Protein 4I9B (pdb70)

Nearest PDB structures (foldseek):
  4i9b-assembly1_B  TM=1.001E+00  e=0.000E+00  Solanum lycopersicum
  4i8q-assembly1_A-2  TM=9.989E-01  e=7.276E-103  Solanum lycopersicum
  4go2-assembly1_C  TM=9.684E-01  e=1.817E-60  Rattus norvegicus
  4gnz-assembly1_A  TM=9.672E-01  e=4.376E-60  Rattus norvegicus
  3rho-assembly1_D  TM=9.681E-01  e=9.374E-60  Rattus norvegicus

GO terms:
  GO:0031402 sodium ion binding (F, IDA)
  GO:0008802 betaine-aldehyde dehydrogenase (NAD+) activity (F, IDA)
  GO:0042803 protein homodimerization activity (F, IDA)
  GO:0110095 cellular detoxification of aldehyde (P, IDA)
  GO:0019145 aminobutyraldehyde dehydrogenase (NAD+) activity (F, IDA)
  GO:0047105 4-trimethylammoniobutyraldehyde dehydrogenase activity (F, IDA)
  GO:0047107 gamma-guanidinobutyraldehyde dehydrogenase (NAD+) activity (F, IDA)
  GO:0102244 3-aminopropanal dehydrogenase (NAD+) activity (F, EXP)

B-factor: mean 26.85, std 11.7, range [10.69, 97.46]

Secondary structure (DSSP, 8-state):
-PPP---EEETTEEE--TT--EEEEEETTTTEEEEEEE---HHHHHHHHHHHHHHHHSHHHHT--HHHHHHHHHHHHHHHHHTHHHHHHHHHHHH---HHHHHHHHHHHHHHHHHHHHHHHHHGGGSEEEE--S-SSEEEEEEEEE--EEEEE--TTSHHHHHHHHHHHHHHTT-EEEEE--TTS-HHHHHHHHHHHHHTPPTTSEEE--S-IIIIIHHHHT-TT--EEEEES-HHHHHHHHHHHHTTT--EEEE----EEEEE-TT-S-HHHHHHHHHHHHHGGGG--TT-EEEEEEETTTHHHHHHHHHHHHHT--BS-TTSTT--B---S-HHHHHHHHHHHHHHHHTT-EEEE--S--TT--SS-----EEEES--TTSHHHHS---SSEEEEEEESSHHHHHHHHT-SS--S--EEE-S-HHHHHHHHHHS-SSEEEESSSS---TTS-B---GGGEE--BSHHHHHHTTEEEEEEEEE--SS---SSPP-/-PPP---EEETTEEE--TT--EEEEE-TTT--EEEEEE---HHHHHHHHHHHHHHHHSTTTTT--HHHHHHHHHHHHHHHHHTHHHHHHHHHHHH---HHHHHHHHHHHHHHHHHHHHHHHHHGGGSEEEE--S-SSEEEEEEEEE--EEEEE--TTSHHHHHHHHHHHHHHTT-EEEEE--TTS-HHHHHHHHHHHHTTPPTTSEEE--S-IIIIIHHHHT-TT--EEEEES-HHHHHHHHHHHHTTT--EEEE----EEEEE-TT-S-HHHHHHHHHHHHHGGGG--TT-EEEEEEETTTHHHHHHHHHHHHHT--BS-TTSTT--B---S-HHHHHHHHHHHHHHHTTT-EEEE--S--TT--SS-----EEEES--TTSHHHHS---SSEEEEEEESSHHHHHHHHH-SS--S--EEE-S-HHHHHHHHHHS-SSEEEESSSS---TTS-B---GGGEE--BSHHHHHHTTEEEEEEEEE--SS----SPP-

Organism: Solanum lycopersicum (NCBI:txid4081)

Foldseek 3Di:
DDFDEFAWQAQLDGDQAPVNDWAFQAFQQFRDGRYIYGAHFLVVLVRLLVQQQVQCVDCQQVVDALLSLLVLLLLLLVVLVVCLQVQLVLLCRQFQAFSVVSSVLSNVLSVLSNVLSVVSVCCNVQQWAWDDDVDDFKTKIKGKAFLEEEEEEEESLSQSNRQSLQLSLNSSRRYQYEYETALRRCRSVSVSSVSCSVSVPGTRSYIYRYHHCCGNVVSQLQPLSHQEYEYEEALVSVVVSVVNNVVNPHYYFYQHAFQAAEEEEPQFPDLLLLLVLLLCLFCRSQNLDRQRNQEYAYAPVCVVVSVVSNVVVLVVAADHSSHDDSHRHTAGRDPVLLVLLLVLLVQLVVVVKDWPDWSDADPVRPGGSGGRQTEIEPDDLVGPSNADRSSGNHHYYDYDHDLVRSLCSRQSYQWAFEYEYRHPDPVSLVVCVVSRQWPYYYYNHHDDDDQQDWGHIDGSSTDFTTGRVSSNSVRIDMDMDMDGRDPDDPPPDDDD/DQFDEFAWQAQLDGDHAPVNDWDFQAQQQFRDGRGIYHAHFLVVLVRLLVFQQVQCVDCLFVVDALLRLLVLLQLLLVVLVVCLQVQLVLLCRQFQAFSQVSSVLSVLLSQLSNVLSVVSVVVRVQQWAWDDDPDDQKTKIKGKAFLEEEEEEEESLSQNNRQSLQLNLNSSRRYQYEYETALSRCRSVSVSSVSCSVSVRGTRSYIYHYHHCCGNVVSLLQPLSHQEYEYEEALVSVVSSVVNNVVNVHYYFYQHAFQAAEEEEPAFPDLLLLLVLLLCLFCRSQRLDRQRNQEYEYAPVCVVVSVVSNVVVQVVQAEHRSHPPRHRHTAGRDPVLLVLLLVLLVQCVVVPKDWPDWSDADPPRPGGSGGRQTEIEPDDLVRPSLADRSSGNHHYYDYDHDLVVSLVSSQSYQWAFEYEYRHPDPVSLVVCVVSRQWDYYHYNHHDDDDQQDWGHIDGSSTDFTTGRVRSNSVRIDMDMDMDRNDPDDPPPDDDD

Sequence (992 aa):
VPIPRRQLYIGGEWREPVKKNRIPIINPATEEIIGDIPAATAEDVDIAVEAARKAIARDDWGSTTGAQRAKYLRAIAAKVLEKKSVLATLESLDSGKTLYESAADMDDVAGCFEYYAGLAEALDSRRMTPVNLNSDSYKSYVLREPLGVVGLITPWNYPLLMAIWKVAPALAAGCAAILKPSELASITCLELGEICREIGLPSGALNILTGLGPEAGGPLASHPHVDKISFTGSGPTGSKIMTAAAQLVKPVSLELGGKSPIVVFDDIDNLDIAAEWTLFGIFANTGQVCCSATSRLIVQENIASAFMDRLLKWTKNIKISDPLEEDCKLGPVVSAGQYEKVLKFISNAKSEGATILCGGERPQHLKKGYYVQPTIITDVNTSMEIWKEEVFGPVLCVKTFKTEEQAIELANDTKYGLGAAVMSKDVKRCERFTKAFQTGIIWINCSQPTFNELPWGGKKRSGFGRDLGKWGLENFLNIKQVTEYTSAEPLAFYKSPVPIPRRQLYIGGEWREPVKKNRIPIINPATEEIIGDIPAATAEDVDIAVEAARKAIARDDWGSTTGAQRAKYLRAIAAKVLEKKSVLATLESLDSGKTLYESAADMDDVAGCFEYYAGLAEALDSRRMTPVNLNSDSYKSYVLREPLGVVGLITPWNYPLLMAIWKVAPALAAGCAAILKPSELASITCLELGEICREIGLPSGALNILTGLGPEAGGPLASHPHVDKISFTGSGPTGSKIMTAAAQLVKPVSLELGGKSPIVVFDDIDNLDIAAEWTLFGIFANTGQVCSATSRLIVQENIASAFMDRLLKWTKNIKISDPLEEDCKLGPVVSAGQYEKVLKFISNAKSEGATILCGGERPQHLKKGYYVQPTIITDVNTSMEIWKEEVFGPVLCVKTFKTEEQAIELANDTKYGLGAAVMSKDVKRCERFTKAFQTGIIWINCSQPTFNELPWGGKKRSGFGRDLGKWGLENFLNIKQVTEYTSAEPLAFYKSP

Radius of gyration: 29.79 Å; Cα contacts (8 Å, |Δi|>4): 2548; chains: 2; bounding box: 45×90×76 Å

Structure (mmCIF, N/CA/C/O backbone):
data_4I9B
#
_entry.id   4I9B
#
_cell.length_a   84.150
_cell.length_b   94.790
_cell.length_c   118.170
_cell.angle_alpha   90.00
_cell.angle_beta   90.00
_cell.angle_gamma   90.00
#
_symmetry.space_group_name_H-M   'P 21 21 21'
#
loop_
_entity.id
_entity.type
_entity.pdbx_description
1 polymer 'Putative betaine aldehyde dehyrogenase'
2 non-polymer NICOTINAMIDE-ADENINE-DINUCLEOTIDE
3 non-polymer 'SODIUM ION'
4 non-polymer DI(HYDROXYETHYL)ETHER
5 non-polymer 1,2-ETHANEDIOL
6 non-polymer (2-hydroxyethoxy)acetaldehyde
7 water water
#
loop_
_atom_site.group_PDB
_atom_site.id
_atom_site.type_symbol
_atom_site.label_atom_id
_atom_site.label_alt_id
_atom_site.label_comp_id
_atom_site.label_asym_id
_atom_site.label_entity_id
_atom_site.label_seq_id
_atom_site.pdbx_PDB_ins_code
_atom_site.Cartn_x
_atom_site.Cartn_y
_atom_site.Cartn_z
_atom_site.occupancy
_atom_site.B_iso_or_equiv
_atom_site.auth_seq_id
_atom_site.auth_comp_id
_atom_site.auth_asym_id
_atom_site.auth_atom_id
_atom_site.pdbx_PDB_model_num
ATOM 1 N N . VAL A 1 19 ? -15.307 43.638 24.269 1.00 35.45 6 VAL A N 1
ATOM 2 C CA . VAL A 1 19 ? -16.194 42.600 23.734 1.00 35.18 6 VAL A CA 1
ATOM 3 C C . VAL A 1 19 ? -15.513 41.229 23.917 1.00 38.00 6 VAL A C 1
ATOM 4 O O . VAL A 1 19 ? -14.330 41.105 23.575 1.00 39.47 6 VAL A O 1
ATOM 8 N N . PRO A 1 20 ? -16.197 40.182 24.424 1.00 32.76 7 PRO A N 1
ATOM 9 C CA . PRO A 1 20 ? -15.512 38.886 24.546 1.00 31.65 7 PRO A CA 1
ATOM 10 C C . PRO A 1 20 ? -15.341 38.190 23.184 1.00 32.14 7 PRO A C 1
ATOM 11 O O . PRO A 1 20 ? -16.298 38.074 22.415 1.00 29.92 7 PRO A O 1
ATOM 15 N N . ILE A 1 21 ? -14.117 37.726 22.891 1.00 26.94 8 ILE A N 1
ATOM 16 C CA . ILE A 1 21 ? -13.840 37.033 21.621 1.00 25.61 8 ILE A CA 1
ATOM 17 C C . ILE A 1 21 ? -13.752 35.537 21.891 1.00 27.52 8 ILE A C 1
ATOM 18 O O . ILE A 1 21 ? -12.890 35.118 22.671 1.00 26.81 8 ILE A O 1
ATOM 23 N N . PRO A 1 22 ? -14.617 34.717 21.260 1.00 21.74 9 PRO A N 1
ATOM 24 C CA . PRO A 1 22 ? -14.547 33.271 21.520 1.00 20.34 9 PRO A CA 1
ATOM 25 C C . PRO A 1 22 ? -13.234 32.646 21.053 1.00 24.80 9 PRO A C 1
ATOM 26 O O . PRO A 1 22 ? -12.571 33.176 20.169 1.00 25.36 9 PRO A O 1
ATOM 30 N N . ARG A 1 23 ? -12.838 31.564 21.706 1.00 21.49 10 ARG A N 1
ATOM 31 C CA . ARG A 1 23 ? -11.640 30.804 21.392 1.00 22.26 10 ARG A CA 1
ATOM 32 C C . ARG A 1 23 ? -12.145 29.395 21.165 1.00 26.20 10 ARG A C 1
ATOM 33 O O . ARG A 1 23 ? -12.672 28.745 22.083 1.00 25.72 10 ARG A O 1
ATOM 41 N N . ARG A 1 24 ? -12.069 28.963 19.912 1.00 20.75 11 ARG A N 1
ATOM 42 C CA . ARG A 1 24 ? -12.625 27.678 19.508 1.00 20.55 11 ARG A CA 1
ATOM 43 C C . ARG A 1 24 ? -11.564 26.761 18.941 1.00 24.89 11 ARG A C 1
ATOM 44 O O . ARG A 1 24 ? -10.449 27.213 18.650 1.00 26.17 11 ARG A O 1
ATOM 52 N N . GLN A 1 25 ? -11.905 25.459 18.797 1.00 20.25 12 GLN A N 1
ATOM 53 C CA . GLN A 1 25 ? -11.062 24.467 18.135 1.00 19.61 12 GLN A CA 1
ATOM 54 C C . GLN A 1 25 ? -11.729 24.211 16.768 1.00 22.08 12 GLN A C 1
ATOM 55 O O . GLN A 1 25 ? -12.632 24.954 16.392 1.00 20.25 12 GLN A O 1
ATOM 61 N N . LEU A 1 26 ? -11.281 23.198 16.021 1.00 19.91 13 LEU A N 1
ATOM 62 C CA . LEU A 1 26 ? -11.881 22.813 14.739 1.00 19.00 13 LEU A CA 1
ATOM 63 C C . LEU A 1 26 ? -13.192 22.069 15.031 1.00 23.34 13 LEU A C 1
ATOM 64 O O . LEU A 1 26 ? -13.310 21.426 16.073 1.00 21.94 13 LEU A O 1
ATOM 69 N N . TYR A 1 27 ? -14.164 22.148 14.121 1.00 19.11 14 TYR A N 1
ATOM 70 C CA . TYR A 1 27 ? -15.439 21.462 14.330 1.00 18.32 14 TYR A CA 1
ATOM 71 C C . TYR A 1 27 ? -15.480 20.288 13.380 1.00 21.12 14 TYR A C 1
ATOM 72 O O . TYR A 1 27 ? -15.621 20.487 12.180 1.00 18.06 14 TYR A O 1
ATOM 81 N N . ILE A 1 28 ? -15.247 19.064 13.913 1.00 18.31 15 ILE A N 1
ATOM 82 C CA . ILE A 1 28 ? -15.179 17.851 13.108 1.00 17.80 15 ILE A CA 1
ATOM 83 C C . ILE A 1 28 ? -15.955 16.712 13.781 1.00 22.42 15 ILE A C 1
ATOM 84 O O . ILE A 1 28 ? -15.725 16.421 14.960 1.00 21.14 15 ILE A O 1
ATOM 89 N N . GLY A 1 29 ? -16.790 16.030 13.000 1.00 19.85 16 GLY A N 1
ATOM 90 C CA . GLY A 1 29 ? -17.552 14.867 13.472 1.00 20.02 16 GLY A CA 1
ATOM 91 C C . GLY A 1 29 ? -18.290 15.111 14.778 1.00 23.50 16 GLY A C 1
ATOM 92 O O . GLY A 1 29 ? -18.255 14.272 15.692 1.00 22.81 16 GLY A O 1
ATOM 93 N N . GLY A 1 30 ? -18.940 16.273 14.859 1.00 19.21 17 GLY A N 1
ATOM 94 C CA . GLY A 1 30 ? -19.768 16.691 15.983 1.00 19.23 17 GLY A CA 1
ATOM 95 C C . GLY A 1 30 ? -19.016 17.172 17.217 1.00 24.53 17 GLY A C 1
ATOM 96 O O . GLY A 1 30 ? -19.640 17.593 18.186 1.00 24.12 17 GLY A O 1
ATOM 97 N N . GLU A 1 31 ? -17.680 17.153 17.173 1.00 21.24 18 GLU A N 1
ATOM 98 C CA . GLU A 1 31 ? -16.811 17.520 18.290 1.00 20.78 18 GLU A CA 1
ATOM 99 C C . GLU A 1 31 ? -15.953 18.718 18.010 1.00 24.54 18 GLU A C 1
ATOM 100 O O . GLU A 1 31 ? -15.605 18.995 16.856 1.00 22.79 18 GLU A O 1
ATOM 106 N N . TRP A 1 32 ? -15.495 19.347 19.101 1.00 21.60 19 TRP A N 1
ATOM 107 C CA . TRP A 1 32 ? -14.489 20.379 19.054 1.00 22.68 19 TRP A CA 1
ATOM 108 C C . TRP A 1 32 ? -13.192 19.596 19.042 1.00 26.67 19 TRP A C 1
ATOM 109 O O . TRP A 1 32 ? -13.007 18.725 19.884 1.00 28.13 19 TRP A O 1
ATOM 120 N N . ARG A 1 33 ? -12.357 19.795 18.036 1.00 23.39 20 ARG A N 1
ATOM 121 C CA . ARG A 1 33 ? -11.122 19.027 17.891 1.00 23.17 20 ARG A CA 1
ATOM 122 C C . ARG A 1 33 ? -9.931 19.932 17.706 1.00 27.01 20 ARG A C 1
ATOM 123 O O . ARG A 1 33 ? -9.925 20.771 16.808 1.00 26.65 20 ARG A O 1
ATOM 131 N N . GLU A 1 34 ? -8.887 19.732 18.510 1.00 23.08 21 GLU A N 1
ATOM 132 C CA . GLU A 1 34 ? -7.660 20.504 18.347 1.00 22.85 21 GLU A CA 1
ATOM 133 C C . GLU A 1 34 ? -6.980 20.115 17.015 1.00 25.16 21 GLU A C 1
ATOM 134 O O . GLU A 1 34 ? -7.013 18.928 16.678 1.00 25.15 21 GLU A O 1
ATOM 140 N N . PRO A 1 35 ? -6.342 21.040 16.241 1.00 21.38 22 PRO A N 1
ATOM 141 C CA . PRO A 1 35 ? -5.608 20.589 15.043 1.00 20.75 22 PRO A CA 1
ATOM 142 C C . PRO A 1 35 ? -4.494 19.633 15.466 1.00 24.10 22 PRO A C 1
ATOM 143 O O . PRO A 1 35 ? -3.967 19.756 16.572 1.00 22.96 22 PRO A O 1
ATOM 147 N N . VAL A 1 36 ? -4.183 18.657 14.622 1.00 21.68 23 VAL A N 1
ATOM 148 C CA . VAL A 1 36 ? -3.155 17.642 14.868 1.00 22.57 23 VAL A CA 1
ATOM 149 C C . VAL A 1 36 ? -1.813 18.278 15.268 1.00 28.58 23 VAL A C 1
ATOM 150 O O . VAL A 1 36 ? -1.198 17.840 16.251 1.00 29.60 23 VAL A O 1
ATOM 154 N N . LYS A 1 37 ? -1.397 19.328 14.541 1.00 23.93 24 LYS A N 1
ATOM 155 C CA . LYS A 1 37 ? -0.127 20.024 14.786 1.00 23.89 24 LYS A CA 1
ATOM 156 C C . LYS A 1 37 ? -0.265 21.141 15.811 1.00 26.86 24 LYS A C 1
ATOM 157 O O . LYS A 1 37 ? 0.719 21.804 16.130 1.00 27.46 24 LYS A O 1
ATOM 163 N N . LYS A 1 38 ? -1.491 21.351 16.328 1.00 23.34 25 LYS A N 1
ATOM 164 C CA . LYS A 1 38 ? -1.832 22.304 17.395 1.00 22.80 25 LYS A CA 1
ATOM 165 C C . LYS A 1 38 ? -1.484 23.772 17.123 1.00 29.80 25 LYS A C 1
ATOM 166 O O . LYS A 1 38 ? -1.341 24.553 18.060 1.00 33.19 25 LYS A O 1
ATOM 172 N N . ASN A 1 39 ? -1.388 24.160 15.844 1.00 24.19 26 ASN A N 1
ATOM 173 C CA . ASN A 1 39 ? -1.096 25.536 15.465 1.00 24.12 26 ASN A CA 1
ATOM 174 C C . ASN A 1 39 ? -2.358 26.401 15.518 1.00 26.78 26 ASN A C 1
ATOM 175 O O . ASN A 1 39 ? -3.470 25.917 15.282 1.00 24.35 26 ASN A O 1
ATOM 180 N N . ARG A 1 40 ? -2.173 27.674 15.870 1.00 22.96 27 ARG A N 1
ATOM 181 C CA . ARG A 1 40 ? -3.200 28.707 15.907 1.00 22.48 27 ARG A CA 1
ATOM 182 C C . ARG A 1 40 ? -2.662 29.949 15.210 1.00 27.23 27 ARG A C 1
ATOM 183 O O . ARG A 1 40 ? -1.445 30.093 15.074 1.00 28.20 27 ARG A O 1
ATOM 191 N N . ILE A 1 41 ? -3.549 30.778 14.659 1.00 22.61 28 ILE A N 1
ATOM 192 C CA . ILE A 1 41 ? -3.151 32.000 13.934 1.00 23.33 28 ILE A CA 1
ATOM 193 C C . ILE A 1 41 ? -3.966 33.181 14.495 1.00 24.83 28 ILE A C 1
ATOM 194 O O . ILE A 1 41 ? -5.081 32.948 14.956 1.00 23.50 28 ILE A O 1
ATOM 199 N N . PRO A 1 42 ? -3.456 34.43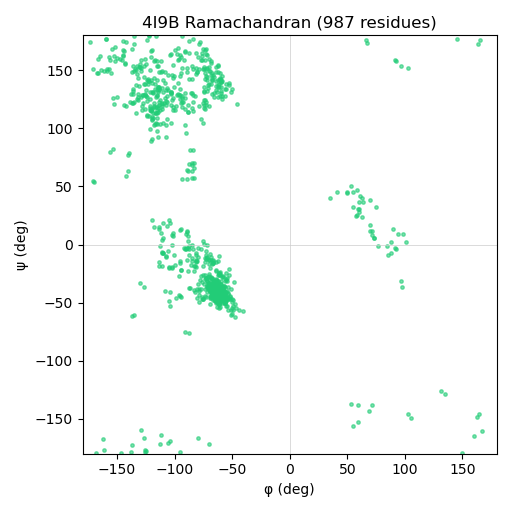7 14.453 1.00 22.97 29 PRO A N 1
ATOM 200 C CA . PRO A 1 42 ? -4.201 35.555 15.064 1.00 22.29 29 PRO A CA 1
ATOM 201 C C . PRO A 1 42 ? -5.491 36.002 14.384 1.00 25.27 29 PRO A C 1
ATOM 202 O O . PRO A 1 42 ? -5.733 35.769 13.195 1.00 23.61 29 PRO A O 1
ATOM 206 N N . ILE A 1 43 ? -6.317 36.679 15.170 1.00 21.56 30 ILE A N 1
ATOM 207 C CA . ILE A 1 43 ? -7.507 37.384 14.702 1.00 20.56 30 ILE A CA 1
ATOM 208 C C . ILE A 1 43 ? -7.110 38.834 14.838 1.00 22.22 30 ILE A C 1
ATOM 209 O O . ILE A 1 43 ? -6.696 39.247 15.918 1.00 20.01 30 ILE A O 1
ATOM 214 N N . ILE A 1 44 ? -7.229 39.601 13.765 1.00 20.57 31 ILE A N 1
ATOM 215 C CA . ILE A 1 44 ? -6.886 41.013 13.789 1.00 21.04 31 ILE A CA 1
ATOM 216 C C . ILE A 1 44 ? -8.148 41.816 13.561 1.00 24.44 31 ILE A C 1
ATOM 217 O O . ILE A 1 44 ? -8.975 41.452 12.723 1.00 24.50 31 ILE A O 1
ATOM 222 N N . ASN A 1 45 ? -8.321 42.870 14.357 1.00 19.57 32 ASN A N 1
ATOM 223 C CA . ASN A 1 45 ? -9.441 43.777 14.206 1.00 19.92 32 ASN A CA 1
ATOM 224 C C . ASN A 1 45 ? -8.942 44.837 13.183 1.00 23.40 32 ASN A C 1
ATOM 225 O O . ASN A 1 45 ? -8.025 45.603 13.521 1.00 22.05 32 ASN A O 1
ATOM 230 N N . PRO A 1 46 ? -9.530 44.909 11.953 1.00 20.98 33 PRO A N 1
ATOM 231 C CA . PRO A 1 46 ? -9.051 45.904 10.957 1.00 21.21 33 PRO A CA 1
ATOM 232 C C . PRO A 1 46 ? -9.238 47.373 11.328 1.00 23.82 33 PRO A C 1
ATOM 233 O O . PRO A 1 46 ? -8.532 48.221 10.785 1.00 22.41 33 PRO A O 1
ATOM 237 N N . ALA A 1 47 ? -10.174 47.670 12.246 1.00 21.58 34 ALA A N 1
ATOM 238 C CA . ALA A 1 47 ? -10.418 49.036 12.719 1.00 21.37 34 ALA A CA 1
ATOM 239 C C . ALA A 1 47 ? -9.340 49.529 13.665 1.00 23.95 34 ALA A C 1
ATOM 240 O O . ALA A 1 47 ? -9.093 50.730 13.693 1.00 23.14 34 ALA A O 1
ATOM 242 N N . THR A 1 48 ? -8.752 48.628 14.491 1.00 21.87 35 THR A N 1
ATOM 243 C CA . THR A 1 48 ? -7.757 49.018 15.498 1.00 21.96 35 THR A CA 1
ATOM 244 C C . THR A 1 48 ? -6.348 48.528 15.194 1.00 26.43 35 THR A C 1
ATOM 245 O O . THR A 1 48 ? -5.397 49.037 15.797 1.00 25.02 35 THR A O 1
ATOM 249 N N . GLU A 1 49 ? -6.213 47.509 14.302 1.00 23.95 36 GLU A N 1
ATOM 250 C CA . GLU A 1 49 ? -4.953 46.825 13.925 1.00 24.54 36 GLU A CA 1
ATOM 251 C C . GLU A 1 49 ? -4.418 45.965 15.077 1.00 29.68 36 GLU A C 1
ATOM 252 O O . GLU A 1 49 ? -3.257 45.564 15.066 1.00 30.13 36 GLU A O 1
ATOM 258 N N . GLU A 1 50 ? -5.265 45.675 16.063 1.00 26.99 37 GLU A N 1
ATOM 259 C CA . GLU A 1 50 ? -4.896 44.892 17.250 1.00 26.48 37 GLU A CA 1
ATOM 260 C C . GLU A 1 50 ? -5.220 43.408 17.101 1.00 24.66 37 GLU A C 1
ATOM 261 O O . GLU A 1 50 ? -6.204 43.064 16.464 1.00 21.69 37 GLU A O 1
ATOM 267 N N . ILE A 1 51 ? -4.413 42.539 17.715 1.00 21.13 38 ILE A N 1
ATOM 268 C CA . ILE A 1 51 ? -4.662 41.097 17.771 1.00 21.34 38 ILE A CA 1
ATOM 269 C C . ILE A 1 51 ? -5.723 40.960 18.879 1.00 25.22 38 ILE A C 1
ATOM 270 O O . ILE A 1 51 ? -5.479 41.415 19.995 1.00 25.98 38 ILE A O 1
ATOM 275 N N . ILE A 1 52 ? -6.910 40.428 18.554 1.00 19.85 39 ILE A N 1
ATOM 276 C CA . ILE A 1 52 ? -8.028 40.328 19.508 1.00 18.93 39 ILE A CA 1
ATOM 277 C C . ILE A 1 52 ? -8.347 38.897 19.933 1.00 24.60 39 ILE A C 1
ATOM 278 O O . ILE A 1 52 ? -9.331 38.647 20.641 1.00 25.81 39 ILE A O 1
ATOM 283 N N . GLY A 1 53 ? -7.540 37.971 19.462 1.00 21.05 40 GLY A N 1
ATOM 284 C CA . GLY A 1 53 ? -7.697 36.552 19.761 1.00 20.18 40 GLY A CA 1
ATOM 285 C C . GLY A 1 53 ? -6.974 35.717 18.733 1.00 22.99 40 GLY A C 1
ATOM 286 O O . GLY A 1 53 ? -6.141 36.223 17.972 1.00 22.28 40 GLY A O 1
ATOM 287 N N . ASP A 1 54 ? -7.284 34.433 18.708 1.00 20.24 41 ASP A N 1
ATOM 288 C CA . ASP A 1 54 ? -6.710 33.520 17.737 1.00 20.49 41 ASP A CA 1
ATOM 289 C C . ASP A 1 54 ? -7.703 32.444 17.301 1.00 25.66 41 ASP A C 1
ATOM 290 O O . ASP A 1 54 ? -8.750 32.270 17.940 1.00 26.92 41 ASP A O 1
ATOM 295 N N . ILE A 1 55 ? -7.401 31.780 16.168 1.00 21.89 42 ILE A N 1
ATOM 296 C CA . ILE A 1 55 ? -8.217 30.719 15.576 1.00 20.85 42 ILE A CA 1
ATOM 297 C C . ILE A 1 55 ? -7.373 29.462 15.334 1.00 23.06 42 ILE A C 1
ATOM 298 O O . ILE A 1 55 ? -6.156 29.583 15.154 1.00 22.86 42 ILE A O 1
ATOM 303 N N . PRO A 1 56 ? -7.968 28.245 15.306 1.00 18.30 43 PRO A N 1
ATOM 304 C CA . PRO A 1 56 ? -7.145 27.059 15.016 1.00 18.00 43 PRO A CA 1
ATOM 305 C C . PRO A 1 56 ? -6.641 27.070 13.571 1.00 24.04 43 PRO A C 1
ATOM 306 O O . PRO A 1 56 ? -7.301 27.633 12.710 1.00 24.48 43 PRO A O 1
ATOM 310 N N . ALA A 1 57 ? -5.446 26.515 13.319 1.00 20.75 44 ALA A N 1
ATOM 311 C CA . ALA A 1 57 ? -4.859 26.500 11.975 1.00 20.55 44 ALA A CA 1
ATOM 312 C C . ALA A 1 57 ? -4.748 25.078 11.475 1.00 23.97 44 ALA A C 1
ATOM 313 O O . ALA A 1 57 ? -3.778 24.368 11.781 1.00 23.72 44 ALA A O 1
ATOM 315 N N . ALA A 1 58 ? -5.783 24.631 10.752 1.00 19.21 45 ALA A N 1
ATOM 316 C CA . ALA A 1 58 ? -5.816 23.264 10.249 1.00 18.82 45 ALA A CA 1
ATOM 317 C C . ALA A 1 58 ? -4.781 23.015 9.155 1.00 20.95 45 ALA A C 1
ATOM 318 O O . ALA A 1 58 ? -4.416 23.935 8.396 1.00 19.66 45 ALA A O 1
ATOM 320 N N . THR A 1 59 ? -4.302 21.767 9.098 1.00 18.19 46 THR A N 1
ATOM 321 C CA . THR A 1 59 ? -3.349 21.301 8.077 1.00 18.78 46 THR A CA 1
ATOM 322 C C . THR A 1 59 ? -3.960 20.073 7.406 1.00 23.68 46 THR A C 1
ATOM 323 O O . THR A 1 59 ? -5.075 19.689 7.762 1.00 23.20 46 THR A O 1
ATOM 327 N N . ALA A 1 60 ? -3.216 19.440 6.474 1.00 21.07 47 ALA A N 1
ATOM 328 C CA . ALA A 1 60 ? -3.632 18.252 5.724 1.00 21.43 47 ALA A CA 1
ATOM 329 C C . ALA A 1 60 ? -4.095 17.093 6.617 1.00 25.65 47 ALA A C 1
ATOM 330 O O . ALA A 1 60 ? -5.078 16.428 6.278 1.00 25.29 47 ALA A O 1
ATOM 332 N N . GLU A 1 61 ? -3.457 16.887 7.793 1.00 21.36 48 GLU A N 1
ATOM 333 C CA . GLU A 1 61 ? -3.909 15.811 8.681 1.00 22.48 48 GLU A CA 1
ATOM 334 C C . GLU A 1 61 ? -5.321 16.038 9.242 1.00 23.00 48 GLU A C 1
ATOM 335 O O . GLU A 1 61 ? -6.083 15.077 9.396 1.00 20.38 48 GLU A O 1
ATOM 341 N N . ASP A 1 62 ? -5.692 17.316 9.465 1.00 20.28 49 ASP A N 1
ATOM 342 C CA . ASP A 1 62 ? -7.028 17.706 9.930 1.00 19.98 49 ASP A CA 1
ATOM 343 C C . ASP A 1 62 ? -8.049 17.529 8.813 1.00 22.55 49 ASP A C 1
ATOM 344 O O . ASP A 1 62 ? -9.171 17.101 9.068 1.00 24.18 49 ASP A O 1
ATOM 349 N N . VAL A 1 63 ? -7.632 17.792 7.571 1.00 18.54 50 VAL A N 1
ATOM 350 C CA . VAL A 1 63 ? -8.484 17.645 6.390 1.00 17.62 50 VAL A CA 1
ATOM 351 C C . VAL A 1 63 ? -8.853 16.170 6.269 1.00 20.17 50 VAL A C 1
ATOM 352 O O . VAL A 1 63 ? -10.030 15.844 6.160 1.00 18.90 50 VAL A O 1
ATOM 356 N N . ASP A 1 64 ? -7.854 15.287 6.382 1.00 17.45 51 ASP A N 1
ATOM 357 C CA . ASP A 1 64 ? -8.048 13.842 6.325 1.00 17.81 51 ASP A CA 1
ATOM 358 C C . ASP A 1 64 ? -9.055 13.349 7.353 1.00 21.66 51 ASP A C 1
ATOM 359 O O . ASP A 1 64 ? -9.923 12.545 7.018 1.00 21.93 51 ASP A O 1
ATOM 364 N N . ILE A 1 65 ? -9.002 13.904 8.568 1.00 18.80 52 ILE A N 1
ATOM 365 C CA . ILE A 1 65 ? -9.913 13.549 9.658 1.00 18.91 52 ILE A CA 1
ATOM 366 C C . ILE A 1 65 ? -11.317 14.041 9.343 1.00 21.95 52 ILE A C 1
ATOM 367 O O . ILE A 1 65 ? -12.279 13.301 9.578 1.00 21.26 52 ILE A O 1
ATOM 372 N N . ALA A 1 66 ? -11.424 15.264 8.768 1.00 18.38 53 ALA A N 1
ATOM 373 C CA . ALA A 1 66 ? -12.711 15.856 8.406 1.00 17.67 53 ALA A CA 1
ATOM 374 C C . ALA A 1 66 ? -13.385 15.097 7.260 1.00 20.80 53 ALA A C 1
ATOM 375 O O . ALA A 1 66 ? -14.583 14.864 7.325 1.00 21.28 53 ALA A O 1
ATOM 377 N N . VAL A 1 67 ? -12.611 14.658 6.255 1.00 18.01 54 VAL A N 1
ATOM 378 C CA . VAL A 1 67 ? -13.117 13.856 5.126 1.00 17.41 54 VAL A CA 1
ATOM 379 C C . VAL A 1 67 ? -13.636 12.508 5.684 1.00 21.96 54 VAL A C 1
ATOM 380 O O . VAL A 1 67 ? -14.741 12.086 5.326 1.00 21.34 54 VAL A O 1
ATOM 384 N N . GLU A 1 68 ? -12.880 11.875 6.599 1.00 18.45 55 GLU A N 1
ATOM 385 C CA . GLU A 1 68 ? -13.331 10.608 7.185 1.00 18.82 55 GLU A CA 1
ATOM 386 C C . GLU A 1 68 ? -14.632 10.807 7.989 1.00 20.42 55 GLU A C 1
ATOM 387 O O . GLU A 1 68 ? -15.561 10.005 7.864 1.00 18.58 55 GLU A O 1
ATOM 393 N N . ALA A 1 69 ? -14.733 11.929 8.712 1.00 18.34 56 ALA A N 1
ATOM 394 C CA . ALA A 1 69 ? -15.925 12.263 9.488 1.00 18.29 56 ALA A CA 1
ATOM 395 C C . ALA A 1 69 ? -17.098 12.500 8.549 1.00 20.72 56 ALA A C 1
ATOM 396 O O . ALA A 1 69 ? -18.220 12.089 8.862 1.00 21.29 56 ALA A O 1
ATOM 398 N N . ALA A 1 70 ? -16.836 13.172 7.406 1.00 17.73 57 ALA A N 1
ATOM 399 C CA . ALA A 1 70 ? -17.860 13.468 6.399 1.00 17.33 57 ALA A CA 1
ATOM 400 C C . ALA A 1 70 ? -18.365 12.165 5.725 1.00 19.71 57 ALA A C 1
ATOM 401 O O . ALA A 1 70 ? -19.577 11.975 5.609 1.00 18.24 57 ALA A O 1
ATOM 403 N N . ARG A 1 71 ? -17.462 11.236 5.408 1.00 16.94 58 ARG A N 1
ATOM 404 C CA . ARG A 1 71 ? -17.826 9.936 4.799 1.00 18.15 58 ARG A CA 1
ATOM 405 C C . ARG A 1 71 ? -18.674 9.103 5.757 1.00 20.70 58 ARG A C 1
ATOM 406 O O . ARG A 1 71 ? -19.639 8.449 5.327 1.00 20.88 58 ARG A O 1
ATOM 414 N N . LYS A 1 72 ? -18.336 9.152 7.062 1.00 16.79 59 LYS A N 1
ATOM 415 C CA . LYS A 1 72 ? -19.080 8.455 8.106 1.00 16.56 59 LYS A CA 1
ATOM 416 C C . LYS A 1 72 ? -20.503 9.000 8.199 1.00 20.55 59 LYS A C 1
ATOM 417 O O . LYS A 1 72 ? -21.422 8.222 8.384 1.00 21.46 59 LYS A O 1
ATOM 423 N N . ALA A 1 73 ? -20.688 10.332 8.048 1.00 17.07 60 ALA A N 1
ATOM 424 C CA . ALA A 1 73 ? -22.018 10.946 8.066 1.00 16.62 60 ALA A CA 1
ATOM 425 C C . ALA A 1 73 ? -22.863 10.418 6.886 1.00 19.32 60 ALA A C 1
ATOM 426 O O . ALA A 1 73 ? -24.035 10.098 7.066 1.00 20.14 60 ALA A O 1
ATOM 428 N N . ILE A 1 74 ? -22.262 10.334 5.677 1.00 16.53 61 ILE A N 1
ATOM 429 C CA . ILE A 1 74 ? -22.918 9.844 4.458 1.00 15.72 61 ILE A CA 1
ATOM 430 C C . ILE A 1 74 ? -23.350 8.369 4.668 1.00 21.88 61 ILE A C 1
ATOM 431 O O . ILE A 1 74 ? -24.459 7.979 4.274 1.00 20.07 61 ILE A O 1
ATOM 436 N N . ALA A 1 75 ? -22.477 7.573 5.299 1.00 18.78 62 ALA A N 1
ATOM 437 C CA . ALA A 1 75 ? -22.758 6.160 5.586 1.00 19.26 62 ALA A CA 1
ATOM 438 C C . ALA A 1 75 ? -23.742 5.958 6.756 1.00 25.49 62 ALA A C 1
ATOM 439 O O . ALA A 1 75 ? -24.291 4.860 6.890 1.00 26.51 62 ALA A O 1
ATOM 441 N N . ARG A 1 76 ? -23.948 6.984 7.624 1.00 21.32 63 ARG A N 1
ATOM 442 C CA . ARG A 1 76 ? -24.823 6.836 8.793 1.00 21.35 63 ARG A CA 1
ATOM 443 C C . ARG A 1 76 ? -26.274 7.094 8.448 1.00 24.91 63 ARG A C 1
ATOM 444 O O . ARG A 1 76 ? -26.563 7.985 7.646 1.00 24.39 63 ARG A O 1
ATOM 452 N N . ASP A 1 77 ? -27.192 6.321 9.059 1.00 22.02 64 ASP A N 1
ATOM 453 C CA . ASP A 1 77 ? -28.627 6.457 8.798 1.00 22.41 64 ASP A CA 1
ATOM 454 C C . ASP A 1 77 ? -29.143 7.832 9.222 1.00 24.04 64 ASP A C 1
ATOM 455 O O . ASP A 1 77 ? -30.032 8.379 8.556 1.00 24.40 64 ASP A O 1
ATOM 460 N N . ASP A 1 78 ? -28.587 8.394 10.320 1.00 18.38 65 ASP A N 1
ATOM 461 C CA . ASP A 1 78 ? -29.032 9.702 10.818 1.00 17.54 65 ASP A CA 1
ATOM 462 C C . ASP A 1 78 ? -28.617 10.925 9.967 1.00 19.60 65 ASP A C 1
ATOM 463 O O . ASP A 1 78 ? -28.930 12.066 10.334 1.00 17.84 65 ASP A O 1
ATOM 468 N N . TRP A 1 79 ? -27.892 10.696 8.858 1.00 18.14 66 TRP A N 1
ATOM 469 C CA . TRP A 1 79 ? -27.562 11.766 7.911 1.00 18.17 66 TRP A CA 1
ATOM 470 C C . TRP A 1 79 ? -27.742 11.311 6.478 1.00 22.80 66 TRP A C 1
ATOM 471 O O . TRP A 1 79 ? -28.611 11.839 5.766 1.00 22.22 66 TRP A O 1
ATOM 482 N N . GLY A 1 80 ? -26.973 10.296 6.092 1.00 20.27 67 GLY A N 1
ATOM 483 C CA . GLY A 1 80 ? -27.008 9.698 4.759 1.00 20.43 67 GLY A CA 1
ATOM 484 C C . GLY A 1 80 ? -28.316 9.017 4.389 1.00 24.18 67 GLY A C 1
ATOM 485 O O . GLY A 1 80 ? -28.563 8.771 3.208 1.00 23.95 67 GLY A O 1
ATOM 486 N N . SER A 1 81 ? -29.181 8.752 5.371 1.00 20.70 68 SER A N 1
ATOM 487 C CA . SER A 1 81 ? -30.491 8.166 5.086 1.00 20.22 68 SER A CA 1
ATOM 488 C C . SER A 1 81 ? -31.630 9.071 5.502 1.00 24.33 68 SER A C 1
ATOM 489 O O . SER A 1 81 ? -32.770 8.627 5.536 1.00 25.00 68 SER A O 1
ATOM 492 N N . THR A 1 82 ? -31.343 10.368 5.775 1.00 20.20 69 THR A N 1
ATOM 493 C CA . THR A 1 82 ? -32.405 11.311 6.169 1.00 18.70 69 THR A CA 1
ATOM 494 C C . THR A 1 82 ? -33.267 11.696 4.986 1.00 21.68 69 THR A C 1
ATOM 495 O O . THR A 1 82 ? -32.826 11.557 3.844 1.00 21.04 69 THR A O 1
ATOM 499 N N . THR A 1 83 ? -34.488 12.180 5.259 1.00 20.22 70 THR A N 1
ATOM 500 C CA . THR A 1 83 ? -35.394 12.725 4.241 1.00 20.28 70 THR A CA 1
ATOM 501 C C . THR A 1 83 ? -35.074 14.246 4.179 1.00 23.50 70 THR A C 1
ATOM 502 O O . THR A 1 83 ? -34.429 14.789 5.089 1.00 21.02 70 THR A O 1
ATOM 506 N N . GLY A 1 84 ? -35.553 14.912 3.135 1.00 21.60 71 GLY A N 1
ATOM 507 C CA . GLY A 1 84 ? -35.411 16.357 2.983 1.00 21.38 71 GLY A CA 1
ATOM 508 C C . GLY A 1 84 ? -36.112 17.102 4.104 1.00 25.66 71 GLY A C 1
ATOM 509 O O . GLY A 1 84 ? -35.570 18.091 4.620 1.00 24.31 71 GLY A O 1
ATOM 510 N N . ALA A 1 85 ? -37.305 16.599 4.539 1.00 22.75 72 ALA A N 1
ATOM 511 C CA . ALA A 1 85 ? -38.079 17.176 5.661 1.00 22.47 72 ALA A CA 1
ATOM 512 C C . ALA A 1 85 ? -37.292 17.153 6.978 1.00 23.56 72 ALA A C 1
ATOM 513 O O . ALA A 1 85 ? -37.331 18.141 7.722 1.00 23.42 72 ALA A O 1
ATOM 515 N N . GLN A 1 86 ? -36.548 16.042 7.236 1.00 18.72 73 GLN A N 1
ATOM 516 C CA . GLN A 1 86 ? -35.681 15.860 8.406 1.00 18.92 73 GLN A CA 1
ATOM 517 C C . GLN A 1 86 ? -34.525 16.859 8.368 1.00 21.48 73 GLN A C 1
ATOM 518 O O . GLN A 1 86 ? -34.273 17.531 9.372 1.00 20.94 73 GLN A O 1
ATOM 524 N N . ARG A 1 87 ? -33.867 17.007 7.199 1.00 18.42 74 ARG A N 1
ATOM 525 C CA . ARG A 1 87 ? -32.761 17.985 7.089 1.00 18.09 74 ARG A CA 1
ATOM 526 C C . ARG A 1 87 ? -33.287 19.407 7.262 1.00 23.26 74 ARG A C 1
ATOM 527 O O . ARG A 1 87 ? -32.619 20.211 7.915 1.00 24.24 74 ARG A O 1
ATOM 535 N N . ALA A 1 88 ? -34.503 19.705 6.716 1.00 19.64 75 ALA A N 1
ATOM 536 C CA . ALA A 1 88 ? -35.161 21.017 6.835 1.00 20.21 75 ALA A CA 1
ATOM 537 C C . ALA A 1 88 ? -35.335 21.426 8.284 1.00 21.79 75 ALA A C 1
ATOM 538 O O . ALA A 1 88 ? -35.144 22.590 8.611 1.00 22.25 75 ALA A O 1
ATOM 540 N N . LYS A 1 89 ? -35.627 20.458 9.173 1.00 18.99 76 LYS A N 1
ATOM 541 C CA . LYS A 1 89 ? -35.785 20.739 10.606 1.00 19.23 76 LYS A CA 1
ATOM 542 C C . LYS A 1 89 ? -34.476 21.218 11.224 1.00 20.43 76 LYS A C 1
ATOM 543 O O . LYS A 1 89 ? -34.495 22.185 11.980 1.00 20.82 76 LYS A O 1
ATOM 549 N N . TYR A 1 90 ? -33.335 20.643 10.824 1.00 15.52 77 TYR A N 1
ATOM 550 C CA . TYR A 1 90 ? -32.046 21.140 11.336 1.00 16.50 77 TYR A CA 1
ATOM 551 C C . TYR A 1 90 ? -31.741 22.536 10.806 1.00 21.67 77 TYR A C 1
ATOM 552 O O . TYR A 1 90 ? -31.273 23.387 11.565 1.00 21.52 77 TYR A O 1
ATOM 561 N N . LEU A 1 91 ? -31.969 22.754 9.498 1.00 19.60 78 LEU A N 1
ATOM 562 C CA . LEU A 1 91 ? -31.718 24.044 8.853 1.00 19.85 78 LEU A CA 1
ATOM 563 C C . LEU A 1 91 ? -32.479 25.168 9.571 1.00 23.42 78 LEU A C 1
ATOM 564 O O . LEU A 1 91 ? -31.867 26.174 9.920 1.00 22.60 78 LEU A O 1
ATOM 569 N N . ARG A 1 92 ? -33.785 24.959 9.857 1.00 21.21 79 ARG A N 1
ATOM 570 C CA . ARG A 1 92 ? -34.630 25.943 10.575 1.00 20.49 79 ARG A CA 1
ATOM 571 C C . ARG A 1 92 ? -34.150 26.168 11.997 1.00 23.41 79 ARG A C 1
ATOM 572 O O . ARG A 1 92 ? -34.193 27.306 12.461 1.00 22.64 79 ARG A O 1
ATOM 580 N N . ALA A 1 93 ? -33.652 25.101 12.667 1.00 20.68 80 ALA A N 1
ATOM 581 C CA . ALA A 1 93 ? -33.121 25.204 14.035 1.00 21.15 80 ALA A CA 1
ATOM 582 C C . ALA A 1 93 ? -31.833 26.052 14.033 1.00 24.19 80 ALA A C 1
ATOM 583 O O . ALA A 1 93 ? -31.627 26.846 14.952 1.00 21.28 80 ALA A O 1
ATOM 585 N N . ILE A 1 94 ? -30.999 25.930 12.959 1.00 22.22 81 ILE A N 1
ATOM 586 C CA . ILE A 1 94 ? -29.782 26.749 12.828 1.00 21.01 81 ILE A CA 1
ATOM 587 C C . ILE A 1 94 ? -30.204 28.209 12.618 1.00 23.61 81 ILE A C 1
ATOM 588 O O . ILE A 1 94 ? -29.662 29.083 13.282 1.00 23.89 81 ILE A O 1
ATOM 593 N N . ALA A 1 95 ? -31.183 28.453 11.733 1.00 21.27 82 ALA A N 1
ATOM 594 C CA . ALA A 1 95 ? -31.712 29.794 11.433 1.00 22.50 82 ALA A CA 1
ATOM 595 C C . ALA A 1 95 ? -32.222 30.500 12.718 1.00 27.62 82 ALA A C 1
ATOM 596 O O . ALA A 1 95 ? -31.900 31.672 12.944 1.00 25.58 82 ALA A O 1
ATOM 598 N N . ALA A 1 96 ? -32.980 29.762 13.565 1.00 24.14 83 ALA A N 1
ATOM 599 C CA . ALA A 1 96 ? -33.550 30.282 14.811 1.00 24.48 83 ALA A CA 1
ATOM 600 C C . ALA A 1 96 ? -32.465 30.718 15.783 1.00 27.93 83 ALA A C 1
ATOM 601 O O . ALA A 1 96 ? -32.576 31.791 16.389 1.00 27.10 83 ALA A O 1
ATOM 603 N N . LYS A 1 97 ? -31.397 29.898 15.887 1.00 22.80 84 LYS A N 1
ATOM 604 C CA . LYS A 1 97 ? -30.242 30.121 16.748 1.00 22.00 84 LYS A CA 1
ATOM 605 C C . LYS A 1 97 ? -29.445 31.350 16.296 1.00 24.43 84 LYS A C 1
ATOM 606 O O . LYS A 1 97 ? -28.977 32.097 17.135 1.00 22.27 84 LYS A O 1
ATOM 612 N N . VAL A 1 98 ? -29.289 31.545 14.981 1.00 21.18 85 VAL A N 1
ATOM 613 C CA . VAL A 1 98 ? -28.588 32.695 14.392 1.00 20.57 85 VAL A CA 1
ATOM 614 C C . VAL A 1 98 ? -29.366 33.958 14.777 1.00 23.56 85 VAL A C 1
ATOM 615 O O . VAL A 1 98 ? -28.769 34.912 15.274 1.00 22.23 85 VAL A O 1
ATOM 619 N N . LEU A 1 99 ? -30.703 33.939 14.590 1.00 22.22 86 LEU A N 1
ATOM 620 C CA . LEU A 1 99 ? -31.549 35.072 14.945 1.00 23.69 86 LEU A CA 1
ATOM 621 C C . LEU A 1 99 ? -31.523 35.376 16.445 1.00 26.03 86 LEU A C 1
ATOM 622 O O . LEU A 1 99 ? -31.398 36.548 16.801 1.00 24.71 86 LEU A O 1
ATOM 627 N N . GLU A 1 100 ? -31.552 34.326 17.319 1.00 22.30 87 GLU A N 1
ATOM 628 C CA . GLU A 1 100 ? -31.454 34.508 18.784 1.00 22.37 87 GLU A CA 1
ATOM 629 C C . GLU A 1 100 ? -30.152 35.212 19.140 1.00 26.00 87 GLU A C 1
ATOM 630 O O . GLU A 1 100 ? -30.145 36.069 20.016 1.00 25.98 87 GLU A O 1
ATOM 636 N N . LYS A 1 101 ? -29.040 34.830 18.467 1.00 21.94 88 LYS A N 1
ATOM 637 C CA . LYS A 1 101 ? -27.684 35.378 18.710 1.00 19.78 88 LYS A CA 1
ATOM 638 C C . LYS A 1 101 ? -27.272 36.542 17.761 1.00 21.88 88 LYS A C 1
ATOM 639 O O . LYS A 1 101 ? -26.083 36.909 17.732 1.00 21.05 88 LYS A O 1
ATOM 645 N N . LYS A 1 102 ? -28.227 37.108 17.008 1.00 17.98 89 LYS A N 1
ATOM 646 C CA . LYS A 1 102 ? -27.984 38.140 15.973 1.00 19.84 89 LYS A CA 1
ATOM 647 C C . LYS A 1 102 ? -27.088 39.279 16.417 1.00 26.51 89 LYS A C 1
ATOM 648 O O . LYS A 1 102 ? -26.137 39.587 15.708 1.00 26.63 89 LYS A O 1
ATOM 654 N N . SER A 1 103 ? -27.389 39.904 17.576 1.00 23.31 90 SER A N 1
ATOM 655 C CA . SER A 1 103 ? -26.617 41.047 18.066 1.00 23.68 90 SER A CA 1
ATOM 656 C C . SER A 1 103 ? -25.158 40.657 18.328 1.00 24.56 90 SER A C 1
ATOM 657 O O . SER A 1 103 ? -24.249 41.380 17.913 1.00 22.73 90 SER A O 1
ATOM 660 N N . VAL A 1 104 ? -24.941 39.497 18.977 1.00 21.31 91 VAL A N 1
ATOM 661 C CA . VAL A 1 104 ? -23.600 38.971 19.284 1.00 21.40 91 VAL A CA 1
ATOM 662 C C . VAL A 1 104 ? -22.811 38.664 18.000 1.00 24.05 91 VAL A C 1
ATOM 663 O O . VAL A 1 104 ? -21.657 39.086 17.864 1.00 21.85 91 VAL A O 1
ATOM 667 N N . LEU A 1 105 ? -23.420 37.863 17.104 1.00 20.15 92 LEU A N 1
ATOM 668 C CA . LEU A 1 105 ? -22.797 37.439 15.838 1.00 19.72 92 LEU A CA 1
ATOM 669 C C . LEU A 1 105 ? -22.461 38.646 14.945 1.00 24.45 92 LEU A C 1
ATOM 670 O O . LEU A 1 105 ? -21.372 38.692 14.392 1.00 23.61 92 LEU A O 1
ATOM 675 N N . ALA A 1 106 ? -23.392 39.626 14.839 1.00 22.29 93 ALA A N 1
ATOM 676 C CA . ALA A 1 106 ? -23.206 40.857 14.060 1.00 21.83 93 ALA A CA 1
ATOM 677 C C . ALA A 1 106 ? -22.018 41.673 14.593 1.00 24.96 93 ALA A C 1
ATOM 678 O O . ALA A 1 106 ? -21.179 42.097 13.792 1.00 23.91 93 ALA A O 1
ATOM 680 N N . THR A 1 107 ? -21.895 41.833 15.939 1.00 21.20 94 THR A N 1
ATOM 681 C CA . THR A 1 107 ? -20.747 42.530 16.559 1.00 19.61 94 THR A CA 1
ATOM 682 C C . THR A 1 107 ? -19.433 41.798 16.250 1.00 21.08 94 THR A C 1
ATOM 683 O O . THR A 1 107 ? -18.447 42.436 15.899 1.00 21.68 94 THR A O 1
ATOM 687 N N . LEU A 1 108 ? -19.424 40.469 16.379 1.00 18.99 95 LEU A N 1
ATOM 688 C CA . LEU A 1 108 ? -18.254 39.629 16.067 1.00 17.57 95 LEU A CA 1
ATOM 689 C C . LEU A 1 108 ? -17.830 39.756 14.599 1.00 20.60 95 LEU A C 1
ATOM 690 O O . LEU A 1 108 ? -16.638 39.927 14.321 1.00 21.76 95 LEU A O 1
ATOM 695 N N . GLU A 1 109 ? -18.796 39.759 13.679 1.00 16.61 96 GLU A N 1
ATOM 696 C CA . GLU A 1 109 ? -18.572 39.899 12.216 1.00 15.59 96 GLU A CA 1
ATOM 697 C C . GLU A 1 109 ? -17.873 41.274 11.924 1.00 21.23 96 GLU A C 1
ATOM 698 O O . GLU A 1 109 ? -16.906 41.341 11.153 1.00 19.85 96 GLU A O 1
ATOM 704 N N . SER A 1 110 ? -18.345 42.357 12.593 1.00 17.20 97 SER A N 1
ATOM 705 C CA . SER A 1 110 ? -17.755 43.691 12.436 1.00 17.04 97 SER A CA 1
ATOM 706 C C . SER A 1 110 ? -16.340 43.747 12.986 1.00 21.84 97 SER A C 1
ATOM 707 O O . SER A 1 110 ? -15.460 44.318 12.337 1.00 21.17 97 SER A O 1
ATOM 710 N N . LEU A 1 111 ? -16.130 43.192 14.209 1.00 17.75 98 LEU A N 1
ATOM 711 C CA . LEU A 1 111 ? -14.821 43.179 14.847 1.00 17.51 98 LEU A CA 1
ATOM 712 C C . LEU A 1 111 ? -13.785 42.438 14.016 1.00 22.11 98 LEU A C 1
ATOM 713 O O . LEU A 1 111 ? -12.636 42.864 13.931 1.00 20.91 98 LEU A O 1
ATOM 718 N N . ASP A 1 112 ? -14.201 41.334 13.406 1.00 19.42 99 ASP A N 1
ATOM 719 C CA . ASP A 1 112 ? -13.341 40.477 12.609 1.00 18.23 99 ASP A CA 1
ATOM 720 C C . ASP A 1 112 ? -13.002 41.052 11.238 1.00 20.96 99 ASP A C 1
ATOM 721 O O . ASP A 1 112 ? -11.853 40.977 10.796 1.00 21.06 99 ASP A O 1
ATOM 726 N N . SER A 1 113 ? -14.013 41.543 10.537 1.00 17.67 100 SER A N 1
ATOM 727 C CA . SER A 1 113 ? -13.914 41.899 9.135 1.00 17.17 100 SER A CA 1
ATOM 728 C C . SER A 1 113 ? -13.837 43.373 8.806 1.00 20.68 100 SER A C 1
ATOM 729 O O . SER A 1 113 ? -13.409 43.707 7.709 1.00 19.08 100 SER A O 1
ATOM 732 N N . GLY A 1 114 ? -14.265 44.228 9.727 1.00 18.30 101 GLY A N 1
ATOM 733 C CA . GLY A 1 114 ? -14.297 45.669 9.498 1.00 18.21 101 GLY A CA 1
ATOM 734 C C . GLY A 1 114 ? -15.639 46.113 8.959 1.00 23.44 101 GLY A C 1
ATOM 735 O O . GLY A 1 114 ? -15.866 47.308 8.773 1.00 23.41 101 GLY A O 1
ATOM 736 N N . LYS A 1 115 ? -16.543 45.147 8.696 1.00 20.72 102 LYS A N 1
ATOM 737 C CA . LYS A 1 115 ? -17.893 45.417 8.181 1.00 20.45 102 LYS A CA 1
ATOM 738 C C . LYS A 1 115 ? -18.658 46.307 9.163 1.00 24.56 102 LYS A C 1
ATOM 739 O O . LYS A 1 115 ? -18.537 46.092 10.363 1.00 22.71 102 LYS A O 1
ATOM 745 N N . THR A 1 116 ? -19.442 47.299 8.678 1.00 22.53 103 THR A N 1
ATOM 746 C CA . THR A 1 116 ? -20.202 48.138 9.602 1.00 21.34 103 THR A CA 1
ATOM 747 C C . THR A 1 116 ? -21.204 47.250 10.356 1.00 24.98 103 THR A C 1
ATOM 748 O O . THR A 1 116 ? -21.683 46.248 9.812 1.00 21.67 103 THR A O 1
ATOM 752 N N . LEU A 1 117 ? -21.511 47.607 11.606 1.00 22.79 104 LEU A N 1
ATOM 753 C CA . LEU A 1 117 ? -22.450 46.831 12.410 1.00 23.19 104 LEU A CA 1
ATOM 754 C C . LEU A 1 117 ? -23.821 46.723 11.722 1.00 27.46 104 LEU A C 1
ATOM 755 O O . LEU A 1 117 ? -24.450 45.648 11.748 1.00 27.97 104 LEU A O 1
ATOM 760 N N . TYR A 1 118 ? -24.260 47.810 11.067 1.00 22.70 105 TYR A N 1
ATOM 761 C CA . TYR A 1 118 ? -25.534 47.806 10.342 1.00 22.58 105 TYR A CA 1
ATOM 762 C C . TYR A 1 118 ? -25.502 46.788 9.191 1.00 24.38 105 TYR A C 1
ATOM 763 O O . TYR A 1 118 ? -26.485 46.077 8.975 1.00 24.70 105 TYR A O 1
ATOM 772 N N . GLU A 1 119 ? -24.368 46.709 8.469 1.00 19.33 106 GLU A N 1
ATOM 773 C CA . GLU A 1 119 ? -24.222 45.748 7.363 1.00 17.53 106 GLU A CA 1
ATOM 774 C C . GLU A 1 119 ? -24.088 44.328 7.920 1.00 21.22 106 GLU A C 1
ATOM 775 O O . GLU A 1 119 ? -24.670 43.414 7.367 1.00 20.49 106 GLU A O 1
ATOM 781 N N . SER A 1 120 ? -23.377 44.162 9.051 1.00 19.21 107 SER A N 1
ATOM 782 C CA . SER A 1 120 ? -23.203 42.880 9.729 1.00 18.93 107 SER A CA 1
ATOM 783 C C . SER A 1 120 ? -24.561 42.306 10.177 1.00 24.46 107 SER A C 1
ATOM 784 O O . SER A 1 120 ? -24.836 41.129 9.936 1.00 23.02 107 SER A O 1
ATOM 787 N N . ALA A 1 121 ? -25.437 43.171 10.727 1.00 21.82 108 ALA A N 1
ATOM 788 C CA . ALA A 1 121 ? -26.800 42.836 11.151 1.00 22.19 108 ALA A CA 1
ATOM 789 C C . ALA A 1 121 ? -27.656 42.399 9.958 1.00 25.79 108 ALA A C 1
ATOM 790 O O . ALA A 1 121 ? -28.442 41.461 10.088 1.00 25.66 108 ALA A O 1
ATOM 792 N N . ALA A 1 122 ? -27.497 43.077 8.803 1.00 22.69 109 ALA A N 1
ATOM 793 C CA . ALA A 1 122 ? -28.214 42.759 7.570 1.00 22.52 109 ALA A CA 1
ATOM 794 C C . ALA A 1 122 ? -27.753 41.376 7.048 1.00 26.03 109 ALA A C 1
ATOM 795 O O . ALA A 1 122 ? -28.574 40.602 6.547 1.00 26.69 109 ALA A O 1
ATOM 797 N N . ASP A 1 123 ? -26.457 41.063 7.192 1.00 20.50 110 ASP A N 1
ATOM 798 C CA . ASP A 1 123 ? -25.920 39.754 6.794 1.00 20.27 110 ASP A CA 1
ATOM 799 C C . ASP A 1 123 ? -26.547 38.641 7.647 1.00 24.43 110 ASP A C 1
ATOM 800 O O . ASP A 1 123 ? -26.893 37.581 7.099 1.00 23.73 110 ASP A O 1
ATOM 805 N N . MET A 1 124 ? -26.741 38.896 8.968 1.00 19.90 111 MET A N 1
ATOM 806 C CA . MET A 1 124 ? -27.354 37.888 9.840 1.00 19.18 111 MET A CA 1
ATOM 807 C C . MET A 1 124 ? -28.814 37.626 9.484 1.00 24.82 111 MET A C 1
ATOM 808 O O . MET A 1 124 ? -29.234 36.468 9.525 1.00 22.38 111 MET A O 1
ATOM 813 N N . ASP A 1 125 ? -29.566 38.674 9.059 1.00 24.01 112 ASP A N 1
ATOM 814 C CA . ASP A 1 125 ? -30.951 38.493 8.602 1.00 23.74 112 ASP A CA 1
ATOM 815 C C . ASP A 1 125 ? -30.938 37.615 7.347 1.00 27.18 112 ASP A C 1
ATOM 816 O O . ASP A 1 125 ? -31.784 36.720 7.206 1.00 25.32 112 ASP A O 1
ATOM 821 N N . ASP A 1 126 ? -29.967 37.880 6.430 1.00 23.04 113 ASP A N 1
ATOM 822 C CA . ASP A 1 126 ? -29.856 37.145 5.178 1.00 20.42 113 ASP A CA 1
ATOM 823 C C . ASP A 1 126 ? -29.436 35.695 5.393 1.00 22.45 113 ASP A C 1
ATOM 824 O O . ASP A 1 126 ? -29.893 34.825 4.648 1.00 22.43 113 ASP A O 1
ATOM 829 N N . VAL A 1 127 ? -28.596 35.426 6.414 1.00 19.76 114 VAL A N 1
ATOM 830 C CA . VAL A 1 127 ? -28.168 34.062 6.779 1.00 18.99 114 VAL A CA 1
ATOM 831 C C . VAL A 1 127 ? -29.422 33.279 7.164 1.00 23.26 114 VAL A C 1
ATOM 832 O O . VAL A 1 127 ? -29.647 32.190 6.632 1.00 20.18 114 VAL A O 1
ATOM 836 N N . ALA A 1 128 ? -30.247 33.847 8.084 1.00 22.80 115 ALA A N 1
ATOM 837 C CA . ALA A 1 128 ? -31.481 33.202 8.540 1.00 23.19 115 ALA A CA 1
ATOM 838 C C . ALA A 1 128 ? -32.398 32.958 7.371 1.00 24.93 115 ALA A C 1
ATOM 839 O O . ALA A 1 128 ? -32.812 31.822 7.211 1.00 25.25 115 ALA A O 1
ATOM 841 N N . GLY A 1 129 ? -32.611 33.975 6.520 1.00 20.78 116 GLY A N 1
ATOM 842 C CA . GLY A 1 129 ? -33.410 33.890 5.305 1.00 20.88 116 GLY A CA 1
ATOM 843 C C . GLY A 1 129 ? -32.927 32.833 4.320 1.00 23.37 116 GLY A C 1
ATOM 844 O O . GLY A 1 129 ? -33.738 32.115 3.727 1.00 21.20 116 GLY A O 1
ATOM 845 N N . CYS A 1 130 ? -31.593 32.699 4.160 1.00 19.42 117 CYS A N 1
ATOM 846 C CA . CYS A 1 130 ? -30.992 31.695 3.263 1.00 17.30 117 CYS A CA 1
ATOM 847 C C . CYS A 1 130 ? -31.289 30.276 3.800 1.00 20.85 117 CYS A C 1
ATOM 848 O O . CYS A 1 130 ? -31.712 29.409 3.028 1.00 18.64 117 CYS A O 1
ATOM 851 N N . PHE A 1 131 ? -31.091 30.049 5.129 1.00 19.51 118 PHE A N 1
ATOM 852 C CA . PHE A 1 131 ? -31.363 28.755 5.772 1.00 19.05 118 PHE A CA 1
ATOM 853 C C . PHE A 1 131 ? -32.839 28.405 5.635 1.00 22.58 118 PHE A C 1
ATOM 854 O O . PHE A 1 131 ? -33.162 27.246 5.390 1.00 21.18 118 PHE A O 1
ATOM 862 N N . GLU A 1 132 ? -33.718 29.421 5.732 1.00 20.75 119 GLU A N 1
ATOM 863 C CA . GLU A 1 132 ? -35.175 29.291 5.583 1.00 21.65 119 GLU A CA 1
ATOM 864 C C . GLU A 1 132 ? -35.579 28.904 4.167 1.00 22.02 119 GLU A C 1
ATOM 865 O O . GLU A 1 132 ? -36.456 28.050 3.990 1.00 20.92 119 GLU A O 1
ATOM 871 N N . TYR A 1 133 ? -34.960 29.534 3.148 1.00 17.49 120 TYR A N 1
ATOM 872 C CA . TYR A 1 133 ? -35.272 29.245 1.754 1.00 16.81 120 TYR A CA 1
ATOM 873 C C . TYR A 1 133 ? -34.867 27.798 1.408 1.00 19.50 120 TYR A C 1
ATOM 874 O O . TYR A 1 133 ? -35.596 27.092 0.697 1.00 19.57 120 TYR A O 1
ATOM 883 N N . TYR A 1 134 ? -33.682 27.386 1.885 1.00 15.06 121 TYR A N 1
ATOM 884 C CA . TYR A 1 134 ? -33.186 26.032 1.636 1.00 15.77 121 TYR A CA 1
ATOM 885 C C . TYR A 1 134 ? -33.906 24.946 2.412 1.00 19.47 121 TYR A C 1
ATOM 886 O O . TYR A 1 134 ? -34.013 23.826 1.924 1.00 17.71 121 TYR A O 1
ATOM 895 N N . ALA A 1 135 ? -34.436 25.290 3.599 1.00 18.85 122 ALA A N 1
ATOM 896 C CA . ALA A 1 135 ? -35.238 24.378 4.418 1.00 19.70 122 ALA A CA 1
ATOM 897 C C . ALA A 1 135 ? -36.481 24.083 3.594 1.00 22.15 122 ALA A C 1
ATOM 898 O O . ALA A 1 135 ? -36.830 22.919 3.436 1.00 22.49 122 ALA A O 1
ATOM 900 N N . GLY A 1 136 ? -37.060 25.128 2.984 1.00 18.79 123 GLY A N 1
ATOM 901 C CA . GLY A 1 136 ? -38.219 25.008 2.096 1.00 19.09 123 GLY A CA 1
ATOM 902 C C . GLY A 1 136 ? -37.946 24.079 0.927 1.00 24.42 123 GLY A C 1
ATOM 903 O O . GLY A 1 136 ? -38.738 23.166 0.650 1.00 24.17 123 GLY A O 1
ATOM 904 N N . LEU A 1 137 ? -36.761 24.260 0.271 1.00 18.89 124 LEU A N 1
ATOM 905 C CA . LEU A 1 137 ? -36.350 23.440 -0.872 1.00 18.01 124 LEU A CA 1
ATOM 906 C C . LEU A 1 137 ? -36.126 21.969 -0.480 1.00 21.64 124 LEU A C 1
ATOM 907 O O . LEU A 1 137 ? -36.493 21.045 -1.237 1.00 20.20 124 LEU A O 1
ATOM 912 N N . ALA A 1 138 ? -35.562 21.760 0.724 1.00 18.97 125 ALA A N 1
ATOM 913 C CA . ALA A 1 138 ? -35.300 20.428 1.289 1.00 19.07 125 ALA A CA 1
ATOM 914 C C . ALA A 1 138 ? -36.618 19.664 1.466 1.00 26.15 125 ALA A C 1
ATOM 915 O O . ALA A 1 138 ? -36.678 18.486 1.140 1.00 24.88 125 ALA A O 1
ATOM 917 N N . GLU A 1 139 ? -37.693 20.366 1.865 1.00 26.35 126 GLU A N 1
ATOM 918 C CA . GLU A 1 139 ? -39.036 19.771 2.015 1.00 27.80 126 GLU A CA 1
ATOM 919 C C . GLU A 1 139 ? -39.604 19.282 0.674 1.00 33.15 126 GLU A C 1
ATOM 920 O O . GLU A 1 139 ? -40.272 18.250 0.649 1.00 36.16 126 GLU A O 1
ATOM 926 N N . ALA A 1 140 ? -39.305 19.985 -0.432 1.00 26.50 127 ALA A N 1
ATOM 927 C CA . ALA A 1 140 ? -39.775 19.656 -1.779 1.00 26.35 127 ALA A CA 1
ATOM 928 C C . ALA A 1 140 ? -38.924 18.592 -2.464 1.00 29.49 127 ALA A C 1
ATOM 929 O O . ALA A 1 140 ? -39.395 17.917 -3.374 1.00 27.65 127 ALA A O 1
ATOM 931 N N . LEU A 1 141 ? -37.664 18.446 -2.016 1.00 27.71 128 LEU A N 1
ATOM 932 C CA . LEU A 1 141 ? -36.681 17.517 -2.560 1.00 27.16 128 LEU A CA 1
ATOM 933 C C . LEU A 1 141 ? -37.135 16.061 -2.568 1.00 29.65 128 LEU A C 1
ATOM 934 O O . LEU A 1 141 ? -36.949 15.379 -3.571 1.00 29.44 128 LEU A O 1
ATOM 939 N N . ASP A 1 142 ? -37.777 15.589 -1.483 1.00 25.72 129 ASP A N 1
ATOM 940 C CA . ASP A 1 142 ? -38.257 14.205 -1.404 1.00 25.50 129 ASP A CA 1
ATOM 941 C C . ASP A 1 142 ? -39.252 13.878 -2.506 1.00 28.46 129 ASP A C 1
ATOM 942 O O . ASP A 1 142 ? -39.177 12.801 -3.104 1.00 27.16 129 ASP A O 1
ATOM 947 N N . SER A 1 143 ? -40.128 14.839 -2.832 1.00 23.99 130 SER A N 1
ATOM 948 C CA . SER A 1 143 ? -41.133 14.611 -3.874 1.00 23.93 130 SER A CA 1
ATOM 949 C C . SER A 1 143 ? -40.542 14.529 -5.299 1.00 27.11 130 SER A C 1
ATOM 950 O O . SER A 1 143 ? -41.202 13.997 -6.180 1.00 27.13 130 SER A O 1
ATOM 953 N N . ARG A 1 144 ? -39.291 15.003 -5.511 1.00 23.16 131 ARG A N 1
ATOM 954 C CA . ARG A 1 144 ? -38.620 14.973 -6.818 1.00 23.87 131 ARG A CA 1
ATOM 955 C C . ARG A 1 144 ? -37.411 13.995 -6.848 1.00 27.86 131 ARG A C 1
ATOM 956 O O . ARG A 1 144 ? -36.646 14.010 -7.818 1.00 27.33 131 ARG A O 1
ATOM 964 N N . ARG A 1 145 ? -37.248 13.159 -5.795 1.00 24.25 132 ARG A N 1
ATOM 965 C CA . ARG A 1 145 ? -36.148 12.201 -5.665 1.00 24.01 132 ARG A CA 1
ATOM 966 C C . ARG A 1 145 ? -36.095 11.223 -6.847 1.00 29.24 132 ARG A C 1
ATOM 967 O O . ARG A 1 145 ? -35.015 10.991 -7.396 1.00 27.52 132 ARG A O 1
ATOM 975 N N . MET A 1 146 ? -37.260 10.662 -7.225 1.00 28.22 133 MET A N 1
ATOM 976 C CA . MET A 1 146 ? -37.434 9.716 -8.323 1.00 29.79 133 MET A CA 1
ATOM 977 C C . MET A 1 146 ? -38.394 10.303 -9.347 1.00 31.98 133 MET A C 1
ATOM 978 O O . MET A 1 146 ? -39.565 10.562 -9.040 1.00 31.99 133 MET A O 1
ATOM 983 N N . THR A 1 147 ? -37.891 10.529 -10.566 1.00 26.26 134 THR A N 1
ATOM 984 C CA . THR A 1 147 ? -38.670 11.082 -11.663 1.00 24.25 134 THR A CA 1
ATOM 985 C C . THR A 1 147 ? -38.753 10.039 -12.780 1.00 27.60 134 THR A C 1
ATOM 986 O O . THR A 1 147 ? -37.791 9.889 -13.540 1.00 23.90 134 THR A O 1
ATOM 990 N N . PRO A 1 148 ? -39.925 9.378 -12.917 1.00 25.50 135 PRO A N 1
ATOM 991 C CA . PRO A 1 148 ? -40.143 8.452 -14.041 1.00 25.26 135 PRO A CA 1
ATOM 992 C C . PRO A 1 148 ? -40.040 9.214 -15.364 1.00 26.53 135 PRO A C 1
ATOM 993 O O . PRO A 1 148 ? -40.502 10.348 -15.451 1.00 26.25 135 PRO A O 1
ATOM 997 N N . VAL A 1 149 ? -39.384 8.629 -16.369 1.00 21.81 136 VAL A N 1
ATOM 998 C CA . VAL A 1 149 ? -39.205 9.309 -17.646 1.00 20.83 136 VAL A CA 1
ATOM 999 C C . VAL A 1 149 ? -39.947 8.523 -18.703 1.00 26.04 136 VAL A C 1
ATOM 1000 O O . VAL A 1 149 ? -39.761 7.299 -18.815 1.00 25.52 136 VAL A O 1
ATOM 1004 N N . ASN A 1 150 ? -40.797 9.218 -19.469 1.00 23.14 137 ASN A N 1
ATOM 1005 C CA . ASN A 1 150 ? -41.528 8.544 -20.529 1.00 24.60 137 ASN A CA 1
ATOM 1006 C C . ASN A 1 150 ? -40.615 8.265 -21.716 1.00 31.62 137 ASN A C 1
ATOM 1007 O O . ASN A 1 150 ? -39.975 9.165 -22.267 1.00 31.57 137 ASN A O 1
ATOM 1012 N N . LEU A 1 151 ? -40.513 6.996 -22.048 1.00 29.45 138 LEU A N 1
ATOM 1013 C CA . LEU A 1 151 ? -39.771 6.513 -23.194 1.00 29.16 138 LEU A CA 1
ATOM 1014 C C . LEU A 1 151 ? -40.833 5.997 -24.165 1.00 38.13 138 LEU A C 1
ATOM 1015 O O . LEU A 1 151 ? -41.888 5.515 -23.740 1.00 36.82 138 LEU A O 1
ATOM 1020 N N . ASN A 1 152 ? -40.579 6.070 -25.454 1.00 39.02 139 ASN A N 1
ATOM 1021 C CA . ASN A 1 152 ? -41.615 5.527 -26.325 1.00 41.23 139 ASN A CA 1
ATOM 1022 C C . ASN A 1 152 ? -41.252 4.056 -26.618 1.00 46.54 139 ASN A C 1
ATOM 1023 O O . ASN A 1 152 ? -41.088 3.650 -27.769 1.00 47.30 139 ASN A O 1
ATOM 1028 N N . SER A 1 153 ? -41.092 3.276 -25.508 1.00 42.72 140 SER A N 1
ATOM 1029 C CA . SER A 1 153 ? -40.653 1.882 -25.463 1.00 41.82 140 SER A CA 1
ATOM 1030 C C . SER A 1 153 ? -41.556 0.974 -24.643 1.00 43.66 140 SER A C 1
ATOM 1031 O O . SER A 1 153 ? -42.126 1.395 -23.641 1.00 43.53 140 SER A O 1
ATOM 1034 N N . ASP A 1 154 ? -41.618 -0.299 -25.046 1.00 39.27 141 ASP A N 1
ATOM 1035 C CA . ASP A 1 154 ? -42.405 -1.351 -24.403 1.00 38.70 141 ASP A CA 1
ATOM 1036 C C . ASP A 1 154 ? -41.518 -2.339 -23.656 1.00 38.79 141 ASP A C 1
ATOM 1037 O O . ASP A 1 154 ? -42.027 -3.163 -22.898 1.00 40.13 141 ASP A O 1
ATOM 1042 N N . SER A 1 155 ? -40.200 -2.261 -23.865 1.00 30.05 142 SER A N 1
ATOM 1043 C CA . SER A 1 155 ? -39.245 -3.180 -23.255 1.00 28.34 142 SER A CA 1
ATOM 1044 C C . SER A 1 155 ? -38.398 -2.536 -22.141 1.00 30.36 142 SER A C 1
ATOM 1045 O O . SER A 1 155 ? -37.667 -3.246 -21.450 1.00 30.63 142 SER A O 1
ATOM 1048 N N . TYR A 1 156 ? -38.468 -1.196 -21.991 1.00 24.78 143 TYR A N 1
ATOM 1049 C CA . TYR A 1 156 ? -37.675 -0.463 -21.002 1.00 24.32 143 TYR A CA 1
ATOM 1050 C C . TYR A 1 156 ? -38.487 0.528 -20.210 1.00 28.53 143 TYR A C 1
ATOM 1051 O O . TYR A 1 156 ? -39.397 1.172 -20.745 1.00 28.25 143 TYR A O 1
ATOM 1060 N N . LYS A 1 157 ? -38.093 0.694 -18.947 1.00 25.70 144 LYS A N 1
ATOM 1061 C CA . LYS A 1 157 ? -38.660 1.625 -17.975 1.00 25.67 144 LYS A CA 1
ATOM 1062 C C . LYS A 1 157 ? -37.463 2.329 -17.348 1.00 28.58 144 LYS A C 1
ATOM 1063 O O . LYS A 1 157 ? -36.541 1.661 -16.853 1.00 28.72 144 LYS A O 1
ATOM 1069 N N . SER A 1 158 ? -37.465 3.664 -17.399 1.00 20.91 145 SER A N 1
ATOM 1070 C CA . SER A 1 158 ? -36.398 4.480 -16.853 1.00 20.33 145 SER A CA 1
ATOM 1071 C C . SER A 1 158 ? -36.899 5.607 -15.971 1.00 23.55 145 SER A C 1
ATOM 1072 O O . SER A 1 158 ? -38.014 6.124 -16.158 1.00 21.36 145 SER A O 1
ATOM 1075 N N . TYR A 1 159 ? -36.039 6.005 -15.022 1.00 21.01 146 TYR A N 1
ATOM 1076 C CA . TYR A 1 159 ? -36.259 7.140 -14.121 1.00 20.59 146 TYR A CA 1
ATOM 1077 C C . TYR A 1 159 ? -34.967 7.843 -13.747 1.00 22.81 146 TYR A C 1
ATOM 1078 O O . TYR A 1 159 ? -33.867 7.281 -13.906 1.00 22.46 146 TYR A O 1
ATOM 1087 N N . VAL A 1 160 ? -35.096 9.094 -13.302 1.00 19.25 147 VAL A N 1
ATOM 1088 C CA . VAL A 1 160 ? -33.976 9.891 -12.814 1.00 18.87 147 VAL A CA 1
ATOM 1089 C C . VAL A 1 160 ? -33.998 9.906 -11.283 1.00 22.97 147 VAL A C 1
ATOM 1090 O O . VAL A 1 160 ? -35.006 10.286 -10.687 1.00 22.13 147 VAL A O 1
ATOM 1094 N N . LEU A 1 161 ? -32.882 9.496 -10.655 1.00 19.10 148 LEU A N 1
ATOM 1095 C CA . LEU A 1 161 ? -32.720 9.442 -9.202 1.00 18.53 148 LEU A CA 1
ATOM 1096 C C . LEU A 1 161 ? -31.767 10.573 -8.780 1.00 21.12 148 LEU A C 1
ATOM 1097 O O . LEU A 1 161 ? -30.654 10.666 -9.292 1.00 18.73 148 LEU A O 1
ATOM 1102 N N . ARG A 1 162 ? -32.208 11.448 -7.877 1.00 17.81 149 ARG A N 1
ATOM 1103 C CA . ARG A 1 162 ? -31.339 12.515 -7.381 1.00 16.86 149 ARG A CA 1
ATOM 1104 C C . ARG A 1 162 ? -30.934 12.147 -5.979 1.00 19.92 149 ARG A C 1
ATOM 1105 O O . ARG A 1 162 ? -31.787 11.851 -5.142 1.00 20.10 149 ARG A O 1
ATOM 1113 N N . GLU A 1 163 ? -29.636 12.161 -5.708 1.00 14.57 150 GLU A N 1
ATOM 1114 C CA . GLU A 1 163 ? -29.152 11.779 -4.392 1.00 15.08 150 GLU A CA 1
ATOM 1115 C C . GLU A 1 163 ? -28.065 12.764 -3.970 1.00 17.82 150 GLU A C 1
ATOM 1116 O O . GLU A 1 163 ? -27.606 13.516 -4.815 1.00 15.93 150 GLU A O 1
ATOM 1122 N N . PRO A 1 164 ? -27.617 12.791 -2.705 1.00 15.65 151 PRO A N 1
ATOM 1123 C CA . PRO A 1 164 ? -26.540 13.735 -2.347 1.00 15.77 151 PRO A CA 1
ATOM 1124 C C . PRO A 1 164 ? -25.279 13.441 -3.158 1.00 18.72 151 PRO A C 1
ATOM 1125 O O . PRO A 1 164 ? -25.001 12.278 -3.435 1.00 16.37 151 PRO A O 1
ATOM 1129 N N . LEU A 1 165 ? -24.533 14.478 -3.561 1.00 18.71 152 LEU A N 1
ATOM 1130 C CA . LEU A 1 165 ? -23.289 14.276 -4.319 1.00 20.18 152 LEU A CA 1
ATOM 1131 C C . LEU A 1 165 ? -22.219 13.555 -3.462 1.00 23.50 152 LEU A C 1
ATOM 1132 O O . LEU A 1 165 ? -21.458 12.752 -3.980 1.00 23.81 152 LEU A O 1
ATOM 1137 N N . GLY A 1 166 ? -22.212 13.815 -2.158 1.00 18.90 153 GLY A N 1
ATOM 1138 C CA . GLY A 1 166 ? -21.277 13.152 -1.262 1.00 18.63 153 GLY A CA 1
ATOM 1139 C C . GLY A 1 166 ? -20.563 14.117 -0.351 1.00 20.14 153 GLY A C 1
ATOM 1140 O O . GLY A 1 166 ? -21.197 14.912 0.344 1.00 18.06 153 GLY A O 1
ATOM 1141 N N . VAL A 1 167 ? -19.236 14.058 -0.369 1.00 15.80 154 VAL A N 1
ATOM 1142 C CA . VAL A 1 167 ? -18.397 14.901 0.469 1.00 15.02 154 VAL A CA 1
ATOM 1143 C C . VAL A 1 167 ? -18.026 16.141 -0.370 1.00 17.41 154 VAL A C 1
ATOM 1144 O O . VAL A 1 167 ? -17.504 16.008 -1.485 1.00 16.98 154 VAL A O 1
ATOM 1148 N N . VAL A 1 168 ? -18.362 17.323 0.139 1.00 13.09 155 VAL A N 1
ATOM 1149 C CA . VAL A 1 168 ? -18.141 18.590 -0.578 1.00 13.07 155 VAL A CA 1
ATOM 1150 C C . VAL A 1 168 ? -17.258 19.543 0.215 1.00 17.13 155 VAL A C 1
ATOM 1151 O O . VAL A 1 168 ? -17.470 19.736 1.416 1.00 17.63 155 VAL A O 1
ATOM 1155 N N . GLY A 1 169 ? -16.247 20.088 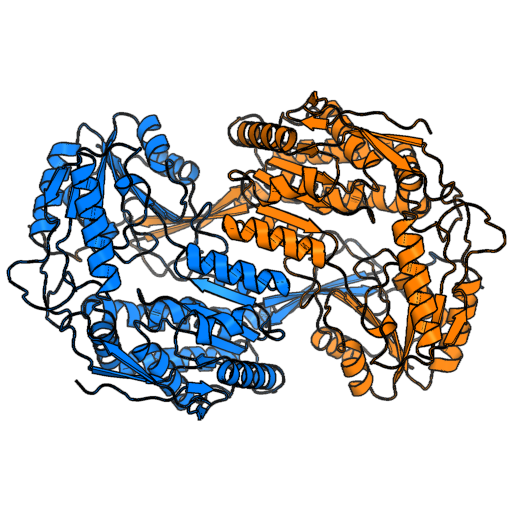-0.444 1.00 13.82 156 GLY A N 1
ATOM 1156 C CA . GLY A 1 169 ? -15.373 21.071 0.180 1.00 11.82 156 GLY A CA 1
ATOM 1157 C C . GLY A 1 169 ? -15.837 22.460 -0.223 1.00 15.63 156 GLY A C 1
ATOM 1158 O O . GLY A 1 169 ? -16.027 22.740 -1.417 1.00 16.12 156 GLY A O 1
ATOM 1159 N N . LEU A 1 170 ? -16.034 23.348 0.757 1.00 13.64 157 LEU A N 1
ATOM 1160 C CA . LEU A 1 170 ? -16.558 24.710 0.481 1.00 13.19 157 LEU A CA 1
ATOM 1161 C C . LEU A 1 170 ? -15.548 25.737 0.965 1.00 17.31 157 LEU A C 1
ATOM 1162 O O . LEU A 1 170 ? -15.213 25.767 2.150 1.00 17.24 157 LEU A O 1
ATOM 1167 N N . ILE A 1 171 ? -14.972 26.488 0.036 1.00 15.04 158 ILE A N 1
ATOM 1168 C CA . ILE A 1 171 ? -13.902 27.439 0.349 1.00 15.31 158 ILE A CA 1
ATOM 1169 C C . ILE A 1 171 ? -14.438 28.819 0.075 1.00 17.84 158 ILE A C 1
ATOM 1170 O O . ILE A 1 171 ? -14.797 29.139 -1.056 1.00 19.12 158 ILE A O 1
ATOM 1175 N N . THR A 1 172 ? -14.563 29.595 1.139 1.00 13.53 159 THR A N 1
ATOM 1176 C CA . THR A 1 172 ? -15.236 30.874 1.155 1.00 13.95 159 THR A CA 1
ATOM 1177 C C . THR A 1 172 ? -14.384 32.078 1.511 1.00 19.25 159 THR A C 1
ATOM 1178 O O . THR A 1 172 ? -13.313 31.930 2.120 1.00 19.83 159 THR A O 1
ATOM 1182 N N . PRO A 1 173 ? -14.846 33.280 1.100 1.00 17.78 160 PRO A N 1
ATOM 1183 C CA . PRO A 1 173 ? -14.070 34.500 1.358 1.00 17.65 160 PRO A CA 1
ATOM 1184 C C . PRO A 1 173 ? -14.508 35.297 2.603 1.00 21.74 160 PRO A C 1
ATOM 1185 O O . PRO A 1 173 ? -15.591 35.093 3.171 1.00 19.27 160 PRO A O 1
ATOM 1189 N N . TRP A 1 174 ? -13.673 36.279 2.970 1.00 19.18 161 TRP A N 1
ATOM 1190 C CA . TRP A 1 174 ? -13.816 37.134 4.151 1.00 18.05 161 TRP A CA 1
ATOM 1191 C C . TRP A 1 174 ? -14.790 38.307 4.030 1.00 21.09 161 TRP A C 1
ATOM 1192 O O . TRP A 1 174 ? -15.058 38.964 5.049 1.00 18.46 161 TRP A O 1
ATOM 1203 N N . ASN A 1 175 ? -15.222 38.660 2.789 1.00 17.96 162 ASN A N 1
ATOM 1204 C CA . ASN A 1 175 ? -16.060 39.843 2.558 1.00 17.58 162 ASN A CA 1
ATOM 1205 C C . ASN A 1 175 ? -17.476 39.792 3.118 1.00 20.57 162 ASN A C 1
ATOM 1206 O O . ASN A 1 175 ? -18.042 40.828 3.450 1.00 20.39 162 ASN A O 1
ATOM 1211 N N . TYR A 1 176 ? -18.050 38.586 3.229 1.00 17.99 163 TYR A N 1
ATOM 1212 C CA . TYR A 1 176 ? -19.347 38.308 3.876 1.00 16.92 163 TYR A CA 1
ATOM 1213 C C . TYR A 1 176 ? -19.019 36.993 4.603 1.00 19.34 163 TYR A C 1
ATOM 1214 O O . TYR A 1 176 ? -19.246 35.917 4.058 1.00 18.27 163 TYR A O 1
ATOM 1223 N N . PRO A 1 177 ? -18.320 37.080 5.757 1.00 16.58 164 PRO A N 1
ATOM 1224 C CA . PRO A 1 177 ? -17.789 35.867 6.407 1.00 16.63 164 PRO A CA 1
ATOM 1225 C C . PRO A 1 177 ? -18.803 34.747 6.614 1.00 20.00 164 PRO A C 1
ATOM 1226 O O . PRO A 1 177 ? -18.660 33.661 6.037 1.00 17.13 164 PRO A O 1
ATOM 1230 N N . LEU A 1 178 ? -19.859 35.032 7.376 1.00 18.03 165 LEU A N 1
ATOM 1231 C CA . LEU A 1 178 ? -20.892 34.031 7.584 1.00 17.35 165 LEU A CA 1
ATOM 1232 C C . LEU A 1 178 ? -21.801 33.888 6.367 1.00 19.76 165 LEU A C 1
ATOM 1233 O O . LEU A 1 178 ? -22.125 32.754 6.014 1.00 16.42 165 LEU A O 1
ATOM 1238 N N . LEU A 1 179 ? -22.273 35.016 5.755 1.00 15.67 166 LEU A N 1
ATOM 1239 C CA . LEU A 1 179 ? -23.203 34.917 4.616 1.00 15.66 166 LEU A CA 1
ATOM 1240 C C . LEU A 1 179 ? -22.697 34.079 3.454 1.00 18.58 166 LEU A C 1
ATOM 1241 O O . LEU A 1 179 ? -23.448 33.250 2.956 1.00 16.27 166 LEU A O 1
ATOM 1246 N N . MET A 1 180 ? -21.445 34.310 3.003 1.00 16.87 167 MET A N 1
ATOM 1247 C CA . MET A 1 180 ? -20.895 33.559 1.870 1.00 18.56 167 MET A CA 1
ATOM 1248 C C . MET A 1 180 ? -20.720 32.083 2.237 1.00 20.08 167 MET A C 1
ATOM 1249 O O . MET A 1 180 ? -20.880 31.238 1.362 1.00 19.59 167 MET A O 1
ATOM 1254 N N . ALA A 1 181 ? -20.419 31.777 3.529 1.00 15.48 168 ALA A N 1
ATOM 1255 C CA . ALA A 1 181 ? -20.308 30.394 4.017 1.00 15.33 168 ALA A CA 1
ATOM 1256 C C . ALA A 1 181 ? -21.687 29.757 3.852 1.00 19.57 168 ALA A C 1
ATOM 1257 O O . ALA A 1 181 ? -21.788 28.686 3.268 1.00 19.35 168 ALA A O 1
ATOM 1259 N N . ILE A 1 182 ? -22.748 30.447 4.337 1.00 16.45 169 ILE A N 1
ATOM 1260 C CA . ILE A 1 182 ? -24.146 29.940 4.289 1.00 17.75 169 ILE A CA 1
ATOM 1261 C C . ILE A 1 182 ? -24.698 29.720 2.883 1.00 20.18 169 ILE A C 1
ATOM 1262 O O . ILE A 1 182 ? -25.428 28.748 2.662 1.00 17.51 169 ILE A O 1
ATOM 1267 N N . TRP A 1 183 ? -24.314 30.599 1.920 1.00 16.09 170 TRP A N 1
ATOM 1268 C CA . TRP A 1 183 ? -24.708 30.433 0.522 1.00 16.67 170 TRP A CA 1
ATOM 1269 C C . TRP A 1 183 ? -24.286 29.060 0.030 1.00 16.46 170 TRP A C 1
ATOM 1270 O O . TRP A 1 183 ? -24.927 28.499 -0.854 1.00 14.30 170 TRP A O 1
ATOM 1281 N N . LYS A 1 184 ? -23.196 28.531 0.570 1.00 12.51 171 LYS A N 1
ATOM 1282 C CA . LYS A 1 184 ? -22.739 27.188 0.187 1.00 12.65 171 LYS A CA 1
ATOM 1283 C C . LYS A 1 184 ? -23.248 26.115 1.160 1.00 15.92 171 LYS A C 1
ATOM 1284 O O . LYS A 1 184 ? -23.691 25.043 0.708 1.00 16.35 171 LYS A O 1
ATOM 1290 N N . VAL A 1 185 ? -23.174 26.383 2.489 1.00 11.49 172 VAL A N 1
ATOM 1291 C CA . VAL A 1 185 ? -23.566 25.383 3.516 1.00 11.70 172 VAL A CA 1
ATOM 1292 C C . VAL A 1 185 ? -25.076 25.008 3.467 1.00 16.60 172 VAL A C 1
ATOM 1293 O O . VAL A 1 185 ? -25.419 23.822 3.546 1.00 17.12 172 VAL A O 1
ATOM 1297 N N . ALA A 1 186 ? -25.967 26.021 3.445 1.00 14.74 173 ALA A N 1
ATOM 1298 C CA . ALA A 1 186 ? -27.425 25.782 3.439 1.00 14.36 173 ALA A CA 1
ATOM 1299 C C . ALA A 1 186 ? -27.839 24.847 2.275 1.00 18.28 173 ALA A C 1
ATOM 1300 O O . ALA A 1 186 ? -28.401 23.780 2.580 1.00 17.78 173 ALA A O 1
ATOM 1302 N N . PRO A 1 187 ? -27.485 25.109 0.974 1.00 14.15 174 PRO A N 1
ATOM 1303 C CA . PRO A 1 187 ? -27.844 24.134 -0.066 1.00 13.66 174 PRO A CA 1
ATOM 1304 C C . PRO A 1 187 ? -27.121 22.804 0.056 1.00 16.72 174 PRO A C 1
ATOM 1305 O O . PRO A 1 187 ? -27.703 21.795 -0.332 1.00 15.51 174 PRO A O 1
ATOM 1309 N N . ALA A 1 188 ? -25.887 22.784 0.606 1.00 13.79 175 ALA A N 1
ATOM 1310 C CA . ALA A 1 188 ? -25.178 21.506 0.744 1.00 15.79 175 ALA A CA 1
ATOM 1311 C C . ALA A 1 188 ? -25.890 20.586 1.742 1.00 17.94 175 ALA A C 1
ATOM 1312 O O . ALA A 1 188 ? -26.029 19.397 1.479 1.00 18.46 175 ALA A O 1
ATOM 1314 N N . LEU A 1 189 ? -26.365 21.143 2.863 1.00 15.29 176 LEU A N 1
ATOM 1315 C CA . LEU A 1 189 ? -27.069 20.368 3.875 1.00 15.15 176 LEU A CA 1
ATOM 1316 C C . LEU A 1 189 ? -28.456 20.017 3.380 1.00 18.39 176 LEU A C 1
ATOM 1317 O O . LEU A 1 189 ? -28.871 18.871 3.553 1.00 17.35 176 LEU A O 1
ATOM 1322 N N . ALA A 1 190 ? -29.122 20.948 2.664 1.00 13.80 177 ALA A N 1
ATOM 1323 C CA . ALA A 1 190 ? -30.457 20.668 2.103 1.00 13.73 177 ALA A CA 1
ATOM 1324 C C . ALA A 1 190 ? -30.411 19.463 1.139 1.00 17.23 177 ALA A C 1
ATOM 1325 O O . ALA A 1 190 ? -31.287 18.582 1.209 1.00 15.17 177 ALA A O 1
ATOM 1327 N N . ALA A 1 191 ? -29.357 19.399 0.279 1.00 12.45 178 ALA A N 1
ATOM 1328 C CA . ALA A 1 191 ? -29.141 18.281 -0.653 1.00 13.08 178 ALA A CA 1
ATOM 1329 C C . ALA A 1 191 ? -28.739 16.949 0.034 1.00 17.25 178 ALA A C 1
ATOM 1330 O O . ALA A 1 191 ? -28.762 15.898 -0.611 1.00 17.68 178 ALA A O 1
ATOM 1332 N N . GLY A 1 192 ? -28.361 16.996 1.312 1.00 14.65 179 GLY A N 1
ATOM 1333 C CA . GLY A 1 192 ? -27.953 15.794 2.036 1.00 14.00 179 GLY A CA 1
ATOM 1334 C C . GLY A 1 192 ? -26.465 15.473 1.960 1.00 17.03 179 GLY A C 1
ATOM 1335 O O . GLY A 1 192 ? -26.045 14.368 2.326 1.00 16.79 179 GLY A O 1
ATOM 1336 N N . CYS A 1 193 ? -25.647 16.429 1.503 1.00 13.74 180 CYS A N 1
ATOM 1337 C CA . CYS A 1 193 ? -24.186 16.218 1.444 1.00 13.56 180 CYS A CA 1
ATOM 1338 C C . CYS A 1 193 ? -23.598 16.328 2.834 1.00 16.47 180 CYS A C 1
ATOM 1339 O O . CYS A 1 193 ? -24.254 16.843 3.740 1.00 14.41 180 CYS A O 1
ATOM 1342 N N . ALA A 1 194 ? -22.329 15.920 2.983 1.00 13.67 181 ALA A N 1
ATOM 1343 C CA . ALA A 1 194 ? -21.601 16.130 4.227 1.00 13.77 181 ALA A CA 1
ATOM 1344 C C . ALA A 1 194 ? -20.581 17.160 3.806 1.00 19.34 181 ALA A C 1
ATOM 1345 O O . ALA A 1 194 ? -19.824 16.914 2.867 1.00 18.57 181 ALA A O 1
ATOM 1347 N N . ALA A 1 195 ? -20.621 18.345 4.437 1.00 14.55 182 ALA A N 1
ATOM 1348 C CA . ALA A 1 195 ? -19.800 19.458 4.016 1.00 14.97 182 ALA A CA 1
ATOM 1349 C C . ALA A 1 195 ? -18.573 19.726 4.867 1.00 18.28 182 ALA A C 1
ATOM 1350 O O . ALA A 1 195 ? -18.581 19.514 6.076 1.00 17.10 182 ALA A O 1
ATOM 1352 N N . ILE A 1 196 ? -17.508 20.181 4.215 1.00 15.64 183 ILE A N 1
ATOM 1353 C CA . ILE A 1 196 ? -16.291 20.623 4.893 1.00 14.35 183 ILE A CA 1
ATOM 1354 C C . ILE A 1 196 ? -16.107 22.066 4.506 1.00 17.48 183 ILE A C 1
ATOM 1355 O O . ILE A 1 196 ? -15.820 22.358 3.331 1.00 17.39 183 ILE A O 1
ATOM 1360 N N . LEU A 1 197 ? -16.359 22.969 5.469 1.00 14.78 184 LEU A N 1
ATOM 1361 C CA . LEU A 1 197 ? -16.273 24.419 5.286 1.00 14.46 184 LEU A CA 1
ATOM 1362 C C . LEU A 1 197 ? -14.872 24.923 5.638 1.00 17.35 184 LEU A C 1
ATOM 1363 O O . LEU A 1 197 ? -14.380 24.677 6.739 1.00 16.97 184 LEU A O 1
ATOM 1368 N N . LYS A 1 198 ? -14.251 25.648 4.706 1.00 14.55 185 LYS A N 1
ATOM 1369 C CA . LYS A 1 198 ? -12.932 26.247 4.921 1.00 14.45 185 LYS A CA 1
ATOM 1370 C C . LYS A 1 198 ? -13.098 27.759 4.757 1.00 17.58 185 LYS A C 1
ATOM 1371 O O . LYS A 1 198 ? -12.935 28.287 3.656 1.00 17.06 185 LYS A O 1
ATOM 1377 N N . PRO A 1 199 ? -13.428 28.478 5.862 1.00 14.36 186 PRO A N 1
ATOM 1378 C CA . PRO A 1 199 ? -13.587 29.943 5.765 1.00 14.52 186 PRO A CA 1
ATOM 1379 C C . PRO A 1 199 ? -12.240 30.636 5.621 1.00 16.57 186 PRO A C 1
ATOM 1380 O O . PRO A 1 199 ? -11.203 30.024 5.869 1.00 16.96 186 PRO A O 1
ATOM 1384 N N . SER A 1 200 ? -12.260 31.916 5.268 1.00 15.27 187 SER A N 1
ATOM 1385 C CA . SER A 1 200 ? -11.034 32.694 5.068 1.00 14.59 187 SER A CA 1
ATOM 1386 C C . SER A 1 200 ? -10.352 32.943 6.423 1.00 17.81 187 SER A C 1
ATOM 1387 O O . SER A 1 200 ? -11.028 33.262 7.392 1.00 16.70 187 SER A O 1
ATOM 1390 N N . GLU A 1 201 ? -9.012 32.810 6.475 1.00 16.43 188 GLU A N 1
ATOM 1391 C CA . GLU A 1 201 ? -8.208 33.070 7.667 1.00 16.86 188 GLU A CA 1
ATOM 1392 C C . GLU A 1 201 ? -8.312 34.550 8.142 1.00 22.20 188 GLU A C 1
ATOM 1393 O O . GLU A 1 201 ? -7.872 34.880 9.252 1.00 21.44 188 GLU A O 1
ATOM 1399 N N . LEU A 1 202 ? -8.926 35.422 7.319 1.00 18.58 189 LEU A N 1
ATOM 1400 C CA . LEU A 1 202 ? -9.065 36.850 7.617 1.00 18.55 189 LEU A CA 1
ATOM 1401 C C . LEU A 1 202 ? -10.314 37.159 8.404 1.00 23.67 189 LEU A C 1
ATOM 1402 O O . LEU A 1 202 ? -10.363 38.183 9.085 1.00 23.43 189 LEU A O 1
ATOM 1407 N N . ALA A 1 203 ? -11.313 36.279 8.320 1.00 19.90 190 ALA A N 1
ATOM 1408 C CA . ALA A 1 203 ? -12.593 36.443 9.002 1.00 19.39 190 ALA A CA 1
ATOM 1409 C C . ALA A 1 203 ? -13.246 35.071 9.260 1.00 21.88 190 ALA A C 1
ATOM 1410 O O . ALA A 1 203 ? -14.109 34.644 8.493 1.00 20.25 190 ALA A O 1
ATOM 1412 N N . SER A 1 204 ? -12.824 34.389 10.331 1.00 18.98 191 SER A N 1
ATOM 1413 C CA . SER A 1 204 ? -13.343 33.066 10.700 1.00 18.74 191 SER A CA 1
ATOM 1414 C C . SER A 1 204 ? -14.222 33.022 11.991 1.00 20.78 191 SER A C 1
ATOM 1415 O O . SER A 1 204 ? -14.773 31.961 12.276 1.00 19.14 191 SER A O 1
ATOM 1418 N N . ILE A 1 205 ? -14.337 34.127 12.774 1.00 18.20 192 ILE A N 1
ATOM 1419 C CA . ILE A 1 205 ? -15.085 34.091 14.045 1.00 18.90 192 ILE A CA 1
ATOM 1420 C C . ILE A 1 205 ? -16.497 33.497 13.914 1.00 21.93 192 ILE A C 1
ATOM 1421 O O . ILE A 1 205 ? -16.831 32.548 14.626 1.00 20.41 192 ILE A O 1
ATOM 1426 N N . THR A 1 206 ? -17.315 34.072 13.029 1.00 19.82 193 THR A N 1
ATOM 1427 C CA . THR A 1 206 ? -18.715 33.668 12.871 1.00 19.19 193 THR A CA 1
ATOM 1428 C C . THR A 1 206 ? -18.877 32.278 12.341 1.00 21.31 193 THR A C 1
ATOM 1429 O O . THR A 1 206 ? -19.828 31.601 12.714 1.00 21.14 193 THR A O 1
ATOM 1433 N N . CYS A 1 207 ? -17.948 31.832 11.487 1.00 18.19 194 CYS A N 1
ATOM 1434 C CA . CYS A 1 207 ? -18.020 30.481 10.944 1.00 16.55 194 CYS A CA 1
ATOM 1435 C C . CYS A 1 207 ? -17.723 29.475 12.027 1.00 20.31 194 CYS A C 1
ATOM 1436 O O . CYS A 1 207 ? -18.307 28.410 12.014 1.00 18.38 194 CYS A O 1
ATOM 1439 N N . LEU A 1 208 ? -16.828 29.818 12.974 1.00 18.52 195 LEU A N 1
ATOM 1440 C CA . LEU A 1 208 ? -16.556 28.936 14.115 1.00 18.05 195 LEU A CA 1
ATOM 1441 C C . LEU A 1 208 ? -17.773 28.945 15.044 1.00 20.63 195 LEU A C 1
ATOM 1442 O O . LEU A 1 208 ? -18.113 27.913 15.601 1.00 19.98 195 LEU A O 1
ATOM 1447 N N . GLU A 1 209 ? -18.478 30.084 15.144 1.00 18.56 196 GLU A N 1
ATOM 1448 C CA . GLU A 1 209 ? -19.692 30.182 15.957 1.00 17.04 196 GLU A CA 1
ATOM 1449 C C . GLU A 1 209 ? -20.823 29.353 15.385 1.00 21.21 196 GLU A C 1
ATOM 1450 O O . GLU A 1 209 ? -21.665 28.837 16.131 1.00 20.74 196 GLU A O 1
ATOM 1456 N N . LEU A 1 210 ? -20.837 29.212 14.050 1.00 17.21 197 LEU A N 1
ATOM 1457 C CA . LEU A 1 210 ? -21.749 28.333 13.322 1.00 15.32 197 LEU A CA 1
ATOM 1458 C C . LEU A 1 210 ? -21.541 26.899 13.813 1.00 18.39 197 LEU A C 1
ATOM 1459 O O . LEU A 1 210 ? -22.518 26.171 13.989 1.00 19.29 197 LEU A O 1
ATOM 1464 N N . GLY A 1 211 ? -20.290 26.513 14.054 1.00 14.20 198 GLY A N 1
ATOM 1465 C CA . GLY A 1 211 ? -20.004 25.176 14.570 1.00 14.30 198 GLY A CA 1
ATOM 1466 C C . GLY A 1 211 ? -20.652 24.947 15.927 1.00 18.15 198 GLY A C 1
ATOM 1467 O O . GLY A 1 211 ? -21.232 23.880 16.174 1.00 18.30 198 GLY A O 1
ATOM 1468 N N . GLU A 1 212 ? -20.564 25.967 16.817 1.00 15.61 199 GLU A N 1
ATOM 1469 C CA . GLU A 1 212 ? -21.166 25.934 18.149 1.00 15.88 199 GLU A CA 1
ATOM 1470 C C . GLU A 1 212 ? -22.694 25.805 18.014 1.00 19.74 199 GLU A C 1
ATOM 1471 O O . GLU A 1 212 ? -23.310 25.003 18.729 1.00 20.78 199 GLU A O 1
ATOM 1477 N N . ILE A 1 213 ? -23.283 26.547 17.066 1.00 15.29 200 ILE A N 1
ATOM 1478 C CA . ILE A 1 213 ? -24.738 26.489 16.827 1.00 16.54 200 ILE A CA 1
ATOM 1479 C C . ILE A 1 213 ? -25.145 25.076 16.381 1.00 21.16 200 ILE A C 1
ATOM 1480 O O . ILE A 1 213 ? -26.122 24.544 16.903 1.00 20.01 200 ILE A O 1
ATOM 1485 N N . CYS A 1 214 ? -24.368 24.455 15.455 1.00 18.55 201 CYS A N 1
ATOM 1486 C CA . CYS A 1 214 ? -24.661 23.094 14.971 1.00 18.16 201 CYS A CA 1
ATOM 1487 C C . CYS A 1 214 ? -24.626 22.088 16.125 1.00 23.64 201 CYS A C 1
ATOM 1488 O O . CYS A 1 214 ? -25.509 21.232 16.209 1.00 24.70 201 CYS A O 1
ATOM 1491 N N . ARG A 1 215 ? -23.651 22.231 17.043 1.00 20.74 202 ARG A N 1
ATOM 1492 C CA . ARG A 1 215 ? -23.546 21.394 18.244 1.00 20.87 202 ARG A CA 1
ATOM 1493 C C . ARG A 1 215 ? -24.777 21.595 19.139 1.00 24.50 202 ARG A C 1
ATOM 1494 O O . ARG A 1 215 ? -25.351 20.627 19.632 1.00 24.26 202 ARG A O 1
ATOM 1502 N N . GLU A 1 216 ? -25.192 22.846 19.325 1.00 21.20 203 GLU A N 1
ATOM 1503 C CA . GLU A 1 216 ? -26.359 23.181 20.140 1.00 22.41 203 GLU A CA 1
ATOM 1504 C C . GLU A 1 216 ? -27.640 22.601 19.561 1.00 27.07 203 GLU A C 1
ATOM 1505 O O . GLU A 1 216 ? -28.546 22.226 20.314 1.00 27.82 203 GLU A O 1
ATOM 1511 N N . ILE A 1 217 ? -27.741 22.540 18.237 1.00 23.41 204 ILE A N 1
ATOM 1512 C CA . ILE A 1 217 ? -28.983 22.051 17.636 1.00 23.03 204 ILE A CA 1
ATOM 1513 C C . ILE A 1 217 ? -29.015 20.541 17.392 1.00 25.35 204 ILE A C 1
ATOM 1514 O O . ILE A 1 217 ? -30.022 20.013 16.936 1.00 25.66 204 ILE A O 1
ATOM 1519 N N . GLY A 1 218 ? -27.908 19.871 17.696 1.00 21.49 205 GLY A N 1
ATOM 1520 C CA . GLY A 1 218 ? -27.767 18.429 17.547 1.00 20.40 205 GLY A CA 1
ATOM 1521 C C . GLY A 1 218 ? -27.609 17.992 16.108 1.00 23.40 205 GLY A C 1
ATOM 1522 O O . GLY A 1 218 ? -28.031 16.888 15.749 1.00 22.19 205 GLY A O 1
ATOM 1523 N N . LEU A 1 219 ? -26.968 18.835 15.262 1.00 19.62 206 LEU A N 1
ATOM 1524 C CA . LEU A 1 219 ? -26.762 18.458 13.867 1.00 18.90 206 LEU A CA 1
ATOM 1525 C C . LEU A 1 219 ? -25.940 17.175 13.852 1.00 21.31 206 LEU A C 1
ATOM 1526 O O . LEU A 1 219 ? -24.937 17.124 14.558 1.00 19.32 206 LEU A O 1
ATOM 1531 N N . PRO A 1 220 ? -26.346 16.142 13.078 1.00 18.92 207 PRO A N 1
ATOM 1532 C CA . PRO A 1 220 ? -25.598 14.876 13.090 1.00 19.07 207 PRO A CA 1
ATOM 1533 C C . PRO A 1 220 ? -24.115 15.031 12.774 1.00 22.31 207 PRO A C 1
ATOM 1534 O O . PRO A 1 220 ? -23.738 15.870 11.950 1.00 21.02 207 PRO A O 1
ATOM 1538 N N . SER A 1 221 ? -23.283 14.299 13.530 1.00 17.69 208 SER A N 1
ATOM 1539 C CA . SER A 1 221 ? -21.820 14.298 13.423 1.00 17.20 208 SER A CA 1
ATOM 1540 C C . SER A 1 221 ? -21.372 14.082 11.981 1.00 19.65 208 SER A C 1
ATOM 1541 O O . SER A 1 221 ? -21.863 13.179 11.304 1.00 18.40 208 SER A O 1
ATOM 1544 N N . GLY A 1 222 ? -20.458 14.930 11.535 1.00 17.55 209 GLY A N 1
ATOM 1545 C CA . GLY A 1 222 ? -19.871 14.863 10.201 1.00 16.93 209 GLY A CA 1
ATOM 1546 C C . GLY A 1 222 ? -20.657 15.551 9.108 1.00 19.87 209 GLY A C 1
ATOM 1547 O O . GLY A 1 222 ? -20.164 15.647 7.983 1.00 19.39 209 GLY A O 1
ATOM 1548 N N . ALA A 1 223 ? -21.905 15.995 9.403 1.00 16.87 210 ALA A N 1
ATOM 1549 C CA . ALA A 1 223 ? -22.752 16.643 8.408 1.00 16.54 210 ALA A CA 1
ATOM 1550 C C . ALA A 1 223 ? -22.121 17.958 7.982 1.00 18.82 210 ALA A C 1
ATOM 1551 O O . ALA A 1 223 ? -22.166 18.316 6.806 1.00 16.53 210 ALA A O 1
ATOM 1553 N N . LEU A 1 224 ? -21.544 18.685 8.940 1.00 16.06 211 LEU A N 1
ATOM 1554 C CA . LEU A 1 224 ? -20.815 19.917 8.655 1.00 14.69 211 LEU A CA 1
ATOM 1555 C C . LEU A 1 224 ? -19.544 19.879 9.466 1.00 18.83 211 LEU A C 1
ATOM 1556 O O . LEU A 1 224 ? -19.583 19.593 10.656 1.00 18.01 211 LEU A O 1
ATOM 1561 N N . ASN A 1 225 ? -18.419 20.122 8.805 1.00 16.28 212 ASN A N 1
ATOM 1562 C CA . ASN A 1 225 ? -17.104 20.149 9.447 1.00 16.30 212 ASN A CA 1
ATOM 1563 C C . ASN A 1 225 ? -16.467 21.483 9.102 1.00 19.29 212 ASN A C 1
ATOM 1564 O O . ASN A 1 225 ? -16.503 21.889 7.947 1.00 18.64 212 ASN A O 1
ATOM 1569 N N . ILE A 1 226 ? -15.979 22.214 10.110 1.00 14.38 213 ILE A N 1
ATOM 1570 C CA . ILE A 1 226 ? -15.425 23.558 9.892 1.00 13.76 213 ILE A CA 1
ATOM 1571 C C . ILE A 1 226 ? -13.921 23.552 10.217 1.00 20.14 213 ILE A C 1
ATOM 1572 O O . ILE A 1 226 ? -13.530 23.319 11.368 1.00 20.98 213 ILE A O 1
ATOM 1577 N N . LEU A 1 227 ? -13.096 23.744 9.179 1.00 17.44 214 LEU A N 1
ATOM 1578 C CA . LEU A 1 227 ? -11.639 23.752 9.263 1.00 18.24 214 LEU A CA 1
ATOM 1579 C C . LEU A 1 227 ? -11.147 25.171 8.973 1.00 21.03 214 LEU A C 1
ATOM 1580 O O . LEU A 1 227 ? -11.172 25.624 7.828 1.00 19.05 214 LEU A O 1
ATOM 1585 N N . THR A 1 228 ? -10.750 25.880 10.024 1.00 16.86 215 THR A N 1
ATOM 1586 C CA . THR A 1 228 ? -10.201 27.215 9.925 1.00 17.26 215 THR A CA 1
ATOM 1587 C C . THR A 1 228 ? -8.691 27.023 9.629 1.00 19.83 215 THR A C 1
ATOM 1588 O O . THR A 1 228 ? -8.120 25.981 9.964 1.00 17.92 215 THR A O 1
ATOM 1592 N N . GLY A 1 229 ? -8.072 27.990 8.980 1.00 19.35 216 GLY A N 1
ATOM 1593 C CA . GLY A 1 229 ? -6.655 27.891 8.651 1.00 18.77 216 GLY A CA 1
ATOM 1594 C C . GLY A 1 229 ? -6.277 28.626 7.385 1.00 22.96 216 GLY A C 1
ATOM 1595 O O . GLY A 1 229 ? -7.115 29.284 6.755 1.00 19.69 216 GLY A O 1
ATOM 1596 N N . LEU A 1 230 ? -4.981 28.549 7.044 1.00 20.71 217 LEU A N 1
ATOM 1597 C CA . LEU A 1 230 ? -4.399 29.225 5.893 1.00 19.98 217 LEU A CA 1
ATOM 1598 C C . LEU A 1 230 ? -4.842 28.525 4.595 1.00 22.75 217 LEU A C 1
ATOM 1599 O O . LEU A 1 230 ? -5.028 27.307 4.573 1.00 21.08 217 LEU A O 1
ATOM 1604 N N . GLY A 1 231 ? -5.036 29.311 3.543 1.00 18.65 218 GLY A N 1
ATOM 1605 C CA . GLY A 1 231 ? -5.454 28.793 2.241 1.00 18.86 218 GLY A CA 1
ATOM 1606 C C . GLY A 1 231 ? -4.690 27.583 1.730 1.00 24.68 218 GLY A C 1
ATOM 1607 O O . GLY A 1 231 ? -5.282 26.511 1.537 1.00 24.13 218 GLY A O 1
ATOM 1608 N N . PRO A 1 232 ? -3.359 27.706 1.494 1.00 22.05 219 PRO A N 1
ATOM 1609 C CA . PRO A 1 232 ? -2.602 26.549 1.002 1.00 22.16 219 PRO A CA 1
ATOM 1610 C C . PRO A 1 232 ? -2.533 25.354 1.956 1.00 24.57 219 PRO A C 1
ATOM 1611 O O . PRO A 1 232 ? -2.464 24.236 1.476 1.00 24.71 219 PRO A O 1
ATOM 1615 N N . GLU A 1 233 ? -2.564 25.582 3.282 1.00 21.01 220 GLU A N 1
ATOM 1616 C CA . GLU A 1 233 ? -2.466 24.528 4.301 1.00 20.70 220 GLU A CA 1
ATOM 1617 C C . GLU A 1 233 ? -3.759 23.751 4.551 1.00 23.57 220 GLU A C 1
ATOM 1618 O O . GLU A 1 233 ? -3.693 22.545 4.783 1.00 24.01 220 GLU A O 1
ATOM 1624 N N . ALA A 1 234 ? -4.899 24.451 4.639 1.00 19.34 221 ALA A N 1
ATOM 1625 C CA . ALA A 1 234 ? -6.190 23.830 4.944 1.00 19.75 221 ALA A CA 1
ATOM 1626 C C . ALA A 1 234 ? -7.086 23.701 3.709 1.00 25.66 221 ALA A C 1
ATOM 1627 O O . ALA A 1 234 ? -7.713 22.658 3.525 1.00 26.98 221 ALA A O 1
ATOM 1629 N N . GLY A 1 235 ? -7.111 24.726 2.856 1.00 22.46 222 GLY A N 1
ATOM 1630 C CA . GLY A 1 235 ? -7.893 24.699 1.615 1.00 22.22 222 GLY A CA 1
ATOM 1631 C C . GLY A 1 235 ? -7.305 23.801 0.543 1.00 24.71 222 GLY A C 1
ATOM 1632 O O . GLY A 1 235 ? -8.034 23.034 -0.092 1.00 25.69 222 GLY A O 1
ATOM 1633 N N . GLY A 1 236 ? -5.989 23.901 0.338 1.00 19.27 223 GLY A N 1
ATOM 1634 C CA . GLY A 1 236 ? -5.239 23.099 -0.631 1.00 18.92 223 GLY A CA 1
ATOM 1635 C C . GLY A 1 236 ? -5.476 21.598 -0.569 1.00 22.11 223 GLY A C 1
ATOM 1636 O O . GLY A 1 236 ? -5.847 20.983 -1.577 1.00 20.78 223 GLY A O 1
ATOM 1637 N N . PRO A 1 237 ? -5.299 20.959 0.610 1.00 18.80 224 PRO A N 1
ATOM 1638 C CA . PRO A 1 237 ? -5.505 19.503 0.697 1.00 18.48 224 PRO A CA 1
ATOM 1639 C C . PRO A 1 237 ? -6.943 19.070 0.428 1.00 24.16 224 PRO A C 1
ATOM 1640 O O . PRO A 1 237 ? -7.189 17.935 0.030 1.00 25.41 224 PRO A O 1
ATOM 1644 N N . LEU A 1 238 ? -7.878 19.983 0.609 1.00 21.08 225 LEU A N 1
ATOM 1645 C CA . LEU A 1 238 ? -9.295 19.723 0.362 1.00 20.99 225 LEU A CA 1
ATOM 1646 C C . LEU A 1 238 ? -9.529 19.558 -1.138 1.00 25.94 225 LEU A C 1
ATOM 1647 O O . LEU A 1 238 ? -10.137 18.576 -1.551 1.00 24.03 225 LEU A O 1
ATOM 1652 N N . ALA A 1 239 ? -8.927 20.442 -1.962 1.00 25.04 226 ALA A N 1
ATOM 1653 C CA . ALA A 1 239 ? -9.021 20.402 -3.426 1.00 25.65 226 ALA A CA 1
ATOM 1654 C C . ALA A 1 239 ? -8.302 19.193 -4.037 1.00 28.27 226 ALA A C 1
ATOM 1655 O O . ALA A 1 239 ? -8.701 18.710 -5.096 1.00 27.08 226 ALA A O 1
ATOM 1657 N N . SER A 1 240 ? -7.249 18.691 -3.375 1.00 24.40 227 SER A N 1
ATOM 1658 C CA . SER A 1 240 ? -6.519 17.538 -3.894 1.00 23.66 227 SER A CA 1
ATOM 1659 C C . SER A 1 240 ? -6.886 16.233 -3.189 1.00 26.43 227 SER A C 1
ATOM 1660 O O . SER A 1 240 ? -6.243 15.199 -3.424 1.00 28.69 227 SER A O 1
ATOM 1663 N N . HIS A 1 241 ? -7.941 16.243 -2.360 1.00 20.63 228 HIS A N 1
ATOM 1664 C CA . HIS A 1 241 ? -8.299 15.032 -1.615 1.00 19.17 228 HIS A CA 1
ATOM 1665 C C . HIS A 1 241 ? -8.954 13.962 -2.467 1.00 24.12 228 HIS A C 1
ATOM 1666 O O . HIS A 1 241 ? -9.934 14.258 -3.148 1.00 21.58 228 HIS A O 1
ATOM 1673 N N . PRO A 1 242 ? -8.500 12.685 -2.377 1.00 24.37 229 PRO A N 1
ATOM 1674 C CA . PRO A 1 242 ? -9.155 11.620 -3.164 1.00 24.85 229 PRO A CA 1
ATOM 1675 C C . PRO A 1 242 ? -10.634 11.377 -2.854 1.00 26.92 229 PRO A C 1
ATOM 1676 O O . PRO A 1 242 ? -11.355 10.865 -3.713 1.00 25.96 229 PRO A O 1
ATOM 1680 N N . HIS A 1 243 ? -11.074 11.698 -1.633 1.00 22.70 230 HIS A N 1
ATOM 1681 C CA . HIS A 1 243 ? -12.446 11.430 -1.205 1.00 23.60 230 HIS A CA 1
ATOM 1682 C C . HIS A 1 243 ? -13.391 12.629 -1.085 1.00 21.88 230 HIS A C 1
ATOM 1683 O O . HIS A 1 243 ? -14.465 12.531 -0.480 1.00 19.81 230 HIS A O 1
ATOM 1690 N N . VAL A 1 244 ? -12.993 13.750 -1.694 1.00 18.62 231 VAL A N 1
ATOM 1691 C CA . VAL A 1 244 ? -13.814 14.960 -1.776 1.00 17.90 231 VAL A CA 1
ATOM 1692 C C . VAL A 1 244 ? -14.443 14.942 -3.162 1.00 19.85 231 VAL A C 1
ATOM 1693 O O . VAL A 1 244 ? -13.738 14.930 -4.162 1.00 17.74 231 VAL A O 1
ATOM 1697 N N . ASP A 1 245 ? -15.777 14.846 -3.220 1.00 16.43 232 ASP A N 1
ATOM 1698 C CA . ASP A 1 245 ? -16.476 14.728 -4.509 1.00 16.07 232 ASP A CA 1
ATOM 1699 C C . ASP A 1 245 ? -16.531 16.015 -5.329 1.00 19.09 232 ASP A C 1
ATOM 1700 O O . ASP A 1 245 ? -16.638 15.938 -6.542 1.00 17.30 232 ASP A O 1
ATOM 1705 N N . LYS A 1 246 ? -16.531 17.186 -4.676 1.00 13.80 233 LYS A N 1
ATOM 1706 C CA . LYS A 1 246 ? -16.667 18.457 -5.381 1.00 14.23 233 LYS A CA 1
ATOM 1707 C C . LYS A 1 246 ? -16.130 19.613 -4.545 1.00 17.00 233 LYS A C 1
ATOM 1708 O O . LYS A 1 246 ? -16.262 19.595 -3.322 1.00 16.27 233 LYS A O 1
ATOM 1714 N N . ILE A 1 247 ? -15.619 20.641 -5.212 1.00 11.52 234 ILE A N 1
ATOM 1715 C CA . ILE A 1 247 ? -15.204 21.873 -4.558 1.00 12.40 234 ILE A CA 1
ATOM 1716 C C . ILE A 1 247 ? -16.099 23.009 -4.996 1.00 17.07 234 ILE A C 1
ATOM 1717 O O . ILE A 1 247 ? -16.361 23.170 -6.192 1.00 15.68 234 ILE A O 1
ATOM 1722 N N . SER A 1 248 ? -16.575 23.812 -4.020 1.00 15.42 235 SER A N 1
ATOM 1723 C CA . SER A 1 248 ? -17.352 25.000 -4.335 1.00 14.78 235 SER A CA 1
ATOM 1724 C C . SER A 1 248 ? -16.514 26.172 -3.835 1.00 18.58 235 SER A C 1
ATOM 1725 O O . SER A 1 248 ? -16.247 26.270 -2.633 1.00 18.03 235 SER A O 1
ATOM 1728 N N . PHE A 1 249 ? -16.011 27.019 -4.774 1.00 14.69 236 PHE A N 1
ATOM 1729 C CA . PHE A 1 249 ? -15.135 28.106 -4.383 1.00 13.34 236 PHE A CA 1
ATOM 1730 C C . PHE A 1 249 ? -15.681 29.514 -4.680 1.00 18.61 236 PHE A C 1
ATOM 1731 O O . PHE A 1 249 ? -16.189 29.761 -5.778 1.00 19.38 236 PHE A O 1
ATOM 1739 N N . THR A 1 250 ? -15.505 30.449 -3.726 1.00 16.50 237 THR A N 1
ATOM 1740 C CA . THR A 1 250 ? -15.784 31.877 -3.930 1.00 17.18 237 THR A CA 1
ATOM 1741 C C . THR A 1 250 ? -14.569 32.653 -3.417 1.00 19.41 237 THR A C 1
ATOM 1742 O O . THR A 1 250 ? -14.172 32.473 -2.271 1.00 16.07 237 THR A O 1
ATOM 1746 N N . GLY A 1 251 ? -13.993 33.491 -4.275 1.00 17.26 238 GLY A N 1
ATOM 1747 C CA . GLY A 1 251 ? -12.792 34.254 -3.930 1.00 18.42 238 GLY A CA 1
ATOM 1748 C C . GLY A 1 251 ? -12.081 34.803 -5.148 1.00 23.08 238 GLY A C 1
ATOM 1749 O O . GLY A 1 251 ? -12.725 35.122 -6.147 1.00 22.13 238 GLY A O 1
ATOM 1750 N N . SER A 1 252 ? -10.753 34.922 -5.089 1.00 19.96 239 SER A N 1
ATOM 1751 C CA . SER A 1 252 ? -10.016 35.535 -6.197 1.00 19.36 239 SER A CA 1
ATOM 1752 C C . SER A 1 252 ? -9.750 34.591 -7.360 1.00 19.49 239 SER A C 1
ATOM 1753 O O . SER A 1 252 ? -9.612 33.383 -7.161 1.00 18.05 239 SER A O 1
ATOM 1756 N N . GLY A 1 253 ? -9.645 35.161 -8.557 1.00 18.22 240 GLY A N 1
ATOM 1757 C CA . GLY A 1 253 ? -9.317 34.426 -9.782 1.00 19.24 240 GLY A CA 1
ATOM 1758 C C . GLY A 1 253 ? -8.035 33.613 -9.691 1.00 22.20 240 GLY A C 1
ATOM 1759 O O . GLY A 1 253 ? -8.066 32.419 -10.003 1.00 21.46 240 GLY A O 1
ATOM 1760 N N . PRO A 1 254 ? -6.899 34.183 -9.178 1.00 19.58 241 PRO A N 1
ATOM 1761 C CA . PRO A 1 254 ? -5.668 33.379 -9.059 1.00 18.04 241 PRO A CA 1
ATOM 1762 C C . PRO A 1 254 ? -5.791 32.161 -8.135 1.00 19.30 241 PRO A C 1
ATOM 1763 O O . PRO A 1 254 ? -5.224 31.111 -8.435 1.00 17.23 241 PRO A O 1
ATOM 1767 N N . THR A 1 255 ? -6.507 32.294 -7.004 1.00 17.50 242 THR A N 1
ATOM 1768 C CA . THR A 1 255 ? -6.739 31.168 -6.082 1.00 17.87 242 THR A CA 1
ATOM 1769 C C . THR A 1 255 ? -7.692 30.160 -6.725 1.00 21.32 242 THR A C 1
ATOM 1770 O O . THR A 1 255 ? -7.496 28.947 -6.590 1.00 22.03 242 THR A O 1
ATOM 1774 N N . GLY A 1 256 ? -8.703 30.673 -7.423 1.00 17.68 243 GLY A N 1
ATOM 1775 C CA . GLY A 1 256 ? -9.654 29.851 -8.173 1.00 16.84 243 GLY A CA 1
ATOM 1776 C C . GLY A 1 256 ? -8.942 28.958 -9.169 1.00 20.52 243 GLY A C 1
ATOM 1777 O O . GLY A 1 256 ? -9.222 27.758 -9.231 1.00 18.96 243 GLY A O 1
ATOM 1778 N N . SER A 1 257 ? -7.961 29.533 -9.908 1.00 19.90 244 SER A N 1
ATOM 1779 C CA . SER A 1 257 ? -7.123 28.824 -10.895 1.00 19.47 244 SER A CA 1
ATOM 1780 C C . SER A 1 257 ? -6.290 27.740 -10.231 1.00 22.56 244 SER A C 1
ATOM 1781 O O . SER A 1 257 ? -6.198 26.628 -10.761 1.00 21.83 244 SER A O 1
ATOM 1784 N N . LYS A 1 258 ? -5.680 28.050 -9.078 1.00 20.39 245 LYS A N 1
ATOM 1785 C CA . LYS A 1 258 ? -4.864 27.077 -8.331 1.00 20.08 245 LYS A CA 1
ATOM 1786 C C . LYS A 1 258 ? -5.737 25.908 -7.852 1.00 21.08 245 LYS A C 1
ATOM 1787 O O . LYS A 1 258 ? -5.339 24.755 -7.964 1.00 20.83 245 LYS A O 1
ATOM 1793 N N . ILE A 1 259 ? -6.917 26.208 -7.318 1.00 18.35 246 ILE A N 1
ATOM 1794 C CA . ILE A 1 259 ? -7.848 25.173 -6.842 1.00 17.80 246 ILE A CA 1
ATOM 1795 C C . ILE A 1 259 ? -8.281 24.267 -8.004 1.00 20.47 246 ILE A C 1
ATOM 1796 O O . ILE A 1 259 ? -8.295 23.057 -7.848 1.00 20.58 246 ILE A O 1
ATOM 1801 N N . MET A 1 260 ? -8.654 24.848 -9.140 1.00 17.20 247 MET A N 1
ATOM 1802 C CA . MET A 1 260 ? -9.107 24.052 -10.291 1.00 15.97 247 MET A CA 1
ATOM 1803 C C . MET A 1 260 ? -7.943 23.198 -10.871 1.00 22.24 247 MET A C 1
ATOM 1804 O O . MET A 1 260 ? -8.166 22.077 -11.311 1.00 21.25 247 MET A O 1
ATOM 1809 N N . THR A 1 261 ? -6.699 23.715 -10.807 1.00 19.19 248 THR A N 1
ATOM 1810 C CA . THR A 1 261 ? -5.504 22.998 -11.254 1.00 18.98 248 THR A CA 1
ATOM 1811 C C . THR A 1 261 ? -5.300 21.740 -10.415 1.00 23.93 248 THR A C 1
ATOM 1812 O O . THR A 1 261 ? -5.082 20.651 -10.966 1.00 24.14 248 THR A O 1
ATOM 1816 N N . ALA A 1 262 ? -5.375 21.897 -9.076 1.00 21.20 249 ALA A N 1
ATOM 1817 C CA . ALA A 1 262 ? -5.222 20.796 -8.134 1.00 20.06 249 ALA A CA 1
ATOM 1818 C C . ALA A 1 262 ? -6.350 19.790 -8.305 1.00 23.50 249 ALA A C 1
ATOM 1819 O O . ALA A 1 262 ? -6.085 18.596 -8.304 1.00 24.11 249 ALA A O 1
ATOM 1821 N N . ALA A 1 263 ? -7.605 20.273 -8.479 1.00 19.39 250 ALA A N 1
ATOM 1822 C CA . ALA A 1 263 ? -8.780 19.423 -8.651 1.00 18.72 250 ALA A CA 1
ATOM 1823 C C . ALA A 1 263 ? -8.684 18.582 -9.961 1.00 24.49 250 ALA A C 1
ATOM 1824 O O . ALA A 1 263 ? -9.064 17.406 -9.966 1.00 24.03 250 ALA A O 1
ATOM 1826 N N . ALA A 1 264 ? -8.096 19.167 -11.036 1.00 23.83 251 ALA A N 1
ATOM 1827 C CA . ALA A 1 264 ? -7.896 18.514 -12.344 1.00 23.90 251 ALA A CA 1
ATOM 1828 C C . ALA A 1 264 ? -7.123 17.210 -12.293 1.00 27.77 251 ALA A C 1
ATOM 1829 O O . ALA A 1 264 ? -7.417 16.317 -13.088 1.00 26.16 251 ALA A O 1
ATOM 1831 N N . GLN A 1 265 ? -6.176 17.066 -11.342 1.00 26.52 252 GLN A N 1
ATOM 1832 C CA . GLN A 1 265 ? -5.363 15.838 -11.208 1.00 26.99 252 GLN A CA 1
ATOM 1833 C C . GLN A 1 265 ? -6.174 14.658 -10.724 1.00 30.38 252 GLN A C 1
ATOM 1834 O O . GLN A 1 265 ? -5.785 13.503 -10.904 1.00 28.84 252 GLN A O 1
ATOM 1840 N N . LEU A 1 266 ? -7.320 14.954 -10.107 1.00 28.47 253 LEU A N 1
ATOM 1841 C CA . LEU A 1 266 ? -8.244 13.963 -9.587 1.00 27.47 253 LEU A CA 1
ATOM 1842 C C . LEU A 1 266 ? -9.575 14.108 -10.277 1.00 28.45 253 LEU A C 1
ATOM 1843 O O . LEU A 1 266 ? -10.578 13.632 -9.763 1.00 29.63 253 LEU A O 1
ATOM 1848 N N . VAL A 1 267 ? -9.577 14.738 -11.486 1.00 22.99 254 VAL A N 1
ATOM 1849 C CA . VAL A 1 267 ? -10.750 15.005 -12.342 1.00 21.18 254 VAL A CA 1
ATOM 1850 C C . VAL A 1 267 ? -12.033 15.326 -11.528 1.00 24.87 254 VAL A C 1
ATOM 1851 O O . VAL A 1 267 ? -13.139 14.871 -11.846 1.00 25.16 254 VAL A O 1
ATOM 1855 N N . LYS A 1 268 ? -11.836 16.110 -10.442 1.00 21.33 255 LYS A N 1
ATOM 1856 C CA . LYS A 1 268 ? -12.803 16.546 -9.435 1.00 20.35 255 LYS A CA 1
ATOM 1857 C C . LYS A 1 268 ? -13.550 17.817 -9.909 1.00 19.58 255 LYS A C 1
ATOM 1858 O O . LYS A 1 268 ? -12.879 18.767 -10.288 1.00 17.91 255 LYS A O 1
ATOM 1864 N N . PRO A 1 269 ? -14.909 17.887 -9.855 1.00 14.75 256 PRO A N 1
ATOM 1865 C CA . PRO A 1 269 ? -15.587 19.102 -10.333 1.00 15.02 256 PRO A CA 1
ATOM 1866 C C . PRO A 1 269 ? -15.434 20.261 -9.361 1.00 18.65 256 PRO A C 1
ATOM 1867 O O . PRO A 1 269 ? -15.311 20.086 -8.140 1.00 14.75 256 PRO A O 1
ATOM 1871 N N . VAL A 1 270 ? -15.490 21.454 -9.918 1.00 18.48 257 VAL A N 1
ATOM 1872 C CA . VAL A 1 270 ? -15.356 22.660 -9.107 1.00 20.78 257 VAL A CA 1
ATOM 1873 C C . VAL A 1 270 ? -16.295 23.718 -9.674 1.00 23.99 257 VAL A C 1
ATOM 1874 O O . VAL A 1 270 ? -16.674 23.662 -10.851 1.00 26.38 257 VAL A O 1
ATOM 1878 N N . SER A 1 271 ? -16.688 24.659 -8.833 1.00 17.37 258 SER A N 1
ATOM 1879 C CA . SER A 1 271 ? -17.412 25.829 -9.277 1.00 15.74 258 SER A CA 1
ATOM 1880 C C . SER A 1 271 ? -16.549 27.015 -8.784 1.00 20.10 258 SER A C 1
ATOM 1881 O O . SER A 1 271 ? -15.946 26.948 -7.707 1.00 19.89 258 SER A O 1
ATOM 1884 N N . LEU A 1 272 ? -16.423 28.059 -9.606 1.00 17.25 259 LEU A N 1
ATOM 1885 C CA . LEU A 1 272 ? -15.637 29.228 -9.244 1.00 16.60 259 LEU A CA 1
ATOM 1886 C C . LEU A 1 272 ? -16.460 30.509 -9.370 1.00 19.70 259 LEU A C 1
ATOM 1887 O O . LEU A 1 272 ? -16.912 30.838 -10.472 1.00 16.69 259 LEU A O 1
ATOM 1892 N N . GLU A 1 273 ? -16.686 31.211 -8.237 1.00 17.69 260 GLU A N 1
ATOM 1893 C CA . GLU A 1 273 ? -17.368 32.505 -8.205 1.00 18.66 260 GLU A CA 1
ATOM 1894 C C . GLU A 1 273 ? -16.219 33.451 -7.943 1.00 21.02 260 GLU A C 1
ATOM 1895 O O . GLU A 1 273 ? -15.645 33.436 -6.849 1.00 20.85 260 GLU A O 1
ATOM 1901 N N . LEU A 1 274 ? -15.835 34.215 -8.948 1.00 15.11 261 LEU A N 1
ATOM 1902 C CA . LEU A 1 274 ? -14.656 35.060 -8.852 1.00 14.98 261 LEU A CA 1
ATOM 1903 C C . LEU A 1 274 ? -15.011 36.567 -8.835 1.00 20.78 261 LEU A C 1
ATOM 1904 O O . LEU A 1 274 ? -16.153 36.924 -8.567 1.00 19.98 261 LEU A O 1
ATOM 1909 N N . GLY A 1 275 ? -14.051 37.435 -9.071 1.00 19.64 262 GLY A N 1
ATOM 1910 C CA . GLY A 1 275 ? -14.372 38.857 -9.033 1.00 18.90 262 GLY A CA 1
ATOM 1911 C C . GLY A 1 275 ? -15.039 39.400 -10.285 1.00 20.91 262 GLY A C 1
ATOM 1912 O O . GLY A 1 275 ? -15.478 38.656 -11.166 1.00 19.86 262 GLY A O 1
ATOM 1913 N N . GLY A 1 276 ? -15.082 40.717 -10.370 1.00 16.09 263 GLY A N 1
ATOM 1914 C CA . GLY A 1 276 ? -15.634 41.374 -11.536 1.00 15.59 263 GLY A CA 1
ATOM 1915 C C . GLY A 1 276 ? -15.159 42.798 -11.646 1.00 15.34 263 GLY A C 1
ATOM 1916 O O . GLY A 1 276 ? -14.423 43.307 -10.792 1.00 15.15 263 GLY A O 1
ATOM 1917 N N . LYS A 1 277 ? -15.574 43.430 -12.721 1.00 11.71 264 LYS A N 1
ATOM 1918 C CA . LYS A 1 277 ? -15.348 44.855 -12.946 1.00 11.20 264 LYS A CA 1
ATOM 1919 C C . LYS A 1 277 ? -16.646 45.333 -13.572 1.00 15.50 264 LYS A C 1
ATOM 1920 O O . LYS A 1 277 ? -16.716 45.672 -14.766 1.00 15.28 264 LYS A O 1
ATOM 1926 N N . SER A 1 278 ? -17.711 45.216 -12.769 1.00 11.67 265 SER A N 1
ATOM 1927 C CA . SER A 1 278 ? -19.072 45.425 -13.257 1.00 11.09 265 SER A CA 1
ATOM 1928 C C . SER A 1 278 ? -19.392 46.879 -13.568 1.00 16.09 265 SER A C 1
ATOM 1929 O O . SER A 1 278 ? -18.993 47.749 -12.812 1.00 13.72 265 SER A O 1
ATOM 1932 N N . PRO A 1 279 ? -20.079 47.141 -14.701 1.00 13.21 266 PRO A N 1
ATOM 1933 C CA . PRO A 1 279 ? -20.402 48.527 -15.045 1.00 13.87 266 PRO A CA 1
ATOM 1934 C C . PRO A 1 279 ? -21.775 48.970 -14.557 1.00 18.36 266 PRO A C 1
ATOM 1935 O O . PRO A 1 279 ? -22.703 48.153 -14.434 1.00 18.36 266 PRO A O 1
ATOM 1939 N N . ILE A 1 280 ? -21.908 50.276 -14.311 1.00 15.61 267 ILE A N 1
ATOM 1940 C CA . ILE A 1 280 ? -23.195 50.900 -14.028 1.00 15.86 267 ILE A CA 1
ATOM 1941 C C . ILE A 1 280 ? -23.365 51.952 -15.123 1.00 20.41 267 ILE A C 1
ATOM 1942 O O . ILE A 1 280 ? -22.534 52.850 -15.242 1.00 20.93 267 ILE A O 1
ATOM 1947 N N . VAL A 1 281 ? -24.378 51.768 -15.979 1.00 17.74 268 VAL A N 1
ATOM 1948 C CA . VAL A 1 281 ? -24.627 52.649 -17.133 1.00 16.57 268 VAL A CA 1
ATOM 1949 C C . VAL A 1 281 ? -25.768 53.615 -16.801 1.00 21.16 268 VAL A C 1
ATOM 1950 O O . VAL A 1 281 ? -26.889 53.184 -16.555 1.00 19.96 268 VAL A O 1
ATOM 1954 N N . VAL A 1 282 ? -25.465 54.921 -16.759 1.00 19.97 269 VAL A N 1
ATOM 1955 C CA . VAL A 1 282 ? -26.457 55.940 -16.396 1.00 20.08 269 VAL A CA 1
ATOM 1956 C C . VAL A 1 282 ? -26.854 56.770 -17.616 1.00 24.84 269 VAL A C 1
ATOM 1957 O O . VAL A 1 282 ? -25.992 57.354 -18.270 1.00 22.74 269 VAL A O 1
ATOM 1961 N N . PHE A 1 283 ? -28.163 56.775 -17.937 1.00 22.33 270 PHE A N 1
ATOM 1962 C CA . PHE A 1 283 ? -28.687 57.528 -19.069 1.00 21.44 270 PHE A CA 1
ATOM 1963 C C . PHE A 1 283 ? -29.258 58.881 -18.636 1.00 26.66 270 PHE A C 1
ATOM 1964 O O . PHE A 1 283 ? -29.591 59.074 -17.471 1.00 23.11 270 PHE A O 1
ATOM 1972 N N . ASP A 1 284 ? -29.364 59.821 -19.588 1.00 26.26 271 ASP A N 1
ATOM 1973 C CA . ASP A 1 284 ? -29.869 61.157 -19.305 1.00 27.46 271 ASP A CA 1
ATOM 1974 C C . ASP A 1 284 ? -31.375 61.241 -19.046 1.00 31.39 271 ASP A C 1
ATOM 1975 O O . ASP A 1 284 ? -31.858 62.307 -18.690 1.00 33.52 271 ASP A O 1
ATOM 1980 N N . ASP A 1 285 ? -32.117 60.135 -19.207 1.00 26.81 272 ASP A N 1
ATOM 1981 C CA . ASP A 1 285 ? -33.552 60.109 -18.921 1.00 25.83 272 ASP A CA 1
ATOM 1982 C C . ASP A 1 285 ? -33.858 59.616 -17.494 1.00 33.00 272 ASP A C 1
ATOM 1983 O O . ASP A 1 285 ? -35.015 59.325 -17.180 1.00 33.69 272 ASP A O 1
ATOM 1988 N N . ILE A 1 286 ? -32.841 59.537 -16.615 1.00 31.01 273 ILE A N 1
ATOM 1989 C CA . ILE A 1 286 ? -33.123 59.123 -15.233 1.00 31.87 273 ILE A CA 1
ATOM 1990 C C . ILE A 1 286 ? -34.064 60.146 -14.579 1.00 38.78 273 ILE A C 1
ATOM 1991 O O . ILE A 1 286 ? -33.903 61.344 -14.810 1.00 37.67 273 ILE A O 1
ATOM 1996 N N . ASP A 1 287 ? -35.096 59.662 -13.861 1.00 38.39 274 ASP A N 1
ATOM 1997 C CA . ASP A 1 287 ? -36.132 60.499 -13.238 1.00 39.21 274 ASP A CA 1
ATOM 1998 C C . ASP A 1 287 ? -35.636 61.361 -12.093 1.00 41.85 274 ASP A C 1
ATOM 1999 O O . ASP A 1 287 ? -36.124 62.487 -11.902 1.00 42.02 274 ASP A O 1
ATOM 2004 N N . ASN A 1 288 ? -34.694 60.822 -11.309 1.00 36.01 275 ASN A N 1
ATOM 2005 C CA . ASN A 1 288 ? -34.177 61.488 -10.127 1.00 34.57 275 ASN A CA 1
ATOM 2006 C C . ASN A 1 288 ? -32.679 61.235 -9.988 1.00 36.18 275 ASN A C 1
ATOM 2007 O O . ASN A 1 288 ? -32.252 60.086 -9.848 1.00 33.78 275 ASN A O 1
ATOM 2012 N N . LEU A 1 289 ? -31.891 62.326 -10.018 1.00 32.37 276 LEU A N 1
ATOM 2013 C CA . LEU A 1 289 ? -30.435 62.315 -9.922 1.00 32.18 276 LEU A CA 1
ATOM 2014 C C . LEU A 1 289 ? -29.951 61.764 -8.585 1.00 34.50 276 LEU A C 1
ATOM 2015 O O . LEU A 1 289 ? -28.989 61.003 -8.566 1.00 32.41 276 LEU A O 1
ATOM 2020 N N . ASP A 1 290 ? -30.634 62.129 -7.477 1.00 30.11 277 ASP A N 1
ATOM 2021 C CA . ASP A 1 290 ? -30.277 61.695 -6.128 1.00 29.33 277 ASP A CA 1
ATOM 2022 C C . ASP A 1 290 ? -30.548 60.210 -5.870 1.00 29.03 277 ASP A C 1
ATOM 2023 O O . ASP A 1 290 ? -29.835 59.588 -5.086 1.00 28.05 277 ASP A O 1
ATOM 2028 N N . ILE A 1 291 ? -31.602 59.666 -6.474 1.00 24.27 278 ILE A N 1
ATOM 2029 C CA . ILE A 1 291 ? -31.937 58.255 -6.314 1.00 22.46 278 ILE A CA 1
ATOM 2030 C C . ILE A 1 291 ? -30.877 57.392 -7.016 1.00 25.60 278 ILE A C 1
ATOM 2031 O O . ILE A 1 291 ? -30.326 56.478 -6.394 1.00 23.96 278 ILE A O 1
ATOM 2036 N N . ALA A 1 292 ? -30.519 57.768 -8.256 1.00 22.96 279 ALA A N 1
ATOM 2037 C CA . ALA A 1 292 ? -29.507 57.095 -9.070 1.00 22.06 279 ALA A CA 1
ATOM 2038 C C . ALA A 1 292 ? -28.110 57.250 -8.463 1.00 25.11 279 ALA A C 1
ATOM 2039 O O . ALA A 1 292 ? -27.335 56.281 -8.485 1.00 23.43 279 ALA A O 1
ATOM 2041 N N . ALA A 1 293 ? -27.792 58.453 -7.902 1.00 20.65 280 ALA A N 1
ATOM 2042 C CA . ALA A 1 293 ? -26.494 58.717 -7.250 1.00 21.68 280 ALA A CA 1
ATOM 2043 C C . ALA A 1 293 ? -26.341 57.830 -6.014 1.00 25.90 280 ALA A C 1
ATOM 2044 O O . ALA A 1 293 ? -25.290 57.210 -5.840 1.00 26.15 280 ALA A O 1
ATOM 2046 N N . GLU A 1 294 ? -27.413 57.695 -5.195 1.00 21.89 281 GLU A N 1
ATOM 2047 C CA . GLU A 1 294 ? -27.345 56.831 -4.015 1.00 21.32 281 GLU A CA 1
ATOM 2048 C C . GLU A 1 294 ? -27.126 55.347 -4.408 1.00 24.87 281 GLU A C 1
ATOM 2049 O O . GLU A 1 294 ? -26.355 54.648 -3.744 1.00 23.94 281 GLU A O 1
ATOM 2055 N N . TRP A 1 295 ? -27.797 54.888 -5.477 1.00 19.76 282 TRP A N 1
ATOM 2056 C CA . TRP A 1 295 ? -27.629 53.521 -5.990 1.00 19.60 282 TRP A CA 1
ATOM 2057 C C . TRP A 1 295 ? -26.175 53.322 -6.446 1.00 22.89 282 TRP A C 1
ATOM 2058 O O . TRP A 1 295 ? -25.609 52.253 -6.226 1.00 21.61 282 TRP A O 1
ATOM 2069 N N . THR A 1 296 ? -25.556 54.378 -7.036 1.00 19.44 283 THR A N 1
ATOM 2070 C CA . THR A 1 296 ? -24.160 54.329 -7.477 1.00 19.52 283 THR A CA 1
ATOM 2071 C C . THR A 1 296 ? -23.222 54.215 -6.273 1.00 22.18 283 THR A C 1
ATOM 2072 O O . THR A 1 296 ? -22.306 53.400 -6.313 1.00 22.55 283 THR A O 1
ATOM 2076 N N . LEU A 1 297 ? -23.439 55.019 -5.205 1.00 20.68 284 LEU A N 1
ATOM 2077 C CA . LEU A 1 297 ? -22.632 54.930 -3.969 1.00 20.98 284 LEU A CA 1
ATOM 2078 C C . LEU A 1 297 ? -22.713 53.504 -3.447 1.00 21.88 284 LEU A C 1
ATOM 2079 O O . LEU A 1 297 ? -21.702 52.886 -3.114 1.00 20.68 284 LEU A O 1
ATOM 2084 N N . PHE A 1 298 ? -23.951 53.001 -3.352 1.00 19.08 285 PHE A N 1
ATOM 2085 C CA . PHE A 1 298 ? -24.249 51.670 -2.834 1.00 18.86 285 PHE A CA 1
ATOM 2086 C C . PHE A 1 298 ? -23.553 50.561 -3.607 1.00 21.52 285 PHE A C 1
ATOM 2087 O O . PHE A 1 298 ? -23.047 49.616 -3.010 1.00 21.13 285 PHE A O 1
ATOM 2095 N N . GLY A 1 299 ? -23.523 50.697 -4.920 1.00 17.12 286 GLY A N 1
ATOM 2096 C CA . GLY A 1 299 ? -22.907 49.709 -5.793 1.00 16.44 286 GLY A CA 1
ATOM 2097 C C . GLY A 1 299 ? -21.397 49.686 -5.727 1.00 19.65 286 GLY A C 1
ATOM 2098 O O . GLY A 1 299 ? -20.796 48.739 -6.232 1.00 17.11 286 GLY A O 1
ATOM 2099 N N . ILE A 1 300 ? -20.769 50.700 -5.077 1.00 15.91 287 ILE A N 1
ATOM 2100 C CA . ILE A 1 300 ? -19.297 50.780 -5.015 1.00 16.27 287 ILE A CA 1
ATOM 2101 C C . ILE A 1 300 ? -18.689 50.998 -3.655 1.00 20.34 287 ILE A C 1
ATOM 2102 O O . ILE A 1 300 ? -17.560 50.555 -3.427 1.00 19.16 287 ILE A O 1
ATOM 2107 N N . PHE A 1 301 ? -19.374 51.747 -2.779 1.00 17.03 288 PHE A N 1
ATOM 2108 C CA . PHE A 1 301 ? -18.828 52.038 -1.467 1.00 16.88 288 PHE A CA 1
ATOM 2109 C C . PHE A 1 301 ? -19.296 51.126 -0.341 1.00 19.70 288 PHE A C 1
ATOM 2110 O O . PHE A 1 301 ? -18.576 50.986 0.648 1.00 18.17 288 PHE A O 1
ATOM 2118 N N . ALA A 1 302 ? -20.497 50.544 -0.457 1.00 18.82 289 ALA A N 1
ATOM 2119 C CA . ALA A 1 302 ? -21.023 49.622 0.566 1.00 20.67 289 ALA A CA 1
ATOM 2120 C C . ALA A 1 302 ? -20.060 48.437 0.710 1.00 22.35 289 ALA A C 1
ATOM 2121 O O . ALA A 1 302 ? -19.456 48.011 -0.274 1.00 20.83 289 ALA A O 1
ATOM 2123 N N . ASN A 1 303 ? -19.832 47.988 1.944 1.00 18.70 290 ASN A N 1
ATOM 2124 C CA . ASN A 1 303 ? -18.854 46.934 2.259 1.00 18.04 290 ASN A CA 1
ATOM 2125 C C . ASN A 1 303 ? -17.425 47.351 1.902 1.00 19.31 290 ASN A C 1
ATOM 2126 O O . ASN A 1 303 ? -16.563 46.492 1.688 1.00 18.95 290 ASN A O 1
ATOM 2131 N N . THR A 1 304 ? -17.172 48.676 1.853 1.00 16.84 291 THR A N 1
ATOM 2132 C CA . THR A 1 304 ? -15.851 49.291 1.527 1.00 16.86 291 THR A CA 1
ATOM 2133 C C . THR A 1 304 ? -15.393 48.844 0.112 1.00 19.81 291 THR A C 1
ATOM 2134 O O . THR A 1 304 ? -14.202 48.731 -0.163 1.00 17.39 291 THR A O 1
ATOM 2138 N N . GLY A 1 305 ? -16.363 48.589 -0.763 1.00 17.95 292 GLY A N 1
ATOM 2139 C CA . GLY A 1 305 ? -16.106 48.174 -2.141 1.00 17.82 292 GLY A CA 1
ATOM 2140 C C . GLY A 1 305 ? -15.612 46.750 -2.302 1.00 19.59 292 GLY A C 1
ATOM 2141 O O . GLY A 1 305 ? -15.292 46.327 -3.414 1.00 17.74 292 GLY A O 1
ATOM 2142 N N . GLN A 1 306 ? -15.575 45.996 -1.197 1.00 17.50 293 GLN A N 1
ATOM 2143 C CA . GLN A 1 306 ? -15.122 44.603 -1.131 1.00 17.32 293 GLN A CA 1
ATOM 2144 C C . GLN A 1 306 ? -16.310 43.703 -1.494 1.00 20.81 293 GLN A C 1
ATOM 2145 O O . GLN A 1 306 ? -16.850 42.957 -0.660 1.00 18.37 293 GLN A O 1
ATOM 2151 N N . VAL A 1 307 ? -16.766 43.854 -2.742 1.00 15.96 294 VAL A N 1
ATOM 2152 C CA . VAL A 1 307 ? -17.966 43.184 -3.266 1.00 14.81 294 VAL A CA 1
ATOM 2153 C C . VAL A 1 307 ? -17.601 42.733 -4.668 1.00 19.12 294 VAL A C 1
ATOM 2154 O O . VAL A 1 307 ? -17.231 43.565 -5.489 1.00 18.00 294 VAL A O 1
ATOM 2158 N N . CYS A 1 308 ? -17.717 41.414 -4.938 1.00 18.01 295 CYS A N 1
ATOM 2159 C CA A CYS A 1 308 ? -17.363 40.829 -6.237 0.50 18.30 295 CYS A CA 1
ATOM 2160 C CA B CYS A 1 308 ? -17.357 40.834 -6.232 0.50 18.18 295 CYS A CA 1
ATOM 2161 C C . CYS A 1 308 ? -18.094 41.506 -7.389 1.00 18.52 295 CYS A C 1
ATOM 2162 O O . CYS A 1 308 ? -17.490 41.790 -8.422 1.00 16.41 295 CYS A O 1
ATOM 2167 N N . SER A 1 309 ? -19.404 41.762 -7.201 1.00 13.70 296 SER A N 1
ATOM 2168 C CA . SER A 1 309 ? -20.341 42.350 -8.150 1.00 13.52 296 SER A CA 1
ATOM 2169 C C . SER A 1 309 ? -20.396 43.882 -8.087 1.00 16.04 296 SER A C 1
ATOM 2170 O O . SER A 1 309 ? -21.306 44.455 -8.671 1.00 16.04 296 SER A O 1
ATOM 2173 N N . ALA A 1 310 ? -19.462 44.545 -7.363 1.00 12.92 297 ALA A N 1
ATOM 2174 C CA . ALA A 1 310 ? -19.484 46.018 -7.256 1.00 13.22 297 ALA A CA 1
ATOM 2175 C C . ALA A 1 310 ? -19.529 46.670 -8.627 1.00 17.31 297 ALA A C 1
ATOM 2176 O O . ALA A 1 310 ? -18.840 46.238 -9.553 1.00 16.73 297 ALA A O 1
ATOM 2178 N N . THR A 1 311 ? -20.336 47.714 -8.758 1.00 13.05 298 THR A N 1
ATOM 2179 C CA . THR A 1 311 ? -20.378 48.460 -10.011 1.00 12.42 298 THR A CA 1
ATOM 2180 C C . THR A 1 311 ? -19.284 49.493 -9.935 1.00 15.40 298 THR A C 1
ATOM 2181 O O . THR A 1 311 ? -19.495 50.642 -9.540 1.00 18.01 298 THR A O 1
ATOM 2185 N N . SER A 1 312 ? -18.078 49.027 -10.230 1.00 10.96 299 SER A N 1
ATOM 2186 C CA . SER A 1 312 ? -16.834 49.795 -10.134 1.00 11.85 299 SER A CA 1
ATOM 2187 C C . SER A 1 312 ? -16.505 50.718 -11.303 1.00 17.95 299 SER A C 1
ATOM 2188 O O . SER A 1 312 ? -15.564 51.506 -11.200 1.00 17.85 299 SER A O 1
ATOM 2191 N N . ARG A 1 313 ? -17.269 50.618 -12.401 1.00 16.58 300 ARG A N 1
ATOM 2192 C CA . ARG A 1 313 ? -17.110 51.479 -13.573 1.00 16.91 300 ARG A CA 1
ATOM 2193 C C . ARG A 1 313 ? -18.428 52.198 -13.809 1.00 20.36 300 ARG A C 1
ATOM 2194 O O . ARG A 1 313 ? -19.451 51.534 -14.021 1.00 18.68 300 ARG A O 1
ATOM 2202 N N . LEU A 1 314 ? -18.411 53.550 -13.705 1.00 16.06 301 LEU A N 1
ATOM 2203 C CA . LEU A 1 314 ? -19.595 54.392 -13.950 1.00 16.42 301 LEU A CA 1
ATOM 2204 C C . LEU A 1 314 ? -19.447 54.825 -15.409 1.00 19.95 301 LEU A C 1
ATOM 2205 O O . LEU A 1 314 ? -18.406 55.365 -15.770 1.00 19.29 301 LEU A O 1
ATOM 2210 N N . ILE A 1 315 ? -20.465 54.566 -16.230 1.00 17.06 302 ILE A N 1
ATOM 2211 C CA . ILE A 1 315 ? -20.494 54.912 -17.676 1.00 16.28 302 ILE A CA 1
ATOM 2212 C C . ILE A 1 315 ? -21.719 55.814 -17.777 1.00 21.07 302 ILE A C 1
ATOM 2213 O O . ILE A 1 315 ? -22.859 55.336 -17.750 1.00 19.46 302 ILE A O 1
ATOM 2218 N N . VAL A 1 316 ? -21.460 57.138 -17.786 1.00 17.25 303 VAL A N 1
ATOM 2219 C CA . VAL A 1 316 ? -22.491 58.162 -17.669 1.00 17.12 303 VAL A CA 1
ATOM 2220 C C . VAL A 1 316 ? -22.717 58.980 -18.940 1.00 21.97 303 VAL A C 1
ATOM 2221 O O . VAL A 1 316 ? -21.757 59.409 -19.568 1.00 20.30 303 VAL A O 1
ATOM 2225 N N . GLN A 1 317 ? -23.989 59.182 -19.315 1.00 21.35 304 GLN A N 1
ATOM 2226 C CA . GLN A 1 317 ? -24.330 59.933 -20.523 1.00 21.40 304 GLN A CA 1
ATOM 2227 C C . GLN A 1 317 ? -23.857 61.380 -20.389 1.00 26.40 304 GLN A C 1
ATOM 2228 O O . GLN A 1 317 ? -24.055 62.007 -19.340 1.00 24.64 304 GLN A O 1
ATOM 2234 N N . GLU A 1 318 ? -23.164 61.863 -21.418 1.00 23.74 305 GLU A N 1
ATOM 2235 C CA . GLU A 1 318 ? -22.532 63.184 -21.430 1.00 25.58 305 GLU A CA 1
ATOM 2236 C C . GLU A 1 318 ? -23.420 64.406 -21.139 1.00 31.09 305 GLU A C 1
ATOM 2237 O O . GLU A 1 318 ? -22.913 65.374 -20.585 1.00 31.58 305 GLU A O 1
ATOM 2243 N N . ASN A 1 319 ? -24.725 64.357 -21.473 1.00 28.58 306 ASN A N 1
ATOM 2244 C CA . ASN A 1 319 ? -25.667 65.462 -21.181 1.00 28.98 306 ASN A CA 1
ATOM 2245 C C . ASN A 1 319 ? -25.894 65.652 -19.682 1.00 34.13 306 ASN A C 1
ATOM 2246 O O . ASN A 1 319 ? -26.014 66.794 -19.222 1.00 34.52 306 ASN A O 1
ATOM 2251 N N . ILE A 1 320 ? -25.946 64.538 -18.915 1.00 29.76 307 ILE A N 1
ATOM 2252 C CA . ILE A 1 320 ? -26.131 64.599 -17.462 1.00 29.46 307 ILE A CA 1
ATOM 2253 C C . ILE A 1 320 ? -24.850 64.432 -16.633 1.00 28.12 307 ILE A C 1
ATOM 2254 O O . ILE A 1 320 ? -24.920 64.617 -15.418 1.00 27.82 307 ILE A O 1
ATOM 2259 N N . ALA A 1 321 ? -23.708 64.056 -17.252 1.00 22.39 308 ALA A N 1
ATOM 2260 C CA . ALA A 1 321 ? -22.444 63.790 -16.535 1.00 21.86 308 ALA A CA 1
ATOM 2261 C C . ALA A 1 321 ? -22.066 64.819 -15.434 1.00 26.60 308 ALA A C 1
ATOM 2262 O O . ALA A 1 321 ? -21.928 64.447 -14.272 1.00 26.57 308 ALA A O 1
ATOM 2264 N N . SER A 1 322 ? -21.958 66.110 -15.778 1.00 23.84 309 SER A N 1
ATOM 2265 C CA . SER A 1 322 ? -21.595 67.141 -14.800 1.00 22.52 309 SER A CA 1
ATOM 2266 C C . SER A 1 322 ? -22.583 67.252 -13.627 1.00 25.99 309 SER A C 1
ATOM 2267 O O . SER A 1 322 ? -22.150 67.284 -12.471 1.00 26.42 309 SER A O 1
ATOM 2270 N N . ALA A 1 323 ? -23.896 67.269 -13.919 1.00 22.56 310 ALA A N 1
ATOM 2271 C CA . ALA A 1 323 ? -24.941 67.395 -12.903 1.00 23.31 310 ALA A CA 1
ATOM 2272 C C . ALA A 1 323 ? -24.922 66.171 -11.975 1.00 31.38 310 ALA A C 1
ATOM 2273 O O . ALA A 1 323 ? -24.953 66.314 -10.739 1.00 31.99 310 ALA A O 1
ATOM 2275 N N . PHE A 1 324 ? -24.833 64.963 -12.589 1.00 25.90 311 PHE A N 1
ATOM 2276 C CA . PHE A 1 324 ? -24.809 63.700 -11.867 1.00 22.91 311 PHE A CA 1
ATOM 2277 C C . PHE A 1 324 ? -23.559 63.591 -11.001 1.00 24.61 311 PHE A C 1
ATOM 2278 O O . PHE A 1 324 ? -23.695 63.259 -9.832 1.00 26.17 311 PHE A O 1
ATOM 2286 N N . MET A 1 325 ? -22.352 63.899 -11.549 1.00 21.02 312 MET A N 1
ATOM 2287 C CA . MET A 1 325 ? -21.084 63.846 -10.800 1.00 20.99 312 MET A CA 1
ATOM 2288 C C . MET A 1 325 ? -21.081 64.773 -9.591 1.00 28.47 312 MET A C 1
ATOM 2289 O O . MET A 1 325 ? -20.505 64.424 -8.556 1.00 28.03 312 MET A O 1
ATOM 2294 N N . ASP A 1 326 ? -21.743 65.944 -9.713 1.00 26.13 313 ASP A N 1
ATOM 2295 C CA . ASP A 1 326 ? -21.851 66.906 -8.623 1.00 25.98 313 ASP A CA 1
ATOM 2296 C C . ASP A 1 326 ? -22.703 66.316 -7.488 1.00 29.57 313 ASP A C 1
ATOM 2297 O O . ASP A 1 326 ? -22.304 66.405 -6.326 1.00 29.57 313 ASP A O 1
ATOM 2302 N N . ARG A 1 327 ? -23.842 65.665 -7.825 1.00 27.65 314 ARG A N 1
ATOM 2303 C CA . ARG A 1 327 ? -24.672 64.987 -6.822 1.00 27.67 314 ARG A CA 1
ATOM 2304 C C . ARG A 1 327 ? -23.854 63.831 -6.198 1.00 30.18 314 ARG A C 1
ATOM 2305 O O . ARG A 1 327 ? -23.842 63.679 -4.974 1.00 29.69 314 ARG A O 1
ATOM 2313 N N . LEU A 1 328 ? -23.135 63.062 -7.052 1.00 26.40 315 LEU A N 1
ATOM 2314 C CA . LEU A 1 328 ? -22.297 61.935 -6.644 1.00 26.34 315 LEU A CA 1
ATOM 2315 C C . LEU A 1 328 ? -21.227 62.379 -5.635 1.00 30.26 315 LEU A C 1
ATOM 2316 O O . LEU A 1 328 ? -21.095 61.746 -4.589 1.00 28.71 315 LEU A O 1
ATOM 2321 N N . LEU A 1 329 ? -20.545 63.524 -5.892 1.00 27.97 316 LEU A N 1
ATOM 2322 C CA . LEU A 1 329 ? -19.535 64.081 -4.963 1.00 28.00 316 LEU A CA 1
ATOM 2323 C C . LEU A 1 329 ? -20.114 64.492 -3.629 1.00 30.92 316 LEU A C 1
ATOM 2324 O O . LEU A 1 329 ? -19.502 64.229 -2.594 1.00 30.81 316 LEU A O 1
ATOM 2329 N N . LYS A 1 330 ? -21.300 65.116 -3.646 1.00 29.31 317 LYS A N 1
ATOM 2330 C CA . LYS A 1 330 ? -21.992 65.594 -2.441 1.00 29.63 317 LYS A CA 1
ATOM 2331 C C . LYS A 1 330 ? -22.433 64.445 -1.523 1.00 31.30 317 LYS A C 1
ATOM 2332 O O . LYS A 1 330 ? -22.218 64.502 -0.312 1.00 30.56 317 LYS A O 1
ATOM 2338 N N . TRP A 1 331 ? -22.995 63.388 -2.102 1.00 25.85 318 TRP A N 1
ATOM 2339 C CA . TRP A 1 331 ? -23.394 62.200 -1.350 1.00 25.18 318 TRP A CA 1
ATOM 2340 C C . TRP A 1 331 ? -22.162 61.465 -0.802 1.00 26.62 318 TRP A C 1
ATOM 2341 O O . TRP A 1 331 ? -22.169 61.041 0.349 1.00 25.87 318 TRP A O 1
ATOM 2352 N N . THR A 1 332 ? -21.111 61.343 -1.631 1.00 22.96 319 THR A N 1
ATOM 2353 C CA . THR A 1 332 ? -19.853 60.674 -1.291 1.00 23.51 319 THR A CA 1
ATOM 2354 C C . THR A 1 332 ? -19.179 61.343 -0.098 1.00 29.69 319 THR A C 1
ATOM 2355 O O . THR A 1 332 ? -18.824 60.648 0.850 1.00 29.93 319 THR A O 1
ATOM 2359 N N . LYS A 1 333 ? -19.047 62.689 -0.123 1.00 27.51 320 LYS A N 1
ATOM 2360 C CA . LYS A 1 333 ? -18.418 63.464 0.963 1.00 28.06 320 LYS A CA 1
ATOM 2361 C C . LYS A 1 333 ? -19.238 63.428 2.256 1.00 30.82 320 LYS A C 1
ATOM 2362 O O . LYS A 1 333 ? -18.694 63.708 3.323 1.00 32.36 320 LYS A O 1
ATOM 2368 N N . ASN A 1 334 ? -20.518 63.022 2.166 1.00 26.13 321 ASN A N 1
ATOM 2369 C CA . ASN A 1 334 ? -21.428 62.887 3.303 1.00 25.77 321 ASN A CA 1
ATOM 2370 C C . ASN A 1 334 ? -21.363 61.508 4.003 1.00 28.09 321 ASN A C 1
ATOM 2371 O O . ASN A 1 334 ? -22.059 61.301 5.000 1.00 27.55 321 ASN A O 1
ATOM 2376 N N . ILE A 1 335 ? -20.555 60.564 3.470 1.00 24.52 322 ILE A N 1
ATOM 2377 C CA . ILE A 1 335 ? -20.401 59.216 4.048 1.00 23.60 322 ILE A CA 1
ATOM 2378 C C . ILE A 1 335 ? -19.581 59.286 5.331 1.00 28.12 322 ILE A C 1
ATOM 2379 O O . ILE A 1 335 ? -18.408 59.687 5.295 1.00 28.12 322 ILE A O 1
ATOM 2384 N N . LYS A 1 336 ? -20.187 58.850 6.456 1.00 24.61 323 LYS A N 1
ATOM 2385 C CA . LYS A 1 336 ? -19.497 58.825 7.744 1.00 24.66 323 LYS A CA 1
ATOM 2386 C C . LYS A 1 336 ? -18.493 57.677 7.803 1.00 28.96 323 LYS A C 1
ATOM 2387 O O . LYS A 1 336 ? -18.847 56.492 7.735 1.00 27.48 323 LYS A O 1
ATOM 2393 N N . ILE A 1 337 ? -17.241 58.031 7.944 1.00 26.18 324 ILE A N 1
ATOM 2394 C CA . ILE A 1 337 ? -16.261 56.991 8.092 1.00 26.74 324 ILE A CA 1
ATOM 2395 C C . ILE A 1 337 ? -15.784 56.946 9.558 1.00 28.45 324 ILE A C 1
ATOM 2396 O O . ILE A 1 337 ? -15.418 57.988 10.109 1.00 25.80 324 ILE A O 1
ATOM 2401 N N . SER A 1 338 ? -15.925 55.767 10.221 1.00 24.01 325 SER A N 1
ATOM 2402 C CA . SER A 1 338 ? -15.594 55.613 11.641 1.00 22.84 325 SER A CA 1
ATOM 2403 C C . SER A 1 338 ? -15.411 54.160 11.988 1.00 25.95 325 SER A C 1
ATOM 2404 O O . SER A 1 338 ? -15.559 53.290 11.126 1.00 25.55 325 SER A O 1
ATOM 2407 N N . ASP A 1 339 ? -15.176 53.888 13.280 1.00 23.09 326 ASP A N 1
ATOM 2408 C CA . ASP A 1 339 ? -15.143 52.531 13.809 1.00 22.78 326 ASP A CA 1
ATOM 2409 C C . ASP A 1 339 ? -16.496 51.896 13.421 1.00 24.73 326 ASP A C 1
ATOM 2410 O O . ASP A 1 339 ? -17.547 52.537 13.568 1.00 24.12 326 ASP A O 1
ATOM 2415 N N . PRO A 1 340 ? -16.478 50.660 12.888 1.00 20.60 327 PRO A N 1
ATOM 2416 C CA . PRO A 1 340 ? -17.727 50.067 12.389 1.00 20.62 327 PRO A CA 1
ATOM 2417 C C . PRO A 1 340 ? -18.792 49.742 13.414 1.00 25.29 327 PRO A C 1
ATOM 2418 O O . PRO A 1 340 ? -19.938 49.504 13.019 1.00 25.66 327 PRO A O 1
ATOM 2422 N N . LEU A 1 341 ? -18.446 49.739 14.705 1.00 23.11 328 LEU A N 1
ATOM 2423 C CA . LEU A 1 341 ? -19.437 49.446 15.748 1.00 24.08 328 LEU A CA 1
ATOM 2424 C C . LEU A 1 341 ? -20.289 50.655 16.106 1.00 30.61 328 LEU A C 1
ATOM 2425 O O . LEU A 1 341 ? -21.314 50.508 16.761 1.00 30.49 328 LEU A O 1
ATOM 2430 N N . GLU A 1 342 ? -19.857 51.847 15.686 1.00 28.96 329 GLU A N 1
ATOM 2431 C CA . GLU A 1 342 ? -20.573 53.086 15.923 1.00 29.46 329 GLU A CA 1
ATOM 2432 C C . GLU A 1 342 ? -21.844 53.183 15.128 1.00 37.40 329 GLU A C 1
ATOM 2433 O O . GLU A 1 342 ? -21.954 52.666 14.005 1.00 36.15 329 GLU A O 1
ATOM 2439 N N . GLU A 1 343 ? -22.798 53.896 15.723 1.00 37.38 330 GLU A N 1
ATOM 2440 C CA . GLU A 1 343 ? -24.096 54.223 15.149 1.00 38.79 330 GLU A CA 1
ATOM 2441 C C . GLU A 1 343 ? -23.836 55.190 13.999 1.00 42.42 330 GLU A C 1
ATOM 2442 O O . GLU A 1 343 ? -22.982 56.090 14.112 1.00 42.31 330 GLU A O 1
ATOM 2448 N N . ASP A 1 344 ? -24.543 54.981 12.890 1.00 38.27 331 ASP A N 1
ATOM 2449 C CA . ASP A 1 344 ? -24.433 55.813 11.693 1.00 38.63 331 ASP A CA 1
ATOM 2450 C C . ASP A 1 344 ? -23.090 55.684 10.914 1.00 37.85 331 ASP A C 1
ATOM 2451 O O . ASP A 1 344 ? -22.835 56.482 10.007 1.00 38.83 331 ASP A O 1
ATOM 2456 N N . CYS A 1 345 ? -22.248 54.677 11.245 1.00 29.95 332 CYS A N 1
ATOM 2457 C CA . CYS A 1 345 ? -21.026 54.415 10.475 1.00 27.61 332 CYS A CA 1
ATOM 2458 C C . CYS A 1 345 ? -21.532 53.970 9.110 1.00 28.99 332 CYS A C 1
ATOM 2459 O O . CYS A 1 345 ? -22.418 53.111 9.038 1.00 28.42 332 CYS A O 1
ATOM 2462 N N . LYS A 1 346 ? -21.055 54.623 8.053 1.00 25.24 333 LYS A N 1
ATOM 2463 C CA . LYS A 1 346 ? -21.460 54.270 6.710 1.00 24.86 333 LYS A CA 1
ATOM 2464 C C . LYS A 1 346 ? -20.298 53.646 5.944 1.00 28.47 333 LYS A C 1
ATOM 2465 O O . LYS A 1 346 ? -20.490 53.116 4.849 1.00 27.04 333 LYS A O 1
ATOM 2471 N N . LEU A 1 347 ? -19.104 53.663 6.558 1.00 24.27 334 LEU A N 1
ATOM 2472 C CA . LEU A 1 347 ? -17.913 53.085 5.975 1.00 22.95 334 LEU A CA 1
ATOM 2473 C C . LEU A 1 347 ? -16.935 52.634 7.022 1.00 24.13 334 LEU A C 1
ATOM 2474 O O . LEU A 1 347 ? -16.456 53.430 7.825 1.00 24.40 334 LEU A O 1
ATOM 2479 N N . GLY A 1 348 ? -16.636 51.350 6.990 1.00 18.14 335 GLY A N 1
ATOM 2480 C CA . GLY A 1 348 ? -15.651 50.732 7.846 1.00 16.28 335 GLY A CA 1
ATOM 2481 C C . GLY A 1 348 ? -14.318 50.691 7.131 1.00 20.15 335 GLY A C 1
ATOM 2482 O O . GLY A 1 348 ? -14.206 51.132 5.975 1.00 19.15 335 GLY A O 1
ATOM 2483 N N . PRO A 1 349 ? -13.279 50.145 7.793 1.00 16.91 336 PRO A N 1
ATOM 2484 C CA . PRO A 1 349 ? -11.989 49.992 7.110 1.00 16.34 336 PRO A CA 1
ATOM 2485 C C . PRO A 1 349 ? -11.966 48.778 6.164 1.00 21.39 336 PRO A C 1
ATOM 2486 O O . PRO A 1 349 ? -12.881 47.949 6.195 1.00 20.51 336 PRO A O 1
ATOM 2490 N N . VAL A 1 350 ? -10.883 48.626 5.375 1.00 18.13 337 VAL A N 1
ATOM 2491 C CA . VAL A 1 350 ? -10.685 47.418 4.563 1.00 17.40 337 VAL A CA 1
ATOM 2492 C C . VAL A 1 350 ? -10.221 46.324 5.539 1.00 18.66 337 VAL A C 1
ATOM 2493 O O . VAL A 1 350 ? -9.853 46.626 6.683 1.00 16.36 337 VAL A O 1
ATOM 2497 N N . VAL A 1 351 ? -10.328 45.073 5.130 1.00 15.99 338 VAL A N 1
ATOM 2498 C CA . VAL A 1 351 ? -10.102 43.912 5.979 1.00 15.92 338 VAL A CA 1
ATOM 2499 C C . VAL A 1 351 ? -8.700 43.712 6.560 1.00 20.16 338 VAL A C 1
ATOM 2500 O O . VAL A 1 351 ? -8.569 43.091 7.624 1.00 18.02 338 VAL A O 1
ATOM 2504 N N . SER A 1 352 ? -7.659 44.163 5.842 1.00 18.56 339 SER A N 1
ATOM 2505 C CA . SER A 1 352 ? -6.288 43.861 6.257 1.00 17.81 339 SER A CA 1
ATOM 2506 C C . SER A 1 352 ? -5.275 44.877 5.774 1.00 23.06 339 SER A C 1
ATOM 2507 O O . SER A 1 352 ? -5.575 45.684 4.892 1.00 22.50 339 SER A O 1
ATOM 2510 N N . ALA A 1 353 ? -4.046 44.792 6.319 1.00 20.14 340 ALA A N 1
ATOM 2511 C CA . ALA A 1 353 ? -2.913 45.636 5.916 1.00 21.17 340 ALA A CA 1
ATOM 2512 C C . ALA A 1 353 ? -2.590 45.402 4.423 1.00 25.47 340 ALA A C 1
ATOM 2513 O O . ALA A 1 353 ? -2.348 46.360 3.690 1.00 25.85 340 ALA A O 1
ATOM 2515 N N . GLY A 1 354 ? -2.614 44.136 3.999 1.00 21.70 341 GLY A N 1
ATOM 2516 C CA . GLY A 1 354 ? -2.353 43.730 2.625 1.00 21.43 341 GLY A CA 1
ATOM 2517 C C . GLY A 1 354 ? -3.321 44.375 1.662 1.00 25.81 341 GLY A C 1
ATOM 2518 O O . GLY A 1 354 ? -2.899 44.978 0.669 1.00 25.45 341 GLY A O 1
ATOM 2519 N N . GLN A 1 355 ? -4.635 44.283 1.972 1.00 21.91 342 GLN A N 1
ATOM 2520 C CA . GLN A 1 355 ? -5.684 44.914 1.157 1.00 19.75 342 GLN A CA 1
ATOM 2521 C C . GLN A 1 355 ? -5.560 46.425 1.109 1.00 23.34 342 GLN A C 1
ATOM 2522 O O . GLN A 1 355 ? -5.710 46.996 0.049 1.00 23.86 342 GLN A O 1
ATOM 2528 N N . TYR A 1 356 ? -5.273 47.065 2.245 1.00 19.48 343 TYR A N 1
ATOM 2529 C CA . TYR A 1 356 ? -5.090 48.509 2.380 1.00 19.14 343 TYR A CA 1
ATOM 2530 C C . TYR A 1 356 ? -4.007 48.993 1.409 1.00 21.42 343 TYR A C 1
ATOM 2531 O O . TYR A 1 356 ? -4.246 49.883 0.590 1.00 19.62 343 TYR A O 1
ATOM 2540 N N . GLU A 1 357 ? -2.839 48.353 1.472 1.00 19.81 344 GLU A N 1
ATOM 2541 C CA . GLU A 1 357 ? -1.719 48.696 0.606 1.00 21.07 344 GLU A CA 1
ATOM 2542 C C . GLU A 1 357 ? -2.052 48.473 -0.857 1.00 23.07 344 GLU A C 1
ATOM 2543 O O . GLU A 1 357 ? -1.745 49.345 -1.671 1.00 22.08 344 GLU A O 1
ATOM 2549 N N . LYS A 1 358 ? -2.739 47.361 -1.173 1.00 20.50 345 LYS A N 1
ATOM 2550 C CA . LYS A 1 358 ? -3.148 47.015 -2.547 1.00 21.48 345 LYS A CA 1
ATOM 2551 C C . LYS A 1 358 ? -4.076 48.066 -3.121 1.00 23.33 345 LYS A C 1
ATOM 2552 O O . LYS A 1 358 ? -3.855 48.533 -4.238 1.00 22.47 345 LYS A O 1
ATOM 2558 N N . VAL A 1 359 ? -5.112 48.440 -2.356 1.00 19.36 346 VAL A N 1
ATOM 2559 C CA . VAL A 1 359 ? -6.074 49.469 -2.757 1.00 18.72 346 VAL A CA 1
ATOM 2560 C C . VAL A 1 359 ? -5.376 50.823 -2.969 1.00 22.60 346 VAL A C 1
ATOM 2561 O O . VAL A 1 359 ? -5.582 51.453 -4.008 1.00 20.16 346 VAL A O 1
ATOM 2565 N N . LEU A 1 360 ? -4.510 51.239 -2.030 1.00 20.54 347 LEU A N 1
ATOM 2566 C CA . LEU A 1 360 ? -3.815 52.520 -2.187 1.00 21.44 347 LEU A CA 1
ATOM 2567 C C . LEU A 1 360 ? -2.849 52.499 -3.377 1.00 25.62 347 LEU A C 1
ATOM 2568 O O . LEU A 1 360 ? -2.642 53.537 -4.013 1.00 25.03 347 LEU A O 1
ATOM 2573 N N . LYS A 1 361 ? -2.265 51.329 -3.674 1.00 23.17 348 LYS A N 1
ATOM 2574 C CA . LYS A 1 361 ? -1.373 51.152 -4.821 1.00 23.11 348 LYS A CA 1
ATOM 2575 C C . LYS A 1 361 ? -2.131 51.328 -6.151 1.00 24.84 348 LYS A C 1
ATOM 2576 O O . LYS A 1 361 ? -1.586 51.939 -7.072 1.00 24.59 348 LYS A O 1
ATOM 2582 N N . PHE A 1 362 ? -3.384 50.832 -6.250 1.00 19.92 349 PHE A N 1
ATOM 2583 C CA . PHE A 1 362 ? -4.194 51.012 -7.459 1.00 18.00 349 PHE A CA 1
ATOM 2584 C C . PHE A 1 362 ? -4.478 52.496 -7.680 1.00 22.38 349 PHE A C 1
ATOM 2585 O O . PHE A 1 362 ? -4.400 52.969 -8.826 1.00 22.89 349 PHE A O 1
ATOM 2593 N N . ILE A 1 363 ? -4.797 53.228 -6.594 1.00 18.78 350 ILE A N 1
ATOM 2594 C CA . ILE A 1 363 ? -5.099 54.676 -6.644 1.00 18.79 350 ILE A CA 1
ATOM 2595 C C . ILE A 1 363 ? -3.865 55.469 -7.118 1.00 23.13 350 ILE A C 1
ATOM 2596 O O . ILE A 1 363 ? -3.996 56.302 -8.021 1.00 22.63 350 ILE A O 1
ATOM 2601 N N . SER A 1 364 ? -2.669 55.138 -6.571 1.00 20.71 351 SER A N 1
ATOM 2602 C CA . SER A 1 364 ? -1.432 55.812 -6.970 1.00 22.07 351 SER A CA 1
ATOM 2603 C C . SER A 1 364 ? -1.043 55.487 -8.418 1.00 24.56 351 SER A C 1
ATOM 2604 O O . SER A 1 364 ? -0.568 56.380 -9.127 1.00 23.84 351 SER A O 1
ATOM 2607 N N . ASN A 1 365 ? -1.341 54.257 -8.879 1.00 19.88 352 ASN A N 1
ATOM 2608 C CA . ASN A 1 365 ? -1.093 53.847 -10.267 1.00 19.82 352 ASN A CA 1
ATOM 2609 C C . ASN A 1 365 ? -2.006 54.595 -11.241 1.00 23.24 352 ASN A C 1
ATOM 2610 O O . ASN A 1 365 ? -1.541 54.980 -12.314 1.00 24.19 352 ASN A O 1
ATOM 2615 N N . ALA A 1 366 ? -3.276 54.874 -10.856 1.00 20.45 353 ALA A N 1
ATOM 2616 C CA . ALA A 1 366 ? -4.175 55.630 -11.735 1.00 20.64 353 ALA A CA 1
ATOM 2617 C C . ALA A 1 366 ? -3.653 57.077 -11.918 1.00 25.06 353 ALA A C 1
ATOM 2618 O O . ALA A 1 366 ? -3.605 57.557 -13.047 1.00 23.48 353 ALA A O 1
ATOM 2620 N N . LYS A 1 367 ? -3.179 57.718 -10.816 1.00 22.56 354 LYS A N 1
ATOM 2621 C CA . LYS A 1 367 ? -2.587 59.056 -10.848 1.00 22.34 354 LYS A CA 1
ATOM 2622 C C . LYS A 1 367 ? -1.358 59.054 -11.799 1.00 22.98 354 LYS A C 1
ATOM 2623 O O . LYS A 1 367 ? -1.263 59.920 -12.676 1.00 22.37 354 LYS A O 1
ATOM 2629 N N . SER A 1 368 ? -0.480 58.032 -11.677 1.00 18.89 355 SER A N 1
ATOM 2630 C CA . SER A 1 368 ? 0.705 57.817 -12.531 1.00 18.27 355 SER A CA 1
ATOM 2631 C C . SER A 1 368 ? 0.327 57.630 -14.002 1.00 23.73 355 SER A C 1
ATOM 2632 O O . SER A 1 368 ? 1.145 57.924 -14.886 1.00 22.01 355 SER A O 1
ATOM 2635 N N . GLU A 1 369 ? -0.923 57.160 -14.275 1.00 18.77 356 GLU A N 1
ATOM 2636 C CA . GLU A 1 369 ? -1.391 56.981 -15.649 1.00 18.72 356 GLU A CA 1
ATOM 2637 C C . GLU A 1 369 ? -2.053 58.217 -16.259 1.00 22.96 356 GLU A C 1
ATOM 2638 O O . GLU A 1 369 ? -2.416 58.202 -17.439 1.00 23.77 356 GLU A O 1
ATOM 2644 N N . GLY A 1 370 ? -2.188 59.273 -15.461 1.00 21.83 357 GLY A N 1
ATOM 2645 C CA . GLY A 1 370 ? -2.741 60.553 -15.899 1.00 21.49 357 GLY A CA 1
ATOM 2646 C C . GLY A 1 370 ? -4.198 60.734 -15.544 1.00 24.98 357 GLY A C 1
ATOM 2647 O O . GLY A 1 370 ? -4.824 61.708 -15.978 1.00 22.64 357 GLY A O 1
ATOM 2648 N N . ALA A 1 371 ? -4.756 59.808 -14.726 1.00 21.64 358 ALA A N 1
ATOM 2649 C CA . ALA A 1 371 ? -6.167 59.943 -14.327 1.00 20.61 358 ALA A CA 1
ATOM 2650 C C . ALA A 1 371 ? -6.277 60.979 -13.202 1.00 25.27 358 ALA A C 1
ATOM 2651 O O . ALA A 1 371 ? -5.272 61.305 -12.552 1.00 24.71 358 ALA A O 1
ATOM 2653 N N . THR A 1 372 ? -7.489 61.509 -12.994 1.00 22.29 359 THR A N 1
ATOM 2654 C CA . THR A 1 372 ? -7.753 62.532 -11.984 1.00 23.07 359 THR A CA 1
ATOM 2655 C C . THR A 1 372 ? -8.429 61.925 -10.770 1.00 26.47 359 THR A C 1
ATOM 2656 O O . THR A 1 372 ? -9.441 61.230 -10.915 1.00 24.28 359 THR A O 1
ATOM 2660 N N . ILE A 1 373 ? -7.900 62.227 -9.577 1.00 23.55 360 ILE A N 1
ATOM 2661 C CA . ILE A 1 373 ? -8.519 61.767 -8.329 1.00 24.01 360 ILE A CA 1
ATOM 2662 C C . ILE A 1 373 ? -9.491 62.865 -7.949 1.00 29.03 360 ILE A C 1
ATOM 2663 O O . ILE A 1 373 ? -9.079 63.913 -7.435 1.00 30.07 360 ILE A O 1
ATOM 2668 N N . LEU A 1 374 ? -10.765 62.680 -8.319 1.00 24.21 361 LEU A N 1
ATOM 2669 C CA . LEU A 1 374 ? -11.824 63.660 -8.080 1.00 24.66 361 LEU A CA 1
ATOM 2670 C C . LEU A 1 374 ? -12.093 63.856 -6.573 1.00 28.97 361 LEU A C 1
ATOM 2671 O O . LEU A 1 374 ? -12.294 64.985 -6.121 1.00 28.63 361 LEU A O 1
ATOM 2676 N N . CYS A 1 375 ? -12.072 62.773 -5.802 1.00 24.30 362 CYS A N 1
ATOM 2677 C CA . CYS A 1 375 ? -12.221 62.839 -4.335 1.00 24.15 362 CYS A CA 1
ATOM 2678 C C . CYS A 1 375 ? -11.589 61.621 -3.728 1.00 25.94 362 CYS A C 1
ATOM 2679 O O . CYS A 1 375 ? -11.406 60.616 -4.421 1.00 25.24 362 CYS A O 1
ATOM 2682 N N . GLY A 1 376 ? -11.243 61.720 -2.452 1.00 22.62 363 GLY A N 1
ATOM 2683 C CA . GLY A 1 376 ? -10.635 60.638 -1.692 1.00 21.93 363 GLY A CA 1
ATOM 2684 C C . GLY A 1 376 ? -9.217 60.362 -2.111 1.00 27.18 363 GLY A C 1
ATOM 2685 O O . GLY A 1 376 ? -8.456 61.294 -2.379 1.00 26.21 363 GLY A O 1
ATOM 2686 N N . GLY A 1 377 ? -8.889 59.075 -2.199 1.00 25.78 364 GLY A N 1
ATOM 2687 C CA . GLY A 1 377 ? -7.590 58.576 -2.640 1.00 26.14 364 GLY A CA 1
ATOM 2688 C C . GLY A 1 377 ? -6.563 58.439 -1.539 1.00 33.45 364 GLY A C 1
ATOM 2689 O O . GLY A 1 377 ? -5.417 58.052 -1.789 1.00 32.65 364 GLY A O 1
ATOM 2690 N N . GLU A 1 378 ? -6.975 58.751 -0.305 1.00 32.55 365 GLU A N 1
ATOM 2691 C CA . GLU A 1 378 ? -6.099 58.745 0.861 1.00 33.61 365 GLU A CA 1
ATOM 2692 C C . GLU A 1 378 ? -6.779 58.068 2.049 1.00 37.33 365 GLU A C 1
ATOM 2693 O O . GLU A 1 378 ? -7.965 57.758 1.986 1.00 35.51 365 GLU A O 1
ATOM 2699 N N . ARG A 1 379 ? -6.022 57.864 3.141 1.00 35.06 366 ARG A N 1
ATOM 2700 C CA . ARG A 1 379 ? -6.592 57.394 4.396 1.00 36.07 366 ARG A CA 1
ATOM 2701 C C . ARG A 1 379 ? -7.206 58.655 5.055 1.00 39.81 366 ARG A C 1
ATOM 2702 O O . ARG A 1 379 ? -6.711 59.766 4.813 1.00 38.53 366 ARG A O 1
ATOM 2710 N N . PRO A 1 380 ? -8.302 58.538 5.824 1.00 36.56 367 PRO A N 1
ATOM 2711 C CA . PRO A 1 380 ? -8.898 59.741 6.411 1.00 36.83 367 PRO A CA 1
ATOM 2712 C C . PRO A 1 380 ? -8.041 60.312 7.532 1.00 40.53 367 PRO A C 1
ATOM 2713 O O . PRO A 1 380 ? -7.406 59.588 8.305 1.00 38.43 367 PRO A O 1
ATOM 2717 N N . GLN A 1 381 ? -7.998 61.636 7.559 1.00 39.01 368 GLN A N 1
ATOM 2718 C CA . GLN A 1 381 ? -7.267 62.477 8.500 1.00 39.90 368 GLN A CA 1
ATOM 2719 C C . GLN A 1 381 ? -7.620 62.225 9.981 1.00 42.61 368 GLN A C 1
ATOM 2720 O O . GLN A 1 381 ? -6.713 62.119 10.795 1.00 41.34 368 GLN A O 1
ATOM 2726 N N . HIS A 1 382 ? -8.921 62.099 10.316 1.00 40.01 369 HIS A N 1
ATOM 2727 C CA . HIS A 1 382 ? -9.402 61.902 11.688 1.00 40.57 369 HIS A CA 1
ATOM 2728 C C . HIS A 1 382 ? -9.175 60.501 12.316 1.00 43.93 369 HIS A C 1
ATOM 2729 O O . HIS A 1 382 ? -9.356 60.346 13.526 1.00 43.73 369 HIS A O 1
ATOM 2736 N N . LEU A 1 383 ? -8.781 59.494 11.505 1.00 38.45 370 LEU A N 1
ATOM 2737 C CA . LEU A 1 383 ? -8.553 58.132 11.987 1.00 37.13 370 LEU A CA 1
ATOM 2738 C C . LEU A 1 383 ? -7.070 57.743 11.846 1.00 40.42 370 LEU A C 1
ATOM 2739 O O . LEU A 1 383 ? -6.589 57.473 10.738 1.00 40.32 370 LEU A O 1
ATOM 2744 N N . LYS A 1 384 ? -6.343 57.758 12.978 1.00 36.09 371 LYS A N 1
ATOM 2745 C CA . LYS A 1 384 ? -4.897 57.484 13.060 1.00 35.26 371 LYS A CA 1
ATOM 2746 C C . LYS A 1 384 ? -4.564 56.010 12.936 1.00 36.08 371 LYS A C 1
ATOM 2747 O O . LYS A 1 384 ? -3.461 55.660 12.496 1.00 35.88 371 LYS A O 1
ATOM 2753 N N . LYS A 1 385 ? -5.515 55.141 13.309 1.00 29.50 372 LYS A N 1
ATOM 2754 C CA . LYS A 1 385 ? -5.317 53.691 13.249 1.00 28.16 372 LYS A CA 1
ATOM 2755 C C . LYS A 1 385 ? -6.438 53.030 12.443 1.00 27.23 372 LYS A C 1
ATOM 2756 O O . LYS A 1 385 ? -7.516 53.600 12.309 1.00 24.70 372 LYS A O 1
ATOM 2762 N N . GLY A 1 386 ? -6.180 51.817 11.962 1.00 23.37 373 GLY A N 1
ATOM 2763 C CA . GLY A 1 386 ? -7.150 51.059 11.179 1.00 21.99 373 GLY A CA 1
ATOM 2764 C C . GLY A 1 386 ? -6.909 51.231 9.698 1.00 23.92 373 GLY A C 1
ATOM 2765 O O . GLY A 1 386 ? -6.374 52.258 9.270 1.00 21.15 373 GLY A O 1
ATOM 2766 N N . TYR A 1 387 ? -7.312 50.229 8.902 1.00 20.94 374 TYR A N 1
ATOM 2767 C CA . TYR A 1 387 ? -7.094 50.208 7.453 1.00 20.03 374 TYR A CA 1
ATOM 2768 C C . TYR A 1 387 ? -8.157 50.994 6.678 1.00 23.73 374 TYR A C 1
ATOM 2769 O O . TYR A 1 387 ? -8.827 50.467 5.774 1.00 20.66 374 TYR A O 1
ATOM 2778 N N . TYR A 1 388 ? -8.289 52.273 7.026 1.00 20.95 375 TYR A N 1
ATOM 2779 C CA . TYR A 1 388 ? -9.295 53.134 6.443 1.00 20.58 375 TYR A CA 1
ATOM 2780 C C . TYR A 1 388 ? -8.847 53.785 5.136 1.00 25.20 375 TYR A C 1
ATOM 2781 O O . TYR A 1 388 ? -7.754 54.346 5.048 1.00 24.05 375 TYR A O 1
ATOM 2790 N N . VAL A 1 389 ? -9.702 53.689 4.126 1.00 20.65 376 VAL A N 1
ATOM 2791 C CA . VAL A 1 389 ? -9.474 54.277 2.803 1.00 19.88 376 VAL A CA 1
ATOM 2792 C C . VAL A 1 389 ? -10.685 55.126 2.522 1.00 22.55 376 VAL A C 1
ATOM 2793 O O . VAL A 1 389 ? -11.818 54.638 2.627 1.00 21.82 376 VAL A O 1
ATOM 2797 N N . GLN A 1 390 ? -10.464 56.383 2.134 1.00 19.57 377 GLN A N 1
ATOM 2798 C CA . GLN A 1 390 ? -11.571 57.274 1.790 1.00 20.18 377 GLN A CA 1
ATOM 2799 C C . GLN A 1 390 ? -12.292 56.788 0.534 1.00 22.59 377 GLN A C 1
ATOM 2800 O O . GLN A 1 390 ? -11.615 56.306 -0.367 1.00 20.75 377 GLN A O 1
ATOM 2806 N N . PRO A 1 391 ? -13.645 56.940 0.428 1.00 19.73 378 PRO A N 1
ATOM 2807 C CA . PRO A 1 391 ? -14.316 56.597 -0.838 1.00 19.50 378 PRO A CA 1
ATOM 2808 C C . PRO A 1 391 ? -13.731 57.484 -1.939 1.00 23.33 378 PRO A C 1
ATOM 2809 O O . PRO A 1 391 ? -13.596 58.710 -1.771 1.00 20.73 378 PRO A O 1
ATOM 2813 N N . THR A 1 392 ? -13.281 56.835 -3.024 1.00 17.97 379 THR A N 1
ATOM 2814 C CA . THR A 1 392 ? -12.544 57.468 -4.103 1.00 17.26 379 THR A CA 1
ATOM 2815 C C . THR A 1 392 ? -13.262 57.410 -5.427 1.00 22.06 379 THR A C 1
ATOM 2816 O O . THR A 1 392 ? -13.766 56.355 -5.813 1.00 20.57 379 THR A O 1
ATOM 2820 N N . ILE A 1 393 ? -13.293 58.558 -6.127 1.00 18.90 380 ILE A N 1
ATOM 2821 C CA . ILE A 1 393 ? -13.864 58.697 -7.465 1.00 18.25 380 ILE A CA 1
ATOM 2822 C C . ILE A 1 393 ? -12.743 59.128 -8.406 1.00 21.41 380 ILE A C 1
ATOM 2823 O O . ILE A 1 393 ? -12.069 60.149 -8.167 1.00 18.57 380 ILE A O 1
ATOM 2828 N N . ILE A 1 394 ? -12.506 58.301 -9.453 1.00 18.45 381 ILE A N 1
ATOM 2829 C CA . ILE A 1 394 ? -11.433 58.511 -10.420 1.00 17.65 381 ILE A CA 1
ATOM 2830 C C . ILE A 1 394 ? -12.007 58.851 -11.787 1.00 22.33 381 ILE A C 1
ATOM 2831 O O . ILE A 1 394 ? -12.839 58.118 -12.344 1.00 21.50 381 ILE A O 1
ATOM 2836 N N . THR A 1 395 ? -11.575 59.992 -12.317 1.00 18.62 382 THR A N 1
ATOM 2837 C CA . THR A 1 395 ? -12.062 60.499 -13.586 1.00 18.24 382 THR A CA 1
ATOM 2838 C C . THR A 1 395 ? -10.916 60.691 -14.581 1.00 21.34 382 THR A C 1
ATOM 2839 O O . THR A 1 395 ? -9.783 60.402 -14.238 1.00 19.80 382 THR A O 1
ATOM 2843 N N . ASP A 1 396 ? -11.194 61.147 -15.814 1.00 19.00 383 ASP A N 1
ATOM 2844 C CA . ASP A 1 396 ? -10.162 61.280 -16.859 1.00 19.67 383 ASP A CA 1
ATOM 2845 C C . ASP A 1 396 ? -9.448 59.934 -17.061 1.00 23.97 383 ASP A C 1
ATOM 2846 O O . ASP A 1 396 ? -8.213 59.830 -17.128 1.00 22.84 383 ASP A O 1
ATOM 2851 N N . VAL A 1 397 ? -10.273 58.893 -17.121 1.00 21.71 384 VAL A N 1
ATOM 2852 C CA . VAL A 1 397 ? -9.873 57.492 -17.292 1.00 21.07 384 VAL A CA 1
ATOM 2853 C C . VAL A 1 397 ? -9.975 57.082 -18.764 1.00 22.73 384 VAL A C 1
ATOM 2854 O O . VAL A 1 397 ? -10.927 57.436 -19.445 1.00 21.61 384 VAL A O 1
ATOM 2858 N N . ASN A 1 398 ? -8.994 56.333 -19.240 1.00 20.17 385 ASN A N 1
ATOM 2859 C CA . ASN A 1 398 ? -9.083 55.741 -20.566 1.00 20.87 385 ASN A CA 1
ATOM 2860 C C . ASN A 1 398 ? -9.113 54.210 -20.399 1.00 22.33 385 ASN A C 1
ATOM 2861 O O . ASN A 1 398 ? -8.642 53.686 -19.380 1.00 20.60 385 ASN A O 1
ATOM 2866 N N . THR A 1 399 ? -9.632 53.501 -21.401 1.00 19.62 386 THR A N 1
ATOM 2867 C CA . THR A 1 399 ? -9.764 52.035 -21.349 1.00 19.93 386 THR A CA 1
ATOM 2868 C C . THR A 1 399 ? -8.454 51.222 -21.237 1.00 24.62 386 THR A C 1
ATOM 2869 O O . THR A 1 399 ? -8.512 50.026 -20.936 1.00 24.97 386 THR A O 1
ATOM 2873 N N . SER A 1 400 ? -7.290 51.845 -21.484 1.00 20.68 387 SER A N 1
ATOM 2874 C CA . SER A 1 400 ? -5.996 51.147 -21.398 1.00 19.96 387 SER A CA 1
ATOM 2875 C C . SER A 1 400 ? -5.461 51.133 -19.958 1.00 21.97 387 SER A C 1
ATOM 2876 O O . SER A 1 400 ? -4.474 50.450 -19.650 1.00 21.62 387 SER A O 1
ATOM 2879 N N . MET A 1 401 ? -6.081 51.932 -19.088 1.00 17.40 388 MET A N 1
ATOM 2880 C CA . MET A 1 401 ? -5.617 52.075 -17.716 1.00 17.19 388 MET A CA 1
ATOM 2881 C C . MET A 1 401 ? -5.919 50.860 -16.871 1.00 21.81 388 MET A C 1
ATOM 2882 O O . MET A 1 401 ? -6.971 50.239 -17.024 1.00 19.99 388 MET A O 1
ATOM 2887 N N . GLU A 1 402 ? -4.977 50.523 -15.977 1.00 19.53 389 GLU A N 1
ATOM 2888 C CA . GLU A 1 402 ? -5.090 49.432 -15.007 1.00 19.32 389 GLU A CA 1
ATOM 2889 C C . GLU A 1 402 ? -6.384 49.610 -14.166 1.00 21.04 389 GLU A C 1
ATOM 2890 O O . GLU A 1 402 ? -7.068 48.630 -13.881 1.00 21.16 389 GLU A O 1
ATOM 2896 N N . ILE A 1 403 ? -6.709 50.856 -13.792 1.00 16.07 390 ILE A N 1
ATOM 2897 C CA . ILE A 1 403 ? -7.875 51.180 -12.959 1.00 15.90 390 ILE A CA 1
ATOM 2898 C C . ILE A 1 403 ? -9.190 50.791 -13.622 1.00 20.15 390 ILE A C 1
ATOM 2899 O O . ILE A 1 403 ? -10.128 50.406 -12.937 1.00 19.63 390 ILE A O 1
ATOM 2904 N N . TRP A 1 404 ? -9.239 50.850 -14.962 1.00 16.66 391 TRP A N 1
ATOM 2905 C CA . TRP A 1 404 ? -10.417 50.477 -15.723 1.00 15.67 391 TRP A CA 1
ATOM 2906 C C . TRP A 1 404 ? -10.481 48.952 -15.871 1.00 18.47 391 TRP A C 1
ATOM 2907 O O . TRP A 1 404 ? -11.560 48.360 -15.813 1.00 16.97 391 TRP A O 1
ATOM 2918 N N . LYS A 1 405 ? -9.329 48.324 -16.061 1.00 16.85 392 LYS A N 1
ATOM 2919 C CA . LYS A 1 405 ? -9.246 46.891 -16.345 1.00 16.99 392 LYS A CA 1
ATOM 2920 C C . LYS A 1 405 ? -9.305 45.959 -15.129 1.00 21.60 392 LYS A C 1
ATOM 2921 O O . LYS A 1 405 ? -9.903 44.890 -15.224 1.00 23.22 392 LYS A O 1
ATOM 2927 N N . GLU A 1 406 ? -8.633 46.321 -14.026 1.00 17.20 393 GLU A N 1
ATOM 2928 C CA . GLU A 1 406 ? -8.486 45.431 -12.866 1.00 16.57 393 GLU A CA 1
ATOM 2929 C C . GLU A 1 406 ? -9.404 45.693 -11.727 1.00 20.19 393 GLU A C 1
ATOM 2930 O O . GLU A 1 406 ? -9.636 46.846 -11.383 1.00 18.45 393 GLU A O 1
ATOM 2936 N N . GLU A 1 407 ? -9.824 44.603 -11.041 1.00 17.83 394 GLU A N 1
ATOM 2937 C CA . GLU A 1 407 ? -10.657 44.709 -9.843 1.00 17.17 394 GLU A CA 1
ATOM 2938 C C . GLU A 1 407 ? -9.774 45.184 -8.684 1.00 20.85 394 GLU A C 1
ATOM 2939 O O . GLU A 1 407 ? -8.747 44.575 -8.402 1.00 19.79 394 GLU A O 1
ATOM 2945 N N . VAL A 1 408 ? -10.173 46.289 -8.046 1.00 17.93 395 VAL A N 1
ATOM 2946 C CA . VAL A 1 408 ? -9.460 46.950 -6.943 1.00 17.96 395 VAL A CA 1
ATOM 2947 C C . VAL A 1 408 ? -9.892 46.329 -5.603 1.00 22.44 395 VAL A C 1
ATOM 2948 O O . VAL A 1 408 ? -9.075 46.183 -4.690 1.00 21.88 395 VAL A O 1
ATOM 2952 N N . PHE A 1 409 ? -11.185 45.984 -5.473 1.00 20.16 396 PHE A N 1
ATOM 2953 C CA . PHE A 1 409 ? -11.740 45.396 -4.241 1.00 18.64 396 PHE A CA 1
ATOM 2954 C C . PHE A 1 409 ? -11.558 46.370 -3.090 1.00 23.12 396 PHE A C 1
ATOM 2955 O O . PHE A 1 409 ? -11.177 45.991 -1.973 1.00 22.74 396 PHE A O 1
ATOM 2963 N N . GLY A 1 410 ? -11.810 47.636 -3.415 1.00 17.75 397 GLY A N 1
ATOM 2964 C CA . GLY A 1 410 ? -11.739 48.781 -2.521 1.00 17.55 397 GLY A CA 1
ATOM 2965 C C . GLY A 1 410 ? -12.823 49.791 -2.865 1.00 19.89 397 GLY A C 1
ATOM 2966 O O . GLY A 1 410 ? -13.520 49.622 -3.877 1.00 20.30 397 GLY A O 1
ATOM 2967 N N . PRO A 1 411 ? -12.967 50.877 -2.062 1.00 14.73 398 PRO A N 1
ATOM 2968 C CA . PRO A 1 411 ? -14.040 51.850 -2.314 1.00 15.14 398 PRO A CA 1
ATOM 2969 C C . PRO A 1 411 ? -13.601 52.870 -3.354 1.00 20.53 398 PRO A C 1
ATOM 2970 O O . PRO A 1 411 ? -13.404 54.075 -3.075 1.00 19.00 398 PRO A O 1
ATOM 2974 N N . VAL A 1 412 ? -13.459 52.362 -4.584 1.00 17.80 399 VAL A N 1
ATOM 2975 C CA . VAL A 1 412 ? -12.884 53.093 -5.714 1.00 18.15 399 VAL A CA 1
ATOM 2976 C C . VAL A 1 412 ? -13.724 52.957 -6.978 1.00 19.69 399 VAL A C 1
ATOM 2977 O O . VAL A 1 412 ? -13.818 51.869 -7.554 1.00 18.75 399 VAL A O 1
ATOM 2981 N N . LEU A 1 413 ? -14.317 54.074 -7.416 1.00 15.50 400 LEU A N 1
ATOM 2982 C CA . LEU A 1 413 ? -15.124 54.145 -8.611 1.00 16.24 400 LEU A CA 1
ATOM 2983 C C . LEU A 1 413 ? -14.346 54.853 -9.707 1.00 21.29 400 LEU A C 1
ATOM 2984 O O . LEU A 1 413 ? -13.762 55.912 -9.464 1.00 21.03 400 LEU A O 1
ATOM 2989 N N . CYS A 1 414 ? -14.333 54.284 -10.909 1.00 18.62 401 CYS A N 1
ATOM 2990 C CA . CYS A 1 414 ? -13.750 55.021 -12.021 1.00 19.75 401 CYS A CA 1
ATOM 2991 C C . CYS A 1 414 ? -14.857 55.358 -12.995 1.00 21.42 401 CYS A C 1
ATOM 2992 O O . CYS A 1 414 ? -15.918 54.706 -12.995 1.00 19.49 401 CYS A O 1
ATOM 2995 N N . VAL A 1 415 ? -14.713 56.506 -13.670 1.00 18.86 402 VAL A N 1
ATOM 2996 C CA . VAL A 1 415 ? -15.771 57.113 -14.478 1.00 17.33 402 VAL A CA 1
ATOM 2997 C C . VAL A 1 415 ? -15.353 57.424 -15.901 1.00 20.93 402 VAL A C 1
ATOM 2998 O O . VAL A 1 415 ? -14.267 57.976 -16.131 1.00 19.81 402 VAL A O 1
ATOM 3002 N N . LYS A 1 416 ? -16.265 57.129 -16.847 1.00 17.08 403 LYS A N 1
ATOM 3003 C CA . LYS A 1 416 ? -16.141 57.456 -18.261 1.00 17.44 403 LYS A CA 1
ATOM 3004 C C . LYS A 1 416 ? -17.492 57.976 -18.757 1.00 21.97 403 LYS A C 1
ATOM 3005 O O . LYS A 1 416 ? -18.536 57.602 -18.199 1.00 21.02 403 LYS A O 1
ATOM 3011 N N . THR A 1 417 ? -17.479 58.893 -19.750 1.00 19.93 404 THR A N 1
ATOM 3012 C CA . THR A 1 417 ? -18.730 59.439 -20.294 1.00 19.55 404 THR A CA 1
ATOM 3013 C C . THR A 1 417 ? -18.974 58.778 -21.654 1.00 21.82 404 THR A C 1
ATOM 3014 O O . THR A 1 417 ? -18.057 58.190 -22.216 1.00 20.74 404 THR A O 1
ATOM 3018 N N . PHE A 1 418 ? -20.205 58.856 -22.154 1.00 18.90 405 PHE A N 1
ATOM 3019 C CA . PHE A 1 418 ? -20.622 58.329 -23.456 1.00 19.57 405 PHE A CA 1
ATOM 3020 C C . PHE A 1 418 ? -21.697 59.250 -24.058 1.00 24.45 405 PHE A C 1
ATOM 3021 O O . PHE A 1 418 ? -22.401 59.927 -23.320 1.00 24.40 405 PHE A O 1
ATOM 3029 N N . LYS A 1 419 ? -21.873 59.198 -25.375 1.00 22.65 406 LYS A N 1
ATOM 3030 C CA . LYS A 1 419 ? -22.907 59.981 -26.050 1.00 23.50 406 LYS A CA 1
ATOM 3031 C C . LYS A 1 419 ? -24.045 59.063 -26.451 1.00 27.99 406 LYS A C 1
ATOM 3032 O O . LYS A 1 419 ? -25.206 59.385 -26.232 1.00 29.49 406 LYS A O 1
ATOM 3038 N N . THR A 1 420 ? -23.706 57.935 -27.081 1.00 24.03 407 THR A N 1
ATOM 3039 C CA . THR A 1 420 ? -24.689 57.031 -27.665 1.00 24.18 407 THR A CA 1
ATOM 3040 C C . THR A 1 420 ? -24.790 55.692 -26.941 1.00 26.69 407 THR A C 1
ATOM 3041 O O . THR A 1 420 ? -23.816 55.236 -26.332 1.00 24.43 407 THR A O 1
ATOM 3045 N N . GLU A 1 421 ? -25.948 55.022 -27.113 1.00 24.00 408 GLU A N 1
ATOM 3046 C CA . GLU A 1 421 ? -26.213 53.684 -26.584 1.00 24.44 408 GLU A CA 1
ATOM 3047 C C . GLU A 1 421 ? -25.143 52.673 -27.071 1.00 27.59 408 GLU A C 1
ATOM 3048 O O . GLU A 1 421 ? -24.671 51.866 -26.273 1.00 27.77 408 GLU A O 1
ATOM 3054 N N . GLU A 1 422 ? -24.727 52.759 -28.356 1.00 24.54 409 GLU A N 1
ATOM 3055 C CA . GLU A 1 422 ? -23.701 51.889 -28.953 1.00 24.13 409 GLU A CA 1
ATOM 3056 C C . GLU A 1 422 ? -22.365 52.005 -28.167 1.00 24.75 409 GLU A C 1
ATOM 3057 O O . GLU A 1 422 ? -21.751 50.984 -27.860 1.00 23.44 409 GLU A O 1
ATOM 3063 N N . GLN A 1 423 ? -21.934 53.249 -27.844 1.00 20.20 410 GLN A N 1
ATOM 3064 C CA . GLN A 1 423 ? -20.716 53.534 -27.069 1.00 19.09 410 GLN A CA 1
ATOM 3065 C C . GLN A 1 423 ? -20.863 52.971 -25.644 1.00 19.59 410 GLN A C 1
ATOM 3066 O O . GLN A 1 423 ? -19.908 52.398 -25.140 1.00 18.53 410 GLN A O 1
ATOM 3072 N N . ALA A 1 424 ? -22.057 53.122 -25.012 1.00 18.42 411 ALA A N 1
ATOM 3073 C CA . ALA A 1 424 ? -22.326 52.641 -23.638 1.00 18.61 411 ALA A CA 1
ATOM 3074 C C . ALA A 1 424 ? -22.154 51.126 -23.528 1.00 23.29 411 ALA A C 1
ATOM 3075 O O . ALA A 1 424 ? -21.497 50.662 -22.598 1.00 23.73 411 ALA A O 1
ATOM 3077 N N . ILE A 1 425 ? -22.709 50.373 -24.509 1.00 21.50 412 ILE A N 1
ATOM 3078 C CA . ILE A 1 425 ? -22.635 48.916 -24.603 1.00 20.00 412 ILE A CA 1
ATOM 3079 C C . ILE A 1 425 ? -21.177 48.473 -24.784 1.00 21.72 412 ILE A C 1
ATOM 3080 O O . ILE A 1 425 ? -20.742 47.564 -24.079 1.00 19.74 412 ILE A O 1
ATOM 3085 N N . GLU A 1 426 ? -20.435 49.094 -25.736 1.00 19.02 413 GLU A N 1
ATOM 3086 C CA . GLU A 1 426 ? -19.021 48.787 -26.005 1.00 19.22 413 GLU A CA 1
ATOM 3087 C C . GLU A 1 426 ? -18.210 49.008 -24.727 1.00 19.75 413 GLU A C 1
ATOM 3088 O O . GLU A 1 426 ? -17.442 48.134 -24.333 1.00 19.11 413 GLU A O 1
ATOM 3094 N N . LEU A 1 427 ? -18.394 50.159 -24.068 1.00 16.13 414 LEU A N 1
ATOM 3095 C CA . LEU A 1 427 ? -17.685 50.427 -22.807 1.00 15.43 414 LEU A CA 1
ATOM 3096 C C . LEU A 1 427 ? -18.079 49.415 -21.707 1.00 17.45 414 LEU A C 1
ATOM 3097 O O . LEU A 1 427 ? -17.208 48.902 -21.016 1.00 16.57 414 LEU A O 1
ATOM 3102 N N . ALA A 1 428 ? -19.391 49.110 -21.577 1.00 14.84 415 ALA A N 1
ATOM 3103 C CA . ALA A 1 428 ? -19.915 48.168 -20.580 1.00 15.24 415 ALA A CA 1
ATOM 3104 C C . ALA A 1 428 ? -19.273 46.778 -20.713 1.00 18.70 415 ALA A C 1
ATOM 3105 O O . ALA A 1 428 ? -18.837 46.181 -19.713 1.00 18.80 415 ALA A O 1
ATOM 3107 N N . ASN A 1 429 ? -19.136 46.297 -21.962 1.00 15.49 416 ASN A N 1
ATOM 3108 C CA . ASN A 1 429 ? -18.564 44.974 -22.236 1.00 15.20 416 ASN A CA 1
ATOM 3109 C C . ASN A 1 429 ? -17.059 44.969 -22.397 1.00 19.11 416 ASN A C 1
ATOM 3110 O O . ASN A 1 429 ? -16.466 43.915 -22.642 1.00 17.27 416 ASN A O 1
ATOM 3115 N N . ASP A 1 430 ? -16.422 46.131 -22.219 1.00 16.86 417 ASP A N 1
ATOM 3116 C CA . ASP A 1 430 ? -14.954 46.233 -22.383 1.00 15.50 417 ASP A CA 1
ATOM 3117 C C . ASP A 1 430 ? -14.257 45.835 -21.089 1.00 18.42 417 ASP A C 1
ATOM 3118 O O . ASP A 1 430 ? -13.656 46.651 -20.371 1.00 17.51 417 ASP A O 1
ATOM 3123 N N . THR A 1 431 ? -14.336 44.533 -20.811 1.00 15.70 418 THR A N 1
ATOM 3124 C CA . THR A 1 431 ? -13.780 43.924 -19.607 1.00 17.01 418 THR A CA 1
ATOM 3125 C C . THR A 1 431 ? -13.544 42.448 -19.869 1.00 19.78 418 THR A C 1
ATOM 3126 O O . THR A 1 431 ? -14.272 41.831 -20.652 1.00 17.80 418 THR A O 1
ATOM 3130 N N . LYS A 1 432 ? -12.555 41.878 -19.188 1.00 16.58 419 LYS A N 1
ATOM 3131 C CA . LYS A 1 432 ? -12.299 40.440 -19.289 1.00 15.51 419 LYS A CA 1
ATOM 3132 C C . LYS A 1 432 ? -13.286 39.721 -18.348 1.00 18.83 419 LYS A C 1
ATOM 3133 O O . LYS A 1 432 ? -13.458 38.508 -18.454 1.00 16.75 419 LYS A O 1
ATOM 3139 N N . TYR A 1 433 ? -13.943 40.484 -17.425 1.00 16.70 420 TYR A N 1
ATOM 3140 C CA . TYR A 1 433 ? -14.916 39.948 -16.461 1.00 16.27 420 TYR A CA 1
ATOM 3141 C C . TYR A 1 433 ? -16.350 39.893 -17.028 1.00 19.02 420 TYR A C 1
ATOM 3142 O O . TYR A 1 433 ? -16.608 40.332 -18.156 1.00 18.94 420 TYR A O 1
ATOM 3151 N N . GLY A 1 434 ? -17.262 39.327 -16.253 1.00 15.22 421 GLY A N 1
ATOM 3152 C CA . GLY A 1 434 ? -18.665 39.240 -16.655 1.00 14.69 421 GLY A CA 1
ATOM 3153 C C . GLY A 1 434 ? -19.579 38.790 -15.550 1.00 16.96 421 GLY A C 1
ATOM 3154 O O . GLY A 1 434 ? -20.326 37.814 -15.711 1.00 15.98 421 GLY A O 1
ATOM 3155 N N . LEU A 1 435 ? -19.522 39.490 -14.410 1.00 14.50 422 LEU A N 1
ATOM 3156 C CA . LEU A 1 435 ? -20.344 39.133 -13.256 1.00 13.70 422 LEU A CA 1
ATOM 3157 C C . LEU A 1 435 ? -21.684 39.854 -13.258 1.00 15.44 422 LEU A C 1
ATOM 3158 O O . LEU A 1 435 ? -22.703 39.248 -13.550 1.00 15.30 422 LEU A O 1
ATOM 3163 N N . GLY A 1 436 ? -21.684 41.135 -12.917 1.00 13.67 423 GLY A N 1
ATOM 3164 C CA . GLY A 1 436 ? -22.931 41.887 -12.901 1.00 13.49 423 GLY A CA 1
ATOM 3165 C C . GLY A 1 436 ? -22.842 43.108 -13.783 1.00 17.14 423 GLY A C 1
ATOM 3166 O O . GLY A 1 436 ? -21.784 43.405 -14.337 1.00 16.61 423 GLY A O 1
ATOM 3167 N N . ALA A 1 437 ? -23.945 43.829 -13.904 1.00 14.29 424 ALA A N 1
ATOM 3168 C CA . ALA A 1 437 ? -24.028 45.088 -14.648 1.00 13.62 424 ALA A CA 1
ATOM 3169 C C . ALA A 1 437 ? -25.318 45.773 -14.289 1.00 18.91 424 ALA A C 1
ATOM 3170 O O . ALA A 1 437 ? -26.322 45.103 -14.012 1.00 18.26 424 ALA A O 1
ATOM 3172 N N . ALA A 1 438 ? -25.307 47.104 -14.283 1.00 15.47 425 ALA A N 1
ATOM 3173 C CA . ALA A 1 438 ? -26.543 47.820 -14.010 1.00 16.04 425 ALA A CA 1
ATOM 3174 C C . ALA A 1 438 ? -26.871 48.849 -15.104 1.00 21.47 425 ALA A C 1
ATOM 3175 O O . ALA A 1 438 ? -25.976 49.511 -15.624 1.00 21.84 425 ALA A O 1
ATOM 3177 N N . VAL A 1 439 ? -28.166 49.016 -15.412 1.00 20.04 426 VAL A N 1
ATOM 3178 C CA . VAL A 1 439 ? -28.653 50.071 -16.311 1.00 20.16 426 VAL A CA 1
ATOM 3179 C C . VAL A 1 439 ? -29.596 50.981 -15.565 1.00 22.14 426 VAL A C 1
ATOM 3180 O O . VAL A 1 439 ? -30.578 50.512 -14.992 1.00 20.65 426 VAL A O 1
ATOM 3184 N N . MET A 1 440 ? -29.357 52.287 -15.678 1.00 19.39 427 MET A N 1
ATOM 3185 C CA . MET A 1 440 ? -30.194 53.308 -15.045 1.00 19.62 427 MET A CA 1
ATOM 3186 C C . MET A 1 440 ? -30.805 54.132 -16.174 1.00 25.89 427 MET A C 1
ATOM 3187 O O . MET A 1 440 ? -30.101 54.879 -16.849 1.00 25.78 427 MET A O 1
ATOM 3192 N N . SER A 1 441 ? -32.087 53.895 -16.463 1.00 24.81 428 SER A N 1
ATOM 3193 C CA . SER A 1 441 ? -32.815 54.578 -17.536 1.00 25.20 428 SER A CA 1
ATOM 3194 C C . SER A 1 441 ? -34.316 54.383 -17.350 1.00 29.64 428 SER A C 1
ATOM 3195 O O . SER A 1 441 ? -34.729 53.342 -16.858 1.00 26.31 428 SER A O 1
ATOM 3198 N N . LYS A 1 442 ? -35.127 55.361 -17.790 1.00 27.80 429 LYS A N 1
ATOM 3199 C CA . LYS A 1 442 ? -36.588 55.261 -17.712 1.00 28.88 429 LYS A CA 1
ATOM 3200 C C . LYS A 1 442 ? -37.133 54.591 -18.976 1.00 33.33 429 LYS A C 1
ATOM 3201 O O . LYS A 1 442 ? -38.292 54.192 -19.012 1.00 33.82 429 LYS A O 1
ATOM 3207 N N . ASP A 1 443 ? -36.283 54.465 -20.010 1.00 30.12 430 ASP A N 1
ATOM 3208 C CA . ASP A 1 443 ? -36.628 53.848 -21.287 1.00 29.38 430 ASP A CA 1
ATOM 3209 C C . ASP A 1 443 ? -36.632 52.331 -21.096 1.00 33.18 430 ASP A C 1
ATOM 3210 O O . ASP A 1 443 ? -35.566 51.708 -20.953 1.00 32.28 430 ASP A O 1
ATOM 3215 N N . VAL A 1 444 ? -37.845 51.754 -21.102 1.00 29.16 431 VAL A N 1
ATOM 3216 C CA . VAL A 1 444 ? -38.138 50.329 -20.910 1.00 29.67 431 VAL A CA 1
ATOM 3217 C C . VAL A 1 444 ? -37.496 49.438 -21.985 1.00 33.45 431 VAL A C 1
ATOM 3218 O O . VAL A 1 444 ? -36.846 48.445 -21.647 1.00 33.55 431 VAL A O 1
ATOM 3222 N N . LYS A 1 445 ? -37.663 49.795 -23.267 1.00 30.36 432 LYS A N 1
ATOM 3223 C CA . LYS A 1 445 ? -37.094 49.026 -24.375 1.00 30.07 432 LYS A CA 1
ATOM 3224 C C . LYS A 1 445 ? -35.556 49.035 -24.373 1.00 31.51 432 LYS A C 1
ATOM 3225 O O . LYS A 1 445 ? -34.953 48.029 -24.733 1.00 29.50 432 LYS A O 1
ATOM 3231 N N . ARG A 1 446 ? -34.937 50.156 -23.941 1.00 26.03 433 ARG A N 1
ATOM 3232 C CA . ARG A 1 446 ? -33.479 50.294 -23.829 1.00 25.47 433 ARG A CA 1
ATOM 3233 C C . ARG A 1 446 ? -32.945 49.368 -22.713 1.00 27.62 433 ARG A C 1
ATOM 3234 O O . ARG A 1 446 ? -31.924 48.708 -22.891 1.00 26.23 433 ARG A O 1
ATOM 3242 N N . CYS A 1 447 ? -33.647 49.342 -21.571 1.00 23.82 434 CYS A N 1
ATOM 3243 C CA . CYS A 1 447 ? -33.306 48.517 -20.418 1.00 24.29 434 CYS A CA 1
ATOM 3244 C C . CYS A 1 447 ? -33.392 47.052 -20.820 1.00 26.33 434 CYS A C 1
ATOM 3245 O O . CYS A 1 447 ? -32.537 46.274 -20.410 1.00 23.76 434 CYS A O 1
ATOM 3248 N N . GLU A 1 448 ? -34.384 46.706 -21.676 1.00 24.82 435 GLU A N 1
ATOM 3249 C CA . GLU A 1 448 ? -34.568 45.360 -22.249 1.00 25.78 435 GLU A CA 1
ATOM 3250 C C . GLU A 1 448 ? -33.410 44.997 -23.169 1.00 29.11 435 GLU A C 1
ATOM 3251 O O . GLU A 1 448 ? -32.921 43.882 -23.100 1.00 29.13 435 GLU A O 1
ATOM 3257 N N . ARG A 1 449 ? -32.947 45.947 -24.006 1.00 25.52 436 ARG A N 1
ATOM 3258 C CA . ARG A 1 449 ? -31.809 45.737 -24.914 1.00 24.21 436 ARG A CA 1
ATOM 3259 C C . ARG A 1 449 ? -30.516 45.489 -24.112 1.00 25.50 436 ARG A C 1
ATOM 3260 O O . ARG A 1 449 ? -29.713 44.631 -24.494 1.00 26.22 436 ARG A O 1
ATOM 3268 N N . PHE A 1 450 ? -30.343 46.204 -22.994 1.00 20.55 437 PHE A N 1
ATOM 3269 C CA . PHE A 1 450 ? -29.151 46.029 -22.146 1.00 21.07 437 PHE A CA 1
ATOM 3270 C C . PHE A 1 450 ? -29.131 44.695 -21.418 1.00 25.41 437 PHE A C 1
ATOM 3271 O O . PHE A 1 450 ? -28.067 44.124 -21.219 1.00 24.54 437 PHE A O 1
ATOM 3279 N N . THR A 1 451 ? -30.320 44.168 -21.090 1.00 22.64 438 THR A N 1
ATOM 3280 C CA . THR A 1 451 ? -30.482 42.882 -20.438 1.00 23.32 438 THR A CA 1
ATOM 3281 C C . THR A 1 451 ? -29.836 41.794 -21.323 1.00 24.24 438 THR A C 1
ATOM 3282 O O . THR A 1 451 ? -29.165 40.879 -20.818 1.00 22.76 438 THR A O 1
ATOM 3286 N N . LYS A 1 452 ? -30.043 41.919 -22.640 1.00 20.09 439 LYS A N 1
ATOM 3287 C CA . LYS A 1 452 ? -29.488 41.010 -23.643 1.00 20.18 439 LYS A CA 1
ATOM 3288 C C . LYS A 1 452 ? -28.006 41.342 -23.927 1.00 21.15 439 LYS A C 1
ATOM 3289 O O . LYS A 1 452 ? -27.169 40.442 -23.905 1.00 20.42 439 LYS A O 1
ATOM 3295 N N . ALA A 1 453 ? -27.701 42.628 -24.181 1.00 17.70 440 ALA A N 1
ATOM 3296 C CA . ALA A 1 453 ? -26.368 43.122 -24.549 1.00 17.95 440 ALA A CA 1
ATOM 3297 C C . ALA A 1 453 ? -25.257 42.940 -23.500 1.00 19.61 440 ALA A C 1
ATOM 3298 O O . ALA A 1 453 ? -24.120 42.639 -23.890 1.00 18.31 440 ALA A O 1
ATOM 3300 N N . PHE A 1 454 ? -25.555 43.185 -22.178 1.00 14.88 441 PHE A N 1
ATOM 3301 C CA . PHE A 1 454 ? -24.555 43.027 -21.112 1.00 13.91 441 PHE A CA 1
ATOM 3302 C C . PHE A 1 454 ? -24.040 41.571 -21.097 1.00 18.22 441 PHE A C 1
ATOM 3303 O O . PHE A 1 454 ? -24.845 40.642 -21.034 1.00 17.52 441 PHE A O 1
ATOM 3311 N N . GLN A 1 455 ? -22.711 41.379 -21.190 1.00 14.95 442 GLN A N 1
ATOM 3312 C CA . GLN A 1 455 ? -22.089 40.037 -21.218 1.00 14.29 442 GLN A CA 1
ATOM 3313 C C . GLN A 1 455 ? -21.832 39.590 -19.783 1.00 16.65 442 GLN A C 1
ATOM 3314 O O . GLN A 1 455 ? -20.693 39.504 -19.333 1.00 15.46 442 GLN A O 1
ATOM 3320 N N . THR A 1 456 ? -22.916 39.319 -19.067 1.00 13.67 443 THR A N 1
ATOM 3321 C CA . THR A 1 456 ? -22.847 39.013 -17.640 1.00 13.60 443 THR A CA 1
ATOM 3322 C C . THR A 1 456 ? -23.739 37.863 -17.206 1.00 16.83 443 THR A C 1
ATOM 3323 O O . THR A 1 456 ? -24.449 37.281 -18.012 1.00 16.01 443 THR A O 1
ATOM 3327 N N . GLY A 1 457 ? -23.714 37.575 -15.904 1.00 15.89 444 GLY A N 1
ATOM 3328 C CA . GLY A 1 457 ? -24.598 36.592 -15.294 1.00 16.46 444 GLY A CA 1
ATOM 3329 C C . GLY A 1 457 ? -25.696 37.285 -14.505 1.00 19.73 444 GLY A C 1
ATOM 3330 O O . GLY A 1 457 ? -26.728 36.671 -14.214 1.00 17.21 444 GLY A O 1
ATOM 3331 N N . ILE A 1 458 ? -25.482 38.592 -14.149 1.00 14.58 445 ILE A N 1
ATOM 3332 C CA . ILE A 1 458 ? -26.446 39.391 -13.384 1.00 13.09 445 ILE A CA 1
ATOM 3333 C C . ILE A 1 458 ? -26.687 40.758 -14.053 1.00 17.96 445 ILE A C 1
ATOM 3334 O O . ILE A 1 458 ? -25.735 41.422 -14.447 1.00 16.51 445 ILE A O 1
ATOM 3339 N N . ILE A 1 459 ? -27.954 41.186 -14.140 1.00 16.40 446 ILE A N 1
ATOM 3340 C CA . ILE A 1 459 ? -28.333 42.492 -14.668 1.00 16.01 446 ILE A CA 1
ATOM 3341 C C . ILE A 1 459 ? -29.250 43.171 -13.675 1.00 20.43 446 ILE A C 1
ATOM 3342 O O . ILE A 1 459 ? -30.285 42.600 -13.306 1.00 20.03 446 ILE A O 1
ATOM 3347 N N . TRP A 1 460 ? -28.905 44.409 -13.274 1.00 16.88 447 TRP A N 1
ATOM 3348 C CA . TRP A 1 460 ? -29.792 45.195 -12.418 1.00 16.78 447 TRP A CA 1
ATOM 3349 C C . TRP A 1 460 ? -30.393 46.318 -13.237 1.00 21.74 447 TRP A C 1
ATOM 3350 O O . TRP A 1 460 ? -29.688 46.920 -14.043 1.00 21.68 447 TRP A O 1
ATOM 3361 N N . ILE A 1 461 ? -31.696 46.601 -13.041 1.00 18.51 448 ILE A N 1
ATOM 3362 C CA . ILE A 1 461 ? -32.375 47.687 -13.735 1.00 19.32 448 ILE A CA 1
ATOM 3363 C C . ILE A 1 461 ? -32.824 48.709 -12.682 1.00 22.44 448 ILE A C 1
ATOM 3364 O O . ILE A 1 461 ? -33.594 48.374 -11.777 1.00 19.52 448 ILE A O 1
ATOM 3369 N N . ASN A 1 462 ? -32.292 49.948 -12.785 1.00 19.74 449 ASN A N 1
ATOM 3370 C CA . ASN A 1 462 ? -32.611 51.061 -11.887 1.00 19.66 449 ASN A CA 1
ATOM 3371 C C . ASN A 1 462 ? -32.281 50.798 -10.426 1.00 24.47 449 ASN A C 1
ATOM 3372 O O . ASN A 1 462 ? -32.992 51.233 -9.516 1.00 24.35 449 ASN A O 1
ATOM 3377 N N . CYS A 1 463 ? -31.153 50.084 -10.219 1.00 20.69 450 CYS A N 1
ATOM 3378 C CA . CYS A 1 463 ? -30.575 49.726 -8.932 1.00 19.91 450 CYS A CA 1
ATOM 3379 C C . CYS A 1 463 ? -29.235 49.075 -9.186 1.00 21.45 450 CYS A C 1
ATOM 3380 O O . CYS A 1 463 ? -28.860 48.843 -10.334 1.00 19.64 450 CYS A O 1
ATOM 3383 N N . SER A 1 464 ? -28.509 48.792 -8.114 1.00 18.45 451 SER A N 1
ATOM 3384 C CA . SER A 1 464 ? -27.235 48.086 -8.190 1.00 17.21 451 SER A CA 1
ATOM 3385 C C . SER A 1 464 ? -27.092 47.317 -6.915 1.00 20.34 451 SER A C 1
ATOM 3386 O O . SER A 1 464 ? -27.236 47.909 -5.849 1.00 18.55 451 SER A O 1
ATOM 3389 N N . GLN A 1 465 ? -26.832 45.979 -7.020 1.00 18.70 452 GLN A N 1
ATOM 3390 C CA . GLN A 1 465 ? -26.590 45.042 -5.909 1.00 17.42 452 GLN A CA 1
ATOM 3391 C C . GLN A 1 465 ? -27.757 44.179 -5.356 1.00 22.51 452 GLN A C 1
ATOM 3392 O O . GLN A 1 465 ? -27.459 43.072 -4.912 1.00 21.03 452 GLN A O 1
ATOM 3398 N N . PRO A 1 466 ? -29.052 44.580 -5.334 1.00 21.95 453 PRO A N 1
ATOM 3399 C CA . PRO A 1 466 ? -30.042 43.719 -4.667 1.00 23.08 453 PRO A CA 1
ATOM 3400 C C . PRO A 1 466 ? -30.205 42.346 -5.278 1.00 27.87 453 PRO A C 1
ATOM 3401 O O . PRO A 1 466 ? -30.166 42.195 -6.487 1.00 26.30 453 PRO A O 1
ATOM 3405 N N . THR A 1 467 ? -30.303 41.340 -4.418 1.00 27.57 454 THR A N 1
ATOM 3406 C CA . THR A 1 467 ? -30.521 39.972 -4.862 1.00 28.01 454 THR A CA 1
ATOM 3407 C C . THR A 1 467 ? -31.392 39.205 -3.903 1.00 30.95 454 THR A C 1
ATOM 3408 O O . THR A 1 467 ? -31.591 39.622 -2.761 1.00 31.77 454 THR A O 1
ATOM 3412 N N . PHE A 1 468 ? -31.933 38.101 -4.383 1.00 25.01 455 PHE A N 1
ATOM 3413 C CA . PHE A 1 468 ? -32.820 37.278 -3.603 1.00 23.60 455 PHE A CA 1
ATOM 3414 C C . PHE A 1 468 ? -32.369 35.845 -3.682 1.00 25.13 455 PHE A C 1
ATOM 3415 O O . PHE A 1 468 ? -31.675 35.457 -4.639 1.00 23.25 455 PHE A O 1
ATOM 3423 N N . ASN A 1 469 ? -32.725 35.057 -2.655 1.00 20.45 456 ASN A N 1
ATOM 3424 C CA . ASN A 1 469 ? -32.375 33.638 -2.603 1.00 20.72 456 ASN A CA 1
ATOM 3425 C C . ASN A 1 469 ? -32.965 32.834 -3.724 1.00 24.90 456 ASN A C 1
ATOM 3426 O O . ASN A 1 469 ? -32.438 31.780 -4.026 1.00 25.21 456 ASN A O 1
ATOM 3431 N N . GLU A 1 470 ? -34.082 33.273 -4.299 1.00 22.46 457 GLU A N 1
ATOM 3432 C CA . GLU A 1 470 ? -34.754 32.536 -5.369 1.00 23.23 457 GLU A CA 1
ATOM 3433 C C . GLU A 1 470 ? -34.048 32.691 -6.718 1.00 26.26 457 GLU A C 1
ATOM 3434 O O . GLU A 1 470 ? -34.485 32.088 -7.704 1.00 26.61 457 GLU A O 1
ATOM 3440 N N . LEU A 1 471 ? -32.985 33.516 -6.780 1.00 20.55 458 LEU A N 1
ATOM 3441 C CA . LEU A 1 471 ? -32.332 33.829 -8.050 1.00 20.09 458 LEU A CA 1
ATOM 3442 C C . LEU A 1 471 ? -30.932 33.231 -8.242 1.00 23.02 458 LEU A C 1
ATOM 3443 O O . LEU A 1 471 ? -30.157 33.208 -7.298 1.00 22.97 458 LEU A O 1
ATOM 3448 N N . PRO A 1 472 ? -30.590 32.776 -9.469 1.00 20.07 459 PRO A N 1
ATOM 3449 C CA . PRO A 1 472 ? -29.232 32.247 -9.709 1.00 19.31 459 PRO A CA 1
ATOM 3450 C C . PRO A 1 472 ? -28.208 33.383 -9.689 1.00 21.29 459 PRO A C 1
ATOM 3451 O O . PRO A 1 472 ? -28.425 34.445 -10.269 1.00 20.93 459 PRO A O 1
ATOM 3455 N N . TRP A 1 473 ? -27.108 33.153 -9.007 1.00 19.00 460 TRP A N 1
ATOM 3456 C CA . TRP A 1 473 ? -26.069 34.151 -8.828 1.00 18.17 460 TRP A CA 1
ATOM 3457 C C . TRP A 1 473 ? -24.743 33.611 -9.324 1.00 21.23 460 TRP A C 1
ATOM 3458 O O . TRP A 1 473 ? -24.250 32.595 -8.825 1.00 19.81 460 TRP A O 1
ATOM 3469 N N . GLY A 1 474 ? -24.144 34.337 -10.256 1.00 17.51 461 GLY A N 1
ATOM 3470 C CA . GLY A 1 474 ? -22.851 33.958 -10.797 1.00 15.63 461 GLY A CA 1
ATOM 3471 C C . GLY A 1 474 ? -22.566 34.728 -12.069 1.00 19.56 461 GLY A C 1
ATOM 3472 O O . GLY A 1 474 ? -23.404 35.493 -12.548 1.00 15.90 461 GLY A O 1
ATOM 3473 N N . GLY A 1 475 ? -21.377 34.527 -12.607 1.00 16.60 462 GLY A N 1
ATOM 3474 C CA . GLY A 1 475 ? -20.980 35.243 -13.809 1.00 16.57 462 GLY A CA 1
ATOM 3475 C C . GLY A 1 475 ? -20.499 34.369 -14.935 1.00 20.12 462 GLY A C 1
ATOM 3476 O O . GLY A 1 475 ? -20.661 33.146 -14.908 1.00 20.34 462 GLY A O 1
ATOM 3477 N N . LYS A 1 476 ? -19.871 35.016 -15.921 1.00 16.08 463 LYS A N 1
ATOM 3478 C CA . LYS A 1 476 ? -19.267 34.348 -17.067 1.00 15.21 463 LYS A CA 1
ATOM 3479 C C . LYS A 1 476 ? -17.901 35.009 -17.326 1.00 19.23 463 LYS A C 1
ATOM 3480 O O . LYS A 1 476 ? -17.470 35.858 -16.532 1.00 16.83 463 LYS A O 1
ATOM 3486 N N . LYS A 1 477 ? -17.234 34.644 -18.436 1.00 16.18 464 LYS A N 1
ATOM 3487 C CA . LYS A 1 477 ? -15.901 35.165 -18.785 1.00 14.99 464 LYS A CA 1
ATOM 3488 C C . LYS A 1 477 ? -14.955 34.944 -17.602 1.00 18.72 464 LYS A C 1
ATOM 3489 O O . LYS A 1 477 ? -15.083 33.899 -16.959 1.00 17.85 464 LYS A O 1
ATOM 3495 N N . ARG A 1 478 ? -14.100 35.934 -17.226 1.00 15.99 465 ARG A N 1
ATOM 3496 C CA . ARG A 1 478 ? -13.181 35.765 -16.076 1.00 15.56 465 ARG A CA 1
ATOM 3497 C C . ARG A 1 478 ? -13.810 35.831 -14.691 1.00 18.61 465 ARG A C 1
ATOM 3498 O O . ARG A 1 478 ? -13.097 35.668 -13.705 1.00 16.45 465 ARG A O 1
ATOM 3506 N N . SER A 1 479 ? -15.141 36.035 -14.606 1.00 14.90 466 SER A N 1
ATOM 3507 C CA . SER A 1 479 ? -15.836 36.036 -13.322 1.00 13.93 466 SER A CA 1
ATOM 3508 C C . SER A 1 479 ? -16.141 34.570 -12.851 1.00 18.36 466 SER A C 1
ATOM 3509 O O . SER A 1 479 ? -16.641 34.331 -11.736 1.00 16.96 466 SER A O 1
ATOM 3512 N N . GLY A 1 480 ? -15.864 33.619 -13.732 1.00 16.05 467 GLY A N 1
ATOM 3513 C CA . GLY A 1 480 ? -16.006 32.200 -13.444 1.00 16.23 467 GLY A CA 1
ATOM 3514 C C . GLY A 1 480 ? -17.198 31.522 -14.072 1.00 18.15 467 GLY A C 1
ATOM 3515 O O . GLY A 1 480 ? -17.618 31.857 -15.180 1.00 17.88 467 GLY A O 1
ATOM 3516 N N . PHE A 1 481 ? -17.700 30.501 -13.385 1.00 15.56 468 PHE A N 1
ATOM 3517 C CA . PHE A 1 481 ? -18.797 29.661 -13.871 1.00 14.81 468 PHE A CA 1
ATOM 3518 C C . PHE A 1 481 ? -19.511 28.992 -12.707 1.00 19.35 468 PHE A C 1
ATOM 3519 O O . PHE A 1 481 ? -18.955 28.869 -11.611 1.00 17.05 468 PHE A O 1
ATOM 3527 N N . GLY A 1 482 ? -20.720 28.527 -12.981 1.00 19.26 469 GLY A N 1
ATOM 3528 C CA . GLY A 1 482 ? -21.594 27.896 -12.006 1.00 19.01 469 GLY A CA 1
ATOM 3529 C C . GLY A 1 482 ? -22.481 28.946 -11.377 1.00 22.44 469 GLY A C 1
ATOM 3530 O O . GLY A 1 482 ? -22.166 30.142 -11.424 1.00 19.50 469 GLY A O 1
ATOM 3531 N N . ARG A 1 483 ? -23.613 28.517 -10.812 1.00 18.71 470 ARG A N 1
ATOM 3532 C CA . ARG A 1 483 ? -24.515 29.470 -10.184 1.00 17.96 470 ARG A CA 1
ATOM 3533 C C . ARG A 1 483 ? -24.801 29.090 -8.744 1.00 23.39 470 ARG A C 1
ATOM 3534 O O . ARG A 1 483 ? -25.092 27.925 -8.448 1.00 23.20 470 ARG A O 1
ATOM 3542 N N . ASP A 1 484 ? -24.703 30.077 -7.841 1.00 20.09 471 ASP A N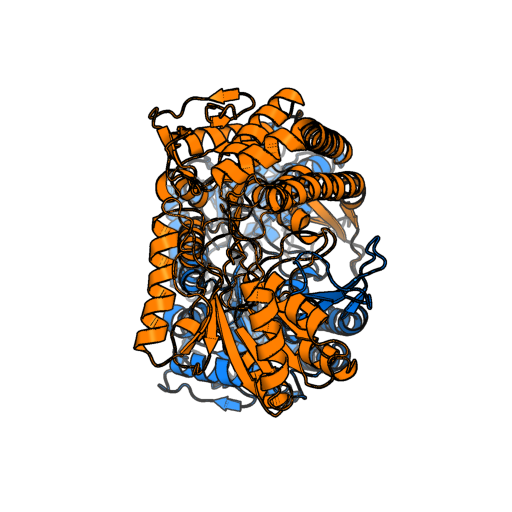 1
ATOM 3543 C CA . ASP A 1 484 ? -25.078 29.906 -6.445 1.00 20.04 471 ASP A CA 1
ATOM 3544 C C . ASP A 1 484 ? -26.544 30.295 -6.326 1.00 21.18 471 ASP A C 1
ATOM 3545 O O . ASP A 1 484 ? -27.087 30.951 -7.230 1.00 18.95 471 ASP A O 1
ATOM 3550 N N . LEU A 1 485 ? -27.170 29.949 -5.187 1.00 17.56 472 LEU A N 1
ATOM 3551 C CA . LEU A 1 485 ? -28.552 30.334 -4.828 1.00 16.68 472 LEU A CA 1
ATOM 3552 C C . LEU A 1 485 ? -29.658 29.727 -5.690 1.00 19.17 472 LEU A C 1
ATOM 3553 O O . LEU A 1 485 ? -29.372 29.008 -6.645 1.00 18.66 472 LEU A O 1
ATOM 3558 N N . GLY A 1 486 ? -30.916 29.943 -5.298 1.00 16.49 473 GLY A N 1
ATOM 3559 C CA . GLY A 1 486 ? -32.066 29.369 -5.999 1.00 16.39 473 GLY A CA 1
ATOM 3560 C C . GLY A 1 486 ? -31.999 27.852 -6.021 1.00 22.37 473 GLY A C 1
ATOM 3561 O O . GLY A 1 486 ? -31.355 27.239 -5.158 1.00 21.31 473 GLY A O 1
ATOM 3562 N N . LYS A 1 487 ? -32.607 27.237 -7.041 1.00 19.57 474 LYS A N 1
ATOM 3563 C CA . LYS A 1 487 ? -32.569 25.764 -7.187 1.00 20.65 474 LYS A CA 1
ATOM 3564 C C . LYS A 1 487 ? -31.180 25.347 -7.648 1.00 20.63 474 LYS A C 1
ATOM 3565 O O . LYS A 1 487 ? -30.749 24.258 -7.311 1.00 18.32 474 LYS A O 1
ATOM 3571 N N . TRP A 1 488 ? -30.449 26.251 -8.352 1.00 18.97 475 TRP A N 1
ATOM 3572 C CA . TRP A 1 488 ? -29.084 25.982 -8.830 1.00 20.74 475 TRP A CA 1
ATOM 3573 C C . TRP A 1 488 ? -28.156 25.617 -7.665 1.00 21.04 475 TRP A C 1
ATOM 3574 O O . TRP A 1 488 ? -27.445 24.629 -7.765 1.00 20.37 475 TRP A O 1
ATOM 3585 N N . GLY A 1 489 ? -28.186 26.403 -6.582 1.00 17.08 476 GLY A N 1
ATOM 3586 C CA . GLY A 1 489 ? -27.379 26.158 -5.388 1.00 16.60 476 GLY A CA 1
ATOM 3587 C C . GLY A 1 489 ? -27.512 24.747 -4.832 1.00 21.30 476 GLY A C 1
ATOM 3588 O O . GLY A 1 489 ? -26.515 24.099 -4.487 1.00 19.40 476 GLY A O 1
ATOM 3589 N N . LEU A 1 490 ? -28.759 24.254 -4.772 1.00 19.05 477 LEU A N 1
ATOM 3590 C CA . LEU A 1 490 ? -29.091 22.907 -4.308 1.00 18.81 477 LEU A CA 1
ATOM 3591 C C . LEU A 1 490 ? -28.617 21.822 -5.295 1.00 19.25 477 LEU A C 1
ATOM 3592 O O . LEU A 1 490 ? -27.971 20.857 -4.875 1.00 18.70 477 LEU A O 1
ATOM 3597 N N . GLU A 1 491 ? -28.962 21.969 -6.598 1.00 15.12 478 GLU A N 1
ATOM 3598 C CA . GLU A 1 491 ? -28.654 21.027 -7.678 1.00 14.41 478 GLU A CA 1
ATOM 3599 C C . GLU A 1 491 ? -27.173 20.813 -7.850 1.00 17.33 478 GLU A C 1
ATOM 3600 O O . GLU A 1 491 ? -26.783 19.704 -8.182 1.00 17.67 478 GLU A O 1
ATOM 3606 N N . ASN A 1 492 ? -26.345 21.846 -7.556 1.00 13.98 479 ASN A N 1
ATOM 3607 C CA . ASN A 1 492 ? -24.864 21.776 -7.554 1.00 13.64 479 ASN A CA 1
ATOM 3608 C C . ASN A 1 492 ? -24.341 20.649 -6.657 1.00 18.24 479 ASN A C 1
ATOM 3609 O O . ASN A 1 492 ? -23.230 20.141 -6.884 1.00 17.44 479 ASN A O 1
ATOM 3614 N N . PHE A 1 493 ? -25.125 20.311 -5.593 1.00 14.51 480 PHE A N 1
ATOM 3615 C CA . PHE A 1 493 ? -24.803 19.306 -4.579 1.00 12.99 480 PHE A CA 1
ATOM 3616 C C . PHE A 1 493 ? -25.561 17.961 -4.700 1.00 17.64 480 PHE A C 1
ATOM 3617 O O . PHE A 1 493 ? -25.618 17.175 -3.757 1.00 16.44 480 PHE A O 1
ATOM 3625 N N . LEU A 1 494 ? -26.116 17.690 -5.872 1.00 13.82 481 LEU A N 1
ATOM 3626 C CA . LEU A 1 494 ? -26.812 16.427 -6.123 1.00 12.74 481 LEU A CA 1
ATOM 3627 C C . LEU A 1 494 ? -26.067 15.636 -7.186 1.00 17.74 481 LEU A C 1
ATOM 3628 O O . LEU A 1 494 ? -25.568 16.237 -8.143 1.00 16.97 481 LEU A O 1
ATOM 3633 N N . ASN A 1 495 ? -26.000 14.296 -7.020 1.00 13.95 482 ASN A N 1
ATOM 3634 C CA . ASN A 1 495 ? -25.506 13.372 -8.030 1.00 14.30 482 ASN A CA 1
ATOM 3635 C C . ASN A 1 495 ? -26.733 12.917 -8.801 1.00 16.03 482 ASN A C 1
ATOM 3636 O O . ASN A 1 495 ? -27.707 12.444 -8.219 1.00 14.76 482 ASN A O 1
ATOM 3641 N N . ILE A 1 496 ? -26.683 13.041 -10.105 1.00 14.49 483 ILE A N 1
ATOM 3642 C CA . ILE A 1 496 ? -27.814 12.632 -10.935 1.00 14.42 483 ILE A CA 1
ATOM 3643 C C . ILE A 1 496 ? -27.558 11.219 -11.443 1.00 18.18 483 ILE A C 1
ATOM 3644 O O . ILE A 1 496 ? -26.502 10.969 -12.011 1.00 17.64 483 ILE A O 1
ATOM 3649 N N . LYS A 1 497 ? -28.540 10.315 -11.256 1.00 15.81 484 LYS A N 1
ATOM 3650 C CA . LYS A 1 497 ? -28.479 8.928 -11.684 1.00 15.40 484 LYS A CA 1
ATOM 3651 C C . LYS A 1 497 ? -29.573 8.605 -12.670 1.00 20.06 484 LYS A C 1
ATOM 3652 O O . LYS A 1 497 ? -30.751 8.881 -12.422 1.00 19.04 484 LYS A O 1
ATOM 3658 N N . GLN A 1 498 ? -29.182 7.976 -13.774 1.00 16.12 485 GLN A N 1
ATOM 3659 C CA . GLN A 1 498 ? -30.102 7.404 -14.727 1.00 16.11 485 GLN A CA 1
ATOM 3660 C C . GLN A 1 498 ? -30.301 5.942 -14.263 1.00 19.16 485 GLN A C 1
ATOM 3661 O O . GLN A 1 498 ? -29.328 5.206 -14.036 1.00 18.47 485 GLN A O 1
ATOM 3667 N N . VAL A 1 499 ? -31.559 5.514 -14.156 1.00 17.23 486 VAL A N 1
ATOM 3668 C CA . VAL A 1 499 ? -31.878 4.132 -13.774 1.00 16.89 486 VAL A CA 1
ATOM 3669 C C . VAL A 1 499 ? -32.724 3.554 -14.917 1.00 20.73 486 VAL A C 1
ATOM 3670 O O . VAL A 1 499 ? -33.875 3.952 -15.079 1.00 20.70 486 VAL A O 1
ATOM 3674 N N . THR A 1 500 ? -32.160 2.607 -15.684 1.00 17.58 487 THR A N 1
ATOM 3675 C CA . THR A 1 500 ? -32.796 2.004 -16.856 1.00 17.04 487 THR A CA 1
ATOM 3676 C C . THR A 1 500 ? -32.985 0.516 -16.630 1.00 20.56 487 THR A C 1
ATOM 3677 O O . THR A 1 500 ? -32.018 -0.212 -16.422 1.00 18.64 487 THR A O 1
ATOM 3681 N N . GLU A 1 501 ? -34.242 0.076 -16.655 1.00 16.85 488 GLU A N 1
ATOM 3682 C CA . GLU A 1 501 ? -34.592 -1.311 -16.415 1.00 17.08 488 GLU A CA 1
ATOM 3683 C C . GLU A 1 501 ? -35.190 -1.978 -17.634 1.00 21.25 488 GLU A C 1
ATOM 3684 O O . GLU A 1 501 ? -36.075 -1.419 -18.271 1.00 21.64 488 GLU A O 1
ATOM 3690 N N . TYR A 1 502 ? -34.748 -3.211 -17.927 1.00 18.87 489 TYR A N 1
ATOM 3691 C CA . TYR A 1 502 ? -35.286 -3.983 -19.042 1.00 19.16 489 TYR A CA 1
ATOM 3692 C C . TYR A 1 502 ? -36.436 -4.801 -18.476 1.00 24.53 489 TYR A C 1
ATOM 3693 O O . TYR A 1 502 ? -36.222 -5.600 -17.573 1.00 23.76 489 TYR A O 1
ATOM 3702 N N . THR A 1 503 ? -37.653 -4.547 -18.953 1.00 24.85 490 THR A N 1
ATOM 3703 C CA . THR A 1 503 ? -38.879 -5.195 -18.438 1.00 26.63 490 THR A CA 1
ATOM 3704 C C . THR A 1 503 ? -39.325 -6.429 -19.230 1.00 33.89 490 THR A C 1
ATOM 3705 O O . THR A 1 503 ? -40.165 -7.198 -18.746 1.00 34.93 490 THR A O 1
ATOM 3709 N N . SER A 1 504 ? -38.766 -6.620 -20.431 1.00 31.21 491 SER A N 1
ATOM 3710 C CA . SER A 1 504 ? -39.119 -7.723 -21.320 1.00 31.33 491 SER A CA 1
ATOM 3711 C C . SER A 1 504 ? -38.572 -9.063 -20.860 1.00 35.62 491 SER A C 1
ATOM 3712 O O . SER A 1 504 ? -37.492 -9.127 -20.275 1.00 33.22 491 SER A O 1
ATOM 3715 N N . ALA A 1 505 ? -39.324 -10.143 -21.141 1.00 35.35 492 ALA A N 1
ATOM 3716 C CA . ALA A 1 505 ? -38.891 -11.510 -20.843 1.00 35.61 492 ALA A CA 1
ATOM 3717 C C . ALA A 1 505 ? -38.114 -12.069 -22.057 1.00 39.86 492 ALA A C 1
ATOM 3718 O O . ALA A 1 505 ? -37.574 -13.176 -21.990 1.00 40.61 492 ALA A O 1
ATOM 3720 N N . GLU A 1 506 ? -38.043 -11.294 -23.159 1.00 35.47 493 GLU A N 1
ATOM 3721 C CA . GLU A 1 506 ? -37.364 -11.714 -24.384 1.00 34.22 493 GLU A CA 1
ATOM 3722 C C . GLU A 1 506 ? -35.836 -11.544 -24.345 1.00 36.74 493 GLU A C 1
ATOM 3723 O O . GLU A 1 506 ? -35.337 -10.618 -23.701 1.00 35.52 493 GLU A O 1
ATOM 3729 N N . PRO A 1 507 ? -35.066 -12.416 -25.035 1.00 31.98 494 PRO A N 1
ATOM 3730 C CA . PRO A 1 507 ? -33.609 -12.219 -25.073 1.00 31.57 494 PRO A CA 1
ATOM 3731 C C . PRO A 1 507 ? -33.281 -10.964 -25.892 1.00 33.27 494 PRO A C 1
ATOM 3732 O O . PRO A 1 507 ? -34.078 -10.567 -26.743 1.00 31.81 494 PRO A O 1
ATOM 3736 N N . LEU A 1 508 ? -32.109 -10.344 -25.641 1.00 28.58 495 LEU A N 1
ATOM 3737 C CA . LEU A 1 508 ? -31.672 -9.156 -26.380 1.00 27.20 495 LEU A CA 1
ATOM 3738 C C . LEU A 1 508 ? -31.600 -9.470 -27.891 1.00 31.00 495 LEU A C 1
ATOM 3739 O O . LEU A 1 508 ? -32.000 -8.644 -28.724 1.00 29.38 495 LEU A O 1
ATOM 3744 N N . ALA A 1 509 ? -31.138 -10.695 -28.226 1.00 27.23 496 ALA A N 1
ATOM 3745 C CA . ALA A 1 509 ? -31.051 -11.187 -29.594 1.00 27.18 496 ALA A CA 1
ATOM 3746 C C . ALA A 1 509 ? -30.099 -10.377 -30.483 1.00 31.47 496 ALA A C 1
ATOM 3747 O O . ALA A 1 509 ? -30.377 -10.113 -31.655 1.00 32.72 496 ALA A O 1
ATOM 3749 N N . PHE A 1 510 ? -28.962 -9.988 -29.906 1.00 25.79 497 PHE A N 1
ATOM 3750 C CA . PHE A 1 510 ? -27.892 -9.294 -30.608 1.00 24.29 497 PHE A CA 1
ATOM 3751 C C . PHE A 1 510 ? -26.876 -10.368 -31.029 1.00 28.58 497 PHE A C 1
ATOM 3752 O O . PHE A 1 510 ? -26.401 -10.337 -32.156 1.00 28.48 497 PHE A O 1
ATOM 3760 N N . TYR A 1 511 ? -26.560 -11.313 -30.115 1.00 24.68 498 TYR A N 1
ATOM 3761 C CA . TYR A 1 511 ? -25.611 -12.402 -30.338 1.00 23.58 498 TYR A CA 1
ATOM 3762 C C . TYR A 1 511 ? -26.296 -13.711 -30.732 1.00 26.51 498 TYR A C 1
ATOM 3763 O O . TYR A 1 511 ? -27.509 -13.849 -30.579 1.00 25.22 498 TYR A O 1
ATOM 3772 N N . LYS A 1 512 ? -25.503 -14.650 -31.272 1.00 23.85 499 LYS A N 1
ATOM 3773 C CA . LYS A 1 512 ? -25.983 -15.965 -31.712 1.00 23.99 499 LYS A CA 1
ATOM 3774 C C . LYS A 1 512 ? -25.945 -16.968 -30.552 1.00 27.28 499 LYS A C 1
ATOM 3775 O O . LYS A 1 512 ? -24.875 -17.190 -29.988 1.00 26.26 499 LYS A O 1
ATOM 3781 N N . SER A 1 513 ? -27.106 -17.546 -30.176 1.00 26.19 500 SER A N 1
ATOM 3782 C CA . SER A 1 513 ? -27.156 -18.549 -29.099 1.00 27.47 500 SER A CA 1
ATOM 3783 C C . SER A 1 513 ? -26.314 -19.776 -29.471 1.00 31.74 500 SER A C 1
ATOM 3784 O O . SER A 1 513 ? -26.401 -20.214 -30.618 1.00 30.77 500 SER A O 1
ATOM 3787 N N . PRO A 1 514 ? -25.485 -20.321 -28.540 1.00 29.86 501 PRO A N 1
ATOM 3788 C CA . PRO A 1 514 ? -24.636 -21.484 -28.892 1.00 34.05 501 PRO A CA 1
ATOM 3789 C C . PRO A 1 514 ? -25.354 -22.793 -29.226 1.00 52.85 501 PRO A C 1
ATOM 3790 O O . PRO A 1 514 ? -26.551 -22.932 -29.007 1.00 34.78 501 PRO A O 1
ATOM 3794 N N . VAL B 1 19 ? -15.839 1.306 -50.634 1.00 50.25 6 VAL B N 1
ATOM 3795 C CA . VAL B 1 19 ? -15.324 2.684 -50.549 1.00 49.85 6 VAL B CA 1
ATOM 3796 C C . VAL B 1 19 ? -16.210 3.666 -51.395 1.00 50.77 6 VAL B C 1
ATOM 3797 O O . VAL B 1 19 ? -17.386 3.320 -51.523 1.00 51.98 6 VAL B O 1
ATOM 3801 N N . PRO B 1 20 ? -15.817 4.850 -51.965 1.00 42.53 7 PRO B N 1
ATOM 3802 C CA . PRO B 1 20 ? -14.522 5.557 -51.934 1.00 39.87 7 PRO B CA 1
ATOM 3803 C C . PRO B 1 20 ? -14.278 6.285 -50.609 1.00 37.38 7 PRO B C 1
ATOM 3804 O O . PRO B 1 20 ? -15.236 6.576 -49.888 1.00 36.34 7 PRO B O 1
ATOM 3808 N N . ILE B 1 21 ? -13.000 6.584 -50.290 1.00 29.40 8 ILE B N 1
ATOM 3809 C CA . ILE B 1 21 ? -12.680 7.316 -49.072 1.00 27.30 8 ILE B CA 1
ATOM 3810 C C . ILE B 1 21 ? -12.585 8.816 -49.378 1.00 27.31 8 ILE B C 1
ATOM 3811 O O . ILE B 1 21 ? -11.747 9.225 -50.191 1.00 22.99 8 ILE B O 1
ATOM 3816 N N . PRO B 1 22 ? -13.453 9.654 -48.761 1.00 22.81 9 PRO B N 1
ATOM 3817 C CA . PRO B 1 22 ? -13.371 11.091 -49.031 1.00 21.59 9 PRO B CA 1
ATOM 3818 C C . PRO B 1 22 ? -12.043 11.713 -48.608 1.00 24.38 9 PRO B C 1
ATOM 3819 O O . PRO B 1 22 ? -11.340 11.192 -47.727 1.00 23.33 9 PRO B O 1
ATOM 3823 N N . ARG B 1 23 ? -11.686 12.796 -49.281 1.00 20.43 10 ARG B N 1
ATOM 3824 C CA . ARG B 1 23 ? -10.507 13.584 -48.945 1.00 22.13 10 ARG B CA 1
ATOM 3825 C C . ARG B 1 23 ? -11.014 14.985 -48.724 1.00 25.29 10 ARG B C 1
ATOM 3826 O O . ARG B 1 23 ? -11.538 15.590 -49.650 1.00 25.01 10 ARG B O 1
ATOM 3834 N N . ARG B 1 24 ? -10.981 15.450 -47.468 1.00 21.74 11 ARG B N 1
ATOM 3835 C CA . ARG B 1 24 ? -11.538 16.763 -47.120 1.00 21.15 11 ARG B CA 1
ATOM 3836 C C . ARG B 1 24 ? -10.491 17.686 -46.543 1.00 24.64 11 ARG B C 1
ATOM 3837 O O . ARG B 1 24 ? -9.424 17.225 -46.154 1.00 24.93 11 ARG B O 1
ATOM 3845 N N . GLN B 1 25 ? -10.816 18.986 -46.428 1.00 21.52 12 GLN B N 1
ATOM 3846 C CA . GLN B 1 25 ? -9.977 19.990 -45.759 1.00 20.74 12 GLN B CA 1
ATOM 3847 C C . GLN B 1 25 ? -10.658 20.244 -44.396 1.00 23.57 12 GLN B C 1
ATOM 3848 O O . GLN B 1 25 ? -11.574 19.508 -44.047 1.00 23.72 12 GLN B O 1
ATOM 3854 N N . LEU B 1 26 ? -10.247 21.270 -43.649 1.00 20.11 13 LEU B N 1
ATOM 3855 C CA . LEU B 1 26 ? -10.941 21.613 -42.409 1.00 19.77 13 LEU B CA 1
ATOM 3856 C C . LEU B 1 26 ? -12.277 22.288 -42.785 1.00 22.75 13 LEU B C 1
ATOM 3857 O O . LEU B 1 26 ? -12.364 22.879 -43.847 1.00 22.13 13 LEU B O 1
ATOM 3862 N N . TYR B 1 27 ? -13.310 22.175 -41.942 1.00 18.62 14 TYR B N 1
ATOM 3863 C CA . TYR B 1 27 ? -14.573 22.854 -42.207 1.00 17.82 14 TYR B CA 1
ATOM 3864 C C . TYR B 1 27 ? -14.633 24.076 -41.304 1.00 21.98 14 TYR B C 1
ATOM 3865 O O . TYR B 1 27 ? -14.816 23.915 -40.103 1.00 21.56 14 TYR B O 1
ATOM 3874 N N . ILE B 1 28 ? -14.410 25.303 -41.850 1.00 19.64 15 ILE B N 1
ATOM 3875 C CA . ILE B 1 28 ? -14.372 26.524 -41.008 1.00 18.63 15 ILE B CA 1
ATOM 3876 C C . ILE B 1 28 ? -15.144 27.629 -41.696 1.00 24.80 15 ILE B C 1
ATOM 3877 O O . ILE B 1 28 ? -14.916 27.893 -42.889 1.00 23.93 15 ILE B O 1
ATOM 3882 N N . GLY B 1 29 ? -15.991 28.305 -40.924 1.00 21.95 16 GLY B N 1
ATOM 3883 C CA . GLY B 1 29 ? -16.790 29.424 -41.413 1.00 22.41 16 GLY B CA 1
ATOM 3884 C C . GLY B 1 29 ? -17.543 29.154 -42.697 1.00 26.28 16 GLY B C 1
ATOM 3885 O O . GLY B 1 29 ? -17.538 29.984 -43.613 1.00 24.49 16 GLY B O 1
ATOM 3886 N N . GLY B 1 30 ? -18.183 27.988 -42.755 1.00 23.04 17 GLY B N 1
ATOM 3887 C CA . GLY B 1 30 ? -18.981 27.540 -43.888 1.00 22.58 17 GLY B CA 1
ATOM 3888 C C . GLY B 1 30 ? -18.207 27.111 -45.119 1.00 26.46 17 GLY B C 1
ATOM 3889 O O . GLY B 1 30 ? -18.829 26.785 -46.126 1.00 27.07 17 GLY B O 1
ATOM 3890 N N . GLU B 1 31 ? -16.854 27.060 -45.043 1.00 22.82 18 GLU B N 1
ATOM 3891 C CA . GLU B 1 31 ? -15.989 26.727 -46.179 1.00 23.78 18 GLU B CA 1
ATOM 3892 C C . GLU B 1 31 ? -14.983 25.630 -45.872 1.00 27.07 18 GLU B C 1
ATOM 3893 O O . GLU B 1 31 ? -14.597 25.421 -44.715 1.00 26.39 18 GLU B O 1
ATOM 3899 N N . TRP B 1 32 ? -14.493 24.987 -46.917 1.00 23.79 19 TRP B N 1
ATOM 3900 C CA . TRP B 1 32 ? -13.423 24.014 -46.776 1.00 25.01 19 TRP B CA 1
ATOM 3901 C C . TRP B 1 32 ? -12.143 24.848 -46.741 1.00 30.56 19 TRP B C 1
ATOM 3902 O O . TRP B 1 32 ? -11.958 25.720 -47.594 1.00 32.55 19 TRP B O 1
ATOM 3913 N N . ARG B 1 33 ? -11.309 24.644 -45.729 1.00 24.88 20 ARG B N 1
ATOM 3914 C CA . ARG B 1 33 ? -10.097 25.435 -45.557 1.00 23.93 20 ARG B CA 1
ATOM 3915 C C . ARG B 1 33 ? -8.927 24.530 -45.300 1.00 27.43 20 ARG B C 1
ATOM 3916 O O . ARG B 1 33 ? -8.946 23.731 -44.355 1.00 26.06 20 ARG B O 1
ATOM 3924 N N . GLU B 1 34 ? -7.866 24.702 -46.094 1.00 23.61 21 GLU B N 1
ATOM 3925 C CA . GLU B 1 34 ? -6.636 23.951 -45.895 1.00 22.86 21 GLU B CA 1
ATOM 3926 C C . GLU B 1 34 ? -6.012 24.412 -44.570 1.00 24.72 21 GLU B C 1
ATOM 3927 O O . GLU B 1 34 ? -6.071 25.607 -44.274 1.00 23.46 21 GLU B O 1
ATOM 3933 N N . PRO B 1 35 ? -5.416 23.515 -43.751 1.00 22.77 22 PRO B N 1
ATOM 3934 C CA . PRO B 1 35 ? -4.725 23.989 -42.540 1.00 23.58 22 PRO B CA 1
ATOM 3935 C C . PRO B 1 35 ? -3.584 24.938 -42.925 1.00 29.31 22 PRO B C 1
ATOM 3936 O O . PRO B 1 35 ? -2.930 24.716 -43.950 1.00 29.91 22 PRO B O 1
ATOM 3940 N N . VAL B 1 36 ? -3.356 25.990 -42.130 1.00 27.44 23 VAL B N 1
ATOM 3941 C CA . VAL B 1 36 ? -2.296 26.988 -42.384 1.00 26.94 23 VAL B CA 1
ATOM 3942 C C . VAL B 1 36 ? -0.928 26.322 -42.672 1.00 32.07 23 VAL B C 1
ATOM 3943 O O . VAL B 1 36 ? -0.331 26.598 -43.715 1.00 32.72 23 VAL B O 1
ATOM 3947 N N . LYS B 1 37 ? -0.526 25.348 -41.831 1.00 27.77 24 LYS B N 1
ATOM 3948 C CA . LYS B 1 37 ? 0.742 24.630 -41.968 1.00 28.13 24 LYS B CA 1
ATOM 3949 C C . LYS B 1 37 ? 0.727 23.513 -43.021 1.00 31.62 24 LYS B C 1
ATOM 3950 O O . LYS B 1 37 ? 1.767 22.901 -43.257 1.00 31.65 24 LYS B O 1
ATOM 3956 N N . LYS B 1 38 ? -0.444 23.265 -43.658 1.00 27.80 25 LYS B N 1
ATOM 3957 C CA . LYS B 1 38 ? -0.693 22.290 -44.739 1.00 28.14 25 LYS B CA 1
ATOM 3958 C C . LYS B 1 38 ? -0.370 20.811 -44.427 1.00 33.37 25 LYS B C 1
ATOM 3959 O O . LYS B 1 38 ? -0.144 20.022 -45.342 1.00 34.05 25 LYS B O 1
ATOM 3965 N N . ASN B 1 39 ? -0.395 20.425 -43.145 1.00 29.46 26 ASN B N 1
ATOM 3966 C CA . ASN B 1 39 ? -0.099 19.046 -42.777 1.00 29.00 26 ASN B CA 1
ATOM 3967 C C . ASN B 1 39 ? -1.286 18.102 -42.871 1.00 30.71 26 ASN B C 1
ATOM 3968 O O . ASN B 1 39 ? -2.445 18.522 -42.782 1.00 29.61 26 ASN B O 1
ATOM 3973 N N . ARG B 1 40 ? -0.974 16.837 -43.139 1.00 26.56 27 ARG B N 1
ATOM 3974 C CA . ARG B 1 40 ? -1.918 15.743 -43.273 1.00 26.00 27 ARG B CA 1
ATOM 3975 C C . ARG B 1 40 ? -1.453 14.596 -42.405 1.00 27.70 27 ARG B C 1
ATOM 3976 O O . ARG B 1 40 ? -0.253 14.478 -42.116 1.00 27.48 27 ARG B O 1
ATOM 3984 N N . ILE B 1 41 ? -2.413 13.775 -41.949 1.00 22.94 28 ILE B N 1
ATOM 3985 C CA . ILE B 1 41 ? -2.172 12.590 -41.112 1.00 22.36 28 ILE B CA 1
ATOM 3986 C C . ILE B 1 41 ? -2.978 11.434 -41.668 1.00 24.17 28 ILE B C 1
ATOM 3987 O O . ILE B 1 41 ? -3.996 11.699 -42.310 1.00 24.16 28 ILE B O 1
ATOM 3992 N N . PRO B 1 42 ? -2.552 10.153 -41.526 1.00 20.88 29 PRO B N 1
ATOM 3993 C CA . PRO B 1 42 ? -3.250 9.085 -42.259 1.00 20.22 29 PRO B CA 1
ATOM 3994 C C . PRO B 1 42 ? -4.535 8.557 -41.667 1.00 22.64 29 PRO B C 1
ATOM 3995 O O . PRO B 1 42 ? -4.805 8.750 -40.494 1.00 22.23 29 PRO B O 1
ATOM 3999 N N . ILE B 1 43 ? -5.281 7.836 -42.493 1.00 19.30 30 ILE B N 1
ATOM 4000 C CA . ILE B 1 43 ? -6.473 7.078 -42.140 1.00 18.97 30 ILE B CA 1
ATOM 4001 C C . ILE B 1 43 ? -5.996 5.632 -42.315 1.00 23.09 30 ILE B C 1
ATOM 4002 O O . ILE B 1 43 ? -5.542 5.272 -43.410 1.00 19.48 30 ILE B O 1
ATOM 4007 N N . ILE B 1 44 ? -6.059 4.828 -41.241 1.00 20.58 31 ILE B N 1
ATOM 4008 C CA . ILE B 1 44 ? -5.655 3.427 -41.270 1.00 20.47 31 ILE B CA 1
ATOM 4009 C C . ILE B 1 44 ? -6.889 2.601 -41.044 1.00 25.87 31 ILE B C 1
ATOM 4010 O O . ILE B 1 44 ? -7.632 2.860 -40.095 1.00 26.36 31 ILE B O 1
ATOM 4015 N N . ASN B 1 45 ? -7.102 1.581 -41.891 1.00 21.75 32 ASN B N 1
ATOM 4016 C CA . ASN B 1 45 ? -8.225 0.693 -41.703 1.00 21.32 32 ASN B CA 1
ATOM 4017 C C . ASN B 1 45 ? -7.730 -0.353 -40.671 1.00 24.23 32 ASN B C 1
ATOM 4018 O O . ASN B 1 45 ? -6.814 -1.109 -40.994 1.00 23.19 32 ASN B O 1
ATOM 4023 N N . PRO B 1 46 ? -8.312 -0.420 -39.436 1.00 20.88 33 PRO B N 1
ATOM 4024 C CA . PRO B 1 46 ? -7.818 -1.392 -38.434 1.00 20.70 33 PRO B CA 1
ATOM 4025 C C . PRO B 1 46 ? -8.049 -2.874 -38.701 1.00 24.92 33 PRO B C 1
ATOM 4026 O O . PRO B 1 46 ? -7.472 -3.711 -37.998 1.00 26.21 33 PRO B O 1
ATOM 4030 N N . ALA B 1 47 ? -8.914 -3.207 -39.665 1.00 23.06 34 ALA B N 1
ATOM 4031 C CA . ALA B 1 47 ? -9.212 -4.584 -40.072 1.00 22.49 34 ALA B CA 1
ATOM 4032 C C . ALA B 1 47 ? -8.129 -5.159 -40.995 1.00 25.15 34 ALA B C 1
ATOM 4033 O O . ALA B 1 47 ? -7.878 -6.364 -40.984 1.00 23.07 34 ALA B O 1
ATOM 4035 N N . THR B 1 48 ? -7.541 -4.297 -41.839 1.00 22.52 35 THR B N 1
ATOM 4036 C CA . THR B 1 48 ? -6.571 -4.686 -42.864 1.00 20.98 35 THR B CA 1
ATOM 4037 C C . THR B 1 48 ? -5.180 -4.129 -42.591 1.00 24.27 35 THR B C 1
ATOM 4038 O O . THR B 1 48 ? -4.212 -4.621 -43.169 1.00 22.99 35 THR B O 1
ATOM 4042 N N . GLU B 1 49 ? -5.090 -3.092 -41.723 1.00 20.78 36 GLU B N 1
ATOM 4043 C CA . GLU B 1 49 ? -3.873 -2.342 -41.344 1.00 20.94 36 GLU B CA 1
ATOM 4044 C C . GLU B 1 49 ? -3.391 -1.453 -42.509 1.00 24.57 36 GLU B C 1
ATOM 4045 O O . GLU B 1 49 ? -2.295 -0.913 -42.453 1.00 25.66 36 GLU B O 1
ATOM 4051 N N . GLU B 1 50 ? -4.213 -1.286 -43.540 1.00 21.55 37 GLU B N 1
ATOM 4052 C CA . GLU B 1 50 ? -3.859 -0.516 -44.742 1.00 21.18 37 GLU B CA 1
ATOM 4053 C C . GLU B 1 50 ? -4.173 0.968 -44.603 1.00 24.47 37 GLU B C 1
ATOM 4054 O O . GLU B 1 50 ? -5.181 1.337 -44.000 1.00 23.49 37 GLU B O 1
ATOM 4060 N N . ILE B 1 51 ? -3.293 1.817 -45.158 1.00 18.61 38 ILE B N 1
ATOM 4061 C CA . ILE B 1 51 ? -3.479 3.266 -45.214 1.00 17.40 38 ILE B CA 1
ATOM 4062 C C . ILE B 1 51 ? -4.546 3.420 -46.302 1.00 26.20 38 ILE B C 1
ATOM 4063 O O . ILE B 1 51 ? -4.353 2.928 -47.417 1.00 27.72 38 ILE B O 1
ATOM 4068 N N . ILE B 1 52 ? -5.697 4.003 -45.972 1.00 22.72 39 ILE B N 1
ATOM 4069 C CA . ILE B 1 52 ? -6.786 4.121 -46.953 1.00 21.92 39 ILE B CA 1
ATOM 4070 C C . ILE B 1 52 ? -7.072 5.561 -47.368 1.00 24.38 39 ILE B C 1
ATOM 4071 O O . ILE B 1 52 ? -7.932 5.823 -48.217 1.00 24.45 39 ILE B O 1
ATOM 4076 N N . GLY B 1 53 ? -6.335 6.476 -46.780 1.00 19.67 40 GLY B N 1
ATOM 4077 C CA . GLY B 1 53 ? -6.467 7.895 -47.062 1.00 20.53 40 GLY B CA 1
ATOM 4078 C C . GLY B 1 53 ? -5.743 8.748 -46.052 1.00 22.84 40 GLY B C 1
ATOM 4079 O O . GLY B 1 53 ? -4.836 8.271 -45.363 1.00 22.42 40 GLY B O 1
ATOM 4080 N N . ASP B 1 54 ? -6.127 10.033 -45.985 1.00 18.13 41 ASP B N 1
ATOM 4081 C CA . ASP B 1 54 ? -5.531 10.993 -45.070 1.00 17.71 41 ASP B CA 1
ATOM 4082 C C . ASP B 1 54 ? -6.518 12.100 -44.685 1.00 20.62 41 ASP B C 1
ATOM 4083 O O . ASP B 1 54 ? -7.471 12.360 -45.416 1.00 17.59 41 ASP B O 1
ATOM 4088 N N . ILE B 1 55 ? -6.267 12.747 -43.537 1.00 19.18 42 ILE B N 1
ATOM 4089 C CA . ILE B 1 55 ? -7.095 13.837 -43.002 1.00 18.34 42 ILE B CA 1
ATOM 4090 C C . ILE B 1 55 ? -6.260 15.104 -42.730 1.00 22.55 42 ILE B C 1
ATOM 4091 O O . ILE B 1 55 ? -5.053 14.996 -42.488 1.00 22.41 42 ILE B O 1
ATOM 4096 N N . PRO B 1 56 ? -6.868 16.314 -42.718 1.00 19.25 43 PRO B N 1
ATOM 4097 C CA . PRO B 1 56 ? -6.070 17.507 -42.395 1.00 19.66 43 PRO B CA 1
ATOM 4098 C C . PRO B 1 56 ? -5.614 17.484 -40.939 1.00 26.18 43 PRO B C 1
ATOM 4099 O O . PRO B 1 56 ? -6.324 16.967 -40.059 1.00 25.08 43 PRO B O 1
ATOM 4103 N N . ALA B 1 57 ? -4.373 17.930 -40.702 1.00 24.89 44 ALA B N 1
ATOM 4104 C CA . ALA B 1 57 ? -3.815 17.991 -39.351 1.00 25.04 44 ALA B CA 1
ATOM 4105 C C . ALA B 1 57 ? -3.750 19.456 -38.919 1.00 28.43 44 ALA B C 1
ATOM 4106 O O . ALA B 1 57 ? -2.760 20.139 -39.211 1.00 28.01 44 ALA B O 1
ATOM 4108 N N . ALA B 1 58 ? -4.816 19.944 -38.226 1.00 23.44 45 ALA B N 1
ATOM 4109 C CA . ALA B 1 58 ? -4.866 21.339 -37.774 1.00 22.61 45 ALA B CA 1
ATOM 4110 C C . ALA B 1 58 ? -3.926 21.657 -36.621 1.00 25.49 45 ALA B C 1
ATOM 4111 O O . ALA B 1 58 ? -3.589 20.777 -35.823 1.00 24.96 45 ALA B O 1
ATOM 4113 N N . THR B 1 59 ? -3.490 22.930 -36.552 1.00 21.19 46 THR B N 1
ATOM 4114 C CA . THR B 1 59 ? -2.623 23.449 -35.485 1.00 21.84 46 THR B CA 1
ATOM 4115 C C . THR B 1 59 ? -3.311 24.675 -34.889 1.00 25.60 46 THR B C 1
ATOM 4116 O O . THR B 1 59 ? -4.397 25.048 -35.364 1.00 24.50 46 THR B O 1
ATOM 4120 N N . ALA B 1 60 ? -2.661 25.332 -33.889 1.00 24.06 47 ALA B N 1
ATOM 4121 C CA . ALA B 1 60 ? -3.180 26.522 -33.207 1.00 24.25 47 ALA B CA 1
ATOM 4122 C C . ALA B 1 60 ? -3.641 27.630 -34.160 1.00 28.11 47 ALA B C 1
ATOM 4123 O O . ALA B 1 60 ? -4.687 28.238 -33.909 1.00 27.84 47 ALA B O 1
ATOM 4125 N N . GLU B 1 61 ? -2.920 27.850 -35.286 1.00 25.11 48 GLU B N 1
ATOM 4126 C CA . GLU B 1 61 ? -3.333 28.874 -36.254 1.00 25.36 48 GLU B CA 1
ATOM 4127 C C . GLU B 1 61 ? -4.719 28.587 -36.832 1.00 27.24 48 GLU B C 1
ATOM 4128 O O . GLU B 1 61 ? -5.508 29.517 -37.004 1.00 24.72 48 GLU B O 1
ATOM 4134 N N . ASP B 1 62 ? -5.066 27.293 -36.998 1.00 23.23 49 ASP B N 1
ATOM 4135 C CA . ASP B 1 62 ? -6.403 26.918 -37.478 1.00 22.27 49 ASP B CA 1
ATOM 4136 C C . ASP B 1 62 ? -7.454 27.056 -36.375 1.00 24.66 49 ASP B C 1
ATOM 4137 O O . ASP B 1 62 ? -8.602 27.385 -36.676 1.00 24.35 49 ASP B O 1
ATOM 4142 N N . VAL B 1 63 ? -7.060 26.822 -35.100 1.00 22.61 50 VAL B N 1
ATOM 4143 C CA . VAL B 1 63 ? -7.966 26.957 -33.949 1.00 21.66 50 VAL B CA 1
ATOM 4144 C C . VAL B 1 63 ? -8.394 28.412 -33.888 1.00 23.65 50 VAL B C 1
ATOM 4145 O O . VAL B 1 63 ? -9.589 28.687 -33.869 1.00 22.30 50 VAL B O 1
ATOM 4149 N N . ASP B 1 64 ? -7.413 29.345 -33.935 1.00 22.64 51 ASP B N 1
ATOM 4150 C CA . ASP B 1 64 ? -7.640 30.801 -33.928 1.00 22.61 51 ASP B CA 1
ATOM 4151 C C . ASP B 1 64 ? -8.626 31.232 -34.990 1.00 24.89 51 ASP B C 1
ATOM 4152 O O . ASP B 1 64 ? -9.538 31.992 -34.689 1.00 25.25 51 ASP B O 1
ATOM 4157 N N . ILE B 1 65 ? -8.461 30.735 -36.223 1.00 21.95 52 ILE B N 1
ATOM 4158 C CA . ILE B 1 65 ? -9.363 31.044 -37.335 1.00 22.71 52 ILE B CA 1
ATOM 4159 C C . ILE B 1 65 ? -10.792 30.501 -37.041 1.00 27.00 52 ILE B C 1
ATOM 4160 O O . ILE B 1 65 ? -11.778 31.203 -37.274 1.00 25.59 52 ILE B O 1
ATOM 4165 N N . ALA B 1 66 ? -10.879 29.264 -36.513 1.00 23.54 53 ALA B N 1
ATOM 4166 C CA . ALA B 1 66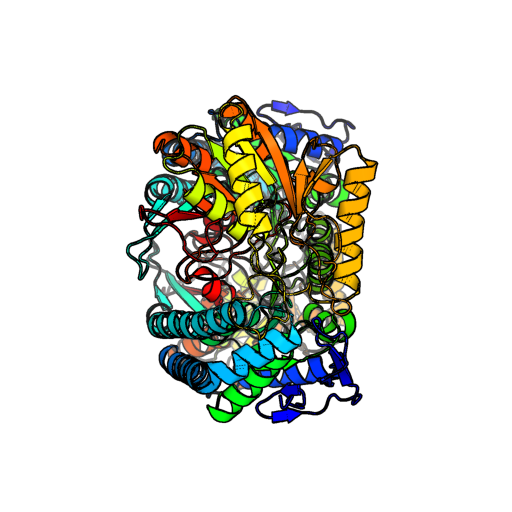 ? -12.158 28.634 -36.183 1.00 23.06 53 ALA B CA 1
ATOM 4167 C C . ALA B 1 66 ? -12.910 29.399 -35.087 1.00 25.61 53 ALA B C 1
ATOM 4168 O O . ALA B 1 66 ? -14.128 29.545 -35.194 1.00 26.96 53 ALA B O 1
ATOM 4170 N N . VAL B 1 67 ? -12.192 29.882 -34.050 1.00 18.57 54 VAL B N 1
ATOM 4171 C CA . VAL B 1 67 ? -12.764 30.680 -32.939 1.00 18.64 54 VAL B CA 1
ATOM 4172 C C . VAL B 1 67 ? -13.294 32.027 -33.469 1.00 25.48 54 VAL B C 1
ATOM 4173 O O . VAL B 1 67 ? -14.438 32.406 -33.162 1.00 25.66 54 VAL B O 1
ATOM 4177 N N . GLU B 1 68 ? -12.509 32.691 -34.331 1.00 22.03 55 GLU B N 1
ATOM 4178 C CA . GLU B 1 68 ? -12.947 33.948 -34.952 1.00 22.10 55 GLU B CA 1
ATOM 4179 C C . GLU B 1 68 ? -14.197 33.697 -35.784 1.00 25.23 55 GLU B C 1
ATOM 4180 O O . GLU B 1 68 ? -15.142 34.473 -35.679 1.00 23.12 55 GLU B O 1
ATOM 4186 N N . ALA B 1 69 ? -14.243 32.570 -36.525 1.00 22.04 56 ALA B N 1
ATOM 4187 C CA . ALA B 1 69 ? -15.418 32.220 -37.319 1.00 21.29 56 ALA B CA 1
ATOM 4188 C C . ALA B 1 69 ? -16.650 31.958 -36.439 1.00 23.63 56 ALA B C 1
ATOM 4189 O O . ALA B 1 69 ? -17.737 32.393 -36.799 1.00 22.17 56 ALA B O 1
ATOM 4191 N N . ALA B 1 70 ? -16.475 31.278 -35.284 1.00 21.66 57 ALA B N 1
ATOM 4192 C CA . ALA B 1 70 ? -17.565 30.976 -34.338 1.00 21.17 57 ALA B CA 1
ATOM 4193 C C . ALA B 1 70 ? -18.062 32.281 -33.656 1.00 24.37 57 ALA B C 1
ATOM 4194 O O . ALA B 1 70 ? -19.263 32.458 -33.467 1.00 21.83 57 ALA B O 1
ATOM 4196 N N . ARG B 1 71 ? -17.135 33.194 -33.303 1.00 21.84 58 ARG B N 1
ATOM 4197 C CA . ARG B 1 71 ? -17.461 34.507 -32.716 1.00 23.05 58 ARG B CA 1
ATOM 4198 C C . ARG B 1 71 ? -18.311 35.332 -33.693 1.00 27.69 58 ARG B C 1
ATOM 4199 O O . ARG B 1 71 ? -19.295 35.964 -33.286 1.00 27.25 58 ARG B O 1
ATOM 4207 N N . LYS B 1 72 ? -17.944 35.285 -34.987 1.00 24.33 59 LYS B N 1
ATOM 4208 C CA . LYS B 1 72 ? -18.657 35.954 -36.074 1.00 24.74 59 LYS B CA 1
ATOM 4209 C C . LYS B 1 72 ? -20.095 35.417 -36.204 1.00 28.27 59 LYS B C 1
ATOM 4210 O O . LYS B 1 72 ? -21.001 36.203 -36.451 1.00 25.61 59 LYS B O 1
ATOM 4216 N N . ALA B 1 73 ? -20.304 34.086 -35.979 1.00 25.49 60 ALA B N 1
ATOM 4217 C CA . ALA B 1 73 ? -21.632 33.463 -36.027 1.00 25.20 60 ALA B CA 1
ATOM 4218 C C . ALA B 1 73 ? -22.542 34.002 -34.903 1.00 28.92 60 ALA B C 1
ATOM 4219 O O . ALA B 1 73 ? -23.688 34.372 -35.184 1.00 29.43 60 ALA B O 1
ATOM 4221 N N . ILE B 1 74 ? -22.026 34.053 -33.643 1.00 24.22 61 ILE B N 1
ATOM 4222 C CA . ILE B 1 74 ? -22.745 34.551 -32.458 1.00 24.53 61 ILE B CA 1
ATOM 4223 C C . ILE B 1 74 ? -23.167 36.016 -32.664 1.00 31.01 61 ILE B C 1
ATOM 4224 O O . ILE B 1 74 ? -24.249 36.393 -32.230 1.00 30.97 61 ILE B O 1
ATOM 4229 N N . ALA B 1 75 ? -22.313 36.828 -33.316 1.00 27.99 62 ALA B N 1
ATOM 4230 C CA . ALA B 1 75 ? -22.582 38.251 -33.534 1.00 28.90 62 ALA B CA 1
ATOM 4231 C C . ALA B 1 75 ? -23.504 38.541 -34.720 1.00 34.13 62 ALA B C 1
ATOM 4232 O O . ALA B 1 75 ? -24.095 39.621 -34.769 1.00 35.18 62 ALA B O 1
ATOM 4234 N N . ARG B 1 76 ? -23.650 37.572 -35.651 1.00 29.67 63 ARG B N 1
ATOM 4235 C CA . ARG B 1 76 ? -24.452 37.685 -36.871 1.00 29.18 63 ARG B CA 1
ATOM 4236 C C . ARG B 1 76 ? -25.922 37.257 -36.679 1.00 33.51 63 ARG B C 1
ATOM 4237 O O . ARG B 1 76 ? -26.209 36.367 -35.875 1.00 32.24 63 ARG B O 1
ATOM 4245 N N . ASP B 1 77 ? -26.841 37.885 -37.431 1.00 31.14 64 ASP B N 1
ATOM 4246 C CA . ASP B 1 77 ? -28.284 37.584 -37.364 1.00 31.79 64 ASP B CA 1
ATOM 4247 C C . ASP B 1 77 ? -28.635 36.174 -37.819 1.00 31.44 64 ASP B C 1
ATOM 4248 O O . ASP B 1 77 ? -29.565 35.585 -37.287 1.00 32.06 64 ASP B O 1
ATOM 4253 N N . ASP B 1 78 ? -27.886 35.663 -38.804 1.00 26.85 65 ASP B N 1
ATOM 4254 C CA . ASP B 1 78 ? -27.875 34.329 -39.428 1.00 26.99 65 ASP B CA 1
ATOM 4255 C C . ASP B 1 78 ? -27.861 33.179 -38.410 1.00 28.44 65 ASP B C 1
ATOM 4256 O O . ASP B 1 78 ? -28.349 32.086 -38.713 1.00 26.53 65 ASP B O 1
ATOM 4261 N N . TRP B 1 79 ? -27.217 33.413 -37.249 1.00 23.95 66 TRP B N 1
ATOM 4262 C CA . TRP B 1 79 ? -27.065 32.419 -36.212 1.00 23.23 66 TRP B CA 1
ATOM 4263 C C . TRP B 1 79 ? -27.357 32.967 -34.819 1.00 27.18 66 TRP B C 1
ATOM 4264 O O . TRP B 1 79 ? -28.284 32.492 -34.172 1.00 26.46 66 TRP B O 1
ATOM 4275 N N . GLY B 1 80 ? -26.588 33.969 -34.383 1.00 24.66 67 GLY B N 1
ATOM 4276 C CA . GLY B 1 80 ? -26.735 34.590 -33.069 1.00 24.84 67 GLY B CA 1
ATOM 4277 C C . GLY B 1 80 ? -28.102 35.159 -32.700 1.00 30.32 67 GLY B C 1
ATOM 4278 O O . GLY B 1 80 ? -28.414 35.263 -31.515 1.00 29.43 67 GLY B O 1
ATOM 4279 N N . SER B 1 81 ? -28.925 35.523 -33.689 1.00 28.70 68 SER B N 1
ATOM 4280 C CA . SER B 1 81 ? -30.267 36.068 -33.456 1.00 29.09 68 SER B CA 1
ATOM 4281 C C . SER B 1 81 ? -31.381 35.112 -33.952 1.00 34.06 68 SER B C 1
ATOM 4282 O O . SER B 1 81 ? -32.534 35.534 -34.055 1.00 35.01 68 SER B O 1
ATOM 4285 N N . THR B 1 82 ? -31.048 33.829 -34.256 1.00 28.77 69 THR B N 1
ATOM 4286 C CA . THR B 1 82 ? -32.058 32.848 -34.693 1.00 26.98 69 THR B CA 1
ATOM 4287 C C . THR B 1 82 ? -33.006 32.496 -33.544 1.00 28.25 69 THR B C 1
ATOM 4288 O O . THR B 1 82 ? -32.655 32.659 -32.371 1.00 27.20 69 THR B O 1
ATOM 4292 N N . THR B 1 83 ? -34.208 32.004 -33.894 1.00 24.07 70 THR B N 1
ATOM 4293 C CA . THR B 1 83 ? -35.161 31.509 -32.917 1.00 23.04 70 THR B CA 1
ATOM 4294 C C . THR B 1 83 ? -34.772 30.026 -32.726 1.00 26.14 70 THR B C 1
ATOM 4295 O O . THR B 1 83 ? -34.071 29.464 -33.572 1.00 23.39 70 THR B O 1
ATOM 4299 N N . GLY B 1 84 ? -35.272 29.399 -31.663 1.00 23.63 71 GLY B N 1
ATOM 4300 C CA . GLY B 1 84 ? -35.053 27.977 -31.446 1.00 23.51 71 GLY B CA 1
ATOM 4301 C C . GLY B 1 84 ? -35.710 27.176 -32.557 1.00 25.02 71 GLY B C 1
ATOM 4302 O O . GLY B 1 84 ? -35.146 26.193 -33.016 1.00 23.27 71 GLY B O 1
ATOM 4303 N N . ALA B 1 85 ? -36.880 27.640 -33.045 1.00 23.43 72 ALA B N 1
ATOM 4304 C CA . ALA B 1 85 ? -37.621 27.035 -34.167 1.00 23.70 72 ALA B CA 1
ATOM 4305 C C . ALA B 1 85 ? -36.765 27.020 -35.440 1.00 26.44 72 ALA B C 1
ATOM 4306 O O . ALA B 1 85 ? -36.789 26.033 -36.178 1.00 25.92 72 ALA B O 1
ATOM 4308 N N . GLN B 1 86 ? -36.000 28.111 -35.685 1.00 22.84 73 GLN B N 1
ATOM 4309 C CA . GLN B 1 86 ? -35.137 28.223 -36.864 1.00 22.46 73 GLN B CA 1
ATOM 4310 C C . GLN B 1 86 ? -33.973 27.226 -36.794 1.00 24.61 73 GLN B C 1
ATOM 4311 O O . GLN B 1 86 ? -33.704 26.547 -37.778 1.00 22.06 73 GLN B O 1
ATOM 4317 N N . ARG B 1 87 ? -33.325 27.110 -35.613 1.00 20.95 74 ARG B N 1
ATOM 4318 C CA . ARG B 1 87 ? -32.222 26.163 -35.397 1.00 19.32 74 ARG B CA 1
ATOM 4319 C C . ARG B 1 87 ? -32.744 24.712 -35.538 1.00 22.12 74 ARG B C 1
ATOM 4320 O O . ARG B 1 87 ? -32.042 23.857 -36.095 1.00 22.70 74 ARG B O 1
ATOM 4328 N N . ALA B 1 88 ? -33.981 24.440 -35.043 1.00 17.61 75 ALA B N 1
ATOM 4329 C CA . ALA B 1 88 ? -34.618 23.117 -35.126 1.00 17.81 75 ALA B CA 1
ATOM 4330 C C . ALA B 1 88 ? -34.739 22.673 -36.574 1.00 20.93 75 ALA B C 1
ATOM 4331 O O . ALA B 1 88 ? -34.518 21.501 -36.856 1.00 20.89 75 ALA B O 1
ATOM 4333 N N . LYS B 1 89 ? -35.006 23.621 -37.507 1.00 17.70 76 LYS B N 1
ATOM 4334 C CA . LYS B 1 89 ? -35.088 23.315 -38.941 1.00 18.75 76 LYS B CA 1
ATOM 4335 C C . LYS B 1 89 ? -33.740 22.813 -39.467 1.00 23.12 76 LYS B C 1
ATOM 4336 O O . LYS B 1 89 ? -33.693 21.812 -40.187 1.00 21.70 76 LYS B O 1
ATOM 4342 N N . TYR B 1 90 ? -32.642 23.499 -39.095 1.00 19.19 77 TYR B N 1
ATOM 4343 C CA . TYR B 1 90 ? -31.302 23.069 -39.485 1.00 19.40 77 TYR B CA 1
ATOM 4344 C C . TYR B 1 90 ? -30.960 21.675 -38.946 1.00 21.50 77 TYR B C 1
ATOM 4345 O O . TYR B 1 90 ? -30.363 20.877 -39.664 1.00 20.97 77 TYR B O 1
ATOM 4354 N N . LEU B 1 91 ? -31.305 21.402 -37.669 1.00 18.06 78 LEU B N 1
ATOM 4355 C CA . LEU B 1 91 ? -31.035 20.127 -37.023 1.00 16.34 78 LEU B CA 1
ATOM 4356 C C . LEU B 1 91 ? -31.735 18.972 -37.735 1.00 21.34 78 LEU B C 1
ATOM 4357 O O . LEU B 1 91 ? -31.147 17.910 -37.936 1.00 19.79 78 LEU B O 1
ATOM 4362 N N . ARG B 1 92 ? -32.993 19.185 -38.111 1.00 19.96 79 ARG B N 1
ATOM 4363 C CA . ARG B 1 92 ? -33.789 18.200 -38.844 1.00 19.99 79 ARG B CA 1
ATOM 4364 C C . ARG B 1 92 ? -33.262 17.952 -40.241 1.00 23.77 79 ARG B C 1
ATOM 4365 O O . ARG B 1 92 ? -33.238 16.789 -40.669 1.00 23.72 79 ARG B O 1
ATOM 4373 N N . ALA B 1 93 ? -32.800 19.021 -40.939 1.00 19.37 80 ALA B N 1
ATOM 4374 C CA . ALA B 1 93 ? -32.218 18.890 -42.279 1.00 19.78 80 ALA B CA 1
ATOM 4375 C C . ALA B 1 93 ? -30.907 18.091 -42.219 1.00 24.56 80 ALA B C 1
ATOM 4376 O O . ALA B 1 93 ? -30.693 17.223 -43.069 1.00 23.19 80 ALA B O 1
ATOM 4378 N N . ILE B 1 94 ? -30.088 18.298 -41.164 1.00 20.28 81 ILE B N 1
ATOM 4379 C CA . ILE B 1 94 ? -28.866 17.486 -40.976 1.00 20.39 81 ILE B CA 1
ATOM 4380 C C . ILE B 1 94 ? -29.260 16.008 -40.772 1.00 22.66 81 ILE B C 1
ATOM 4381 O O . ILE B 1 94 ? -28.695 15.121 -41.416 1.00 22.02 81 ILE B O 1
ATOM 4386 N N . ALA B 1 95 ? -30.232 15.758 -39.879 1.00 21.05 82 ALA B N 1
ATOM 4387 C CA . ALA B 1 95 ? -30.731 14.411 -39.576 1.00 21.47 82 ALA B CA 1
ATOM 4388 C C . ALA B 1 95 ? -31.184 13.665 -40.838 1.00 25.76 82 ALA B C 1
ATOM 4389 O O . ALA B 1 95 ? -30.813 12.497 -41.021 1.00 25.11 82 ALA B O 1
ATOM 4391 N N . ALA B 1 96 ? -31.943 14.357 -41.725 1.00 22.88 83 ALA B N 1
ATOM 4392 C CA . ALA B 1 96 ? -32.472 13.781 -42.976 1.00 22.42 83 ALA B CA 1
ATOM 4393 C C . ALA B 1 96 ? -31.364 13.452 -43.971 1.00 24.68 83 ALA B C 1
ATOM 4394 O O . ALA B 1 96 ? -31.437 12.440 -44.666 1.00 24.32 83 ALA B O 1
ATOM 4396 N N . LYS B 1 97 ? -30.315 14.276 -44.015 1.00 21.55 84 LYS B N 1
ATOM 4397 C CA . LYS B 1 97 ? -29.158 14.020 -44.884 1.00 21.46 84 LYS B CA 1
ATOM 4398 C C . LYS B 1 97 ? -28.343 12.831 -44.334 1.00 24.80 84 LYS B C 1
ATOM 4399 O O . LYS B 1 97 ? -27.848 12.023 -45.120 1.00 23.48 84 LYS B O 1
ATOM 4405 N N . VAL B 1 98 ? -28.251 12.690 -42.983 1.00 21.24 85 VAL B N 1
ATOM 4406 C CA . VAL B 1 98 ? -27.590 11.527 -42.368 1.00 19.87 85 VAL B CA 1
ATOM 4407 C C . VAL B 1 98 ? -28.343 10.230 -42.794 1.00 25.20 85 VAL B C 1
ATOM 4408 O O . VAL B 1 98 ? -27.694 9.282 -43.249 1.00 22.45 85 VAL B O 1
ATOM 4412 N N . LEU B 1 99 ? -29.700 10.211 -42.676 1.00 24.41 86 LEU B N 1
ATOM 4413 C CA . LEU B 1 99 ? -30.513 9.038 -43.059 1.00 25.81 86 LEU B CA 1
ATOM 4414 C C . LEU B 1 99 ? -30.418 8.722 -44.554 1.00 26.19 86 LEU B C 1
ATOM 4415 O O . LEU B 1 99 ? -30.311 7.550 -44.914 1.00 24.83 86 LEU B O 1
ATOM 4420 N N . GLU B 1 100 ? -30.374 9.760 -45.408 1.00 22.91 87 GLU B N 1
ATOM 4421 C CA . GLU B 1 100 ? -30.190 9.601 -46.851 1.00 23.44 87 GLU B CA 1
ATOM 4422 C C . GLU B 1 100 ? -28.837 8.904 -47.119 1.00 29.42 87 GLU B C 1
ATOM 4423 O O . GLU B 1 100 ? -28.776 7.939 -47.886 1.00 29.65 87 GLU B O 1
ATOM 4429 N N . LYS B 1 101 ? -27.777 9.365 -46.435 1.00 25.43 88 LYS B N 1
ATOM 4430 C CA . LYS B 1 101 ? -26.414 8.827 -46.576 1.00 24.79 88 LYS B CA 1
ATOM 4431 C C . LYS B 1 101 ? -26.086 7.684 -45.609 1.00 26.90 88 LYS B C 1
ATOM 4432 O O . LYS B 1 101 ? -24.926 7.274 -45.553 1.00 26.47 88 LYS B O 1
ATOM 4438 N N . LYS B 1 102 ? -27.092 7.156 -44.874 1.00 23.31 89 LYS B N 1
ATOM 4439 C CA . LYS B 1 102 ? -26.927 6.096 -43.857 1.00 23.41 89 LYS B CA 1
ATOM 4440 C C . LYS B 1 102 ? -25.964 4.960 -44.201 1.00 27.43 89 LYS B C 1
ATOM 4441 O O . LYS B 1 102 ? -25.020 4.714 -43.435 1.00 25.32 89 LYS B O 1
ATOM 4447 N N . SER B 1 103 ? -26.211 4.265 -45.332 1.00 24.72 90 SER B N 1
ATOM 4448 C CA . SER B 1 103 ? -25.411 3.114 -45.779 1.00 23.94 90 SER B CA 1
ATOM 4449 C C . SER B 1 103 ? -23.948 3.512 -46.040 1.00 24.50 90 SER B C 1
ATOM 4450 O O . SER B 1 103 ? -23.046 2.790 -45.619 1.00 22.59 90 SER B O 1
ATOM 4453 N N . VAL B 1 104 ? -23.728 4.661 -46.707 1.00 21.11 91 VAL B N 1
ATOM 4454 C CA . VAL B 1 104 ? -22.393 5.221 -47.010 1.00 20.85 91 VAL B CA 1
ATOM 4455 C C . VAL B 1 104 ? -21.675 5.612 -45.709 1.00 22.00 91 VAL B C 1
ATOM 4456 O O . VAL B 1 104 ? -20.524 5.215 -45.493 1.00 20.96 91 VAL B O 1
ATOM 4460 N N . LEU B 1 105 ? -22.363 6.341 -44.824 1.00 18.14 92 LEU B N 1
ATOM 4461 C CA . LEU B 1 105 ? -21.741 6.753 -43.562 1.00 17.15 92 LEU B CA 1
ATOM 4462 C C . LEU B 1 105 ? -21.437 5.584 -42.653 1.00 20.63 92 LEU B C 1
ATOM 4463 O O . LEU B 1 105 ? -20.380 5.585 -42.023 1.00 20.45 92 LEU B O 1
ATOM 4468 N N . ALA B 1 106 ? -22.330 4.577 -42.592 1.00 18.50 93 ALA B N 1
ATOM 4469 C CA . ALA B 1 106 ? -22.082 3.401 -41.735 1.00 18.63 93 ALA B CA 1
ATOM 4470 C C . ALA B 1 106 ? -20.869 2.626 -42.257 1.00 19.60 93 ALA B C 1
ATOM 4471 O O . ALA B 1 106 ? -20.087 2.109 -41.450 1.00 16.15 93 ALA B O 1
ATOM 4473 N N . THR B 1 107 ? -20.706 2.554 -43.627 1.00 17.13 94 THR B N 1
ATOM 4474 C CA . THR B 1 107 ? -19.564 1.856 -44.246 1.00 16.77 94 THR B CA 1
ATOM 4475 C C . THR B 1 107 ? -18.286 2.588 -43.863 1.00 19.35 94 THR B C 1
ATOM 4476 O O . THR B 1 107 ? -17.339 1.960 -43.397 1.00 19.71 94 THR B O 1
ATOM 4480 N N . LEU B 1 108 ? -18.278 3.921 -44.006 1.00 16.83 95 LEU B N 1
ATOM 4481 C CA . LEU B 1 108 ? -17.117 4.735 -43.630 1.00 16.05 95 LEU B CA 1
ATOM 4482 C C . LEU B 1 108 ? -16.781 4.619 -42.132 1.00 19.38 95 LEU B C 1
ATOM 4483 O O . LEU B 1 108 ? -15.605 4.468 -41.771 1.00 17.08 95 LEU B O 1
ATOM 4488 N N . GLU B 1 109 ? -17.812 4.627 -41.267 1.00 17.11 96 GLU B N 1
ATOM 4489 C CA . GLU B 1 109 ? -17.603 4.458 -39.823 1.00 17.91 96 GLU B CA 1
ATOM 4490 C C . GLU B 1 109 ? -16.867 3.130 -39.535 1.00 22.43 96 GLU B C 1
ATOM 4491 O O . GLU B 1 109 ? -15.882 3.126 -38.782 1.00 22.94 96 GLU B O 1
ATOM 4497 N N . SER B 1 110 ? -17.287 2.027 -40.201 1.00 17.53 97 SER B N 1
ATOM 4498 C CA . SER B 1 110 ? -16.634 0.728 -40.012 1.00 16.91 97 SER B CA 1
ATOM 4499 C C . SER B 1 110 ? -15.213 0.704 -40.524 1.00 19.77 97 SER B C 1
ATOM 4500 O O . SER B 1 110 ? -14.343 0.163 -39.848 1.00 18.61 97 SER B O 1
ATOM 4503 N N . LEU B 1 111 ? -14.986 1.267 -41.731 1.00 16.71 98 LEU B N 1
ATOM 4504 C CA . LEU B 1 111 ? -13.666 1.307 -42.364 1.00 17.23 98 LEU B CA 1
ATOM 4505 C C . LEU B 1 111 ? -12.670 2.067 -41.507 1.00 21.38 98 LEU B C 1
ATOM 4506 O O . LEU B 1 111 ? -11.509 1.683 -41.418 1.00 20.54 98 LEU B O 1
ATOM 4511 N N . ASP B 1 112 ? -13.125 3.176 -40.916 1.00 17.75 99 ASP B N 1
ATOM 4512 C CA . ASP B 1 112 ? -12.321 4.053 -40.098 1.00 17.10 99 ASP B CA 1
ATOM 4513 C C . ASP B 1 112 ? -12.040 3.510 -38.701 1.00 21.82 99 ASP B C 1
ATOM 4514 O O . ASP B 1 112 ? -10.915 3.638 -38.194 1.00 21.44 99 ASP B O 1
ATOM 4519 N N . SER B 1 113 ? -13.076 3.009 -38.028 1.00 18.36 100 SER B N 1
ATOM 4520 C CA . SER B 1 113 ? -12.931 2.613 -36.623 1.00 18.60 100 SER B CA 1
ATOM 4521 C C . SER B 1 113 ? -12.787 1.145 -36.308 1.00 20.97 100 SER B C 1
ATOM 4522 O O . SER B 1 113 ? -12.380 0.816 -35.195 1.00 20.57 100 SER B O 1
ATOM 4525 N N . GLY B 1 114 ? -13.192 0.276 -37.233 1.00 19.36 101 GLY B N 1
ATOM 4526 C CA . GLY B 1 114 ? -13.194 -1.172 -37.014 1.00 19.19 101 GLY B CA 1
ATOM 4527 C C . GLY B 1 114 ? -14.517 -1.653 -36.453 1.00 22.95 101 GLY B C 1
ATOM 4528 O O . GLY B 1 114 ? -14.739 -2.862 -36.308 1.00 21.45 101 GLY B O 1
ATOM 4529 N N . LYS B 1 115 ? -15.436 -0.704 -36.180 1.00 21.30 102 LYS B N 1
ATOM 4530 C CA . LYS B 1 115 ? -16.781 -0.988 -35.643 1.00 20.57 102 LYS B CA 1
ATOM 4531 C C . LYS B 1 115 ? -17.520 -1.899 -36.637 1.00 22.10 102 LYS B C 1
ATOM 4532 O O . LYS B 1 115 ? -17.388 -1.694 -37.832 1.00 20.55 102 LYS B O 1
ATOM 4538 N N . THR B 1 116 ? -18.311 -2.877 -36.170 1.00 20.11 103 THR B N 1
ATOM 4539 C CA . THR B 1 116 ? -19.056 -3.729 -37.125 1.00 20.03 103 THR B CA 1
ATOM 4540 C C . THR B 1 116 ? -20.040 -2.861 -37.919 1.00 22.14 103 THR B C 1
ATOM 4541 O O . THR B 1 116 ? -20.437 -1.795 -37.434 1.00 19.33 103 THR B O 1
ATOM 4545 N N . LEU B 1 117 ? -20.413 -3.300 -39.135 1.00 19.76 104 LEU B N 1
ATOM 4546 C CA . LEU B 1 117 ? -21.358 -2.590 -39.993 1.00 20.22 104 LEU B CA 1
ATOM 4547 C C . LEU B 1 117 ? -22.715 -2.465 -39.290 1.00 23.63 104 LEU B C 1
ATOM 4548 O O . LEU B 1 117 ? -23.345 -1.408 -39.362 1.00 22.33 104 LEU B O 1
ATOM 4553 N N . TYR B 1 118 ? -23.149 -3.548 -38.621 1.00 20.79 105 TYR B N 1
ATOM 4554 C CA . TYR B 1 118 ? -24.399 -3.566 -37.872 1.00 21.08 105 TYR B CA 1
ATOM 4555 C C . TYR B 1 118 ? -24.388 -2.470 -36.771 1.00 21.76 105 TYR B C 1
ATOM 4556 O O . TYR B 1 118 ? -25.351 -1.703 -36.660 1.00 20.73 105 TYR B O 1
ATOM 4565 N N . GLU B 1 119 ? -23.285 -2.376 -36.009 1.00 16.19 106 GLU B N 1
ATOM 4566 C CA . GLU B 1 119 ? -23.148 -1.356 -34.950 1.00 15.41 106 GLU B CA 1
ATOM 4567 C C . GLU B 1 119 ? -23.040 0.041 -35.545 1.00 19.87 106 GLU B C 1
ATOM 4568 O O . GLU B 1 119 ? -23.584 0.983 -34.975 1.00 20.50 106 GLU B O 1
ATOM 4574 N N . SER B 1 120 ? -22.335 0.176 -36.690 1.00 17.31 107 SER B N 1
ATOM 4575 C CA . SER B 1 120 ? -22.166 1.441 -37.396 1.00 16.32 107 SER B CA 1
ATOM 4576 C C . SER B 1 120 ? -23.516 1.979 -37.877 1.00 21.21 107 SER B C 1
ATOM 4577 O O . SER B 1 120 ? -23.806 3.164 -37.718 1.00 18.88 107 SER B O 1
ATOM 4580 N N . ALA B 1 121 ? -24.356 1.090 -38.420 1.00 20.60 108 ALA B N 1
ATOM 4581 C CA . ALA B 1 121 ? -25.704 1.406 -38.873 1.00 21.29 108 ALA B CA 1
ATOM 4582 C C . ALA B 1 121 ? -26.594 1.827 -37.679 1.00 23.74 108 ALA B C 1
ATOM 4583 O O . ALA B 1 121 ? -27.379 2.756 -37.823 1.00 24.15 108 ALA B O 1
ATOM 4585 N N . ALA B 1 122 ? -26.464 1.157 -36.510 1.00 21.01 109 ALA B N 1
ATOM 4586 C CA . ALA B 1 122 ? -27.222 1.502 -35.290 1.00 19.29 109 ALA B CA 1
ATOM 4587 C C . ALA B 1 122 ? -26.807 2.914 -34.809 1.00 19.83 109 ALA B C 1
ATOM 4588 O O . ALA B 1 122 ? -27.651 3.696 -34.412 1.00 18.96 109 ALA B O 1
ATOM 4590 N N . ASP B 1 123 ? -25.524 3.235 -34.873 1.00 16.80 110 ASP B N 1
ATOM 4591 C CA . ASP B 1 123 ? -25.010 4.556 -34.513 1.00 17.19 110 ASP B CA 1
ATOM 4592 C C . ASP B 1 123 ? -25.638 5.641 -35.388 1.00 20.15 110 ASP B C 1
ATOM 4593 O O . ASP B 1 123 ? -26.030 6.691 -34.875 1.00 18.56 110 ASP B O 1
ATOM 4598 N N . MET B 1 124 ? -25.732 5.394 -36.712 1.00 18.24 111 MET B N 1
ATOM 4599 C CA . MET B 1 124 ? -26.337 6.333 -37.651 1.00 17.61 111 MET B CA 1
ATOM 4600 C C . MET B 1 124 ? -27.792 6.625 -37.309 1.00 20.75 111 MET B C 1
ATOM 4601 O O . MET B 1 124 ? -28.201 7.787 -37.353 1.00 20.07 111 MET B O 1
ATOM 4606 N N . ASP B 1 125 ? -28.550 5.592 -36.910 1.00 20.45 112 ASP B N 1
ATOM 4607 C CA . ASP B 1 125 ? -29.943 5.765 -36.486 1.00 20.64 112 ASP B CA 1
ATOM 4608 C C . ASP B 1 125 ? -29.957 6.565 -35.178 1.00 24.41 112 ASP B C 1
ATOM 4609 O O . ASP B 1 125 ? -30.823 7.419 -35.006 1.00 24.33 112 ASP B O 1
ATOM 4614 N N . ASP B 1 126 ? -28.989 6.305 -34.268 1.00 21.40 113 ASP B N 1
ATOM 4615 C CA . ASP B 1 126 ? -28.913 7.046 -32.994 1.00 20.23 113 ASP B CA 1
ATOM 4616 C C . ASP B 1 126 ? -28.595 8.511 -33.223 1.00 22.45 113 ASP B C 1
ATOM 4617 O O . ASP B 1 126 ? -29.131 9.368 -32.521 1.00 22.34 113 ASP B O 1
ATOM 4622 N N . VAL B 1 127 ? -27.786 8.801 -34.249 1.00 19.58 114 VAL B N 1
ATOM 4623 C CA . VAL B 1 127 ? -27.439 10.159 -34.670 1.00 18.26 114 VAL B CA 1
ATOM 4624 C C . VAL B 1 127 ? -28.731 10.899 -35.083 1.00 23.77 114 VAL B C 1
ATOM 4625 O O . VAL B 1 127 ? -29.003 11.980 -34.568 1.00 22.07 114 VAL B O 1
ATOM 4629 N N . ALA B 1 128 ? -29.516 10.315 -35.996 1.00 23.93 115 ALA B N 1
ATOM 4630 C CA . ALA B 1 128 ? -30.781 10.894 -36.468 1.00 24.44 115 ALA B CA 1
ATOM 4631 C C . ALA B 1 128 ? -31.714 11.165 -35.294 1.00 26.28 115 ALA B C 1
ATOM 4632 O O . ALA B 1 128 ? -32.220 12.282 -35.183 1.00 26.99 115 ALA B O 1
ATOM 4634 N N . GLY B 1 129 ? -31.853 10.180 -34.397 1.00 20.64 116 GLY B N 1
ATOM 4635 C CA . GLY B 1 129 ? -32.673 10.279 -33.195 1.00 20.81 116 GLY B CA 1
ATOM 4636 C C . GLY B 1 129 ? -32.199 11.372 -32.248 1.00 23.49 116 GLY B C 1
ATOM 4637 O O . GLY B 1 129 ? -33.017 12.093 -31.654 1.00 22.07 116 GLY B O 1
ATOM 4638 N N . CYS B 1 130 ? -30.866 11.546 -32.146 1.00 19.43 117 CYS B N 1
ATOM 4639 C CA . CYS B 1 130 ? -30.294 12.588 -31.277 1.00 18.02 117 CYS B CA 1
ATOM 4640 C C . CYS B 1 130 ? -30.616 13.979 -31.846 1.00 20.12 117 CYS B C 1
ATOM 4641 O O . CYS B 1 130 ? -31.067 14.860 -31.118 1.00 20.74 117 CYS B O 1
ATOM 4644 N N . PHE B 1 131 ? -30.433 14.155 -33.156 1.00 17.41 118 PHE B N 1
ATOM 4645 C CA . PHE B 1 131 ? -30.741 15.427 -33.825 1.00 17.42 118 PHE B CA 1
ATOM 4646 C C . PHE B 1 131 ? -32.215 15.780 -33.695 1.00 21.97 118 PHE B C 1
ATOM 4647 O O . PHE B 1 131 ? -32.535 16.945 -33.465 1.00 21.67 118 PHE B O 1
ATOM 4655 N N . GLU B 1 132 ? -33.102 14.772 -33.848 1.00 19.31 119 GLU B N 1
ATOM 4656 C CA . GLU B 1 132 ? -34.550 14.950 -33.746 1.00 19.85 119 GLU B CA 1
ATOM 4657 C C . GLU B 1 132 ? -34.960 15.304 -32.307 1.00 21.40 119 GLU B C 1
ATOM 4658 O O . GLU B 1 132 ? -35.785 16.204 -32.103 1.00 20.43 119 GLU B O 1
ATOM 4664 N N . TYR B 1 133 ? -34.366 14.619 -31.308 1.00 17.23 120 TYR B N 1
ATOM 4665 C CA . TYR B 1 133 ? -34.632 14.933 -29.903 1.00 16.08 120 TYR B CA 1
ATOM 4666 C C . TYR B 1 133 ? -34.301 16.422 -29.585 1.00 18.58 120 TYR B C 1
ATOM 4667 O O . TYR B 1 133 ? -35.123 17.142 -28.988 1.00 15.94 120 TYR B O 1
ATOM 4676 N N . TYR B 1 134 ? -33.094 16.862 -29.985 1.00 14.37 121 TYR B N 1
ATOM 4677 C CA . TYR B 1 134 ? -32.663 18.247 -29.791 1.00 14.29 121 TYR B CA 1
ATOM 4678 C C . TYR B 1 134 ? -33.417 19.251 -30.635 1.00 19.73 121 TYR B C 1
ATOM 4679 O O . TYR B 1 134 ? -33.564 20.397 -30.214 1.00 19.22 121 TYR B O 1
ATOM 4688 N N . ALA B 1 135 ? -33.924 18.831 -31.812 1.00 18.05 122 ALA B N 1
ATOM 4689 C CA . ALA B 1 135 ? -34.746 19.719 -32.651 1.00 17.47 122 ALA B CA 1
ATOM 4690 C C . ALA B 1 135 ? -36.037 20.056 -31.881 1.00 21.39 122 ALA B C 1
ATOM 4691 O O . ALA B 1 135 ? -36.415 21.227 -31.818 1.00 20.56 122 ALA B O 1
ATOM 4693 N N . GLY B 1 136 ? -36.652 19.043 -31.254 1.00 19.01 123 GLY B N 1
ATOM 4694 C CA . GLY B 1 136 ? -37.838 19.212 -30.417 1.00 18.67 123 GLY B CA 1
ATOM 4695 C C . GLY B 1 136 ? -37.580 20.131 -29.235 1.00 23.29 123 GLY B C 1
ATOM 4696 O O . GLY B 1 136 ? -38.375 21.040 -28.969 1.00 22.40 123 GLY B O 1
ATOM 4697 N N . LEU B 1 137 ? -36.435 19.943 -28.535 1.00 19.46 124 LEU B N 1
ATOM 4698 C CA . LEU B 1 137 ? -36.074 20.826 -27.409 1.00 19.44 124 LEU B CA 1
ATOM 4699 C C . LEU B 1 137 ? -35.822 22.265 -27.895 1.00 21.51 124 LEU B C 1
ATOM 4700 O O . LEU B 1 137 ? -36.174 23.214 -27.180 1.00 21.20 124 LEU B O 1
ATOM 4705 N N . ALA B 1 138 ? -35.191 22.433 -29.093 1.00 16.69 125 ALA B N 1
ATOM 4706 C CA . ALA B 1 138 ? -34.959 23.777 -29.668 1.00 16.72 125 ALA B CA 1
ATOM 4707 C C . ALA B 1 138 ? -36.290 24.489 -29.967 1.00 24.90 125 ALA B C 1
ATOM 4708 O O . ALA B 1 138 ? -36.391 25.693 -29.782 1.00 25.29 125 ALA B O 1
ATOM 4710 N N . GLU B 1 139 ? -37.322 23.731 -30.359 1.00 26.67 126 GLU B N 1
ATOM 4711 C CA . GLU B 1 139 ? -38.677 24.234 -30.616 1.00 27.46 126 GLU B CA 1
ATOM 4712 C C . GLU B 1 139 ? -39.403 24.671 -29.339 1.00 32.43 126 GLU B C 1
ATOM 4713 O O . GLU B 1 139 ? -40.318 25.489 -29.435 1.00 34.39 126 GLU B O 1
ATOM 4719 N N . ALA B 1 140 ? -39.026 24.118 -28.162 1.00 27.25 127 ALA B N 1
ATOM 4720 C CA . ALA B 1 140 ? -39.615 24.452 -26.863 1.00 26.62 127 ALA B CA 1
ATOM 4721 C C . ALA B 1 140 ? -38.814 25.536 -26.125 1.00 28.79 127 ALA B C 1
ATOM 4722 O O . ALA B 1 140 ? -39.356 26.216 -25.245 1.00 26.38 127 ALA B O 1
ATOM 4724 N N . LEU B 1 141 ? -37.527 25.692 -26.499 1.00 24.38 128 LEU B N 1
ATOM 4725 C CA . LEU B 1 141 ? -36.551 26.588 -25.893 1.00 23.82 128 LEU B CA 1
ATOM 4726 C C . LEU B 1 141 ? -36.984 28.034 -25.715 1.00 27.77 128 LEU B C 1
ATOM 4727 O O . LEU B 1 141 ? -36.827 28.566 -24.615 1.00 27.07 128 LEU B O 1
ATOM 4732 N N . ASP B 1 142 ? -37.530 28.656 -26.778 1.00 25.67 129 ASP B N 1
ATOM 4733 C CA . ASP B 1 142 ? -37.942 30.062 -26.763 1.00 26.04 129 ASP B CA 1
ATOM 4734 C C . ASP B 1 142 ? -39.059 30.416 -25.787 1.00 29.89 129 ASP B C 1
ATOM 4735 O O . ASP B 1 142 ? -38.983 31.475 -25.161 1.00 31.16 129 ASP B O 1
ATOM 4740 N N . SER B 1 143 ? -39.996 29.503 -25.542 1.00 25.11 130 SER B N 1
ATOM 4741 C CA . SER B 1 143 ? -41.062 29.764 -24.562 1.00 24.87 130 SER B CA 1
ATOM 4742 C C . SER B 1 143 ? -40.533 29.724 -23.110 1.00 30.09 130 SER B C 1
ATOM 4743 O O . SER B 1 143 ? -41.232 30.182 -22.200 1.00 32.33 130 SER B O 1
ATOM 4746 N N . ARG B 1 144 ? -39.294 29.213 -22.900 1.00 24.18 131 ARG B N 1
ATOM 4747 C CA . ARG B 1 144 ? -38.662 29.108 -21.578 1.00 23.73 131 ARG B CA 1
ATOM 4748 C C . ARG B 1 144 ? -37.480 30.079 -21.407 1.00 25.01 131 ARG B C 1
ATOM 4749 O O . ARG B 1 144 ? -36.817 30.054 -20.362 1.00 23.29 131 ARG B O 1
ATOM 4757 N N . ARG B 1 145 ? -37.257 30.956 -22.410 1.00 21.47 132 ARG B N 1
ATOM 4758 C CA . ARG B 1 145 ? -36.213 31.995 -22.444 1.00 21.58 132 ARG B CA 1
ATOM 4759 C C . ARG B 1 145 ? -36.268 32.917 -21.211 1.00 26.89 132 ARG B C 1
ATOM 4760 O O . ARG B 1 145 ? -35.238 33.172 -20.594 1.00 24.57 132 ARG B O 1
ATOM 4768 N N . MET B 1 146 ? -37.484 33.379 -20.850 1.00 26.25 133 MET B N 1
ATOM 4769 C CA . MET B 1 146 ? -37.762 34.308 -19.758 1.00 28.96 133 MET B CA 1
ATOM 4770 C C . MET B 1 146 ? -38.649 33.639 -18.706 1.00 31.80 133 MET B C 1
ATOM 4771 O O . MET B 1 146 ? -39.775 33.255 -19.021 1.00 31.93 133 MET B O 1
ATOM 4776 N N . THR B 1 147 ? -38.164 33.498 -17.471 1.00 27.54 134 THR B N 1
ATOM 4777 C CA . THR B 1 147 ? -38.966 32.885 -16.401 1.00 27.23 134 THR B CA 1
ATOM 4778 C C . THR B 1 147 ? -39.201 33.852 -15.224 1.00 28.78 134 THR B C 1
ATOM 4779 O O . THR B 1 147 ? -38.262 34.068 -14.441 1.00 26.29 134 THR B O 1
ATOM 4783 N N . PRO B 1 148 ? -40.443 34.389 -15.038 1.00 27.20 135 PRO B N 1
ATOM 4784 C CA . PRO B 1 148 ? -40.690 35.269 -13.877 1.00 27.73 135 PRO B CA 1
ATOM 4785 C C . PRO B 1 148 ? -40.479 34.538 -12.560 1.00 32.26 135 PRO B C 1
ATOM 4786 O O . PRO B 1 148 ? -40.741 33.335 -12.456 1.00 32.16 135 PRO B O 1
ATOM 4790 N N . VAL B 1 149 ? -39.897 35.241 -11.590 1.00 29.91 136 VAL B N 1
ATOM 4791 C CA . VAL B 1 149 ? -39.578 34.641 -10.309 1.00 31.01 136 VAL B CA 1
ATOM 4792 C C . VAL B 1 149 ? -40.301 35.358 -9.177 1.00 36.67 136 VAL B C 1
ATOM 4793 O O . VAL B 1 149 ? -40.294 36.589 -9.123 1.00 36.45 136 VAL B O 1
ATOM 4797 N N . ASN B 1 150 ? -40.948 34.570 -8.295 1.00 34.76 137 ASN B N 1
ATOM 4798 C CA . ASN B 1 150 ? -41.659 35.061 -7.120 1.00 35.66 137 ASN B CA 1
ATOM 4799 C C . ASN B 1 150 ? -40.651 35.497 -6.073 1.00 40.38 137 ASN B C 1
ATOM 4800 O O . ASN B 1 150 ? -39.758 34.718 -5.698 1.00 39.83 137 ASN B O 1
ATOM 4805 N N . LEU B 1 151 ? -40.773 36.756 -5.633 1.00 36.81 138 LEU B N 1
ATOM 4806 C CA . LEU B 1 151 ? -39.945 37.332 -4.581 1.00 36.74 138 LEU B CA 1
ATOM 4807 C C . LEU B 1 151 ? -40.901 37.793 -3.483 1.00 45.81 138 LEU B C 1
ATOM 4808 O O . LEU B 1 151 ? -42.040 38.194 -3.777 1.00 46.26 138 LEU B O 1
ATOM 4813 N N . ASN B 1 152 ? -40.441 37.772 -2.232 1.00 44.55 139 ASN B N 1
ATOM 4814 C CA . ASN B 1 152 ? -41.279 38.227 -1.124 1.00 45.60 139 ASN B CA 1
ATOM 4815 C C . ASN B 1 152 ? -41.049 39.734 -0.957 1.00 50.42 139 ASN B C 1
ATOM 4816 O O . ASN B 1 152 ? -40.620 40.194 0.101 1.00 50.79 139 ASN B O 1
ATOM 4821 N N . SER B 1 153 ? -41.285 40.494 -2.052 1.00 47.43 140 SER B N 1
ATOM 4822 C CA . SER B 1 153 ? -41.097 41.944 -2.131 1.00 47.04 140 SER B CA 1
ATOM 4823 C C . SER B 1 153 ? -41.974 42.576 -3.212 1.00 49.88 140 SER B C 1
ATOM 4824 O O . SER B 1 153 ? -42.225 41.965 -4.253 1.00 48.56 140 SER B O 1
ATOM 4827 N N . ASP B 1 154 ? -42.406 43.826 -2.960 1.00 46.70 141 ASP B N 1
ATOM 4828 C CA . ASP B 1 154 ? -43.232 44.623 -3.868 1.00 46.29 141 ASP B CA 1
ATOM 4829 C C . ASP B 1 154 ? -42.432 45.752 -4.557 1.00 46.14 141 ASP B C 1
ATOM 4830 O O . ASP B 1 154 ? -42.976 46.425 -5.432 1.00 46.48 141 ASP B O 1
ATOM 4835 N N . SER B 1 155 ? -41.148 45.943 -4.174 1.00 38.77 142 SER B N 1
ATOM 4836 C CA . SER B 1 155 ? -40.253 46.974 -4.741 1.00 36.99 142 SER B CA 1
ATOM 4837 C C . SER B 1 155 ? -39.362 46.432 -5.872 1.00 37.03 142 SER B C 1
ATOM 4838 O O . SER B 1 155 ? -38.780 47.221 -6.624 1.00 35.35 142 SER B O 1
ATOM 4841 N N . TYR B 1 156 ? -39.262 45.090 -5.977 1.00 30.71 143 TYR B N 1
ATOM 4842 C CA . TYR B 1 156 ? -38.434 44.388 -6.960 1.00 28.91 143 TYR B CA 1
ATOM 4843 C C . TYR B 1 156 ? -39.218 43.406 -7.811 1.00 33.06 143 TYR B C 1
ATOM 4844 O O . TYR B 1 156 ? -40.099 42.704 -7.319 1.00 32.95 143 TYR B O 1
ATOM 4853 N N . LYS B 1 157 ? -38.853 43.351 -9.090 1.00 29.63 144 LYS B N 1
ATOM 4854 C CA . LYS B 1 157 ? -39.409 42.511 -10.148 1.00 28.61 144 LYS B CA 1
ATOM 4855 C C . LYS B 1 157 ? -38.186 41.805 -10.772 1.00 30.59 144 LYS B C 1
ATOM 4856 O O . LYS B 1 157 ? -37.235 42.475 -11.189 1.00 29.69 144 LYS B O 1
ATOM 4862 N N . SER B 1 158 ? -38.192 40.467 -10.767 1.00 25.43 145 SER B N 1
ATOM 4863 C CA . SER B 1 158 ? -37.085 39.659 -11.275 1.00 23.99 145 SER B CA 1
ATOM 4864 C C . SER B 1 158 ? -37.510 38.497 -12.112 1.00 25.91 145 SER B C 1
ATOM 4865 O O . SER B 1 158 ? -38.574 37.938 -11.900 1.00 26.06 145 SER B O 1
ATOM 4868 N N . TYR B 1 159 ? -36.615 38.079 -13.017 1.00 20.82 146 TYR B N 1
ATOM 4869 C CA . TYR B 1 159 ? -36.784 36.919 -13.865 1.00 20.72 146 TYR B CA 1
ATOM 4870 C C . TYR B 1 159 ? -35.422 36.333 -14.244 1.00 20.98 146 TYR B C 1
ATOM 4871 O O . TYR B 1 159 ? -34.383 36.978 -14.088 1.00 19.27 146 TYR B O 1
ATOM 4880 N N . VAL B 1 160 ? -35.445 35.103 -14.699 1.00 19.70 147 VAL B N 1
ATOM 4881 C CA . VAL B 1 160 ? -34.273 34.369 -15.179 1.00 19.18 147 VAL B CA 1
ATOM 4882 C C . VAL B 1 160 ? -34.349 34.381 -16.709 1.00 22.86 147 VAL B C 1
ATOM 4883 O O . VAL B 1 160 ? -35.409 34.122 -17.286 1.00 22.60 147 VAL B O 1
ATOM 4887 N N . LEU B 1 161 ? -33.234 34.731 -17.343 1.00 18.87 148 LEU B N 1
ATOM 4888 C CA . LEU B 1 161 ? -33.080 34.812 -18.790 1.00 18.64 148 LEU B CA 1
ATOM 4889 C C . LEU B 1 161 ? -32.059 33.767 -19.167 1.00 19.48 148 LEU B C 1
ATOM 4890 O O . LEU B 1 161 ? -30.966 33.744 -18.591 1.00 17.39 148 LEU B O 1
ATOM 4895 N N . ARG B 1 162 ? -32.415 32.898 -20.115 1.00 15.86 149 ARG B N 1
ATOM 4896 C CA . ARG B 1 162 ? -31.510 31.872 -20.619 1.00 15.71 149 ARG B CA 1
ATOM 4897 C C . ARG B 1 162 ? -31.091 32.283 -22.024 1.00 19.94 149 ARG B C 1
ATOM 4898 O O . ARG B 1 162 ? -31.947 32.657 -22.816 1.00 21.34 149 ARG B O 1
ATOM 4906 N N . GLU B 1 163 ? -29.786 32.217 -22.339 1.00 14.13 150 GLU B N 1
ATOM 4907 C CA . GLU B 1 163 ? -29.300 32.626 -23.655 1.00 13.33 150 GLU B CA 1
ATOM 4908 C C . GLU B 1 163 ? -28.138 31.679 -24.061 1.00 18.42 150 GLU B C 1
ATOM 4909 O O . GLU B 1 163 ? -27.642 30.954 -23.187 1.00 16.54 150 GLU B O 1
ATOM 4915 N N . PRO B 1 164 ? -27.671 31.638 -25.335 1.00 16.04 151 PRO B N 1
ATOM 4916 C CA . PRO B 1 164 ? -26.538 30.757 -25.650 1.00 16.17 151 PRO B CA 1
ATOM 4917 C C . PRO B 1 164 ? -25.292 31.121 -24.852 1.00 20.62 151 PRO B C 1
ATOM 4918 O O . PRO B 1 164 ? -25.063 32.307 -24.616 1.00 20.04 151 PRO B O 1
ATOM 4922 N N . LEU B 1 165 ? -24.518 30.125 -24.400 1.00 17.97 152 LEU B N 1
ATOM 4923 C CA . LEU B 1 165 ? -23.275 30.356 -23.631 1.00 18.71 152 LEU B CA 1
ATOM 4924 C C . LEU B 1 165 ? -22.210 31.079 -24.480 1.00 20.71 152 LEU B C 1
ATOM 4925 O O . LEU B 1 165 ? -21.502 31.947 -23.973 1.00 21.74 152 LEU B O 1
ATOM 4930 N N . GLY B 1 166 ? -22.137 30.755 -25.767 1.00 16.69 153 GLY B N 1
ATOM 4931 C CA . GLY B 1 166 ? -21.179 31.409 -26.656 1.00 15.97 153 GLY B CA 1
ATOM 4932 C C . GLY B 1 166 ? -20.465 30.420 -27.551 1.00 18.28 153 GLY B C 1
ATOM 4933 O O . GLY B 1 166 ? -21.108 29.598 -28.204 1.00 17.38 153 GLY B O 1
ATOM 4934 N N . VAL B 1 167 ? -19.131 30.486 -27.564 1.00 15.04 154 VAL B N 1
ATOM 4935 C CA . VAL B 1 167 ? -18.263 29.661 -28.404 1.00 15.42 154 VAL B CA 1
ATOM 4936 C C . VAL B 1 167 ? -17.839 28.463 -27.595 1.00 18.78 154 VAL B C 1
ATOM 4937 O O . VAL B 1 167 ? -17.312 28.609 -26.480 1.00 18.24 154 VAL B O 1
ATOM 4941 N N . VAL B 1 168 ? -18.152 27.263 -28.102 1.00 15.64 155 VAL B N 1
ATOM 4942 C CA . VAL B 1 168 ? -17.824 26.068 -27.327 1.00 14.06 155 VAL B CA 1
ATOM 4943 C C . VAL B 1 168 ? -16.887 25.123 -28.091 1.00 18.36 155 VAL B C 1
ATOM 4944 O O . VAL B 1 168 ? -17.004 24.979 -29.306 1.00 19.77 155 VAL B O 1
ATOM 4948 N N . GLY B 1 169 ? -15.946 24.529 -27.367 1.00 14.80 156 GLY B N 1
ATOM 4949 C CA . GLY B 1 169 ? -15.015 23.561 -27.917 1.00 14.35 156 GLY B CA 1
ATOM 4950 C C . GLY B 1 169 ? -15.467 22.168 -27.549 1.00 16.68 156 GLY B C 1
ATOM 4951 O O . GLY B 1 169 ? -15.699 21.880 -26.374 1.00 16.71 156 GLY B O 1
ATOM 4952 N N . LEU B 1 170 ? -15.627 21.291 -28.549 1.00 14.89 157 LEU B N 1
ATOM 4953 C CA . LEU B 1 170 ? -16.137 19.933 -28.296 1.00 14.74 157 LEU B CA 1
ATOM 4954 C C . LEU B 1 170 ? -15.090 18.935 -28.741 1.00 17.09 157 LEU B C 1
ATOM 4955 O O . LEU B 1 170 ? -14.802 18.871 -29.916 1.00 17.08 157 LEU B O 1
ATOM 4960 N N . ILE B 1 171 ? -14.460 18.250 -27.799 1.00 14.43 158 ILE B N 1
ATOM 4961 C CA . ILE B 1 171 ? -13.356 17.312 -28.084 1.00 14.46 158 ILE B CA 1
ATOM 4962 C C . ILE B 1 171 ? -13.879 15.936 -27.810 1.00 16.03 158 ILE B C 1
ATOM 4963 O O . ILE B 1 171 ? -14.270 15.634 -26.684 1.00 13.77 158 ILE B O 1
ATOM 4968 N N . THR B 1 172 ? -13.935 15.130 -28.851 1.00 15.21 159 THR B N 1
ATOM 4969 C CA . THR B 1 172 ? -14.597 13.824 -28.842 1.00 15.80 159 THR B CA 1
ATOM 4970 C C . THR B 1 172 ? -13.723 12.593 -29.168 1.00 21.02 159 THR B C 1
ATOM 4971 O O . THR B 1 172 ? -12.647 12.746 -29.761 1.00 21.06 159 THR B O 1
ATOM 4975 N N . PRO B 1 173 ? -14.199 11.368 -28.801 1.00 17.62 160 PRO B N 1
ATOM 4976 C CA . PRO B 1 173 ? -13.383 10.164 -29.018 1.00 17.87 160 PRO B CA 1
ATOM 4977 C C . PRO B 1 173 ? -13.741 9.345 -30.262 1.00 21.48 160 PRO B C 1
ATOM 4978 O O . PRO B 1 173 ? -14.828 9.475 -30.817 1.00 19.50 160 PRO B O 1
ATOM 4982 N N . TRP B 1 174 ? -12.845 8.405 -30.600 1.00 18.17 161 TRP B N 1
ATOM 4983 C CA . TRP B 1 174 ? -12.968 7.539 -31.758 1.00 17.09 161 TRP B CA 1
ATOM 4984 C C . TRP B 1 174 ? -13.909 6.349 -31.567 1.00 21.18 161 TRP B C 1
ATOM 4985 O O . TRP B 1 174 ? -14.136 5.633 -32.538 1.00 20.83 161 TRP B O 1
ATOM 4996 N N . ASN B 1 175 ? -14.380 6.055 -30.325 1.00 16.53 162 ASN B N 1
ATOM 4997 C CA . ASN B 1 175 ? -15.201 4.837 -30.144 1.00 16.21 162 ASN B CA 1
ATOM 4998 C C . ASN B 1 175 ? -16.601 4.876 -30.740 1.00 17.67 162 ASN B C 1
ATOM 4999 O O . ASN B 1 175 ? -17.115 3.837 -31.130 1.00 16.54 162 ASN B O 1
ATOM 5004 N N . TYR B 1 176 ? -17.194 6.076 -30.857 1.00 15.32 163 TYR B N 1
ATOM 5005 C CA . TYR B 1 176 ? -18.487 6.316 -31.516 1.00 16.01 163 TYR B CA 1
ATOM 5006 C C . TYR B 1 176 ? -18.203 7.627 -32.225 1.00 18.82 163 TYR B C 1
ATOM 5007 O O . TYR B 1 176 ? -18.548 8.712 -31.707 1.00 15.66 163 TYR B O 1
ATOM 5016 N N . PRO B 1 177 ? -17.462 7.539 -33.367 1.00 16.39 164 PRO B N 1
ATOM 5017 C CA . PRO B 1 177 ? -16.960 8.761 -34.022 1.00 16.88 164 PRO B CA 1
ATOM 5018 C C . PRO B 1 177 ? -17.990 9.830 -34.263 1.00 21.03 164 PRO B C 1
ATOM 5019 O O . PRO B 1 177 ? -17.857 10.931 -33.739 1.00 22.22 164 PRO B O 1
ATOM 5023 N N . LEU B 1 178 ? -19.025 9.499 -35.021 1.00 16.39 165 LEU B N 1
ATOM 5024 C CA . LEU B 1 178 ? -20.062 10.471 -35.298 1.00 15.46 165 LEU B CA 1
ATOM 5025 C C . LEU B 1 178 ? -21.040 10.629 -34.131 1.00 16.86 165 LEU B C 1
ATOM 5026 O O . LEU B 1 178 ? -21.436 11.748 -33.836 1.00 16.67 165 LEU B O 1
ATOM 5031 N N . LEU B 1 179 ? -21.421 9.534 -33.473 1.00 14.11 166 LEU B N 1
ATOM 5032 C CA . LEU B 1 179 ? -22.399 9.587 -32.389 1.00 14.30 166 LEU B CA 1
ATOM 5033 C C . LEU B 1 179 ? -21.966 10.429 -31.207 1.00 17.98 166 LEU B C 1
ATOM 5034 O O . LEU B 1 179 ? -22.742 11.286 -30.784 1.00 15.49 166 LEU B O 1
ATOM 5039 N N . MET B 1 180 ? -20.722 10.236 -30.706 1.00 17.21 167 MET B N 1
ATOM 5040 C CA . MET B 1 180 ? -20.199 11.039 -29.582 1.00 18.60 167 MET B CA 1
ATOM 5041 C C . MET B 1 180 ? -20.080 12.506 -29.985 1.00 19.67 167 MET B C 1
ATOM 5042 O O . MET B 1 180 ? -20.288 13.370 -29.144 1.00 19.62 167 MET B O 1
ATOM 5047 N N . ALA B 1 181 ? -19.754 12.786 -31.274 1.00 15.36 168 ALA B N 1
ATOM 5048 C CA . ALA B 1 181 ? -19.686 14.157 -31.783 1.00 14.83 168 ALA B CA 1
ATOM 5049 C C . ALA B 1 181 ? -21.100 14.784 -31.723 1.00 18.06 168 ALA B C 1
ATOM 5050 O O . ALA B 1 181 ? -21.252 15.894 -31.220 1.00 18.13 168 ALA B O 1
ATOM 5052 N N . ILE B 1 182 ? -22.127 14.027 -32.128 1.00 14.21 169 ILE B N 1
ATOM 5053 C CA . ILE B 1 182 ? -23.537 14.504 -32.136 1.00 13.56 169 ILE B CA 1
ATOM 5054 C C . ILE B 1 182 ? -24.112 14.727 -30.741 1.00 15.32 169 ILE B C 1
ATOM 5055 O O . ILE B 1 182 ? -24.859 15.685 -30.530 1.00 13.32 169 ILE B O 1
ATOM 5060 N N . TRP B 1 183 ? -23.715 13.878 -29.775 1.00 13.70 170 TRP B N 1
ATOM 5061 C CA . TRP B 1 183 ? -24.142 14.049 -28.375 1.00 15.02 170 TRP B CA 1
ATOM 5062 C C . TRP B 1 183 ? -23.790 15.456 -27.891 1.00 17.00 170 TRP B C 1
ATOM 5063 O O . TRP B 1 183 ? -24.506 16.014 -27.064 1.00 15.21 170 TRP B O 1
ATOM 5074 N N . LYS B 1 184 ? -22.701 16.020 -28.411 1.00 12.98 171 LYS B N 1
ATOM 5075 C CA . LYS B 1 184 ? -22.259 17.381 -28.066 1.00 12.37 171 LYS B CA 1
ATOM 5076 C C . LYS B 1 184 ? -22.772 18.423 -29.069 1.00 16.81 171 LYS B C 1
ATOM 5077 O O . LYS B 1 184 ? -23.233 19.489 -28.648 1.00 17.26 171 LYS B O 1
ATOM 5083 N N . VAL B 1 185 ? -22.672 18.132 -30.387 1.00 13.39 172 VAL B N 1
ATOM 5084 C CA . VAL B 1 185 ? -23.088 19.043 -31.475 1.00 13.17 172 VAL B CA 1
ATOM 5085 C C . VAL B 1 185 ? -24.577 19.393 -31.451 1.00 16.20 172 VAL B C 1
ATOM 5086 O O . VAL B 1 185 ? -24.920 20.583 -31.530 1.00 13.99 172 VAL B O 1
ATOM 5090 N N . ALA B 1 186 ? -25.445 18.368 -31.387 1.00 13.63 173 ALA B N 1
ATOM 5091 C CA . ALA B 1 186 ? -26.897 18.585 -31.409 1.00 12.87 173 ALA B CA 1
ATOM 5092 C C . ALA B 1 186 ? -27.366 19.524 -30.281 1.00 15.75 173 ALA B C 1
ATOM 5093 O O . ALA B 1 186 ? -27.910 20.565 -30.632 1.00 15.87 173 ALA B O 1
ATOM 5095 N N . PRO B 1 187 ? -27.014 19.336 -28.969 1.00 11.32 174 PRO B N 1
ATOM 5096 C CA . PRO B 1 187 ? -27.435 20.320 -27.957 1.00 11.96 174 PRO B CA 1
ATOM 5097 C C . PRO B 1 187 ? -26.747 21.679 -28.030 1.00 16.14 174 PRO B C 1
ATOM 5098 O O . PRO B 1 187 ? -27.403 22.680 -27.764 1.00 16.02 174 PRO B O 1
ATOM 5102 N N . ALA B 1 188 ? -25.457 21.747 -28.448 1.00 14.07 175 ALA B N 1
ATOM 5103 C CA . ALA B 1 188 ? -24.774 23.043 -28.587 1.00 12.66 175 ALA B CA 1
ATOM 5104 C C . ALA B 1 188 ? -25.470 23.906 -29.658 1.00 16.10 175 ALA B C 1
ATOM 5105 O O . ALA B 1 188 ? -25.663 25.098 -29.455 1.00 15.35 175 ALA B O 1
ATOM 5107 N N . LEU B 1 189 ? -25.848 23.295 -30.803 1.00 14.20 176 LEU B N 1
ATOM 5108 C CA . LEU B 1 189 ? -26.545 24.008 -31.878 1.00 14.55 176 LEU B CA 1
ATOM 5109 C C . LEU B 1 189 ? -27.973 24.326 -31.462 1.00 18.52 176 LEU B C 1
ATOM 5110 O O . LEU B 1 189 ? -28.428 25.460 -31.662 1.00 18.09 176 LEU B O 1
ATOM 5115 N N . ALA B 1 190 ? -28.637 23.379 -30.795 1.00 14.54 177 ALA B N 1
ATOM 5116 C CA . ALA B 1 190 ? -29.996 23.612 -30.245 1.00 13.82 177 ALA B CA 1
ATOM 5117 C C . ALA B 1 190 ? -30.018 24.836 -29.271 1.00 18.15 177 ALA B C 1
ATOM 5118 O O . ALA B 1 190 ? -30.927 25.679 -29.366 1.00 16.26 177 ALA B O 1
ATOM 5120 N N . ALA B 1 191 ? -29.007 24.945 -28.371 1.00 13.87 178 ALA B N 1
ATOM 5121 C CA . ALA B 1 191 ? -28.856 26.077 -27.432 1.00 14.86 178 ALA B CA 1
ATOM 5122 C C . ALA B 1 191 ? -28.512 27.416 -28.116 1.00 19.00 178 ALA B C 1
ATOM 5123 O O . ALA B 1 191 ? -28.643 28.462 -27.481 1.00 18.58 178 ALA B O 1
ATOM 5125 N N . GLY B 1 192 ? -28.057 27.382 -29.368 1.00 16.34 179 GLY B N 1
ATOM 5126 C CA . GLY B 1 192 ? -27.675 28.608 -30.072 1.00 16.45 179 GLY B CA 1
ATOM 5127 C C . GLY B 1 192 ? -26.195 28.957 -29.992 1.00 19.93 179 GLY B C 1
ATOM 5128 O O . GLY B 1 192 ? -25.797 30.057 -30.381 1.00 21.37 179 GLY B O 1
ATOM 5129 N N . CYS B 1 193 ? -25.368 28.044 -29.465 1.00 15.34 180 CYS B N 1
ATOM 5130 C CA . CYS B 1 193 ? -23.911 28.245 -29.402 1.00 15.46 180 CYS B CA 1
ATOM 5131 C C . CYS B 1 193 ? -23.296 28.105 -30.787 1.00 18.06 180 CYS B C 1
ATOM 5132 O O . CYS B 1 193 ? -23.945 27.600 -31.709 1.00 17.87 180 CYS B O 1
ATOM 5135 N N . ALA B 1 194 ? -22.026 28.503 -30.920 1.00 14.60 181 ALA B N 1
ATOM 5136 C CA . ALA B 1 194 ? -21.243 28.273 -32.123 1.00 14.34 181 ALA B CA 1
ATOM 5137 C C . ALA B 1 194 ? -20.168 27.300 -31.665 1.00 18.68 181 ALA B C 1
ATOM 5138 O O . ALA B 1 194 ? -19.465 27.564 -30.694 1.00 19.98 181 ALA B O 1
ATOM 5140 N N . ALA B 1 195 ? -20.091 26.149 -32.315 1.00 15.36 182 ALA B N 1
ATOM 5141 C CA . ALA B 1 195 ? -19.193 25.084 -31.879 1.00 14.75 182 ALA B CA 1
ATOM 5142 C C . ALA B 1 195 ? -17.993 24.854 -32.761 1.00 18.00 182 ALA B C 1
ATOM 5143 O O . ALA B 1 195 ? -18.056 25.046 -33.979 1.00 15.47 182 ALA B O 1
ATOM 5145 N N . ILE B 1 196 ? -16.901 24.433 -32.118 1.00 16.84 183 ILE B N 1
ATOM 5146 C CA . ILE B 1 196 ? -15.668 23.979 -32.760 1.00 16.06 183 ILE B CA 1
ATOM 5147 C C . ILE B 1 196 ? -15.521 22.527 -32.307 1.00 17.95 183 ILE B C 1
ATOM 5148 O O . ILE B 1 196 ? -15.306 22.252 -31.119 1.00 16.46 183 ILE B O 1
ATOM 5153 N N . LEU B 1 197 ? -15.726 21.612 -33.239 1.00 14.04 184 LEU B N 1
ATOM 5154 C CA . LEU B 1 197 ? -15.652 20.187 -32.974 1.00 14.17 184 LEU B CA 1
ATOM 5155 C C . LEU B 1 197 ? -14.259 19.686 -33.320 1.00 18.57 184 LEU B C 1
ATOM 5156 O O . LEU B 1 197 ? -13.776 19.940 -34.432 1.00 16.38 184 LEU B O 1
ATOM 5161 N N . LYS B 1 198 ? -13.621 18.975 -32.373 1.00 15.76 185 LYS B N 1
ATOM 5162 C CA . LYS B 1 198 ? -12.299 18.369 -32.591 1.00 15.28 185 LYS B CA 1
ATOM 5163 C C . LYS B 1 198 ? -12.424 16.815 -32.402 1.00 17.41 185 LYS B C 1
ATOM 5164 O O . LYS B 1 198 ? -12.285 16.294 -31.294 1.00 15.07 185 LYS B O 1
ATOM 5170 N N . PRO B 1 199 ? -12.712 16.075 -33.501 1.00 14.86 186 PRO B N 1
ATOM 5171 C CA . PRO B 1 199 ? -12.820 14.606 -33.401 1.00 14.33 186 PRO B CA 1
ATOM 5172 C C . PRO B 1 199 ? -11.451 13.938 -33.223 1.00 18.54 186 PRO B C 1
ATOM 5173 O O . PRO B 1 199 ? -10.424 14.588 -33.472 1.00 15.28 186 PRO B O 1
ATOM 5177 N N . SER B 1 200 ? -11.432 12.647 -32.781 1.00 17.92 187 SER B N 1
ATOM 5178 C CA . SER B 1 200 ? -10.175 11.899 -32.627 1.00 17.51 187 SER B CA 1
ATOM 5179 C C . SER B 1 200 ? -9.511 11.715 -33.984 1.00 19.17 187 SER B C 1
ATOM 5180 O O . SER B 1 200 ? -10.184 11.442 -34.970 1.00 18.35 187 SER B O 1
ATOM 5183 N N . GLU B 1 201 ? -8.178 11.842 -34.014 1.00 18.21 188 GLU B N 1
ATOM 5184 C CA . GLU B 1 201 ? -7.342 11.655 -35.203 1.00 18.00 188 GLU B CA 1
ATOM 5185 C C . GLU B 1 201 ? -7.380 10.190 -35.657 1.00 21.51 188 GLU B C 1
ATOM 5186 O O . GLU B 1 201 ? -6.963 9.909 -36.781 1.00 21.13 188 GLU B O 1
ATOM 5192 N N . LEU B 1 202 ? -7.898 9.268 -34.801 1.00 17.21 189 LEU B N 1
ATOM 5193 C CA . LEU B 1 202 ? -8.010 7.837 -35.151 1.00 17.65 189 LEU B CA 1
ATOM 5194 C C . LEU B 1 202 ? -9.300 7.534 -35.917 1.00 21.66 189 LEU B C 1
ATOM 5195 O O . LEU B 1 202 ? -9.408 6.482 -36.549 1.00 23.99 189 LEU B O 1
ATOM 5200 N N . ALA B 1 203 ? -10.282 8.442 -35.864 1.00 17.12 190 ALA B N 1
ATOM 5201 C CA . ALA B 1 203 ? -11.571 8.219 -36.542 1.00 16.04 190 ALA B CA 1
ATOM 5202 C C . ALA B 1 203 ? -12.288 9.535 -36.861 1.00 18.58 190 ALA B C 1
ATOM 5203 O O . ALA B 1 203 ? -13.197 9.953 -36.152 1.00 18.24 190 ALA B O 1
ATOM 5205 N N . SER B 1 204 ? -11.858 10.201 -37.935 1.00 15.78 191 SER B N 1
ATOM 5206 C CA . SER B 1 204 ? -12.400 11.508 -38.308 1.00 14.79 191 SER B CA 1
ATOM 5207 C C . SER B 1 204 ? -13.246 11.542 -39.582 1.00 19.20 191 SER B C 1
ATOM 5208 O O . SER B 1 204 ? -13.792 12.606 -39.909 1.00 19.07 191 SER B O 1
ATOM 5211 N N . ILE B 1 205 ? -13.323 10.427 -40.332 1.00 16.79 192 ILE B N 1
ATOM 5212 C CA . ILE B 1 205 ? -14.038 10.462 -41.629 1.00 17.37 192 ILE B CA 1
ATOM 5213 C C . ILE B 1 205 ? -15.469 10.988 -41.540 1.00 19.06 192 ILE B C 1
ATOM 5214 O O . ILE B 1 205 ? -15.810 11.941 -42.250 1.00 17.02 192 ILE B O 1
ATOM 5219 N N . THR B 1 206 ? -16.309 10.354 -40.689 1.00 16.21 193 THR B N 1
ATOM 5220 C CA . THR B 1 206 ? -17.733 10.749 -40.617 1.00 16.74 193 THR B CA 1
ATOM 5221 C C . THR B 1 206 ? -17.964 12.158 -40.105 1.00 19.74 193 THR B C 1
ATOM 5222 O O . THR B 1 206 ? -18.892 12.808 -40.580 1.00 17.56 193 THR B O 1
ATOM 5226 N N . CYS B 1 207 ? -17.104 12.640 -39.189 1.00 17.83 194 CYS B N 1
ATOM 5227 C CA . CYS B 1 207 ? -17.162 14.014 -38.667 1.00 17.30 194 CYS B CA 1
ATOM 5228 C C . CYS B 1 207 ? -16.841 15.016 -39.749 1.00 22.29 194 CYS B C 1
ATOM 5229 O O . CYS B 1 207 ? -17.460 16.079 -39.782 1.00 21.45 194 CYS B O 1
ATOM 5232 N N . LEU B 1 208 ? -15.900 14.670 -40.661 1.00 18.73 195 LEU B N 1
ATOM 5233 C CA . LEU B 1 208 ? -15.595 15.540 -41.799 1.00 17.33 195 LEU B CA 1
ATOM 5234 C C . LEU B 1 208 ? -16.752 15.505 -42.792 1.00 18.39 195 LEU B C 1
ATOM 5235 O O . LEU B 1 208 ? -17.059 16.537 -43.386 1.00 18.92 195 LEU B O 1
ATOM 5240 N N . GLU B 1 209 ? -17.459 14.357 -42.896 1.00 16.25 196 GLU B N 1
ATOM 5241 C CA . GLU B 1 209 ? -18.652 14.227 -43.750 1.00 15.91 196 GLU B CA 1
ATOM 5242 C C . GLU B 1 209 ? -19.831 15.024 -43.172 1.00 18.90 196 GLU B C 1
ATOM 5243 O O . GLU B 1 209 ? -20.687 15.512 -43.916 1.00 18.42 196 GLU B O 1
ATOM 5249 N N . LEU B 1 210 ? -19.838 15.220 -41.850 1.00 15.49 197 LEU B N 1
ATOM 5250 C CA . LEU B 1 210 ? -20.832 16.105 -41.209 1.00 15.00 197 LEU B CA 1
ATOM 5251 C C . LEU B 1 210 ? -20.663 17.542 -41.732 1.00 20.65 197 LEU B C 1
ATOM 5252 O O . LEU B 1 210 ? -21.652 18.233 -41.960 1.00 21.61 197 LEU B O 1
ATOM 5257 N N . GLY B 1 211 ? -19.404 17.966 -41.922 1.00 19.47 198 GLY B N 1
ATOM 5258 C CA . GLY B 1 211 ? -19.051 19.278 -42.455 1.00 18.64 198 GLY B CA 1
ATOM 5259 C C . GLY B 1 211 ? -19.642 19.457 -43.835 1.00 22.83 198 GLY B C 1
ATOM 5260 O O . GLY B 1 211 ? -20.302 20.461 -44.099 1.00 22.23 198 GLY B O 1
ATOM 5261 N N . GLU B 1 212 ? -19.495 18.426 -44.696 1.00 20.84 199 GLU B N 1
ATOM 5262 C CA . GLU B 1 212 ? -20.069 18.432 -46.049 1.00 20.97 199 GLU B CA 1
ATOM 5263 C C . GLU B 1 212 ? -21.590 18.491 -45.990 1.00 25.34 199 GLU B C 1
ATOM 5264 O O . GLU B 1 212 ? -22.199 19.192 -46.799 1.00 26.15 199 GLU B O 1
ATOM 5270 N N . ILE B 1 213 ? -22.193 17.808 -45.006 1.00 21.57 200 ILE B N 1
ATOM 5271 C CA . ILE B 1 213 ? -23.644 17.829 -44.807 1.00 20.53 200 ILE B CA 1
ATOM 5272 C C . ILE B 1 213 ? -24.103 19.244 -44.427 1.00 24.15 200 ILE B C 1
ATOM 5273 O O . ILE B 1 213 ? -25.105 19.723 -44.970 1.00 23.91 200 ILE B O 1
ATOM 5278 N N . CYS B 1 214 ? -23.366 19.913 -43.518 1.00 20.72 201 CYS B N 1
ATOM 5279 C CA . CYS B 1 214 ? -23.688 21.279 -43.091 1.00 22.52 201 CYS B CA 1
ATOM 5280 C C . CYS B 1 214 ? -23.625 22.248 -44.282 1.00 27.50 201 CYS B C 1
ATOM 5281 O O . CYS B 1 214 ? -24.449 23.159 -44.374 1.00 26.29 201 CYS B O 1
ATOM 5284 N N . ARG B 1 215 ? -22.661 22.027 -45.205 1.00 26.15 202 ARG B N 1
ATOM 5285 C CA . ARG B 1 215 ? -22.545 22.794 -46.450 1.00 26.73 202 ARG B CA 1
ATOM 5286 C C . ARG B 1 215 ? -23.801 22.589 -47.291 1.00 30.58 202 ARG B C 1
ATOM 5287 O O . ARG B 1 215 ? -24.433 23.566 -47.690 1.00 30.14 202 ARG B O 1
ATOM 5295 N N . GLU B 1 216 ? -24.193 21.322 -47.510 1.00 27.18 203 GLU B N 1
ATOM 5296 C CA . GLU B 1 216 ? -25.383 20.946 -48.289 1.00 27.10 203 GLU B CA 1
ATOM 5297 C C . GLU B 1 216 ? -26.693 21.536 -47.774 1.00 30.95 203 GLU B C 1
ATOM 5298 O O . GLU B 1 216 ? -27.571 21.844 -48.590 1.00 29.31 203 GLU B O 1
ATOM 5304 N N . ILE B 1 217 ? -26.844 21.661 -46.431 1.00 25.94 204 ILE B N 1
ATOM 5305 C CA . ILE B 1 217 ? -28.077 22.166 -45.823 1.00 25.36 204 ILE B CA 1
ATOM 5306 C C . ILE B 1 217 ? -28.052 23.673 -45.621 1.00 29.46 204 ILE B C 1
ATOM 5307 O O . ILE B 1 217 ? -29.029 24.246 -45.154 1.00 29.51 204 ILE B O 1
ATOM 5312 N N . GLY B 1 218 ? -26.918 24.287 -45.934 1.00 26.04 205 GLY B N 1
ATOM 5313 C CA . GLY B 1 218 ? -26.709 25.714 -45.780 1.00 25.46 205 GLY B CA 1
ATOM 5314 C C . GLY B 1 218 ? -26.628 26.177 -44.338 1.00 28.15 205 GLY B C 1
ATOM 5315 O O . GLY B 1 218 ? -27.143 27.249 -44.010 1.00 26.08 205 GLY B O 1
ATOM 5316 N N . LEU B 1 219 ? -25.981 25.380 -43.458 1.00 24.04 206 LEU B N 1
ATOM 5317 C CA . LEU B 1 219 ? -25.797 25.794 -42.064 1.00 22.43 206 LEU B CA 1
ATOM 5318 C C . LEU B 1 219 ? -25.015 27.126 -42.030 1.00 24.13 206 LEU B C 1
ATOM 5319 O O . LEU B 1 219 ? -23.966 27.229 -42.670 1.00 23.34 206 LEU B O 1
ATOM 5324 N N . PRO B 1 220 ? -25.535 28.147 -41.313 1.00 21.48 207 PRO B N 1
ATOM 5325 C CA . PRO B 1 220 ? -24.842 29.450 -41.258 1.00 21.11 207 PRO B CA 1
ATOM 5326 C C . PRO B 1 220 ? -23.371 29.385 -40.842 1.00 24.69 207 PRO B C 1
ATOM 5327 O O . PRO B 1 220 ? -22.979 28.607 -39.957 1.00 22.32 207 PRO B O 1
ATOM 5331 N N . SER B 1 221 ? -22.556 30.164 -41.563 1.00 21.47 208 SER B N 1
ATOM 5332 C CA . SER B 1 221 ? -21.110 30.255 -41.390 1.00 23.04 208 SER B CA 1
ATOM 5333 C C . SER B 1 221 ? -20.635 30.394 -39.946 1.00 24.63 208 SER B C 1
ATOM 5334 O O . SER B 1 221 ? -20.987 31.362 -39.267 1.00 24.19 208 SER B O 1
ATOM 5337 N N . GLY B 1 222 ? -19.822 29.434 -39.511 1.00 21.75 209 GLY B N 1
ATOM 5338 C CA . GLY B 1 222 ? -19.258 29.438 -38.163 1.00 21.32 209 GLY B CA 1
ATOM 5339 C C . GLY B 1 222 ? -20.104 28.784 -37.085 1.00 23.41 209 GLY B C 1
ATOM 5340 O O . GLY B 1 222 ? -19.642 28.648 -35.945 1.00 23.50 209 GLY B O 1
ATOM 5341 N N . ALA B 1 223 ? -21.360 28.384 -37.405 1.00 18.34 210 ALA B N 1
ATOM 5342 C CA . ALA B 1 223 ? -22.237 27.740 -36.411 1.00 17.59 210 ALA B CA 1
ATOM 5343 C C . ALA B 1 223 ? -21.565 26.446 -35.943 1.00 18.55 210 ALA B C 1
ATOM 5344 O O . ALA B 1 223 ? -21.624 26.110 -34.761 1.00 15.60 210 ALA B O 1
ATOM 5346 N N . LEU B 1 224 ? -20.919 25.730 -36.895 1.00 14.61 211 LEU B N 1
ATOM 5347 C CA . LEU B 1 224 ? -20.164 24.521 -36.612 1.00 14.53 211 LEU B CA 1
ATOM 5348 C C . LEU B 1 224 ? -18.883 24.561 -37.408 1.00 19.93 211 LEU B C 1
ATOM 5349 O O . LEU B 1 224 ? -18.895 24.831 -38.608 1.00 19.46 211 LEU B O 1
ATOM 5354 N N . ASN B 1 225 ? -17.770 24.333 -36.718 1.00 16.65 212 ASN B N 1
ATOM 5355 C CA . ASN B 1 225 ? -16.455 24.320 -37.351 1.00 16.61 212 ASN B CA 1
ATOM 5356 C C . ASN B 1 225 ? -15.816 23.015 -36.962 1.00 19.31 212 ASN B C 1
ATOM 5357 O O . ASN B 1 225 ? -15.890 22.621 -35.804 1.00 20.26 212 ASN B O 1
ATOM 5362 N N . ILE B 1 226 ? -15.318 22.277 -37.938 1.00 14.84 213 ILE B N 1
ATOM 5363 C CA . ILE B 1 226 ? -14.728 20.959 -37.682 1.00 14.38 213 ILE B CA 1
ATOM 5364 C C . ILE B 1 226 ? -13.227 20.977 -37.983 1.00 20.83 213 ILE B C 1
ATOM 5365 O O . ILE B 1 226 ? -12.794 21.221 -39.120 1.00 20.70 213 ILE B O 1
ATOM 5370 N N . LEU B 1 227 ? -12.456 20.729 -36.941 1.00 17.81 214 LEU B N 1
ATOM 5371 C CA . LEU B 1 227 ? -11.005 20.719 -36.970 1.00 19.41 214 LEU B CA 1
ATOM 5372 C C . LEU B 1 227 ? -10.495 19.331 -36.632 1.00 21.64 214 LEU B C 1
ATOM 5373 O O . LEU B 1 227 ? -10.616 18.889 -35.502 1.00 22.72 214 LEU B O 1
ATOM 5378 N N . THR B 1 228 ? -9.888 18.666 -37.594 1.00 17.85 215 THR B N 1
ATOM 5379 C CA . THR B 1 228 ? -9.256 17.385 -37.345 1.00 16.51 215 THR B CA 1
ATOM 5380 C C . THR B 1 228 ? -7.759 17.653 -37.102 1.00 21.15 215 THR B C 1
ATOM 5381 O O . THR B 1 228 ? -7.250 18.701 -37.501 1.00 21.76 215 THR B O 1
ATOM 5385 N N . GLY B 1 229 ? -7.090 16.708 -36.463 1.00 17.59 216 GLY B N 1
ATOM 5386 C CA . GLY B 1 229 ? -5.683 16.801 -36.107 1.00 17.94 216 GLY B CA 1
ATOM 5387 C C . GLY B 1 229 ? -5.374 16.117 -34.787 1.00 23.66 216 GLY B C 1
ATOM 5388 O O . GLY B 1 229 ? -6.267 15.580 -34.124 1.00 23.23 216 GLY B O 1
ATOM 5389 N N . LEU B 1 230 ? -4.090 16.104 -34.421 1.00 20.68 217 LEU B N 1
ATOM 5390 C CA . LEU B 1 230 ? -3.576 15.495 -33.196 1.00 21.09 217 LEU B CA 1
ATOM 5391 C C . LEU B 1 230 ? -4.099 16.260 -31.946 1.00 24.65 217 LEU B C 1
ATOM 5392 O O . LEU B 1 230 ? -4.326 17.474 -32.000 1.00 25.27 217 LEU B O 1
ATOM 5397 N N . GLY B 1 231 ? -4.340 15.525 -30.868 1.00 19.78 218 GLY B N 1
ATOM 5398 C CA . GLY B 1 231 ? -4.857 16.084 -29.621 1.00 21.16 218 GLY B CA 1
ATOM 5399 C C . GLY B 1 231 ? -4.123 17.311 -29.110 1.00 25.87 218 GLY B C 1
ATOM 5400 O O . GLY B 1 231 ? -4.735 18.369 -28.955 1.00 24.28 218 GLY B O 1
ATOM 5401 N N . PRO B 1 232 ? -2.787 17.225 -28.903 1.00 23.27 219 PRO B N 1
ATOM 5402 C CA . PRO B 1 232 ? -2.047 18.398 -28.416 1.00 23.66 219 PRO B CA 1
ATOM 5403 C C . PRO B 1 232 ? -2.037 19.593 -29.372 1.00 26.19 219 PRO B C 1
ATOM 5404 O O . PRO B 1 232 ? -2.114 20.736 -28.919 1.00 25.92 219 PRO B O 1
ATOM 5408 N N . GLU B 1 233 ? -1.984 19.332 -30.687 1.00 24.00 220 GLU B N 1
ATOM 5409 C CA . GLU B 1 233 ? -1.886 20.379 -31.706 1.00 24.69 220 GLU B CA 1
ATOM 5410 C C . GLU B 1 233 ? -3.188 21.088 -32.039 1.00 28.00 220 GLU B C 1
ATOM 5411 O O . GLU B 1 233 ? -3.166 22.295 -32.293 1.00 27.80 220 GLU B O 1
ATOM 5417 N N . ALA B 1 234 ? -4.307 20.344 -32.080 1.00 24.85 221 ALA B N 1
ATOM 5418 C CA . ALA B 1 234 ? -5.619 20.883 -32.456 1.00 24.83 221 ALA B CA 1
ATOM 5419 C C . ALA B 1 234 ? -6.589 21.005 -31.275 1.00 27.07 221 ALA B C 1
ATOM 5420 O O . ALA B 1 234 ? -7.314 21.990 -31.205 1.00 27.15 221 ALA B O 1
ATOM 5422 N N . GLY B 1 235 ? -6.603 20.019 -30.381 1.00 21.79 222 GLY B N 1
ATOM 5423 C CA . GLY B 1 235 ? -7.461 20.058 -29.195 1.00 21.96 222 GLY B CA 1
ATOM 5424 C C . GLY B 1 235 ? -6.939 20.996 -28.124 1.00 25.42 222 GLY B C 1
ATOM 5425 O O . GLY B 1 235 ? -7.694 21.808 -27.590 1.00 25.22 222 GLY B O 1
ATOM 5426 N N . GLY B 1 236 ? -5.642 20.890 -27.826 1.00 22.88 223 GLY B N 1
ATOM 5427 C CA . GLY B 1 236 ? -4.952 21.718 -26.834 1.00 22.00 223 GLY B CA 1
ATOM 5428 C C . GLY B 1 236 ? -5.186 23.214 -26.965 1.00 24.10 223 GLY B C 1
ATOM 5429 O O . GLY B 1 236 ? -5.608 23.838 -25.994 1.00 22.50 223 GLY B O 1
ATOM 5430 N N . PRO B 1 237 ? -4.967 23.841 -28.146 1.00 22.00 224 PRO B N 1
ATOM 5431 C CA . PRO B 1 237 ? -5.221 25.290 -28.271 1.00 22.18 224 PRO B CA 1
ATOM 5432 C C . PRO B 1 237 ? -6.656 25.727 -27.965 1.00 25.60 224 PRO B C 1
ATOM 5433 O O . PRO B 1 237 ? -6.852 26.828 -27.448 1.00 23.70 224 PRO B O 1
ATOM 5437 N N . LEU B 1 238 ? -7.643 24.833 -28.178 1.00 23.20 225 LEU B N 1
ATOM 5438 C CA . LEU B 1 238 ? -9.072 25.101 -27.904 1.00 24.09 225 LEU B CA 1
ATOM 5439 C C . LEU B 1 238 ? -9.265 25.320 -26.414 1.00 29.40 225 LEU B C 1
ATOM 5440 O O . LEU B 1 238 ? -9.873 26.319 -25.982 1.00 27.75 225 LEU B O 1
ATOM 5445 N N . ALA B 1 239 ? -8.647 24.416 -25.627 1.00 27.18 226 ALA B N 1
ATOM 5446 C CA . ALA B 1 239 ? -8.666 24.382 -24.170 1.00 27.52 226 ALA B CA 1
ATOM 5447 C C . ALA B 1 239 ? -8.040 25.627 -23.545 1.00 30.98 226 ALA B C 1
ATOM 5448 O O . ALA B 1 239 ? -8.533 26.111 -22.523 1.00 30.15 226 ALA B O 1
ATOM 5450 N N . SER B 1 240 ? -6.985 26.176 -24.178 1.00 25.87 227 SER B N 1
ATOM 5451 C CA . SER B 1 240 ? -6.323 27.388 -23.671 1.00 25.45 227 SER B CA 1
ATOM 5452 C C . SER B 1 240 ? -6.715 28.691 -24.402 1.00 29.22 227 SER B C 1
ATOM 5453 O O . SER B 1 240 ? -6.128 29.750 -24.137 1.00 30.40 227 SER B O 1
ATOM 5456 N N . HIS B 1 241 ? -7.706 28.631 -25.305 1.00 23.66 228 HIS B N 1
ATOM 5457 C CA . HIS B 1 241 ? -8.081 29.798 -26.075 1.00 22.45 228 HIS B CA 1
ATOM 5458 C C . HIS B 1 241 ? -8.817 30.867 -25.258 1.00 25.60 228 HIS B C 1
ATOM 5459 O O . HIS B 1 241 ? -9.790 30.534 -24.593 1.00 24.65 228 HIS B O 1
ATOM 5466 N N . PRO B 1 242 ? -8.426 32.162 -25.361 1.00 23.26 229 PRO B N 1
ATOM 5467 C CA . PRO B 1 242 ? -9.156 33.232 -24.625 1.00 23.37 229 PRO B CA 1
ATOM 5468 C C . PRO B 1 242 ? -10.636 33.428 -24.987 1.00 26.73 229 PRO B C 1
ATOM 5469 O O . PRO B 1 242 ? -11.381 34.012 -24.187 1.00 27.10 229 PRO B O 1
ATOM 5473 N N . HIS B 1 243 ? -11.048 33.038 -26.201 1.00 22.14 230 HIS B N 1
ATOM 5474 C CA . HIS B 1 243 ? -12.438 33.278 -26.618 1.00 23.03 230 HIS B CA 1
ATOM 5475 C C . HIS B 1 243 ? -13.329 32.048 -26.740 1.00 25.19 230 HIS B C 1
ATOM 5476 O O . HIS B 1 243 ? -14.366 32.108 -27.401 1.00 25.88 230 HIS B O 1
ATOM 5483 N N . VAL B 1 244 ? -12.928 30.937 -26.108 1.00 22.52 231 VAL B N 1
ATOM 5484 C CA . VAL B 1 244 ? -13.733 29.718 -26.027 1.00 21.58 231 VAL B CA 1
ATOM 5485 C C . VAL B 1 244 ? -14.394 29.783 -24.645 1.00 23.54 231 VAL B C 1
ATOM 5486 O O . VAL B 1 244 ? -13.719 29.903 -23.622 1.00 22.79 231 VAL B O 1
ATOM 5490 N N . ASP B 1 245 ? -15.719 29.805 -24.629 1.00 18.88 232 ASP B N 1
ATOM 5491 C CA . ASP B 1 245 ? -16.437 29.962 -23.381 1.00 18.12 232 ASP B CA 1
ATOM 5492 C C . ASP B 1 245 ? -16.492 28.697 -22.530 1.00 18.74 232 ASP B C 1
ATOM 5493 O O . ASP B 1 245 ? -16.604 28.800 -21.313 1.00 17.79 232 ASP B O 1
ATOM 5498 N N . LYS B 1 246 ? -16.420 27.510 -23.157 1.00 14.46 233 LYS B N 1
ATOM 5499 C CA . LYS B 1 246 ? -16.525 26.231 -22.425 1.00 14.01 233 LYS B CA 1
ATOM 5500 C C . LYS B 1 246 ? -15.958 25.106 -23.277 1.00 15.79 233 LYS B C 1
ATOM 5501 O O . LYS B 1 246 ? -16.043 25.163 -24.513 1.00 17.79 233 LYS B O 1
ATOM 5507 N N . ILE B 1 247 ? -15.407 24.083 -22.617 1.00 10.79 234 ILE B N 1
ATOM 5508 C CA . ILE B 1 247 ? -14.961 22.857 -23.272 1.00 11.57 234 ILE B CA 1
ATOM 5509 C C . ILE B 1 247 ? -15.831 21.727 -22.820 1.00 16.62 234 ILE B C 1
ATOM 5510 O O . ILE B 1 247 ? -16.048 21.578 -21.617 1.00 15.51 234 ILE B O 1
ATOM 5515 N N . SER B 1 248 ? -16.300 20.896 -23.781 1.00 14.95 235 SER B N 1
ATOM 5516 C CA . SER B 1 248 ? -17.040 19.684 -23.471 1.00 14.67 235 SER B CA 1
ATOM 5517 C C . SER B 1 248 ? -16.164 18.530 -23.973 1.00 19.40 235 SER B C 1
ATOM 5518 O O . SER B 1 248 ? -15.824 18.485 -25.152 1.00 20.47 235 SER B O 1
ATOM 5521 N N . PHE B 1 249 ? -15.688 17.672 -23.063 1.00 15.66 236 PHE B N 1
ATOM 5522 C CA . PHE B 1 249 ? -14.752 16.604 -23.414 1.00 14.54 236 PHE B CA 1
ATOM 5523 C C . PHE B 1 249 ? -15.261 15.212 -23.067 1.00 19.30 236 PHE B C 1
ATOM 5524 O O . PHE B 1 249 ? -15.764 14.995 -21.965 1.00 18.79 236 PHE B O 1
ATOM 5532 N N . THR B 1 250 ? -14.977 14.252 -23.967 1.00 17.68 237 THR B N 1
ATOM 5533 C CA . THR B 1 250 ? -15.201 12.827 -23.786 1.00 17.05 237 THR B CA 1
ATOM 5534 C C . THR B 1 250 ? -13.956 12.100 -24.281 1.00 20.66 237 THR B C 1
ATOM 5535 O O . THR B 1 250 ? -13.560 12.268 -25.448 1.00 18.60 237 THR B O 1
ATOM 5539 N N . GLY B 1 251 ? -13.362 11.309 -23.391 1.00 17.22 238 GLY B N 1
ATOM 5540 C CA . GLY B 1 251 ? -12.159 10.527 -23.681 1.00 18.34 238 GLY B CA 1
ATOM 5541 C C . GLY B 1 251 ? -11.448 10.011 -22.445 1.00 23.34 238 GLY B C 1
ATOM 5542 O O . GLY B 1 251 ? -12.086 9.725 -21.431 1.00 22.87 238 GLY B O 1
ATOM 5543 N N . SER B 1 252 ? -10.113 9.924 -22.492 1.00 19.91 239 SER B N 1
ATOM 5544 C CA . SER B 1 252 ? -9.360 9.385 -21.358 1.00 19.77 239 SER B CA 1
ATOM 5545 C C . SER B 1 252 ? -9.156 10.364 -20.195 1.00 24.34 239 SER B C 1
ATOM 5546 O O . SER B 1 252 ? -9.059 11.574 -20.406 1.00 23.73 239 SER B O 1
ATOM 5549 N N . GLY B 1 253 ? -9.044 9.810 -18.984 1.00 22.05 240 GLY B N 1
ATOM 5550 C CA . GLY B 1 253 ? -8.772 10.554 -17.752 1.00 21.63 240 GLY B CA 1
ATOM 5551 C C . GLY B 1 253 ? -7.500 11.393 -17.808 1.00 24.63 240 GLY B C 1
ATOM 5552 O O . GLY B 1 253 ? -7.545 12.583 -17.461 1.00 22.71 240 GLY B O 1
ATOM 5553 N N . PRO B 1 254 ? -6.336 10.842 -18.280 1.00 21.59 241 PRO B N 1
ATOM 5554 C CA . PRO B 1 254 ? -5.123 11.672 -18.348 1.00 20.35 241 PRO B CA 1
ATOM 5555 C C . PRO B 1 254 ? -5.290 12.866 -19.291 1.00 21.49 241 PRO B C 1
ATOM 5556 O O . PRO B 1 254 ? -4.820 13.951 -18.954 1.00 20.20 241 PRO B O 1
ATOM 5560 N N . THR B 1 255 ? -6.024 12.696 -20.415 1.00 17.84 242 THR B N 1
ATOM 5561 C CA . THR B 1 255 ? -6.308 13.781 -21.363 1.00 18.29 242 THR B CA 1
ATOM 5562 C C . THR B 1 255 ? -7.255 14.805 -20.720 1.00 22.82 242 THR B C 1
ATOM 5563 O O . THR B 1 255 ? -6.996 16.011 -20.808 1.00 21.28 242 THR B O 1
ATOM 5567 N N . GLY B 1 256 ? -8.324 14.311 -20.076 1.00 20.37 243 GLY B N 1
ATOM 5568 C CA . GLY B 1 256 ? -9.275 15.149 -19.349 1.00 20.24 243 GLY B CA 1
ATOM 5569 C C . GLY B 1 256 ? -8.564 16.048 -18.350 1.00 21.82 243 GLY B C 1
ATOM 5570 O O . GLY B 1 256 ? -8.819 17.253 -18.312 1.00 19.45 243 GLY B O 1
ATOM 5571 N N . SER B 1 257 ? -7.636 15.481 -17.553 1.00 19.52 244 SER B N 1
ATOM 5572 C CA . SER B 1 257 ? -6.835 16.250 -16.562 1.00 19.17 244 SER B CA 1
ATOM 5573 C C . SER B 1 257 ? -6.039 17.345 -17.244 1.00 21.18 244 SER B C 1
ATOM 5574 O O . SER B 1 257 ? -5.964 18.460 -16.719 1.00 19.99 244 SER B O 1
ATOM 5577 N N . LYS B 1 258 ? -5.419 17.030 -18.410 1.00 19.39 245 LYS B N 1
ATOM 5578 C CA . LYS B 1 258 ? -4.629 18.039 -19.157 1.00 18.78 245 LYS B CA 1
ATOM 5579 C C . LYS B 1 258 ? -5.503 19.200 -19.597 1.00 21.65 245 LYS B C 1
ATOM 5580 O O . LYS B 1 258 ? -5.145 20.368 -19.384 1.00 20.29 245 LYS B O 1
ATOM 5586 N N . ILE B 1 259 ? -6.667 18.875 -20.176 1.00 17.31 246 ILE B N 1
ATOM 5587 C CA . ILE B 1 259 ? -7.636 19.870 -20.643 1.00 18.33 246 ILE B CA 1
ATOM 5588 C C . ILE B 1 259 ? -8.127 20.751 -19.500 1.00 21.31 246 ILE B C 1
ATOM 5589 O O . ILE B 1 259 ? -8.181 21.977 -19.643 1.00 19.96 246 ILE B O 1
ATOM 5594 N N . MET B 1 260 ? -8.474 20.125 -18.361 1.00 19.04 247 MET B N 1
ATOM 5595 C CA . MET B 1 260 ? -8.965 20.876 -17.207 1.00 17.49 247 MET B CA 1
ATOM 5596 C C . MET B 1 260 ? -7.843 21.766 -16.621 1.00 20.71 247 MET B C 1
ATOM 5597 O O . MET B 1 260 ? -8.111 22.887 -16.204 1.00 17.65 247 MET B O 1
ATOM 5602 N N . THR B 1 261 ? -6.591 21.291 -16.658 1.00 19.37 248 THR B N 1
ATOM 5603 C CA . THR B 1 261 ? -5.450 22.083 -16.181 1.00 18.89 248 THR B CA 1
ATOM 5604 C C . THR B 1 261 ? -5.290 23.332 -17.043 1.00 21.69 248 THR B C 1
ATOM 5605 O O . THR B 1 261 ? -5.129 24.439 -16.503 1.00 21.27 248 THR B O 1
ATOM 5609 N N . ALA B 1 262 ? -5.348 23.153 -18.376 1.00 18.55 249 ALA B N 1
ATOM 5610 C CA . ALA B 1 262 ? -5.222 24.245 -19.341 1.00 18.96 249 ALA B CA 1
ATOM 5611 C C . ALA B 1 262 ? -6.399 25.221 -19.200 1.00 21.23 249 ALA B C 1
ATOM 5612 O O . ALA B 1 262 ? -6.187 26.440 -19.190 1.00 20.85 249 ALA B O 1
ATOM 5614 N N . ALA B 1 263 ? -7.633 24.692 -19.025 1.00 17.72 250 ALA B N 1
ATOM 5615 C CA . ALA B 1 263 ? -8.808 25.549 -18.847 1.00 17.08 250 ALA B CA 1
ATOM 5616 C C . ALA B 1 263 ? -8.745 26.357 -17.535 1.00 21.62 250 ALA B C 1
ATOM 5617 O O . ALA B 1 263 ? -9.214 27.499 -17.502 1.00 19.28 250 ALA B O 1
ATOM 5619 N N . ALA B 1 264 ? -8.138 25.774 -16.463 1.00 20.69 251 ALA B N 1
ATOM 5620 C CA . ALA B 1 264 ? -7.998 26.439 -15.156 1.00 19.83 251 ALA B CA 1
ATOM 5621 C C . ALA B 1 264 ? -7.263 27.775 -15.271 1.00 24.19 251 ALA B C 1
ATOM 5622 O O . ALA B 1 264 ? -7.631 28.713 -14.574 1.00 23.62 251 ALA B O 1
ATOM 5624 N N . GLN B 1 265 ? -6.255 27.877 -16.170 1.00 21.28 252 GLN B N 1
ATOM 5625 C CA . GLN B 1 265 ? -5.497 29.116 -16.394 1.00 22.11 252 GLN B CA 1
ATOM 5626 C C . GLN B 1 265 ? -6.372 30.278 -16.875 1.00 25.95 252 GLN B C 1
ATOM 5627 O O . GLN B 1 265 ? -6.047 31.439 -16.649 1.00 23.78 252 GLN B O 1
ATOM 5633 N N . LEU B 1 266 ? -7.485 29.956 -17.528 1.00 23.69 253 LEU B N 1
ATOM 5634 C CA . LEU B 1 266 ? -8.441 30.935 -18.025 1.00 22.62 253 LEU B CA 1
ATOM 5635 C C . LEU B 1 266 ? -9.770 30.817 -17.294 1.00 23.32 253 LEU B C 1
ATOM 5636 O O . LEU B 1 266 ? -10.772 31.359 -17.767 1.00 23.02 253 LEU B O 1
ATOM 5641 N N . VAL B 1 267 ? -9.793 30.111 -16.140 1.00 17.66 254 VAL B N 1
ATOM 5642 C CA . VAL B 1 267 ? -11.002 29.876 -15.337 1.00 16.92 254 VAL B CA 1
ATOM 5643 C C . VAL B 1 267 ? -12.224 29.564 -16.229 1.00 20.75 254 VAL B C 1
ATOM 5644 O O . VAL B 1 267 ? -13.322 30.108 -16.068 1.00 19.84 254 VAL B O 1
ATOM 5648 N N . LYS B 1 268 ? -11.971 28.677 -17.208 1.00 18.20 255 LYS B N 1
ATOM 5649 C CA . LYS B 1 268 ? -12.865 28.237 -18.264 1.00 17.95 255 LYS B CA 1
ATOM 5650 C C . LYS B 1 268 ? -13.585 26.954 -17.827 1.00 17.60 255 LYS B C 1
ATOM 5651 O O . LYS B 1 268 ? -12.910 26.008 -17.463 1.00 16.13 255 LYS B O 1
ATOM 5657 N N . PRO B 1 269 ? -14.934 26.886 -17.863 1.00 13.68 256 PRO B N 1
ATOM 5658 C CA . PRO B 1 269 ? -15.599 25.652 -17.415 1.00 13.89 256 PRO B CA 1
ATOM 5659 C C . PRO B 1 269 ? -15.354 24.520 -18.397 1.00 18.95 256 PRO B C 1
ATOM 5660 O O . PRO B 1 269 ? -15.137 24.745 -19.590 1.00 16.87 256 PRO B O 1
ATOM 5664 N N . VAL B 1 270 ? -15.392 23.307 -17.880 1.00 18.80 257 VAL B N 1
ATOM 5665 C CA . VAL B 1 270 ? -15.206 22.091 -18.676 1.00 19.65 257 VAL B CA 1
ATOM 5666 C C . VAL B 1 270 ? -16.157 21.021 -18.098 1.00 22.02 257 VAL B C 1
ATOM 5667 O O . VAL B 1 270 ? -16.611 21.123 -16.944 1.00 22.15 257 VAL B O 1
ATOM 5671 N N . SER B 1 271 ? -16.519 20.046 -18.927 1.00 15.65 258 SER B N 1
ATOM 5672 C CA . SER B 1 271 ? -17.245 18.859 -18.493 1.00 14.62 258 SER B CA 1
ATOM 5673 C C . SER B 1 271 ? -16.340 17.723 -18.951 1.00 18.23 258 SER B C 1
ATOM 5674 O O . SER B 1 271 ? -15.728 17.822 -20.024 1.00 16.96 258 SER B O 1
ATOM 5677 N N . LEU B 1 272 ? -16.240 16.670 -18.148 1.00 14.47 259 LEU B N 1
ATOM 5678 C CA . LEU B 1 272 ? -15.381 15.529 -18.455 1.00 13.87 259 LEU B CA 1
ATOM 5679 C C . LEU B 1 272 ? -16.173 14.233 -18.364 1.00 18.33 259 LEU B C 1
ATOM 5680 O O . LEU B 1 272 ? -16.653 13.899 -17.275 1.00 17.31 259 LEU B O 1
ATOM 5685 N N . GLU B 1 273 ? -16.276 13.480 -19.499 1.00 16.36 260 GLU B N 1
ATOM 5686 C CA . GLU B 1 273 ? -16.896 12.134 -19.569 1.00 17.98 260 GLU B CA 1
ATOM 5687 C C . GLU B 1 273 ? -15.721 11.245 -19.813 1.00 20.44 260 GLU B C 1
ATOM 5688 O O . GLU B 1 273 ? -15.127 11.284 -20.882 1.00 19.57 260 GLU B O 1
ATOM 5694 N N . LEU B 1 274 ? -15.303 10.551 -18.789 1.00 17.18 261 LEU B N 1
ATOM 5695 C CA . LEU B 1 274 ? -14.066 9.783 -18.816 1.00 17.39 261 LEU B CA 1
ATOM 5696 C C . LEU B 1 274 ? -14.356 8.293 -18.754 1.00 22.63 261 LEU B C 1
ATOM 5697 O O . LEU B 1 274 ? -15.518 7.911 -18.880 1.00 23.72 261 LEU B O 1
ATOM 5702 N N . GLY B 1 275 ? -13.329 7.461 -18.605 1.00 19.08 262 GLY B N 1
ATOM 5703 C CA . GLY B 1 275 ? -13.539 6.010 -18.578 1.00 18.79 262 GLY B CA 1
ATOM 5704 C C . GLY B 1 275 ? -14.231 5.461 -17.343 1.00 19.97 262 GLY B C 1
ATOM 5705 O O . GLY B 1 275 ? -14.707 6.212 -16.495 1.00 17.38 262 GLY B O 1
ATOM 5706 N N . GLY B 1 276 ? -14.271 4.138 -17.239 1.00 16.07 263 GLY B N 1
ATOM 5707 C CA . GLY B 1 276 ? -14.847 3.460 -16.093 1.00 15.69 263 GLY B CA 1
ATOM 5708 C C . GLY B 1 276 ? -14.370 2.032 -15.950 1.00 18.69 263 GLY B C 1
ATOM 5709 O O . GLY B 1 276 ? -13.569 1.545 -16.748 1.00 19.38 263 GLY B O 1
ATOM 5710 N N . LYS B 1 277 ? -14.814 1.388 -14.886 1.00 14.33 264 LYS B N 1
ATOM 5711 C CA . LYS B 1 277 ? -14.563 -0.030 -14.603 1.00 13.34 264 LYS B CA 1
ATOM 5712 C C . LYS B 1 277 ? -15.865 -0.515 -14.003 1.00 17.78 264 LYS B C 1
ATOM 5713 O O . LYS B 1 277 ? -15.933 -0.897 -12.832 1.00 20.48 264 LYS B O 1
ATOM 5719 N N . SER B 1 278 ? -16.930 -0.370 -14.794 1.00 14.22 265 SER B N 1
ATOM 5720 C CA . SER B 1 278 ? -18.298 -0.660 -14.364 1.00 13.53 265 SER B CA 1
ATOM 5721 C C . SER B 1 278 ? -18.558 -2.119 -14.011 1.00 18.13 265 SER B C 1
ATOM 5722 O O . SER B 1 278 ? -18.140 -2.995 -14.754 1.00 17.93 265 SER B O 1
ATOM 5725 N N . PRO B 1 279 ? -19.212 -2.371 -12.853 1.00 15.68 266 PRO B N 1
ATOM 5726 C CA . PRO B 1 279 ? -19.555 -3.754 -12.475 1.00 15.14 266 PRO B CA 1
ATOM 5727 C C . PRO B 1 279 ? -20.919 -4.235 -13.003 1.00 17.58 266 PRO B C 1
ATOM 5728 O O . PRO B 1 279 ? -21.840 -3.430 -13.193 1.00 17.52 266 PRO B O 1
ATOM 5732 N N . ILE B 1 280 ? -21.055 -5.561 -13.220 1.00 12.32 267 ILE B N 1
ATOM 5733 C CA . ILE B 1 280 ? -22.312 -6.253 -13.515 1.00 12.38 267 ILE B CA 1
ATOM 5734 C C . ILE B 1 280 ? -22.476 -7.311 -12.406 1.00 19.56 267 ILE B C 1
ATOM 5735 O O . ILE B 1 280 ? -21.625 -8.187 -12.252 1.00 20.54 267 ILE B O 1
ATOM 5740 N N . VAL B 1 281 ? -23.512 -7.160 -11.585 1.00 17.39 268 VAL B N 1
ATOM 5741 C CA . VAL B 1 281 ? -23.750 -8.019 -10.437 1.00 16.65 268 VAL B CA 1
ATOM 5742 C C . VAL B 1 281 ? -24.839 -9.031 -10.793 1.00 19.48 268 VAL B C 1
ATOM 5743 O O . VAL B 1 281 ? -25.964 -8.635 -11.114 1.00 19.38 268 VAL B O 1
ATOM 5747 N N . VAL B 1 282 ? -24.491 -10.335 -10.765 1.00 16.26 269 VAL B N 1
ATOM 5748 C CA . VAL B 1 282 ? -25.424 -11.404 -11.126 1.00 16.75 269 VAL B CA 1
ATOM 5749 C C . VAL B 1 282 ? -25.759 -12.238 -9.893 1.00 20.63 269 VAL B C 1
ATOM 5750 O O . VAL B 1 282 ? -24.874 -12.853 -9.315 1.00 20.14 269 VAL B O 1
ATOM 5754 N N . PHE B 1 283 ? -27.047 -12.207 -9.481 1.00 19.05 270 PHE B N 1
ATOM 5755 C CA . PHE B 1 283 ? -27.589 -12.930 -8.346 1.00 19.41 270 PHE B CA 1
ATOM 5756 C C . PHE B 1 283 ? -28.130 -14.281 -8.771 1.00 25.44 270 PHE B C 1
ATOM 5757 O O . PHE B 1 283 ? -28.446 -14.467 -9.944 1.00 22.96 270 PHE B O 1
ATOM 5765 N N . ASP B 1 284 ? -28.255 -15.213 -7.809 1.00 25.63 271 ASP B N 1
ATOM 5766 C CA . ASP B 1 284 ? -28.736 -16.573 -8.080 1.00 26.22 271 ASP B CA 1
ATOM 5767 C C . ASP B 1 284 ? -30.224 -16.689 -8.439 1.00 30.77 271 ASP B C 1
ATOM 5768 O O . ASP B 1 284 ? -30.624 -17.717 -8.985 1.00 32.51 271 ASP B O 1
ATOM 5773 N N . ASP B 1 285 ? -31.029 -15.627 -8.222 1.00 26.00 272 ASP B N 1
ATOM 5774 C CA . ASP B 1 285 ? -32.455 -15.661 -8.569 1.00 25.67 272 ASP B CA 1
ATOM 5775 C C . ASP B 1 285 ? -32.794 -15.204 -10.004 1.00 30.48 272 ASP B C 1
ATOM 5776 O O . ASP B 1 285 ? -33.972 -15.007 -10.305 1.00 29.95 272 ASP B O 1
ATOM 5781 N N . ILE B 1 286 ? -31.786 -15.047 -10.892 1.00 28.07 273 ILE B N 1
ATOM 5782 C CA . ILE B 1 286 ? -32.033 -14.681 -12.298 1.00 27.66 273 ILE B CA 1
ATOM 5783 C C . ILE B 1 286 ? -32.915 -15.772 -12.953 1.00 37.08 273 ILE B C 1
ATOM 5784 O O . ILE B 1 286 ? -32.703 -16.967 -12.707 1.00 38.44 273 ILE B O 1
ATOM 5789 N N . ASP B 1 287 ? -33.928 -15.351 -13.718 1.00 34.88 274 ASP B N 1
ATOM 5790 C CA . ASP B 1 287 ? -34.915 -16.219 -14.372 1.00 35.80 274 ASP B CA 1
ATOM 5791 C C . ASP B 1 287 ? -34.343 -17.109 -15.461 1.00 38.61 274 ASP B C 1
ATOM 5792 O O . ASP B 1 287 ? -34.746 -18.273 -15.589 1.00 38.01 274 ASP B O 1
ATOM 5797 N N . ASN B 1 288 ? -33.458 -16.541 -16.291 1.00 33.49 275 ASN B N 1
ATOM 5798 C CA . ASN B 1 288 ? -32.898 -17.226 -17.452 1.00 31.28 275 ASN B CA 1
ATOM 5799 C C . ASN B 1 288 ? -31.410 -16.951 -17.519 1.00 31.15 275 ASN B C 1
ATOM 5800 O O . ASN B 1 288 ? -31.011 -15.778 -17.594 1.00 29.94 275 ASN B O 1
ATOM 5805 N N . LEU B 1 289 ? -30.586 -18.025 -17.499 1.00 23.82 276 LEU B N 1
ATOM 5806 C CA . LEU B 1 289 ? -29.123 -17.880 -17.545 1.00 24.19 276 LEU B CA 1
ATOM 5807 C C . LEU B 1 289 ? -28.631 -17.346 -18.894 1.00 27.93 276 LEU B C 1
ATOM 5808 O O . LEU B 1 289 ? -27.683 -16.558 -18.912 1.00 27.75 276 LEU B O 1
ATOM 5813 N N . ASP B 1 290 ? -29.247 -17.800 -20.014 1.00 23.20 277 ASP B N 1
ATOM 5814 C CA . ASP B 1 290 ? -28.846 -17.392 -21.364 1.00 22.11 277 ASP B CA 1
ATOM 5815 C C . ASP B 1 290 ? -29.131 -15.926 -21.637 1.00 25.18 277 ASP B C 1
ATOM 5816 O O . ASP B 1 290 ? -28.361 -15.304 -22.353 1.00 26.00 277 ASP B O 1
ATOM 5821 N N . ILE B 1 291 ? -30.253 -15.402 -21.129 1.00 22.46 278 ILE B N 1
ATOM 5822 C CA . ILE B 1 291 ? -30.628 -13.993 -21.311 1.00 22.76 278 ILE B CA 1
ATOM 5823 C C . ILE B 1 291 ? -29.631 -13.087 -20.556 1.00 26.03 278 ILE B C 1
ATOM 5824 O O . ILE B 1 291 ? -29.148 -12.105 -21.125 1.00 26.31 278 ILE B O 1
ATOM 5829 N N . ALA B 1 292 ? -29.273 -13.470 -19.321 1.00 21.43 279 ALA B N 1
ATOM 5830 C CA . ALA B 1 292 ? -28.311 -12.743 -18.490 1.00 21.31 279 ALA B CA 1
ATOM 5831 C C . ALA B 1 292 ? -26.892 -12.875 -19.039 1.00 24.11 279 ALA B C 1
ATOM 5832 O O . ALA B 1 292 ? -26.117 -11.920 -18.951 1.00 22.16 279 ALA B O 1
ATOM 5834 N N . ALA B 1 293 ? -26.545 -14.057 -19.609 1.00 20.82 280 ALA B N 1
ATOM 5835 C CA . ALA B 1 293 ? -25.207 -14.247 -20.186 1.00 20.43 280 ALA B CA 1
ATOM 5836 C C . ALA B 1 293 ? -25.090 -13.377 -21.427 1.00 21.95 280 ALA B C 1
ATOM 5837 O O . ALA B 1 293 ? -24.038 -12.775 -21.631 1.00 20.96 280 ALA B O 1
ATOM 5839 N N . GLU B 1 294 ? -26.182 -13.269 -22.226 1.00 19.48 281 GLU B N 1
ATOM 5840 C CA . GLU B 1 294 ? -26.165 -12.448 -23.434 1.00 21.03 281 GLU B CA 1
ATOM 5841 C C . GLU B 1 294 ? -25.979 -10.963 -23.091 1.00 24.76 281 GLU B C 1
ATOM 5842 O O . GLU B 1 294 ? -25.216 -10.275 -23.769 1.00 23.81 281 GLU B O 1
ATOM 5848 N N . TRP B 1 295 ? -26.661 -10.488 -22.031 1.00 21.37 282 TRP B N 1
ATOM 5849 C CA . TRP B 1 295 ? -26.490 -9.107 -21.546 1.00 19.61 282 TRP B CA 1
ATOM 5850 C C . TRP B 1 295 ? -25.037 -8.880 -21.077 1.00 19.40 282 TRP B C 1
ATOM 5851 O O . TRP B 1 295 ? -24.468 -7.835 -21.349 1.00 17.22 282 TRP B O 1
ATOM 5862 N N . THR B 1 296 ? -24.421 -9.882 -20.429 1.00 17.92 283 THR B N 1
ATOM 5863 C CA . THR B 1 296 ? -23.024 -9.810 -19.988 1.00 18.19 283 THR B CA 1
ATOM 5864 C C . THR B 1 296 ? -22.076 -9.658 -21.189 1.00 21.80 283 THR B C 1
ATOM 5865 O O . THR B 1 296 ? -21.198 -8.798 -21.167 1.00 20.09 283 THR B O 1
ATOM 5869 N N . LEU B 1 297 ? -22.282 -10.462 -22.255 1.00 19.87 284 LEU B N 1
ATOM 5870 C CA . LEU B 1 297 ? -21.489 -10.351 -23.489 1.00 19.74 284 LEU B CA 1
ATOM 5871 C C . LEU B 1 297 ? -21.628 -8.938 -24.072 1.00 18.93 284 LEU B C 1
ATOM 5872 O O . LEU B 1 297 ? -20.631 -8.290 -24.401 1.00 18.60 284 LEU B O 1
ATOM 5877 N N . PHE B 1 298 ? -22.857 -8.448 -24.120 1.00 13.35 285 PHE B N 1
ATOM 5878 C CA . PHE B 1 298 ? -23.159 -7.131 -24.694 1.00 13.68 285 PHE B CA 1
ATOM 5879 C C . PHE B 1 298 ? -22.470 -6.003 -23.917 1.00 16.90 285 PHE B C 1
ATOM 5880 O O . PHE B 1 298 ? -21.853 -5.124 -24.520 1.00 15.61 285 PHE B O 1
ATOM 5888 N N . GLY B 1 299 ? -22.511 -6.099 -22.589 1.00 14.09 286 GLY B N 1
ATOM 5889 C CA . GLY B 1 299 ? -21.910 -5.112 -21.704 1.00 14.87 286 GLY B CA 1
ATOM 5890 C C . GLY B 1 299 ? -20.401 -5.059 -21.777 1.00 18.86 286 GLY B C 1
ATOM 5891 O O . GLY B 1 299 ? -19.807 -4.096 -21.297 1.00 16.86 286 GLY B O 1
ATOM 5892 N N . ILE B 1 300 ? -19.754 -6.088 -22.358 1.00 15.66 287 ILE B N 1
ATOM 5893 C CA . ILE B 1 300 ? -18.289 -6.105 -22.412 1.00 15.21 287 ILE B CA 1
ATOM 5894 C C . ILE B 1 300 ? -17.678 -6.312 -23.789 1.00 19.52 287 ILE B C 1
ATOM 5895 O O . ILE B 1 300 ? -16.611 -5.769 -24.029 1.00 20.54 287 ILE B O 1
ATOM 5900 N N . PHE B 1 301 ? -18.283 -7.136 -24.663 1.00 16.51 288 PHE B N 1
ATOM 5901 C CA . PHE B 1 301 ? -17.684 -7.404 -25.989 1.00 16.35 288 PHE B CA 1
ATOM 5902 C C . PHE B 1 301 ? -18.181 -6.538 -27.133 1.00 21.27 288 PHE B C 1
ATOM 5903 O O . PHE B 1 301 ? -17.500 -6.431 -28.149 1.00 19.55 288 PHE B O 1
ATOM 5911 N N . ALA B 1 302 ? -19.376 -5.950 -26.998 1.00 20.50 289 ALA B N 1
ATOM 5912 C CA . ALA B 1 302 ? -19.922 -5.063 -28.016 1.00 21.07 289 ALA B CA 1
ATOM 5913 C C . ALA B 1 302 ? -18.956 -3.880 -28.175 1.00 21.38 289 ALA B C 1
ATOM 5914 O O . ALA B 1 302 ? -18.343 -3.419 -27.188 1.00 18.55 289 ALA B O 1
ATOM 5916 N N . ASN B 1 303 ? -18.780 -3.436 -29.430 1.00 16.27 290 ASN B N 1
ATOM 5917 C CA . ASN B 1 303 ? -17.824 -2.382 -29.800 1.00 16.17 290 ASN B CA 1
ATOM 5918 C C . ASN B 1 303 ? -16.401 -2.798 -29.423 1.00 18.22 290 ASN B C 1
ATOM 5919 O O . ASN B 1 303 ? -15.560 -1.937 -29.174 1.00 18.78 290 ASN B O 1
ATOM 5924 N N . THR B 1 304 ? -16.130 -4.129 -29.388 1.00 14.38 291 THR B N 1
ATOM 5925 C CA . THR B 1 304 ? -14.822 -4.708 -29.002 1.00 15.70 291 THR B CA 1
ATOM 5926 C C . THR B 1 304 ? -14.370 -4.215 -27.610 1.00 20.16 291 THR B C 1
ATOM 5927 O O . THR B 1 304 ? -13.173 -3.981 -27.368 1.00 20.18 291 THR B O 1
ATOM 5931 N N . GLY B 1 305 ? -15.344 -3.978 -26.740 1.00 17.99 292 GLY B N 1
ATOM 5932 C CA . GLY B 1 305 ? -15.111 -3.497 -25.378 1.00 17.68 292 GLY B CA 1
ATOM 5933 C C . GLY B 1 305 ? -14.651 -2.056 -25.260 1.00 21.33 292 GLY B C 1
ATOM 5934 O O . GLY B 1 305 ? -14.239 -1.610 -24.186 1.00 20.74 292 GLY B O 1
ATOM 5935 N N . GLN B 1 306 ? -14.675 -1.332 -26.367 1.00 17.58 293 GLN B N 1
ATOM 5936 C CA . GLN B 1 306 ? -14.238 0.059 -26.416 1.00 16.70 293 GLN B CA 1
ATOM 5937 C C . GLN B 1 306 ? -15.450 0.945 -26.095 1.00 19.00 293 GLN B C 1
ATOM 5938 O O . GLN B 1 306 ? -15.931 1.702 -26.931 1.00 17.72 293 GLN B O 1
ATOM 5944 N N . VAL B 1 307 ? -15.947 0.810 -24.864 1.00 17.08 294 VAL B N 1
ATOM 5945 C CA . VAL B 1 307 ? -17.156 1.473 -24.353 1.00 16.24 294 VAL B CA 1
ATOM 5946 C C . VAL B 1 307 ? -16.816 1.963 -22.956 1.00 20.23 294 VAL B C 1
ATOM 5947 O O . VAL B 1 307 ? -16.423 1.156 -22.120 1.00 16.54 294 VAL B O 1
ATOM 5951 N N . CYS B 1 308 ? -16.935 3.290 -22.707 1.00 20.82 295 CYS B N 1
ATOM 5952 C CA . CYS B 1 308 ? -16.613 3.864 -21.404 1.00 23.30 295 CYS B CA 1
ATOM 5953 C C . CYS B 1 308 ? -17.347 3.191 -20.257 1.00 19.66 295 CYS B C 1
ATOM 5954 O O . CYS B 1 308 ? -16.740 2.878 -19.236 1.00 19.78 295 CYS B O 1
ATOM 5957 N N . SER B 1 309 ? -18.637 2.916 -20.460 1.00 12.11 296 SER B N 1
ATOM 5958 C CA . SER B 1 309 ? -19.549 2.328 -19.494 1.00 11.93 296 SER B CA 1
ATOM 5959 C C . SER B 1 309 ? -19.575 0.807 -19.505 1.00 16.49 296 SER B C 1
ATOM 5960 O O . SER B 1 309 ? -20.434 0.237 -18.819 1.00 15.26 296 SER B O 1
ATOM 5963 N N . ALA B 1 310 ? -18.665 0.140 -20.276 1.00 14.72 297 ALA B N 1
ATOM 5964 C CA . ALA B 1 310 ? -18.614 -1.333 -20.355 1.00 13.77 297 ALA B CA 1
ATOM 5965 C C . ALA B 1 310 ? -18.595 -1.969 -18.972 1.00 16.59 297 ALA B C 1
ATOM 5966 O O . ALA B 1 310 ? -17.853 -1.531 -18.093 1.00 15.95 297 ALA B O 1
ATOM 5968 N N . THR B 1 311 ? -19.419 -2.995 -18.783 1.00 14.07 298 THR B N 1
ATOM 5969 C CA . THR B 1 311 ? -19.486 -3.730 -17.509 1.00 13.85 298 THR B CA 1
ATOM 5970 C C . THR B 1 311 ? -18.366 -4.765 -17.579 1.00 17.67 298 THR B C 1
ATOM 5971 O O . THR B 1 311 ? -18.568 -5.899 -18.003 1.00 17.26 298 THR B O 1
ATOM 5975 N N . SER B 1 312 ? -17.144 -4.282 -17.277 1.00 14.65 299 SER B N 1
ATOM 5976 C CA . SER B 1 312 ? -15.883 -5.004 -17.356 1.00 14.99 299 SER B CA 1
ATOM 5977 C C . SER B 1 312 ? -15.557 -5.920 -16.177 1.00 20.72 299 SER B C 1
ATOM 5978 O O . SER B 1 312 ? -14.643 -6.729 -16.294 1.00 21.98 299 SER B O 1
ATOM 5981 N N . ARG B 1 313 ? -16.292 -5.798 -15.059 1.00 17.58 300 ARG B N 1
ATOM 5982 C CA . ARG B 1 313 ? -16.115 -6.672 -13.888 1.00 17.58 300 ARG B CA 1
ATOM 5983 C C . ARG B 1 313 ? -17.429 -7.385 -13.612 1.00 20.93 300 ARG B C 1
ATOM 5984 O O . ARG B 1 313 ? -18.428 -6.719 -13.314 1.00 20.17 300 ARG B O 1
ATOM 5992 N N . LEU B 1 314 ? -17.438 -8.735 -13.753 1.00 15.54 301 LEU B N 1
ATOM 5993 C CA . LEU B 1 314 ? -18.596 -9.596 -13.506 1.00 15.79 301 LEU B CA 1
ATOM 5994 C C . LEU B 1 314 ? -18.470 -10.042 -12.055 1.00 21.80 301 LEU B C 1
ATOM 5995 O O . LEU B 1 314 ? -17.442 -10.603 -11.675 1.00 21.26 301 LEU B O 1
ATOM 6000 N N . ILE B 1 315 ? -19.495 -9.755 -11.235 1.00 18.10 302 ILE B N 1
ATOM 6001 C CA . ILE B 1 315 ? -19.506 -10.121 -9.797 1.00 17.82 302 ILE B CA 1
ATOM 6002 C C . ILE B 1 315 ? -20.690 -11.066 -9.686 1.00 21.12 302 ILE B C 1
ATOM 6003 O O . ILE B 1 315 ? -21.839 -10.639 -9.821 1.00 20.08 302 ILE B O 1
ATOM 6008 N N . VAL B 1 316 ? -20.398 -12.377 -9.611 1.00 17.35 303 VAL B N 1
ATOM 6009 C CA . VAL B 1 316 ? -21.414 -13.427 -9.696 1.00 17.90 303 VAL B CA 1
ATOM 6010 C C . VAL B 1 316 ? -21.599 -14.239 -8.407 1.00 23.03 303 VAL B C 1
ATOM 6011 O O . VAL B 1 316 ? -20.615 -14.660 -7.799 1.00 23.74 303 VAL B O 1
ATOM 6015 N N . GLN B 1 317 ? -22.856 -14.476 -8.028 1.00 20.99 304 GLN B N 1
ATOM 6016 C CA . GLN B 1 317 ? -23.186 -15.195 -6.793 1.00 22.30 304 GLN B CA 1
ATOM 6017 C C . GLN B 1 317 ? -22.725 -16.649 -6.881 1.00 29.19 304 GLN B C 1
ATOM 6018 O O . GLN B 1 317 ? -22.974 -17.324 -7.886 1.00 27.52 304 GLN B O 1
ATOM 6024 N N . GLU B 1 318 ? -22.017 -17.109 -5.840 1.00 28.09 305 GLU B N 1
ATOM 6025 C CA . GLU B 1 318 ? -21.414 -18.443 -5.797 1.00 29.33 305 GLU B CA 1
ATOM 6026 C C . GLU B 1 318 ? -22.302 -19.660 -6.089 1.00 33.52 305 GLU B C 1
ATOM 6027 O O . GLU B 1 318 ? -21.787 -20.657 -6.586 1.00 34.06 305 GLU B O 1
ATOM 6033 N N . ASN B 1 319 ? -23.619 -19.559 -5.853 1.00 29.59 306 ASN B N 1
ATOM 6034 C CA . ASN B 1 319 ? -24.553 -20.657 -6.119 1.00 29.70 306 ASN B CA 1
ATOM 6035 C C . ASN B 1 319 ? -24.780 -20.892 -7.605 1.00 34.48 306 ASN B C 1
ATOM 6036 O O . ASN B 1 319 ? -25.062 -22.026 -8.005 1.00 34.29 306 ASN B O 1
ATOM 6041 N N . ILE B 1 320 ? -24.700 -19.825 -8.419 1.00 31.18 307 ILE B N 1
ATOM 6042 C CA . ILE B 1 320 ? -24.882 -19.944 -9.865 1.00 29.95 307 ILE B CA 1
ATOM 6043 C C . ILE B 1 320 ? -23.608 -19.726 -10.633 1.00 28.70 307 ILE B C 1
ATOM 6044 O O . ILE B 1 320 ? -23.636 -19.901 -11.841 1.00 29.77 307 ILE B O 1
ATOM 6049 N N . ALA B 1 321 ? -22.507 -19.312 -9.978 1.00 23.62 308 ALA B N 1
ATOM 6050 C CA . ALA B 1 321 ? -21.257 -19.013 -10.681 1.00 22.85 308 ALA B CA 1
ATOM 6051 C C . ALA B 1 321 ? -20.864 -20.086 -11.697 1.00 28.65 308 ALA B C 1
ATOM 6052 O O . ALA B 1 321 ? -20.744 -19.778 -12.872 1.00 27.51 308 ALA B O 1
ATOM 6054 N N . SER B 1 322 ? -20.765 -21.362 -11.263 1.00 25.78 309 SER B N 1
ATOM 6055 C CA . SER B 1 322 ? -20.392 -22.439 -12.171 1.00 25.12 309 SER B CA 1
ATOM 6056 C C . SER B 1 322 ? -21.268 -22.591 -13.397 1.00 25.68 309 SER B C 1
ATOM 6057 O O . SER B 1 322 ? -20.732 -22.667 -14.497 1.00 24.42 309 SER B O 1
ATOM 6060 N N . ALA B 1 323 ? -22.599 -22.640 -13.225 1.00 22.18 310 ALA B N 1
ATOM 6061 C CA . ALA B 1 323 ? -23.526 -22.801 -14.345 1.00 22.18 310 ALA B CA 1
ATOM 6062 C C . ALA B 1 323 ? -23.563 -21.536 -15.219 1.00 27.48 310 ALA B C 1
ATOM 6063 O O . ALA B 1 323 ? -23.682 -21.630 -16.440 1.00 25.10 310 ALA B O 1
ATOM 6065 N N . PHE B 1 324 ? -23.499 -20.347 -14.581 1.00 23.74 311 PHE B N 1
ATOM 6066 C CA . PHE B 1 324 ? -23.512 -19.099 -15.335 1.00 22.45 311 PHE B CA 1
ATOM 6067 C C . PHE B 1 324 ? -22.226 -18.969 -16.163 1.00 24.67 311 PHE B C 1
ATOM 6068 O O . PHE B 1 324 ? -22.306 -18.635 -17.344 1.00 26.83 311 PHE B O 1
ATOM 6076 N N . MET B 1 325 ? -21.059 -19.288 -15.574 1.00 20.36 312 MET B N 1
ATOM 6077 C CA . MET B 1 325 ? -19.776 -19.246 -16.308 1.00 20.15 312 MET B CA 1
ATOM 6078 C C . MET B 1 325 ? -19.767 -20.173 -17.534 1.00 26.78 312 MET B C 1
ATOM 6079 O O . MET B 1 325 ? -19.175 -19.829 -18.572 1.00 25.29 312 MET B O 1
ATOM 6084 N N . ASP B 1 326 ? -20.428 -21.353 -17.409 1.00 24.52 313 ASP B N 1
ATOM 6085 C CA . ASP B 1 326 ? -20.548 -22.318 -18.503 1.00 23.38 313 ASP B CA 1
ATOM 6086 C C . ASP B 1 326 ? -21.301 -21.681 -19.659 1.00 26.75 313 ASP B C 1
ATOM 6087 O O . ASP B 1 326 ? -20.757 -21.626 -20.768 1.00 25.53 313 ASP B O 1
ATOM 6092 N N . ARG B 1 327 ? -22.523 -21.156 -19.401 1.00 25.16 314 ARG B N 1
ATOM 6093 C CA . ARG B 1 327 ? -23.318 -20.508 -20.444 1.00 26.01 314 ARG B CA 1
ATOM 6094 C C . ARG B 1 327 ? -22.594 -19.294 -21.042 1.00 29.77 314 ARG B C 1
ATOM 6095 O O . ARG B 1 327 ? -22.653 -19.092 -22.257 1.00 30.31 314 ARG B O 1
ATOM 6103 N N . LEU B 1 328 ? -21.886 -18.526 -20.200 1.00 25.38 315 LEU B N 1
ATOM 6104 C CA . LEU B 1 328 ? -21.125 -17.345 -20.631 1.00 25.05 315 LEU B CA 1
ATOM 6105 C C . LEU B 1 328 ? -20.011 -17.735 -21.610 1.00 29.00 315 LEU B C 1
ATOM 6106 O O . LEU B 1 328 ? -19.889 -17.125 -22.671 1.00 26.49 315 LEU B O 1
ATOM 6111 N N . LEU B 1 329 ? -19.217 -18.759 -21.257 1.00 26.89 316 LEU B N 1
ATOM 6112 C CA . LEU B 1 329 ? -18.127 -19.265 -22.099 1.00 28.63 316 LEU B CA 1
ATOM 6113 C C . LEU B 1 329 ? -18.665 -19.787 -23.455 1.00 30.57 316 LEU B C 1
ATOM 6114 O O . LEU B 1 329 ? -18.011 -19.596 -24.489 1.00 28.46 316 LEU B O 1
ATOM 6119 N N . LYS B 1 330 ? -19.834 -20.468 -23.437 1.00 26.73 317 LYS B N 1
ATOM 6120 C CA . LYS B 1 330 ? -20.442 -21.027 -24.652 1.00 26.82 317 LYS B CA 1
ATOM 6121 C C . LYS B 1 330 ? -20.942 -19.945 -25.586 1.00 28.81 317 LYS B C 1
ATOM 6122 O O . LYS B 1 330 ? -20.723 -20.027 -26.799 1.00 27.03 317 LYS B O 1
ATOM 6128 N N . TRP B 1 331 ? -21.568 -18.901 -25.016 1.00 23.88 318 TRP B N 1
ATOM 6129 C CA . TRP B 1 331 ? -22.022 -17.759 -25.811 1.00 23.13 318 TRP B CA 1
ATOM 6130 C C . TRP B 1 331 ? -20.816 -17.008 -26.388 1.00 26.56 318 TRP B C 1
ATOM 6131 O O . TRP B 1 331 ? -20.854 -16.617 -27.556 1.00 27.26 318 TRP B O 1
ATOM 6142 N N . THR B 1 332 ? -19.748 -16.826 -25.571 1.00 23.23 319 THR B N 1
ATOM 6143 C CA . THR B 1 332 ? -18.522 -16.095 -25.930 1.00 23.12 319 THR B CA 1
ATOM 6144 C C . THR B 1 332 ? -17.781 -16.763 -27.099 1.00 29.87 319 THR B C 1
ATOM 6145 O O . THR B 1 332 ? -17.411 -16.075 -28.060 1.00 27.82 319 THR B O 1
ATOM 6149 N N . LYS B 1 333 ? -17.588 -18.107 -27.029 1.00 26.94 320 LYS B N 1
ATOM 6150 C CA . LYS B 1 333 ? -16.891 -18.833 -28.095 1.00 26.79 320 LYS B CA 1
ATOM 6151 C C . LYS B 1 333 ? -17.697 -18.878 -29.401 1.00 30.04 320 LYS B C 1
ATOM 6152 O O . LYS B 1 333 ? -17.146 -19.206 -30.448 1.00 29.88 320 LYS B O 1
ATOM 6158 N N . ASN B 1 334 ? -18.986 -18.471 -29.350 1.00 25.88 321 ASN B N 1
ATOM 6159 C CA . ASN B 1 334 ? -19.852 -18.402 -30.525 1.00 25.30 321 ASN B CA 1
ATOM 6160 C C . ASN B 1 334 ? -19.857 -17.020 -31.228 1.00 26.70 321 ASN B C 1
ATOM 6161 O O . ASN B 1 334 ? -20.519 -16.864 -32.252 1.00 26.30 321 ASN B O 1
ATOM 6166 N N . ILE B 1 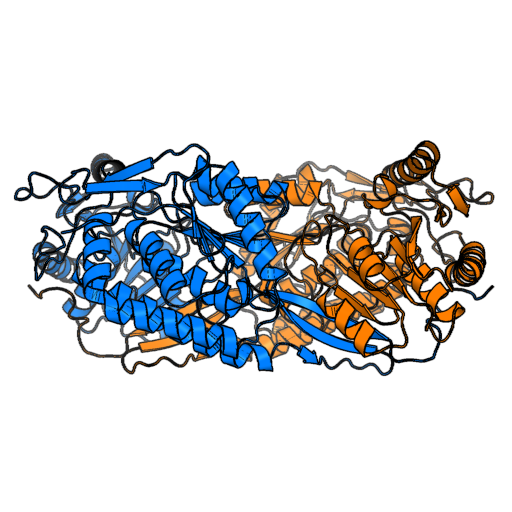335 ? -19.139 -16.035 -30.674 1.00 22.56 322 ILE B N 1
ATOM 6167 C CA . ILE B 1 335 ? -19.055 -14.692 -31.247 1.00 21.06 322 ILE B CA 1
ATOM 6168 C C . ILE B 1 335 ? -18.236 -14.751 -32.525 1.00 22.13 322 ILE B C 1
ATOM 6169 O O . ILE B 1 335 ? -17.057 -15.106 -32.485 1.00 20.94 322 ILE B O 1
ATOM 6174 N N . LYS B 1 336 ? -18.862 -14.379 -33.642 1.00 18.03 323 LYS B N 1
ATOM 6175 C CA . LYS B 1 336 ? -18.200 -14.332 -34.929 1.00 18.22 323 LYS B CA 1
ATOM 6176 C C . LYS B 1 336 ? -17.248 -13.152 -35.017 1.00 23.35 323 LYS B C 1
ATOM 6177 O O . LYS B 1 336 ? -17.663 -11.994 -34.946 1.00 23.49 323 LYS B O 1
ATOM 6183 N N . ILE B 1 337 ? -15.965 -13.456 -35.172 1.00 21.69 324 ILE B N 1
ATOM 6184 C CA . ILE B 1 337 ? -14.946 -12.435 -35.361 1.00 22.11 324 ILE B CA 1
ATOM 6185 C C . ILE B 1 337 ? -14.478 -12.482 -36.813 1.00 25.97 324 ILE B C 1
ATOM 6186 O O . ILE B 1 337 ? -14.062 -13.538 -37.312 1.00 25.52 324 ILE B O 1
ATOM 6191 N N . SER B 1 338 ? -14.642 -11.361 -37.525 1.00 21.26 325 SER B N 1
ATOM 6192 C CA . SER B 1 338 ? -14.353 -11.337 -38.958 1.00 19.84 325 SER B CA 1
ATOM 6193 C C . SER B 1 338 ? -14.196 -9.919 -39.448 1.00 21.82 325 SER B C 1
ATOM 6194 O O . SER B 1 338 ? -14.103 -8.980 -38.653 1.00 22.02 325 SER B O 1
ATOM 6197 N N . ASP B 1 339 ? -14.198 -9.753 -40.766 1.00 17.72 326 ASP B N 1
ATOM 6198 C CA . ASP B 1 339 ? -14.143 -8.430 -41.360 1.00 17.37 326 ASP B CA 1
ATOM 6199 C C . ASP B 1 339 ? -15.385 -7.644 -40.863 1.00 20.86 326 ASP B C 1
ATOM 6200 O O . ASP B 1 339 ? -16.495 -8.170 -40.956 1.00 19.97 326 ASP B O 1
ATOM 6205 N N . PRO B 1 340 ? -15.226 -6.397 -40.347 1.00 18.33 327 PRO B N 1
ATOM 6206 C CA . PRO B 1 340 ? -16.405 -5.651 -39.842 1.00 18.41 327 PRO B CA 1
ATOM 6207 C C . PRO B 1 340 ? -17.506 -5.364 -40.860 1.00 22.38 327 PRO B C 1
ATOM 6208 O O . PRO B 1 340 ? -18.664 -5.151 -40.470 1.00 21.62 327 PRO B O 1
ATOM 6212 N N . LEU B 1 341 ? -17.161 -5.340 -42.158 1.00 19.58 328 LEU B N 1
ATOM 6213 C CA . LEU B 1 341 ? -18.147 -5.065 -43.199 1.00 19.77 328 LEU B CA 1
ATOM 6214 C C . LEU B 1 341 ? -19.113 -6.212 -43.453 1.00 23.00 328 LEU B C 1
ATOM 6215 O O . LEU B 1 341 ? -20.149 -6.018 -44.090 1.00 22.68 328 LEU B O 1
ATOM 6220 N N . GLU B 1 342 ? -18.788 -7.414 -42.951 1.00 19.64 329 GLU B N 1
ATOM 6221 C CA . GLU B 1 342 ? -19.697 -8.552 -43.060 1.00 19.42 329 GLU B CA 1
ATOM 6222 C C . GLU B 1 342 ? -20.912 -8.244 -42.183 1.00 23.31 329 GLU B C 1
ATOM 6223 O O . GLU B 1 342 ? -20.751 -7.857 -41.028 1.00 22.28 329 GLU B O 1
ATOM 6229 N N . GLU B 1 343 ? -22.116 -8.380 -42.744 1.00 20.97 330 GLU B N 1
ATOM 6230 C CA . GLU B 1 343 ? -23.383 -8.061 -42.076 1.00 22.12 330 GLU B CA 1
ATOM 6231 C C . GLU B 1 343 ? -23.619 -8.833 -40.762 1.00 26.82 330 GLU B C 1
ATOM 6232 O O . GLU B 1 343 ? -24.289 -8.325 -39.859 1.00 27.87 330 GLU B O 1
ATOM 6238 N N . ASP B 1 344 ? -23.026 -10.026 -40.643 1.00 21.17 331 ASP B N 1
ATOM 6239 C CA . ASP B 1 344 ? -23.163 -10.914 -39.494 1.00 21.01 331 ASP B CA 1
ATOM 6240 C C . ASP B 1 344 ? -21.951 -10.877 -38.571 1.00 24.10 331 ASP B C 1
ATOM 6241 O O . ASP B 1 344 ? -21.848 -11.710 -37.673 1.00 22.22 331 ASP B O 1
ATOM 6246 N N . CYS B 1 345 ? -21.009 -9.952 -38.816 1.00 20.67 332 CYS B N 1
ATOM 6247 C CA . CYS B 1 345 ? -19.857 -9.817 -37.934 1.00 20.23 332 CYS B CA 1
ATOM 6248 C C . CYS B 1 345 ? -20.344 -9.378 -36.553 1.00 23.63 332 CYS B C 1
ATOM 6249 O O . CYS B 1 345 ? -21.194 -8.490 -36.468 1.00 22.57 332 CYS B O 1
ATOM 6252 N N . LYS B 1 346 ? -19.800 -9.997 -35.487 1.00 19.69 333 LYS B N 1
ATOM 6253 C CA . LYS B 1 346 ? -20.157 -9.656 -34.106 1.00 19.33 333 LYS B CA 1
ATOM 6254 C C . LYS B 1 346 ? -19.012 -9.034 -33.345 1.00 25.11 333 LYS B C 1
ATOM 6255 O O . LYS B 1 346 ? -19.224 -8.433 -32.278 1.00 26.50 333 LYS B O 1
ATOM 6261 N N . LEU B 1 347 ? -17.794 -9.164 -33.887 1.00 20.64 334 LEU B N 1
ATOM 6262 C CA . LEU B 1 347 ? -16.608 -8.594 -33.281 1.00 19.59 334 LEU B CA 1
ATOM 6263 C C . LEU B 1 347 ? -15.636 -8.091 -34.332 1.00 21.98 334 LEU B C 1
ATOM 6264 O O . LEU B 1 347 ? -15.157 -8.870 -35.158 1.00 22.03 334 LEU B O 1
ATOM 6269 N N . GLY B 1 348 ? -15.352 -6.795 -34.275 1.00 17.27 335 GLY B N 1
ATOM 6270 C CA . GLY B 1 348 ? -14.413 -6.150 -35.177 1.00 18.04 335 GLY B CA 1
ATOM 6271 C C . GLY B 1 348 ? -13.054 -6.073 -34.517 1.00 23.08 335 GLY B C 1
ATOM 6272 O O . GLY B 1 348 ? -12.899 -6.531 -33.380 1.00 23.73 335 GLY B O 1
ATOM 6273 N N . PRO B 1 349 ? -12.035 -5.491 -35.164 1.00 19.52 336 PRO B N 1
ATOM 6274 C CA . PRO B 1 349 ? -10.744 -5.339 -34.472 1.00 20.03 336 PRO B CA 1
ATOM 6275 C C . PRO B 1 349 ? -10.802 -4.161 -33.480 1.00 23.60 336 PRO B C 1
ATOM 6276 O O . PRO B 1 349 ? -11.767 -3.391 -33.511 1.00 22.37 336 PRO B O 1
ATOM 6280 N N . VAL B 1 350 ? -9.740 -3.952 -32.679 1.00 20.17 337 VAL B N 1
ATOM 6281 C CA . VAL B 1 350 ? -9.635 -2.720 -31.896 1.00 20.15 337 VAL B CA 1
ATOM 6282 C C . VAL B 1 350 ? -9.220 -1.637 -32.931 1.00 23.28 337 VAL B C 1
ATOM 6283 O O . VAL B 1 350 ? -8.828 -1.998 -34.046 1.00 21.04 337 VAL B O 1
ATOM 6287 N N . VAL B 1 351 ? -9.350 -0.340 -32.588 1.00 18.51 338 VAL B N 1
ATOM 6288 C CA . VAL B 1 351 ? -9.152 0.782 -33.501 1.00 18.46 338 VAL B CA 1
ATOM 6289 C C . VAL B 1 351 ? -7.733 0.978 -34.085 1.00 23.05 338 VAL B C 1
ATOM 6290 O O . VAL B 1 351 ? -7.624 1.568 -35.155 1.00 21.28 338 VAL B O 1
ATOM 6294 N N . SER B 1 352 ? -6.668 0.638 -33.338 1.00 20.44 339 SER B N 1
ATOM 6295 C CA . SER B 1 352 ? -5.312 0.944 -33.780 1.00 21.23 339 SER B CA 1
ATOM 6296 C C . SER B 1 352 ? -4.283 -0.049 -33.240 1.00 26.60 339 SER B C 1
ATOM 6297 O O . SER B 1 352 ? -4.603 -0.852 -32.361 1.00 24.89 339 SER B O 1
ATOM 6300 N N . ALA B 1 353 ? -3.028 0.028 -33.755 1.00 24.61 340 ALA B N 1
ATOM 6301 C CA . ALA B 1 353 ? -1.911 -0.825 -33.306 1.00 24.50 340 ALA B CA 1
ATOM 6302 C C . ALA B 1 353 ? -1.567 -0.499 -31.860 1.00 28.42 340 ALA B C 1
ATOM 6303 O O . ALA B 1 353 ? -1.253 -1.406 -31.080 1.00 29.04 340 ALA B O 1
ATOM 6305 N N . GLY B 1 354 ? -1.618 0.791 -31.526 1.00 24.54 341 GLY B N 1
ATOM 6306 C CA . GLY B 1 354 ? -1.342 1.290 -30.186 1.00 25.46 341 GLY B CA 1
ATOM 6307 C C . GLY B 1 354 ? -2.303 0.687 -29.182 1.00 30.69 341 GLY B C 1
ATOM 6308 O O . GLY B 1 354 ? -1.879 0.203 -28.125 1.00 32.00 341 GLY B O 1
ATOM 6309 N N . GLN B 1 355 ? -3.601 0.666 -29.532 1.00 25.47 342 GLN B N 1
ATOM 6310 C CA . GLN B 1 355 ? -4.641 0.063 -28.690 1.00 24.45 342 GLN B CA 1
ATOM 6311 C C . GLN B 1 355 ? -4.488 -1.450 -28.636 1.00 29.48 342 GLN B C 1
ATOM 6312 O O . GLN B 1 355 ? -4.648 -2.041 -27.577 1.00 29.42 342 GLN B O 1
ATOM 6318 N N . TYR B 1 356 ? -4.157 -2.081 -29.777 1.00 27.61 343 TYR B N 1
ATOM 6319 C CA . TYR B 1 356 ? -3.928 -3.524 -29.834 1.00 26.72 343 TYR B CA 1
ATOM 6320 C C . TYR B 1 356 ? -2.833 -3.933 -28.830 1.00 31.09 343 TYR B C 1
ATOM 6321 O O . TYR B 1 356 ? -3.056 -4.833 -28.012 1.00 30.86 343 TYR B O 1
ATOM 6330 N N . GLU B 1 357 ? -1.706 -3.194 -28.819 1.00 29.07 344 GLU B N 1
ATOM 6331 C CA . GLU B 1 357 ? -0.588 -3.481 -27.923 1.00 29.74 344 GLU B CA 1
ATOM 6332 C C . GLU B 1 357 ? -0.935 -3.263 -26.468 1.00 31.67 344 GLU B C 1
ATOM 6333 O O . GLU B 1 357 ? -0.676 -4.146 -25.650 1.00 30.10 344 GLU B O 1
ATOM 6339 N N . LYS B 1 358 ? -1.635 -2.155 -26.174 1.00 28.22 345 LYS B N 1
ATOM 6340 C CA . LYS B 1 358 ? -2.122 -1.817 -24.834 1.00 28.00 345 LYS B CA 1
ATOM 6341 C C . LYS B 1 358 ? -3.025 -2.926 -24.285 1.00 30.19 345 LYS B C 1
ATOM 6342 O O . LYS B 1 358 ? -2.810 -3.381 -23.162 1.00 29.34 345 LYS B O 1
ATOM 6348 N N . VAL B 1 359 ? -3.984 -3.415 -25.098 1.00 26.01 346 VAL B N 1
ATOM 6349 C CA . VAL B 1 359 ? -4.916 -4.463 -24.660 1.00 26.01 346 VAL B CA 1
ATOM 6350 C C . VAL B 1 359 ? -4.208 -5.809 -24.405 1.00 31.63 346 VAL B C 1
ATOM 6351 O O . VAL B 1 359 ? -4.430 -6.423 -23.356 1.00 30.22 346 VAL B O 1
ATOM 6355 N N . LEU B 1 360 ? -3.351 -6.258 -25.348 1.00 29.82 347 LEU B N 1
ATOM 6356 C CA . LEU B 1 360 ? -2.592 -7.500 -25.171 1.00 30.29 347 LEU B CA 1
ATOM 6357 C C . LEU B 1 360 ? -1.683 -7.440 -23.914 1.00 33.31 347 LEU B C 1
ATOM 6358 O O . LEU B 1 360 ? -1.520 -8.461 -23.242 1.00 34.03 347 LEU B O 1
ATOM 6363 N N . LYS B 1 361 ? -1.138 -6.243 -23.588 1.00 30.07 348 LYS B N 1
ATOM 6364 C CA . LYS B 1 361 ? -0.295 -6.003 -22.401 1.00 30.60 348 LYS B CA 1
ATOM 6365 C C . LYS B 1 361 ? -1.087 -6.198 -21.088 1.00 35.24 348 LYS B C 1
ATOM 6366 O O . LYS B 1 361 ? -0.550 -6.779 -20.140 1.00 34.64 348 LYS B O 1
ATOM 6372 N N . PHE B 1 362 ? -2.369 -5.751 -21.051 1.00 30.91 349 PHE B N 1
ATOM 6373 C CA . PHE B 1 362 ? -3.275 -5.950 -19.910 1.00 29.21 349 PHE B CA 1
ATOM 6374 C C . PHE B 1 362 ? -3.523 -7.440 -19.685 1.00 33.92 349 PHE B C 1
ATOM 6375 O O . PHE B 1 362 ? -3.466 -7.918 -18.536 1.00 32.65 349 PHE B O 1
ATOM 6383 N N . ILE B 1 363 ? -3.777 -8.181 -20.788 1.00 31.60 350 ILE B N 1
ATOM 6384 C CA . ILE B 1 363 ? -4.018 -9.629 -20.759 1.00 32.46 350 ILE B CA 1
ATOM 6385 C C . ILE B 1 363 ? -2.756 -10.391 -20.293 1.00 39.66 350 ILE B C 1
ATOM 6386 O O . ILE B 1 363 ? -2.877 -11.320 -19.492 1.00 41.09 350 ILE B O 1
ATOM 6391 N N . SER B 1 364 ? -1.560 -9.991 -20.772 1.00 36.96 351 SER B N 1
ATOM 6392 C CA . SER B 1 364 ? -0.313 -10.648 -20.374 1.00 37.09 351 SER B CA 1
ATOM 6393 C C . SER B 1 364 ? 0.054 -10.334 -18.920 1.00 42.49 351 SER B C 1
ATOM 6394 O O . SER B 1 364 ? 0.523 -11.227 -18.207 1.00 42.31 351 SER B O 1
ATOM 6397 N N . ASN B 1 365 ? -0.212 -9.088 -18.463 1.00 40.01 352 ASN B N 1
ATOM 6398 C CA . ASN B 1 365 ? 0.032 -8.685 -17.076 1.00 39.84 352 ASN B CA 1
ATOM 6399 C C . ASN B 1 365 ? -0.877 -9.466 -16.118 1.00 44.90 352 ASN B C 1
ATOM 6400 O O . ASN B 1 365 ? -0.451 -9.772 -15.005 1.00 45.42 352 ASN B O 1
ATOM 6405 N N . ALA B 1 366 ? -2.109 -9.809 -16.556 1.00 40.61 353 ALA B N 1
ATOM 6406 C CA . ALA B 1 366 ? -3.064 -10.596 -15.764 1.00 40.25 353 ALA B CA 1
ATOM 6407 C C . ALA B 1 366 ? -2.534 -12.031 -15.553 1.00 44.47 353 ALA B C 1
ATOM 6408 O O . ALA B 1 366 ? -2.653 -12.570 -14.451 1.00 43.73 353 ALA B O 1
ATOM 6410 N N . LYS B 1 367 ? -1.933 -12.625 -16.607 1.00 41.84 354 LYS B N 1
ATOM 6411 C CA . LYS B 1 367 ? -1.319 -13.959 -16.583 1.00 42.15 354 LYS B CA 1
ATOM 6412 C C . LYS B 1 367 ? -0.152 -13.953 -15.585 1.00 47.48 354 LYS B C 1
ATOM 6413 O O . LYS B 1 367 ? -0.057 -14.844 -14.738 1.00 48.41 354 LYS B O 1
ATOM 6419 N N . SER B 1 368 ? 0.685 -12.906 -15.647 1.00 44.30 355 SER B N 1
ATOM 6420 C CA . SER B 1 368 ? 1.858 -12.749 -14.793 1.00 44.83 355 SER B CA 1
ATOM 6421 C C . SER B 1 368 ? 1.535 -12.393 -13.334 1.00 49.46 355 SER B C 1
ATOM 6422 O O . SER B 1 368 ? 2.440 -12.415 -12.492 1.00 49.53 355 SER B O 1
ATOM 6425 N N . GLU B 1 369 ? 0.256 -12.076 -13.028 1.00 45.24 356 GLU B N 1
ATOM 6426 C CA . GLU B 1 369 ? -0.183 -11.745 -11.667 1.00 44.41 356 GLU B CA 1
ATOM 6427 C C . GLU B 1 369 ? -0.905 -12.927 -11.000 1.00 46.74 356 GLU B C 1
ATOM 6428 O O . GLU B 1 369 ? -1.315 -12.836 -9.840 1.00 46.28 356 GLU B O 1
ATOM 6434 N N . GLY B 1 370 ? -1.033 -14.027 -11.737 1.00 42.05 357 GLY B N 1
ATOM 6435 C CA . GLY B 1 370 ? -1.655 -15.249 -11.249 1.00 41.08 357 GLY B CA 1
ATOM 6436 C C . GLY B 1 370 ? -3.085 -15.499 -11.678 1.00 42.43 357 GLY B C 1
ATOM 6437 O O . GLY B 1 370 ? -3.666 -16.506 -11.262 1.00 41.23 357 GLY B O 1
ATOM 6438 N N . ALA B 1 371 ? -3.672 -14.600 -12.513 1.00 37.16 358 ALA B N 1
ATOM 6439 C CA . ALA B 1 371 ? -5.050 -14.789 -12.968 1.00 36.89 358 ALA B CA 1
ATOM 6440 C C . ALA B 1 371 ? -5.142 -15.866 -14.051 1.00 39.20 358 ALA B C 1
ATOM 6441 O O . ALA B 1 371 ? -4.150 -16.162 -14.713 1.00 38.31 358 ALA B O 1
ATOM 6443 N N . THR B 1 372 ? -6.338 -16.439 -14.224 1.00 35.75 359 THR B N 1
ATOM 6444 C CA . THR B 1 372 ? -6.625 -17.501 -15.178 1.00 35.62 359 THR B CA 1
ATOM 6445 C C . THR B 1 372 ? -7.367 -16.969 -16.423 1.00 40.14 359 THR B C 1
ATOM 6446 O O . THR B 1 372 ? -8.387 -16.286 -16.297 1.00 39.29 359 THR B O 1
ATOM 6450 N N . ILE B 1 373 ? -6.884 -17.341 -17.619 1.00 36.18 360 ILE B N 1
ATOM 6451 C CA . ILE B 1 373 ? -7.534 -16.971 -18.875 1.00 35.61 360 ILE B CA 1
ATOM 6452 C C . ILE B 1 373 ? -8.482 -18.102 -19.172 1.00 39.43 360 ILE B C 1
ATOM 6453 O O . ILE B 1 373 ? -8.044 -19.186 -19.563 1.00 41.33 360 ILE B O 1
ATOM 6458 N N . LEU B 1 374 ? -9.774 -17.883 -18.915 1.00 34.15 361 LEU B N 1
ATOM 6459 C CA . LEU B 1 374 ? -10.794 -18.900 -19.106 1.00 34.44 361 LEU B CA 1
ATOM 6460 C C . LEU B 1 374 ? -11.089 -19.145 -20.583 1.00 38.56 361 LEU B C 1
ATOM 6461 O O . LEU B 1 374 ? -11.502 -20.249 -20.958 1.00 39.56 361 LEU B O 1
ATOM 6466 N N . CYS B 1 375 ? -10.902 -18.101 -21.410 1.00 32.81 362 CYS B N 1
ATOM 6467 C CA . CYS B 1 375 ? -11.044 -18.101 -22.869 1.00 32.25 362 CYS B CA 1
ATOM 6468 C C . CYS B 1 375 ? -10.436 -16.841 -23.477 1.00 34.70 362 CYS B C 1
ATOM 6469 O O . CYS B 1 375 ? -10.233 -15.841 -22.777 1.00 33.14 362 CYS B O 1
ATOM 6472 N N . GLY B 1 376 ? -10.129 -16.910 -24.769 1.00 31.78 363 GLY B N 1
ATOM 6473 C CA . GLY B 1 376 ? -9.555 -15.794 -25.505 1.00 31.12 363 GLY B CA 1
ATOM 6474 C C . GLY B 1 376 ? -8.142 -15.492 -25.078 1.00 33.89 363 GLY B C 1
ATOM 6475 O O . GLY B 1 376 ? -7.371 -16.409 -24.771 1.00 31.92 363 GLY B O 1
ATOM 6476 N N . GLY B 1 377 ? -7.815 -14.208 -25.063 1.00 30.96 364 GLY B N 1
ATOM 6477 C CA . GLY B 1 377 ? -6.501 -13.719 -24.661 1.00 32.46 364 GLY B CA 1
ATOM 6478 C C . GLY B 1 377 ? -5.443 -13.718 -25.743 1.00 39.56 364 GLY B C 1
ATOM 6479 O O . GLY B 1 377 ? -4.312 -13.287 -25.500 1.00 39.84 364 GLY B O 1
ATOM 6480 N N . GLU B 1 378 ? -5.815 -14.195 -26.945 1.00 38.57 365 GLU B N 1
ATOM 6481 C CA . GLU B 1 378 ? -4.948 -14.310 -28.126 1.00 39.30 365 GLU B CA 1
ATOM 6482 C C . GLU B 1 378 ? -5.592 -13.574 -29.300 1.00 44.73 365 GLU B C 1
ATOM 6483 O O . GLU B 1 378 ? -6.679 -13.006 -29.161 1.00 44.80 365 GLU B O 1
ATOM 6489 N N . ARG B 1 379 ? -4.939 -13.625 -30.472 1.00 40.89 366 ARG B N 1
ATOM 6490 C CA . ARG B 1 379 ? -5.509 -13.097 -31.694 1.00 40.34 366 ARG B CA 1
ATOM 6491 C C . ARG B 1 379 ? -6.171 -14.289 -32.404 1.00 42.78 366 ARG B C 1
ATOM 6492 O O . ARG B 1 379 ? -5.683 -15.409 -32.257 1.00 42.46 366 ARG B O 1
ATOM 6500 N N . PRO B 1 380 ? -7.309 -14.110 -33.111 1.00 39.38 367 PRO B N 1
ATOM 6501 C CA . PRO B 1 380 ? -7.933 -15.258 -33.804 1.00 39.49 367 PRO B CA 1
ATOM 6502 C C . PRO B 1 380 ? -6.997 -15.910 -34.825 1.00 46.21 367 PRO B C 1
ATOM 6503 O O . PRO B 1 380 ? -6.180 -15.220 -35.446 1.00 44.73 367 PRO B O 1
ATOM 6507 N N . GLN B 1 381 ? -7.089 -17.249 -34.957 1.00 45.44 368 GLN B N 1
ATOM 6508 C CA . GLN B 1 381 ? -6.252 -18.043 -35.862 1.00 45.91 368 GLN B CA 1
ATOM 6509 C C . GLN B 1 381 ? -6.448 -17.693 -37.332 1.00 49.63 368 GLN B C 1
ATOM 6510 O O . GLN B 1 381 ? -5.456 -17.444 -38.012 1.00 49.73 368 GLN B O 1
ATOM 6516 N N . HIS B 1 382 ? -7.711 -17.634 -37.810 1.00 46.44 369 HIS B N 1
ATOM 6517 C CA . HIS B 1 382 ? -8.045 -17.337 -39.217 1.00 46.53 369 HIS B CA 1
ATOM 6518 C C . HIS B 1 382 ? -7.762 -15.896 -39.684 1.00 45.77 369 HIS B C 1
ATOM 6519 O O . HIS B 1 382 ? -7.930 -15.615 -40.876 1.00 45.91 369 HIS B O 1
ATOM 6526 N N . LEU B 1 383 ? -7.401 -14.974 -38.770 1.00 38.10 370 LEU B N 1
ATOM 6527 C CA . LEU B 1 383 ? -7.181 -13.574 -39.151 1.00 35.57 370 LEU B CA 1
ATOM 6528 C C . LEU B 1 383 ? -5.724 -13.163 -38.943 1.00 37.41 370 LEU B C 1
ATOM 6529 O O . LEU B 1 383 ? -5.327 -12.843 -37.824 1.00 36.75 370 LEU B O 1
ATOM 6534 N N . LYS B 1 384 ? -4.926 -13.198 -40.025 1.00 33.26 371 LYS B N 1
ATOM 6535 C CA . LYS B 1 384 ? -3.493 -12.878 -39.959 1.00 33.25 371 LYS B CA 1
ATOM 6536 C C . LYS B 1 384 ? -3.208 -11.388 -39.891 1.00 36.25 371 LYS B C 1
ATOM 6537 O O . LYS B 1 384 ? -2.202 -10.998 -39.294 1.00 36.83 371 LYS B O 1
ATOM 6543 N N . LYS B 1 385 ? -4.082 -10.561 -40.495 1.00 30.75 372 LYS B N 1
ATOM 6544 C CA . LYS B 1 385 ? -3.969 -9.097 -40.482 1.00 29.74 372 LYS B CA 1
ATOM 6545 C C . LYS B 1 385 ? -5.148 -8.449 -39.701 1.00 29.66 372 LYS B C 1
ATOM 6546 O O . LYS B 1 385 ? -6.229 -9.034 -39.595 1.00 28.02 372 LYS B O 1
ATOM 6552 N N . GLY B 1 386 ? -4.910 -7.259 -39.165 1.00 24.41 373 GLY B N 1
ATOM 6553 C CA . GLY B 1 386 ? -5.903 -6.528 -38.384 1.00 23.05 373 GLY B CA 1
ATOM 6554 C C . GLY B 1 386 ? -5.646 -6.623 -36.896 1.00 26.16 373 GLY B C 1
ATOM 6555 O O . GLY B 1 386 ? -5.100 -7.618 -36.418 1.00 24.25 373 GLY B O 1
ATOM 6556 N N . TYR B 1 387 ? -6.073 -5.605 -36.142 1.00 23.21 374 TYR B N 1
ATOM 6557 C CA . TYR B 1 387 ? -5.863 -5.556 -34.701 1.00 22.35 374 TYR B CA 1
ATOM 6558 C C . TYR B 1 387 ? -6.964 -6.320 -33.962 1.00 26.23 374 TYR B C 1
ATOM 6559 O O . TYR B 1 387 ? -7.682 -5.771 -33.125 1.00 23.56 374 TYR B O 1
ATOM 6568 N N . TYR B 1 388 ? -7.102 -7.601 -34.311 1.00 23.95 375 TYR B N 1
ATOM 6569 C CA . TYR B 1 388 ? -8.103 -8.478 -33.745 1.00 23.26 375 TYR B CA 1
ATOM 6570 C C . TYR B 1 388 ? -7.661 -9.085 -32.426 1.00 27.57 375 TYR B C 1
ATOM 6571 O O . TYR B 1 388 ? -6.554 -9.632 -32.310 1.00 26.48 375 TYR B O 1
ATOM 6580 N N . VAL B 1 389 ? -8.528 -8.957 -31.425 1.00 22.80 376 VAL B N 1
ATOM 6581 C CA . VAL B 1 389 ? -8.305 -9.522 -30.098 1.00 22.85 376 VAL B CA 1
ATOM 6582 C C . VAL B 1 389 ? -9.520 -10.397 -29.814 1.00 26.34 376 VAL B C 1
ATOM 6583 O O . VAL B 1 389 ? -10.655 -9.936 -29.991 1.00 26.69 376 VAL B O 1
ATOM 6587 N N . GLN B 1 390 ? -9.295 -11.676 -29.438 1.00 21.68 377 GLN B N 1
ATOM 6588 C CA . GLN B 1 390 ? -10.393 -12.582 -29.096 1.00 21.44 377 GLN B CA 1
ATOM 6589 C C . GLN B 1 390 ? -11.144 -12.085 -27.838 1.00 23.38 377 GLN B C 1
ATOM 6590 O O . GLN B 1 390 ? -10.494 -11.537 -26.947 1.00 23.53 377 GLN B O 1
ATOM 6596 N N . PRO B 1 391 ? -12.479 -12.320 -27.706 1.00 19.52 378 PRO B N 1
ATOM 6597 C CA . PRO B 1 391 ? -13.153 -11.971 -26.433 1.00 19.35 378 PRO B CA 1
ATOM 6598 C C . PRO B 1 391 ? -12.527 -12.818 -25.324 1.00 26.66 378 PRO B C 1
ATOM 6599 O O . PRO B 1 391 ? -12.398 -14.045 -25.469 1.00 27.32 378 PRO B O 1
ATOM 6603 N N . THR B 1 392 ? -12.071 -12.148 -24.265 1.00 21.98 379 THR B N 1
ATOM 6604 C CA . THR B 1 392 ? -11.316 -12.732 -23.176 1.00 22.30 379 THR B CA 1
ATOM 6605 C C . THR B 1 392 ? -12.058 -12.675 -21.838 1.00 27.24 379 THR B C 1
ATOM 6606 O O . THR B 1 392 ? -12.508 -11.607 -21.406 1.00 27.30 379 THR B O 1
ATOM 6610 N N . ILE B 1 393 ? -12.171 -13.832 -21.189 1.00 22.22 380 ILE B N 1
ATOM 6611 C CA . ILE B 1 393 ? -12.777 -13.956 -19.858 1.00 22.80 380 ILE B CA 1
ATOM 6612 C C . ILE B 1 393 ? -11.673 -14.369 -18.908 1.00 28.58 380 ILE B C 1
ATOM 6613 O O . ILE B 1 393 ? -11.014 -15.394 -19.142 1.00 28.82 380 ILE B O 1
ATOM 6618 N N . ILE B 1 394 ? -11.421 -13.528 -17.884 1.00 24.44 381 ILE B N 1
ATOM 6619 C CA . ILE B 1 394 ? -10.360 -13.726 -16.899 1.00 24.57 381 ILE B CA 1
ATOM 6620 C C . ILE B 1 394 ? -10.946 -14.048 -15.511 1.00 29.89 381 ILE B C 1
ATOM 6621 O O . ILE B 1 394 ? -11.753 -13.280 -14.973 1.00 27.88 381 ILE B O 1
ATOM 6626 N N . THR B 1 395 ? -10.562 -15.214 -14.960 1.00 27.22 382 THR B N 1
ATOM 6627 C CA . THR B 1 395 ? -11.012 -15.681 -13.654 1.00 27.43 382 THR B CA 1
ATOM 6628 C C . THR B 1 395 ? -9.853 -15.792 -12.684 1.00 33.35 382 THR B C 1
ATOM 6629 O O . THR B 1 395 ? -8.713 -15.488 -13.063 1.00 33.03 382 THR B O 1
ATOM 6633 N N . ASP B 1 396 ? -10.142 -16.214 -11.425 1.00 30.52 383 ASP B N 1
ATOM 6634 C CA . ASP B 1 396 ? -9.164 -16.336 -10.330 1.00 30.46 383 ASP B CA 1
ATOM 6635 C C . ASP B 1 396 ? -8.428 -15.003 -10.163 1.00 33.30 383 ASP B C 1
ATOM 6636 O O . ASP B 1 396 ? -7.192 -14.915 -10.185 1.00 32.76 383 ASP B O 1
ATOM 6641 N N . VAL B 1 397 ? -9.256 -13.936 -10.070 1.00 28.99 384 VAL B N 1
ATOM 6642 C CA . VAL B 1 397 ? -8.874 -12.530 -9.984 1.00 27.82 384 VAL B CA 1
ATOM 6643 C C . VAL B 1 397 ? -8.962 -12.059 -8.545 1.00 31.74 384 VAL B C 1
ATOM 6644 O O . VAL B 1 397 ? -9.953 -12.336 -7.871 1.00 31.11 384 VAL B O 1
ATOM 6648 N N . ASN B 1 398 ? -7.955 -11.315 -8.090 1.00 29.02 385 ASN B N 1
ATOM 6649 C CA . ASN B 1 398 ? -8.005 -10.710 -6.769 1.00 29.73 385 ASN B CA 1
ATOM 6650 C C . ASN B 1 398 ? -8.018 -9.174 -6.901 1.00 34.55 385 ASN B C 1
ATOM 6651 O O . ASN B 1 398 ? -7.520 -8.618 -7.889 1.00 33.76 385 ASN B O 1
ATOM 6656 N N . THR B 1 399 ? -8.594 -8.501 -5.907 1.00 32.00 386 THR B N 1
ATOM 6657 C CA . THR B 1 399 ? -8.762 -7.046 -5.880 1.00 31.65 386 THR B CA 1
ATOM 6658 C C . THR B 1 399 ? -7.503 -6.185 -6.106 1.00 36.01 386 THR B C 1
ATOM 6659 O O . THR B 1 399 ? -7.624 -5.021 -6.483 1.00 34.41 386 THR B O 1
ATOM 6663 N N . SER B 1 400 ? -6.308 -6.748 -5.883 1.00 33.11 387 SER B N 1
ATOM 6664 C CA . SER B 1 400 ? -5.057 -6.008 -6.025 1.00 32.56 387 SER B CA 1
ATOM 6665 C C . SER B 1 400 ? -4.497 -6.021 -7.442 1.00 35.01 387 SER B C 1
ATOM 6666 O O . SER B 1 400 ? -3.548 -5.289 -7.731 1.00 35.16 387 SER B O 1
ATOM 6669 N N . MET B 1 401 ? -5.086 -6.842 -8.323 1.00 30.36 388 MET B N 1
ATOM 6670 C CA . MET B 1 401 ? -4.663 -6.996 -9.714 1.00 29.44 388 MET B CA 1
ATOM 6671 C C . MET B 1 401 ? -5.007 -5.785 -10.567 1.00 33.40 388 MET B C 1
ATOM 6672 O O . MET B 1 401 ? -6.066 -5.182 -10.398 1.00 32.05 388 MET B O 1
ATOM 6677 N N . GLU B 1 402 ? -4.112 -5.464 -11.508 1.00 31.04 389 GLU B N 1
ATOM 6678 C CA . GLU B 1 402 ? -4.241 -4.373 -12.480 1.00 30.05 389 GLU B CA 1
ATOM 6679 C C . GLU B 1 402 ? -5.513 -4.554 -13.314 1.00 31.19 389 GLU B C 1
ATOM 6680 O O . GLU B 1 402 ? -6.203 -3.578 -13.603 1.00 30.16 389 GLU B O 1
ATOM 6686 N N . ILE B 1 403 ? -5.822 -5.808 -13.683 1.00 26.93 390 ILE B N 1
ATOM 6687 C CA . ILE B 1 403 ? -6.980 -6.127 -14.507 1.00 26.00 390 ILE B CA 1
ATOM 6688 C C . ILE B 1 403 ? -8.282 -5.752 -13.815 1.00 28.41 390 ILE B C 1
ATOM 6689 O O . ILE B 1 403 ? -9.240 -5.379 -14.489 1.00 28.14 390 ILE B O 1
ATOM 6694 N N . TRP B 1 404 ? -8.308 -5.845 -12.474 1.00 22.40 391 TRP B N 1
ATOM 6695 C CA . TRP B 1 404 ? -9.484 -5.493 -11.677 1.00 21.36 391 TRP B CA 1
ATOM 6696 C C . TRP B 1 404 ? -9.621 -3.983 -11.539 1.00 24.74 391 TRP B C 1
ATOM 6697 O O . TRP B 1 404 ? -10.741 -3.484 -11.517 1.00 23.64 391 TRP B O 1
ATOM 6708 N N . LYS B 1 405 ? -8.490 -3.267 -11.387 1.00 22.47 392 LYS B N 1
ATOM 6709 C CA . LYS B 1 405 ? -8.469 -1.822 -11.131 1.00 23.51 392 LYS B CA 1
ATOM 6710 C C . LYS B 1 405 ? -8.516 -0.915 -12.353 1.00 26.56 392 LYS B C 1
ATOM 6711 O O . LYS B 1 405 ? -9.091 0.170 -12.273 1.00 26.25 392 LYS B O 1
ATOM 6717 N N . GLU B 1 406 ? -7.837 -1.301 -13.446 1.00 23.68 393 GLU B N 1
ATOM 6718 C CA . GLU B 1 406 ? -7.682 -0.437 -14.619 1.00 22.51 393 GLU B CA 1
ATOM 6719 C C . GLU B 1 406 ? -8.594 -0.736 -15.786 1.00 24.29 393 GLU B C 1
ATOM 6720 O O . GLU B 1 406 ? -8.844 -1.902 -16.101 1.00 23.58 393 GLU B O 1
ATOM 6726 N N . GLU B 1 407 ? -9.042 0.329 -16.467 1.00 20.31 394 GLU B N 1
ATOM 6727 C CA . GLU B 1 407 ? -9.884 0.210 -17.663 1.00 19.65 394 GLU B CA 1
ATOM 6728 C C . GLU B 1 407 ? -8.988 -0.297 -18.804 1.00 24.85 394 GLU B C 1
ATOM 6729 O O . GLU B 1 407 ? -7.964 0.317 -19.102 1.00 23.42 394 GLU B O 1
ATOM 6735 N N . VAL B 1 408 ? -9.359 -1.437 -19.400 1.00 22.13 395 VAL B N 1
ATOM 6736 C CA . VAL B 1 408 ? -8.603 -2.069 -20.478 1.00 22.26 395 VAL B CA 1
ATOM 6737 C C . VAL B 1 408 ? -8.948 -1.452 -21.828 1.00 25.34 395 VAL B C 1
ATOM 6738 O O . VAL B 1 408 ? -8.058 -1.277 -22.651 1.00 24.67 395 VAL B O 1
ATOM 6742 N N . PHE B 1 409 ? -10.243 -1.117 -22.066 1.00 22.04 396 PHE B N 1
ATOM 6743 C CA . PHE B 1 409 ? -10.732 -0.588 -23.360 1.00 20.48 396 PHE B CA 1
ATOM 6744 C C . PHE B 1 409 ? -10.556 -1.611 -24.477 1.00 24.90 396 PHE B C 1
ATOM 6745 O O . PHE B 1 409 ? -10.235 -1.288 -25.612 1.00 24.76 396 PHE B O 1
ATOM 6753 N N . GLY B 1 410 ? -10.757 -2.868 -24.105 1.00 21.30 397 GLY B N 1
ATOM 6754 C CA . GLY B 1 410 ? -10.655 -4.009 -24.998 1.00 21.29 397 GLY B CA 1
ATOM 6755 C C . GLY B 1 410 ? -11.735 -5.013 -24.654 1.00 22.65 397 GLY B C 1
ATOM 6756 O O . GLY B 1 410 ? -12.420 -4.837 -23.640 1.00 22.17 397 GLY B O 1
ATOM 6757 N N . PRO B 1 411 ? -11.890 -6.103 -25.440 1.00 18.19 398 PRO B N 1
ATOM 6758 C CA . PRO B 1 411 ? -12.967 -7.074 -25.149 1.00 17.63 398 PRO B CA 1
ATOM 6759 C C . PRO B 1 411 ? -12.520 -8.061 -24.066 1.00 22.18 398 PRO B C 1
ATOM 6760 O O . PRO B 1 411 ? -12.356 -9.269 -24.312 1.00 22.28 398 PRO B O 1
ATOM 6764 N N . VAL B 1 412 ? -12.309 -7.517 -22.854 1.00 17.92 399 VAL B N 1
ATOM 6765 C CA . VAL B 1 412 ? -11.740 -8.237 -21.725 1.00 18.86 399 VAL B CA 1
ATOM 6766 C C . VAL B 1 412 ? -12.596 -8.115 -20.475 1.00 23.16 399 VAL B C 1
ATOM 6767 O O . VAL B 1 412 ? -12.738 -7.020 -19.919 1.00 21.54 399 VAL B O 1
ATOM 6771 N N . LEU B 1 413 ? -13.131 -9.261 -20.021 1.00 19.15 400 LEU B N 1
ATOM 6772 C CA . LEU B 1 413 ? -13.954 -9.353 -18.841 1.00 19.44 400 LEU B CA 1
ATOM 6773 C C . LEU B 1 413 ? -13.237 -10.088 -17.722 1.00 25.71 400 LEU B C 1
ATOM 6774 O O . LEU B 1 413 ? -12.710 -11.177 -17.945 1.00 24.93 400 LEU B O 1
ATOM 6779 N N . CYS B 1 414 ? -13.246 -9.509 -16.512 1.00 23.23 401 CYS B N 1
ATOM 6780 C CA . CYS B 1 414 ? -12.708 -10.201 -15.350 1.00 25.05 401 CYS B CA 1
ATOM 6781 C C . CYS B 1 414 ? -13.836 -10.547 -14.384 1.00 26.62 401 CYS B C 1
ATOM 6782 O O . CYS B 1 414 ? -14.901 -9.918 -14.442 1.00 25.14 401 CYS B O 1
ATOM 6785 N N . VAL B 1 415 ? -13.689 -11.671 -13.654 1.00 22.44 402 VAL B N 1
ATOM 6786 C CA . VAL B 1 415 ? -14.756 -12.252 -12.822 1.00 21.95 402 VAL B CA 1
ATOM 6787 C C . VAL B 1 415 ? -14.329 -12.475 -11.347 1.00 26.01 402 VAL B C 1
ATOM 6788 O O . VAL B 1 415 ? -13.216 -12.935 -11.072 1.00 23.72 402 VAL B O 1
ATOM 6792 N N . LYS B 1 416 ? -15.242 -12.151 -10.423 1.00 23.10 403 LYS B N 1
ATOM 6793 C CA . LYS B 1 416 ? -15.135 -12.435 -8.996 1.00 21.45 403 LYS B CA 1
ATOM 6794 C C . LYS B 1 416 ? -16.482 -12.975 -8.527 1.00 23.56 403 LYS B C 1
ATOM 6795 O O . LYS B 1 416 ? -17.522 -12.686 -9.118 1.00 21.05 403 LYS B O 1
ATOM 6801 N N . THR B 1 417 ? -16.446 -13.847 -7.522 1.00 20.68 404 THR B N 1
ATOM 6802 C CA . THR B 1 417 ? -17.637 -14.455 -6.952 1.00 20.56 404 THR B CA 1
ATOM 6803 C C . THR B 1 417 ? -17.980 -13.784 -5.632 1.00 23.98 404 THR B C 1
ATOM 6804 O O . THR B 1 417 ? -17.120 -13.136 -5.037 1.00 24.65 404 THR B O 1
ATOM 6808 N N . PHE B 1 418 ? -19.210 -13.981 -5.147 1.00 20.38 405 PHE B N 1
ATOM 6809 C CA . PHE B 1 418 ? -19.610 -13.460 -3.831 1.00 20.04 405 PHE B CA 1
ATOM 6810 C C . PHE B 1 418 ? -20.671 -14.366 -3.225 1.00 25.47 405 PHE B C 1
ATOM 6811 O O . PHE B 1 418 ? -21.364 -15.067 -3.961 1.00 24.71 405 PHE B O 1
ATOM 6819 N N . LYS B 1 419 ? -20.869 -14.296 -1.895 1.00 24.97 406 LYS B N 1
ATOM 6820 C CA . LYS B 1 419 ? -21.942 -15.073 -1.288 1.00 24.86 406 LYS B CA 1
ATOM 6821 C C . LYS B 1 419 ? -23.073 -14.119 -0.960 1.00 27.20 406 LYS B C 1
ATOM 6822 O O . LYS B 1 419 ? -24.222 -14.365 -1.327 1.00 27.14 406 LYS B O 1
ATOM 6828 N N . THR B 1 420 ? -22.748 -13.037 -0.224 1.00 22.40 407 THR B N 1
ATOM 6829 C CA . THR B 1 420 ? -23.766 -12.106 0.259 1.00 22.54 407 THR B CA 1
ATOM 6830 C C . THR B 1 420 ? -23.870 -10.835 -0.538 1.00 25.48 407 THR B C 1
ATOM 6831 O O . THR B 1 420 ? -22.892 -10.389 -1.129 1.00 22.77 407 THR B O 1
ATOM 6835 N N . GLU B 1 421 ? -25.066 -10.236 -0.498 1.00 23.00 408 GLU B N 1
ATOM 6836 C CA . GLU B 1 421 ? -25.379 -8.955 -1.109 1.00 22.48 408 GLU B CA 1
ATOM 6837 C C . GLU B 1 421 ? -24.390 -7.865 -0.647 1.00 25.18 408 GLU B C 1
ATOM 6838 O O . GLU B 1 421 ? -23.914 -7.107 -1.481 1.00 24.13 408 GLU B O 1
ATOM 6844 N N . GLU B 1 422 ? -24.030 -7.834 0.664 1.00 23.65 409 GLU B N 1
ATOM 6845 C CA . GLU B 1 422 ? -23.057 -6.888 1.226 1.00 23.62 409 GLU B CA 1
ATOM 6846 C C . GLU B 1 422 ? -21.682 -7.014 0.553 1.00 25.81 409 GLU B C 1
ATOM 6847 O O . GLU B 1 422 ? -21.047 -5.997 0.273 1.00 24.99 409 GLU B O 1
ATOM 6853 N N . GLN B 1 423 ? -21.216 -8.256 0.306 1.00 20.50 410 GLN B N 1
ATOM 6854 C CA . GLN B 1 423 ? -19.931 -8.509 -0.346 1.00 18.88 410 GLN B CA 1
ATOM 6855 C C . GLN B 1 423 ? -19.977 -8.021 -1.810 1.00 21.50 410 GLN B C 1
ATOM 6856 O O . GLN B 1 423 ? -18.999 -7.470 -2.299 1.00 20.43 410 GLN B O 1
ATOM 6862 N N . ALA B 1 424 ? -21.114 -8.241 -2.491 1.00 17.82 411 ALA B N 1
ATOM 6863 C CA . ALA B 1 424 ? -21.319 -7.843 -3.896 1.00 17.71 411 ALA B CA 1
ATOM 6864 C C . ALA B 1 424 ? -21.215 -6.310 -4.025 1.00 22.31 411 ALA B C 1
ATOM 6865 O O . ALA B 1 424 ? -20.517 -5.840 -4.914 1.00 21.40 411 ALA B O 1
ATOM 6867 N N . ILE B 1 425 ? -21.884 -5.542 -3.115 1.00 20.76 412 ILE B N 1
ATOM 6868 C CA . ILE B 1 425 ? -21.873 -4.061 -3.115 1.00 20.28 412 ILE B CA 1
ATOM 6869 C C . ILE B 1 425 ? -20.450 -3.568 -2.889 1.00 24.07 412 ILE B C 1
ATOM 6870 O O . ILE B 1 425 ? -20.005 -2.642 -3.579 1.00 23.40 412 ILE B O 1
ATOM 6875 N N . GLU B 1 426 ? -19.742 -4.182 -1.913 1.00 20.36 413 GLU B N 1
ATOM 6876 C CA . GLU B 1 426 ? -18.358 -3.821 -1.571 1.00 20.00 413 GLU B CA 1
ATOM 6877 C C . GLU B 1 426 ? -17.435 -4.030 -2.793 1.00 22.74 413 GLU B C 1
ATOM 6878 O O . GLU B 1 426 ? -16.660 -3.137 -3.138 1.00 21.64 413 GLU B O 1
ATOM 6884 N N . LEU B 1 427 ? -17.579 -5.168 -3.485 1.00 20.02 414 LEU B N 1
ATOM 6885 C CA . LEU B 1 427 ? -16.799 -5.454 -4.704 1.00 19.97 414 LEU B CA 1
ATOM 6886 C C . LEU B 1 427 ? -17.212 -4.510 -5.828 1.00 22.25 414 LEU B C 1
ATOM 6887 O O . LEU B 1 427 ? -16.345 -3.910 -6.462 1.00 19.21 414 LEU B O 1
ATOM 6892 N N . ALA B 1 428 ? -18.548 -4.323 -6.022 1.00 19.10 415 ALA B N 1
ATOM 6893 C CA . ALA B 1 428 ? -19.075 -3.397 -7.017 1.00 19.31 415 ALA B CA 1
ATOM 6894 C C . ALA B 1 428 ? -18.473 -1.986 -6.839 1.00 21.29 415 ALA B C 1
ATOM 6895 O O . ALA B 1 428 ? -17.965 -1.422 -7.814 1.00 19.97 415 ALA B O 1
ATOM 6897 N N . ASN B 1 429 ? -18.427 -1.478 -5.575 1.00 17.04 416 ASN B N 1
ATOM 6898 C CA . ASN B 1 429 ? -17.901 -0.145 -5.297 1.00 17.06 416 ASN B CA 1
ATOM 6899 C C . ASN B 1 429 ? -16.402 -0.049 -5.133 1.00 21.45 416 ASN B C 1
ATOM 6900 O O . ASN B 1 429 ? -15.882 1.046 -4.962 1.00 21.93 416 ASN B O 1
ATOM 6905 N N . ASP B 1 430 ? -15.702 -1.179 -5.255 1.00 19.07 417 ASP B N 1
ATOM 6906 C CA . ASP B 1 430 ? -14.245 -1.235 -5.114 1.00 18.54 417 ASP B CA 1
ATOM 6907 C C . ASP B 1 430 ? -13.567 -0.843 -6.437 1.00 23.67 417 ASP B C 1
ATOM 6908 O O . ASP B 1 430 ? -12.991 -1.659 -7.153 1.00 23.23 417 ASP B O 1
ATOM 6913 N N . THR B 1 431 ? -13.676 0.443 -6.754 1.00 21.08 418 THR B N 1
ATOM 6914 C CA . THR B 1 431 ? -13.138 1.078 -7.948 1.00 20.08 418 THR B CA 1
ATOM 6915 C C . THR B 1 431 ? -13.010 2.568 -7.683 1.00 21.93 418 THR B C 1
ATOM 6916 O O . THR B 1 431 ? -13.803 3.136 -6.930 1.00 20.83 418 THR B O 1
ATOM 6920 N N . LYS B 1 432 ? -12.044 3.195 -8.343 1.00 18.94 419 LYS B N 1
ATOM 6921 C CA . LYS B 1 432 ? -11.848 4.634 -8.275 1.00 18.04 419 LYS B CA 1
ATOM 6922 C C . LYS B 1 432 ? -12.844 5.294 -9.269 1.00 20.57 419 LYS B C 1
ATOM 6923 O O . LYS B 1 432 ? -13.116 6.489 -9.165 1.00 18.37 419 LYS B O 1
ATOM 6929 N N . TYR B 1 433 ? -13.376 4.509 -10.234 1.00 18.45 420 TYR B N 1
ATOM 6930 C CA . TYR B 1 433 ? -14.327 5.024 -11.241 1.00 17.50 420 TYR B CA 1
ATOM 6931 C C . TYR B 1 433 ? -15.738 5.020 -10.704 1.00 17.99 420 TYR B C 1
ATOM 6932 O O . TYR B 1 433 ? -15.962 4.569 -9.582 1.00 18.34 420 TYR B O 1
ATOM 6941 N N . GLY B 1 434 ? -16.675 5.520 -11.496 1.00 13.50 421 GLY B N 1
ATOM 6942 C CA . GLY B 1 434 ? -18.080 5.560 -11.111 1.00 13.80 421 GLY B CA 1
ATOM 6943 C C . GLY B 1 434 ? -18.996 5.961 -12.245 1.00 18.21 421 GLY B C 1
ATOM 6944 O O . GLY B 1 434 ? -19.810 6.878 -12.092 1.00 16.05 421 GLY B O 1
ATOM 6945 N N . LEU B 1 435 ? -18.909 5.243 -13.377 1.00 15.40 422 LEU B N 1
ATOM 6946 C CA . LEU B 1 435 ? -19.756 5.539 -14.541 1.00 13.59 422 LEU B CA 1
ATOM 6947 C C . LEU B 1 435 ? -21.101 4.811 -14.501 1.00 15.86 422 LEU B C 1
ATOM 6948 O O . LEU B 1 435 ? -22.135 5.428 -14.238 1.00 15.21 422 LEU B O 1
ATOM 6953 N N . GLY B 1 436 ? -21.068 3.518 -14.804 1.00 12.68 423 GLY B N 1
ATOM 6954 C CA . GLY B 1 436 ? -22.263 2.704 -14.809 1.00 12.84 423 GLY B CA 1
ATOM 6955 C C . GLY B 1 436 ? -22.145 1.532 -13.861 1.00 17.98 423 GLY B C 1
ATOM 6956 O O . GLY B 1 436 ? -21.116 1.343 -13.224 1.00 18.87 423 GLY B O 1
ATOM 6957 N N . ALA B 1 437 ? -23.190 0.728 -13.795 1.00 15.01 424 ALA B N 1
ATOM 6958 C CA . ALA B 1 437 ? -23.269 -0.507 -13.021 1.00 14.47 424 ALA B CA 1
ATOM 6959 C C . ALA B 1 437 ? -24.551 -1.204 -13.416 1.00 17.07 424 ALA B C 1
ATOM 6960 O O . ALA B 1 437 ? -25.522 -0.538 -13.749 1.00 16.43 424 ALA B O 1
ATOM 6962 N N . ALA B 1 438 ? -24.569 -2.532 -13.338 1.00 14.33 425 ALA B N 1
ATOM 6963 C CA . ALA B 1 438 ? -25.760 -3.313 -13.656 1.00 13.47 425 ALA B CA 1
ATOM 6964 C C . ALA B 1 438 ? -26.022 -4.326 -12.566 1.00 18.08 425 ALA B C 1
ATOM 6965 O O . ALA B 1 438 ? -25.089 -4.916 -12.028 1.00 18.04 425 ALA B O 1
ATOM 6967 N N . VAL B 1 439 ? -27.298 -4.562 -12.276 1.00 15.52 426 VAL B N 1
ATOM 6968 C CA . VAL B 1 439 ? -27.744 -5.585 -11.323 1.00 15.24 426 VAL B CA 1
ATOM 6969 C C . VAL B 1 439 ? -28.714 -6.510 -12.057 1.00 18.12 426 VAL B C 1
ATOM 6970 O O . VAL B 1 439 ? -29.673 -6.041 -12.655 1.00 18.79 426 VAL B O 1
ATOM 6974 N N . MET B 1 440 ? -28.459 -7.818 -12.004 1.00 15.88 427 MET B N 1
ATOM 6975 C CA . MET B 1 440 ? -29.289 -8.838 -12.655 1.00 16.06 427 MET B CA 1
ATOM 6976 C C . MET B 1 440 ? -29.872 -9.658 -11.509 1.00 21.72 427 MET B C 1
ATOM 6977 O O . MET B 1 440 ? -29.121 -10.307 -10.789 1.00 20.62 427 MET B O 1
ATOM 6982 N N . SER B 1 441 ? -31.184 -9.506 -11.254 1.00 21.59 428 SER B N 1
ATOM 6983 C CA . SER B 1 441 ? -31.888 -10.192 -10.168 1.00 22.93 428 SER B CA 1
ATOM 6984 C C . SER B 1 441 ? -33.376 -10.026 -10.363 1.00 26.84 428 SER B C 1
ATOM 6985 O O . SER B 1 441 ? -33.830 -8.986 -10.838 1.00 26.05 428 SER B O 1
ATOM 6988 N N . LYS B 1 442 ? -34.143 -11.029 -9.947 1.00 24.73 429 LYS B N 1
ATOM 6989 C CA . LYS B 1 442 ? -35.601 -10.976 -10.037 1.00 26.17 429 LYS B CA 1
ATOM 6990 C C . LYS B 1 442 ? -36.183 -10.195 -8.824 1.00 28.83 429 LYS B C 1
ATOM 6991 O O . LYS B 1 442 ? -37.332 -9.758 -8.871 1.00 29.03 429 LYS B O 1
ATOM 6997 N N . ASP B 1 443 ? -35.388 -10.046 -7.758 1.00 24.66 430 ASP B N 1
ATOM 6998 C CA . ASP B 1 443 ? -35.753 -9.396 -6.489 1.00 24.34 430 ASP B CA 1
ATOM 6999 C C . ASP B 1 443 ? -35.790 -7.881 -6.641 1.00 29.02 430 ASP B C 1
ATOM 7000 O O . ASP B 1 443 ? -34.743 -7.234 -6.672 1.00 27.37 430 ASP B O 1
ATOM 7005 N N . VAL B 1 444 ? -37.009 -7.328 -6.711 1.00 27.62 431 VAL B N 1
ATOM 7006 C CA . VAL B 1 444 ? -37.307 -5.902 -6.872 1.00 27.68 431 VAL B CA 1
ATOM 7007 C C . VAL B 1 444 ? -36.688 -5.015 -5.770 1.00 29.93 431 VAL B C 1
ATOM 7008 O O . VAL B 1 444 ? -36.045 -4.022 -6.100 1.00 29.90 431 VAL B O 1
ATOM 7012 N N . LYS B 1 445 ? -36.843 -5.381 -4.481 1.00 24.50 432 LYS B N 1
ATOM 7013 C CA . LYS B 1 445 ? -36.270 -4.583 -3.396 1.00 24.44 432 LYS B CA 1
ATOM 7014 C C . LYS B 1 445 ? -34.753 -4.584 -3.431 1.00 27.14 432 LYS B C 1
ATOM 7015 O O . LYS B 1 445 ? -34.134 -3.544 -3.156 1.00 25.75 432 LYS B O 1
ATOM 7021 N N . ARG B 1 446 ? -34.161 -5.730 -3.796 1.00 22.34 433 ARG B N 1
ATOM 7022 C CA . ARG B 1 446 ? -32.707 -5.828 -3.926 1.00 22.42 433 ARG B CA 1
ATOM 7023 C C . ARG B 1 446 ? -32.206 -4.891 -5.039 1.00 25.46 433 ARG B C 1
ATOM 7024 O O . ARG B 1 446 ? -31.229 -4.171 -4.825 1.00 23.83 433 ARG B O 1
ATOM 7032 N N . CYS B 1 447 ? -32.885 -4.905 -6.203 1.00 21.70 434 CYS B N 1
ATOM 7033 C CA . CYS B 1 447 ? -32.544 -4.032 -7.339 1.00 21.68 434 CYS B CA 1
ATOM 7034 C C . CYS B 1 447 ? -32.604 -2.552 -6.944 1.00 23.46 434 CYS B C 1
ATOM 7035 O O . CYS B 1 447 ? -31.722 -1.771 -7.336 1.00 21.12 434 CYS B O 1
ATOM 7038 N N . GLU B 1 448 ? -33.616 -2.185 -6.137 1.00 20.40 435 GLU B N 1
ATOM 7039 C CA . GLU B 1 448 ? -33.737 -0.813 -5.631 1.00 22.24 435 GLU B CA 1
ATOM 7040 C C . GLU B 1 448 ? -32.601 -0.474 -4.650 1.00 25.74 435 GLU B C 1
ATOM 7041 O O . GLU B 1 448 ? -32.104 0.652 -4.687 1.00 24.68 435 GLU B O 1
ATOM 7047 N N . ARG B 1 449 ? -32.186 -1.428 -3.776 1.00 21.94 436 ARG B N 1
ATOM 7048 C CA . ARG B 1 449 ? -31.062 -1.209 -2.841 1.00 21.94 436 ARG B CA 1
ATOM 7049 C C . ARG B 1 449 ? -29.774 -0.936 -3.649 1.00 23.23 436 ARG B C 1
ATOM 7050 O O . ARG B 1 449 ? -28.991 -0.043 -3.286 1.00 21.65 436 ARG B O 1
ATOM 7058 N N . PHE B 1 450 ? -29.545 -1.716 -4.731 1.00 20.73 437 PHE B N 1
ATOM 7059 C CA . PHE B 1 450 ? -28.357 -1.536 -5.582 1.00 20.74 437 PHE B CA 1
ATOM 7060 C C . PHE B 1 450 ? -28.366 -0.195 -6.309 1.00 24.66 437 PHE B C 1
ATOM 7061 O O . PHE B 1 450 ? -27.325 0.415 -6.446 1.00 25.14 437 PHE B O 1
ATOM 7069 N N . THR B 1 451 ? -29.546 0.274 -6.723 1.00 22.24 438 THR B N 1
ATOM 7070 C CA . THR B 1 451 ? -29.748 1.551 -7.398 1.00 22.37 438 THR B CA 1
ATOM 7071 C C . THR B 1 451 ? -29.192 2.683 -6.508 1.00 23.62 438 THR B C 1
ATOM 7072 O O . THR B 1 451 ? -28.528 3.595 -7.006 1.00 21.40 438 THR B O 1
ATOM 7076 N N . LYS B 1 452 ? -29.431 2.584 -5.193 1.00 19.46 439 LYS B N 1
ATOM 7077 C CA . LYS B 1 452 ? -28.961 3.566 -4.212 1.00 19.14 439 LYS B CA 1
ATOM 7078 C C . LYS B 1 452 ? -27.491 3.328 -3.859 1.00 20.63 439 LYS B C 1
ATOM 7079 O O . LYS B 1 452 ? -26.725 4.280 -3.791 1.00 18.61 439 LYS B O 1
ATOM 7085 N N . ALA B 1 453 ? -27.114 2.070 -3.592 1.00 18.33 440 ALA B N 1
ATOM 7086 C CA . ALA B 1 453 ? -25.766 1.724 -3.174 1.00 18.65 440 ALA B CA 1
ATOM 7087 C C . ALA B 1 453 ? -24.686 1.864 -4.237 1.00 20.61 440 ALA B C 1
ATOM 7088 O O . ALA B 1 453 ? -23.575 2.269 -3.868 1.00 19.69 440 ALA B O 1
ATOM 7090 N N . PHE B 1 454 ? -24.969 1.527 -5.543 1.00 16.29 441 PHE B N 1
ATOM 7091 C CA . PHE B 1 454 ? -23.941 1.650 -6.601 1.00 15.22 441 PHE B CA 1
ATOM 7092 C C . PHE B 1 454 ? -23.422 3.109 -6.637 1.00 18.79 441 PHE B C 1
ATOM 7093 O O . PHE B 1 454 ? -24.234 4.034 -6.667 1.00 19.61 441 PHE B O 1
ATOM 7101 N N . GLN B 1 455 ? -22.090 3.315 -6.576 1.00 14.67 442 GLN B N 1
ATOM 7102 C CA . GLN B 1 455 ? -21.495 4.658 -6.556 1.00 13.81 442 GLN B CA 1
ATOM 7103 C C . GLN B 1 455 ? -21.242 5.167 -7.990 1.00 15.25 442 GLN B C 1
ATOM 7104 O O . GLN B 1 455 ? -20.092 5.361 -8.415 1.00 14.90 442 GLN B O 1
ATOM 7110 N N . THR B 1 456 ? -22.334 5.333 -8.740 1.00 12.07 443 THR B N 1
ATOM 7111 C CA . THR B 1 456 ? -22.298 5.654 -10.173 1.00 13.42 443 THR B CA 1
ATOM 7112 C C . THR B 1 456 ? -23.274 6.746 -10.621 1.00 18.12 443 THR B C 1
ATOM 7113 O O . THR B 1 456 ? -24.021 7.268 -9.798 1.00 18.67 443 THR B O 1
ATOM 7117 N N . GLY B 1 457 ? -23.234 7.057 -11.927 1.00 13.30 444 GLY B N 1
ATOM 7118 C CA . GLY B 1 457 ? -24.124 7.998 -12.600 1.00 12.88 444 GLY B CA 1
ATOM 7119 C C . GLY B 1 457 ? -25.198 7.262 -13.385 1.00 17.40 444 GLY B C 1
ATOM 7120 O O . GLY B 1 457 ? -26.233 7.841 -13.724 1.00 16.34 444 GLY B O 1
ATOM 7121 N N . ILE B 1 458 ? -24.958 5.972 -13.694 1.00 14.64 445 ILE B N 1
ATOM 7122 C CA . ILE B 1 458 ? -25.904 5.145 -14.478 1.00 13.77 445 ILE B CA 1
ATOM 7123 C C . ILE B 1 458 ? -26.096 3.779 -13.825 1.00 15.65 445 ILE B C 1
ATOM 7124 O O . ILE B 1 458 ? -25.140 3.158 -13.391 1.00 14.63 445 ILE B O 1
ATOM 7129 N N . ILE B 1 459 ? -27.331 3.308 -13.762 1.00 14.94 446 ILE B N 1
ATOM 7130 C CA . ILE B 1 459 ? -27.613 1.978 -13.228 1.00 16.22 446 ILE B CA 1
ATOM 7131 C C . ILE B 1 459 ? -28.526 1.277 -14.202 1.00 19.55 446 ILE B C 1
ATOM 7132 O O . ILE B 1 459 ? -29.617 1.782 -14.495 1.00 19.21 446 ILE B O 1
ATOM 7137 N N . TRP B 1 460 ? -28.143 0.048 -14.586 1.00 16.01 447 TRP B N 1
ATOM 7138 C CA . TRP B 1 460 ? -28.950 -0.831 -15.414 1.00 15.15 447 TRP B CA 1
ATOM 7139 C C . TRP B 1 460 ? -29.533 -1.968 -14.562 1.00 18.98 447 TRP B C 1
ATOM 7140 O O . TRP B 1 460 ? -28.834 -2.538 -13.740 1.00 16.33 447 TRP B O 1
ATOM 7151 N N . ILE B 1 461 ? -30.817 -2.262 -14.744 1.00 17.45 448 ILE B N 1
ATOM 7152 C CA . ILE B 1 461 ? -31.489 -3.356 -14.034 1.00 17.67 448 ILE B CA 1
ATOM 7153 C C . ILE B 1 461 ? -31.896 -4.419 -15.059 1.00 19.42 448 ILE B C 1
ATOM 7154 O O . ILE B 1 461 ? -32.645 -4.133 -15.991 1.00 19.00 448 ILE B O 1
ATOM 7159 N N . ASN B 1 462 ? -31.376 -5.632 -14.906 1.00 18.37 449 ASN B N 1
ATOM 7160 C CA . ASN B 1 462 ? -31.699 -6.747 -15.822 1.00 18.23 449 ASN B CA 1
ATOM 7161 C C . ASN B 1 462 ? -31.317 -6.499 -17.292 1.00 21.02 449 ASN B C 1
ATOM 7162 O O . ASN B 1 462 ? -31.936 -7.026 -18.227 1.00 19.76 449 ASN B O 1
ATOM 7167 N N . CYS B 1 463 ? -30.240 -5.711 -17.478 1.00 17.46 450 CYS B N 1
ATOM 7168 C CA . CYS B 1 463 ? -29.618 -5.405 -18.770 1.00 16.32 450 CYS B CA 1
ATOM 7169 C C . CYS B 1 463 ? -28.271 -4.736 -18.494 1.00 18.94 450 CYS B C 1
ATOM 7170 O O . CYS B 1 463 ? -27.879 -4.538 -17.342 1.00 17.20 450 CYS B O 1
ATOM 7173 N N . SER B 1 464 ? -27.575 -4.377 -19.556 1.00 16.07 451 SER B N 1
ATOM 7174 C CA . SER B 1 464 ? -26.323 -3.646 -19.453 1.00 15.24 451 SER B CA 1
ATOM 7175 C C . SER B 1 464 ? -26.186 -2.880 -20.736 1.00 17.87 451 SER B C 1
ATOM 7176 O O . SER B 1 464 ? -26.286 -3.491 -21.798 1.00 17.39 451 SER B O 1
ATOM 7179 N N . GLN B 1 465 ? -25.987 -1.538 -20.641 1.00 16.42 452 GLN B N 1
ATOM 7180 C CA . GLN B 1 465 ? -25.741 -0.587 -21.766 1.00 16.66 452 GLN B CA 1
ATOM 7181 C C . GLN B 1 465 ? -26.872 0.246 -22.381 1.00 21.03 452 GLN B C 1
ATOM 7182 O O . GLN B 1 465 ? -26.564 1.380 -22.783 1.00 20.05 452 GLN B O 1
ATOM 7188 N N . PRO B 1 466 ? -28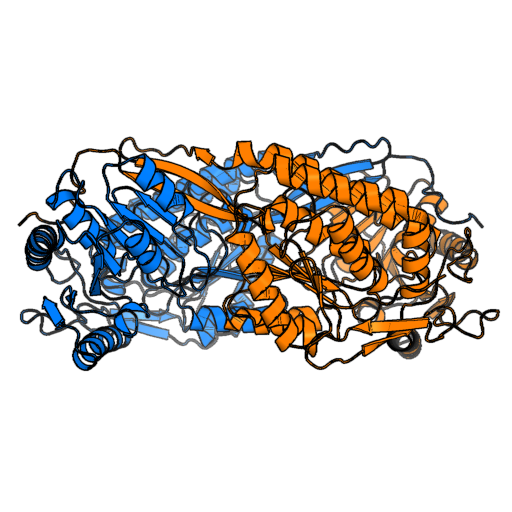.144 -0.218 -22.538 1.00 20.14 453 PRO B N 1
ATOM 7189 C CA . PRO B 1 466 ? -29.127 0.626 -23.240 1.00 20.27 453 PRO B CA 1
ATOM 7190 C C . PRO B 1 466 ? -29.365 1.988 -22.632 1.00 23.03 453 PRO B C 1
ATOM 7191 O O . PRO B 1 466 ? -29.415 2.147 -21.409 1.00 20.79 453 PRO B O 1
ATOM 7195 N N . THR B 1 467 ? -29.508 2.974 -23.515 1.00 21.54 454 THR B N 1
ATOM 7196 C CA . THR B 1 467 ? -29.846 4.329 -23.100 1.00 22.37 454 THR B CA 1
ATOM 7197 C C . THR B 1 467 ? -30.743 5.020 -24.102 1.00 27.41 454 THR B C 1
ATOM 7198 O O . THR B 1 467 ? -30.965 4.509 -25.207 1.00 27.74 454 THR B O 1
ATOM 7202 N N . PHE B 1 468 ? -31.307 6.159 -23.679 1.00 22.02 455 PHE B N 1
ATOM 7203 C CA . PHE B 1 468 ? -32.252 6.926 -24.463 1.00 20.82 455 PHE B CA 1
ATOM 7204 C C . PHE B 1 468 ? -31.858 8.365 -24.371 1.00 22.61 455 PHE B C 1
ATOM 7205 O O . PHE B 1 468 ? -31.295 8.774 -23.368 1.00 22.36 455 PHE B O 1
ATOM 7213 N N . ASN B 1 469 ? -32.160 9.142 -25.412 1.00 19.32 456 ASN B N 1
ATOM 7214 C CA . ASN B 1 469 ? -31.828 10.570 -25.448 1.00 18.74 456 ASN B CA 1
ATOM 7215 C C . ASN B 1 469 ? -32.424 11.378 -24.321 1.00 21.11 456 ASN B C 1
ATOM 7216 O O . ASN B 1 469 ? -31.855 12.395 -23.958 1.00 20.53 456 ASN B O 1
ATOM 7221 N N . GLU B 1 470 ? -33.573 10.947 -23.777 1.00 17.49 457 GLU B N 1
ATOM 7222 C CA . GLU B 1 470 ? -34.306 11.649 -22.728 1.00 18.18 457 GLU B CA 1
ATOM 7223 C C . GLU B 1 470 ? -33.595 11.564 -21.369 1.00 22.28 457 GLU B C 1
ATOM 7224 O O . GLU B 1 470 ? -34.010 12.237 -20.426 1.00 21.50 457 GLU B O 1
ATOM 7230 N N . LEU B 1 471 ? -32.555 10.701 -21.252 1.00 17.72 458 LEU B N 1
ATOM 7231 C CA . LEU B 1 471 ? -31.905 10.460 -19.964 1.00 17.73 458 LEU B CA 1
ATOM 7232 C C . LEU B 1 471 ? -30.531 11.102 -19.800 1.00 21.63 458 LEU B C 1
ATOM 7233 O O . LEU B 1 471 ? -29.787 11.202 -20.769 1.00 20.66 458 LEU B O 1
ATOM 7238 N N . PRO B 1 472 ? -30.182 11.538 -18.573 1.00 19.50 459 PRO B N 1
ATOM 7239 C CA . PRO B 1 472 ? -28.845 12.112 -18.350 1.00 19.13 459 PRO B CA 1
ATOM 7240 C C . PRO B 1 472 ? -27.788 11.008 -18.332 1.00 21.49 459 PRO B C 1
ATOM 7241 O O . PRO B 1 472 ? -27.993 9.961 -17.714 1.00 21.71 459 PRO B O 1
ATOM 7245 N N . TRP B 1 473 ? -26.659 11.243 -19.016 1.00 18.31 460 TRP B N 1
ATOM 7246 C CA . TRP B 1 473 ? -25.557 10.289 -19.146 1.00 17.04 460 TRP B CA 1
ATOM 7247 C C . TRP B 1 473 ? -24.281 10.922 -18.583 1.00 18.52 460 TRP B C 1
ATOM 7248 O O . TRP B 1 473 ? -23.863 11.988 -19.022 1.00 17.37 460 TRP B O 1
ATOM 7259 N N . GLY B 1 474 ? -23.653 10.232 -17.652 1.00 13.84 461 GLY B N 1
ATOM 7260 C CA . GLY B 1 474 ? -22.424 10.699 -17.047 1.00 13.36 461 GLY B CA 1
ATOM 7261 C C . GLY B 1 474 ? -22.150 9.946 -15.757 1.00 18.07 461 GLY B C 1
ATOM 7262 O O . GLY B 1 474 ? -22.974 9.162 -15.287 1.00 17.07 461 GLY B O 1
ATOM 7263 N N . GLY B 1 475 ? -20.985 10.169 -15.199 1.00 15.42 462 GLY B N 1
ATOM 7264 C CA . GLY B 1 475 ? -20.609 9.466 -13.982 1.00 15.50 462 GLY B CA 1
ATOM 7265 C C . GLY B 1 475 ? -20.124 10.354 -12.868 1.00 18.51 462 GLY B C 1
ATOM 7266 O O . GLY B 1 475 ? -20.370 11.558 -12.856 1.00 17.26 462 GLY B O 1
ATOM 7267 N N . LYS B 1 476 ? -19.393 9.746 -11.939 1.00 15.79 463 LYS B N 1
ATOM 7268 C CA . LYS B 1 476 ? -18.852 10.436 -10.767 1.00 16.16 463 LYS B CA 1
ATOM 7269 C C . LYS B 1 476 ? -17.510 9.794 -10.431 1.00 18.90 463 LYS B C 1
ATOM 7270 O O . LYS B 1 476 ? -17.062 8.900 -11.158 1.00 18.06 463 LYS B O 1
ATOM 7276 N N . LYS B 1 477 ? -16.854 10.269 -9.377 1.00 17.01 464 LYS B N 1
ATOM 7277 C CA . LYS B 1 477 ? -15.539 9.763 -8.956 1.00 16.23 464 LYS B CA 1
ATOM 7278 C C . LYS B 1 477 ? -14.553 9.971 -10.110 1.00 20.62 464 LYS B C 1
ATOM 7279 O O . LYS B 1 477 ? -14.623 11.031 -10.765 1.00 19.62 464 LYS B O 1
ATOM 7285 N N . ARG B 1 478 ? -13.669 8.992 -10.419 1.00 17.67 465 ARG B N 1
ATOM 7286 C CA . ARG B 1 478 ? -12.720 9.211 -11.536 1.00 16.54 465 ARG B CA 1
ATOM 7287 C C . ARG B 1 478 ? -13.308 9.100 -12.944 1.00 21.05 465 ARG B C 1
ATOM 7288 O O . ARG B 1 478 ? -12.587 9.245 -13.934 1.00 21.96 465 ARG B O 1
ATOM 7296 N N . SER B 1 479 ? -14.627 8.879 -13.051 1.00 17.32 466 SER B N 1
ATOM 7297 C CA . SER B 1 479 ? -15.293 8.862 -14.352 1.00 16.43 466 SER B CA 1
ATOM 7298 C C . SER B 1 479 ? -15.671 10.312 -14.809 1.00 20.23 466 SER B C 1
ATOM 7299 O O . SER B 1 479 ? -16.202 10.509 -15.912 1.00 19.71 466 SER B O 1
ATOM 7302 N N . GLY B 1 480 ? -15.414 11.294 -13.948 1.00 16.46 467 GLY B N 1
ATOM 7303 C CA . GLY B 1 480 ? -15.643 12.700 -14.266 1.00 15.24 467 GLY B CA 1
ATOM 7304 C C . GLY B 1 480 ? -16.877 13.325 -13.657 1.00 18.33 467 GLY B C 1
ATOM 7305 O O . GLY B 1 480 ? -17.235 13.053 -12.499 1.00 16.00 467 GLY B O 1
ATOM 7306 N N . PHE B 1 481 ? -17.481 14.248 -14.428 1.00 16.00 468 PHE B N 1
ATOM 7307 C CA . PHE B 1 481 ? -18.614 15.050 -13.971 1.00 15.42 468 PHE B CA 1
ATOM 7308 C C . PHE B 1 481 ? -19.313 15.723 -15.150 1.00 20.86 468 PHE B C 1
ATOM 7309 O O . PHE B 1 481 ? -18.726 15.885 -16.219 1.00 21.41 468 PHE B O 1
ATOM 7317 N N . GLY B 1 482 ? -20.547 16.155 -14.909 1.00 17.77 469 GLY B N 1
ATOM 7318 C CA . GLY B 1 482 ? -21.393 16.737 -15.927 1.00 16.72 469 GLY B CA 1
ATOM 7319 C C . GLY B 1 482 ? -22.233 15.629 -16.528 1.00 19.94 469 GLY B C 1
ATOM 7320 O O . GLY B 1 482 ? -21.890 14.436 -16.428 1.00 16.07 469 GLY B O 1
ATOM 7321 N N . ARG B 1 483 ? -23.359 16.012 -17.133 1.00 16.13 470 ARG B N 1
ATOM 7322 C CA . ARG B 1 483 ? -24.218 15.029 -17.768 1.00 15.30 470 ARG B CA 1
ATOM 7323 C C . ARG B 1 483 ? -24.434 15.358 -19.224 1.00 19.80 470 ARG B C 1
ATOM 7324 O O . ARG B 1 483 ? -24.619 16.516 -19.578 1.00 21.13 470 ARG B O 1
ATOM 7332 N N . ASP B 1 484 ? -24.391 14.337 -20.080 1.00 17.74 471 ASP B N 1
ATOM 7333 C CA . ASP B 1 484 ? -24.740 14.469 -21.489 1.00 18.11 471 ASP B CA 1
ATOM 7334 C C . ASP B 1 484 ? -26.200 14.053 -21.659 1.00 20.05 471 ASP B C 1
ATOM 7335 O O . ASP B 1 484 ? -26.775 13.410 -20.772 1.00 18.23 471 ASP B O 1
ATOM 7340 N N . LEU B 1 485 ? -26.799 14.425 -22.796 1.00 17.22 472 LEU B N 1
ATOM 7341 C CA . LEU B 1 485 ? -28.167 14.059 -23.155 1.00 16.72 472 LEU B CA 1
ATOM 7342 C C . LEU B 1 485 ? -29.263 14.645 -22.271 1.00 20.94 472 LEU B C 1
ATOM 7343 O O . LEU B 1 485 ? -28.988 15.358 -21.295 1.00 21.22 472 LEU B O 1
ATOM 7348 N N . GLY B 1 486 ? -30.505 14.369 -22.656 1.00 16.92 473 GLY B N 1
ATOM 7349 C CA . GLY B 1 486 ? -31.699 14.893 -22.014 1.00 16.45 473 GLY B CA 1
ATOM 7350 C C . GLY B 1 486 ? -31.652 16.404 -21.972 1.00 20.34 473 GLY B C 1
ATOM 7351 O O . GLY B 1 486 ? -30.916 17.027 -22.757 1.00 18.40 473 GLY B O 1
ATOM 7352 N N . LYS B 1 487 ? -32.377 17.003 -21.016 1.00 18.98 474 LYS B N 1
ATOM 7353 C CA . LYS B 1 487 ? -32.363 18.474 -20.851 1.00 19.70 474 LYS B CA 1
ATOM 7354 C C . LYS B 1 487 ? -30.958 19.000 -20.443 1.00 20.41 474 LYS B C 1
ATOM 7355 O O . LYS B 1 487 ? -30.603 20.124 -20.798 1.00 17.45 474 LYS B O 1
ATOM 7361 N N . TRP B 1 488 ? -30.170 18.178 -19.724 1.00 18.67 475 TRP B N 1
ATOM 7362 C CA . TRP B 1 488 ? -28.817 18.519 -19.256 1.00 20.35 475 TRP B CA 1
ATOM 7363 C C . TRP B 1 488 ? -27.887 18.888 -20.415 1.00 20.50 475 TRP B C 1
ATOM 7364 O O . TRP B 1 488 ? -27.199 19.910 -20.358 1.00 19.52 475 TRP B O 1
ATOM 7375 N N . GLY B 1 489 ? -27.897 18.070 -21.461 1.00 16.44 476 GLY B N 1
ATOM 7376 C CA . GLY B 1 489 ? -27.086 18.309 -22.651 1.00 17.15 476 GLY B CA 1
ATOM 7377 C C . GLY B 1 489 ? -27.253 19.725 -23.175 1.00 21.14 476 GLY B C 1
ATOM 7378 O O . GLY B 1 489 ? -26.268 20.407 -23.466 1.00 20.95 476 GLY B O 1
ATOM 7379 N N . LEU B 1 490 ? -28.493 20.179 -23.288 1.00 17.74 477 LEU B N 1
ATOM 7380 C CA . LEU B 1 490 ? -28.777 21.531 -23.792 1.00 18.30 477 LEU B CA 1
ATOM 7381 C C . LEU B 1 490 ? -28.437 22.632 -22.763 1.00 17.74 477 LEU B C 1
ATOM 7382 O O . LEU B 1 490 ? -27.815 23.636 -23.118 1.00 17.13 477 LEU B O 1
ATOM 7387 N N . GLU B 1 491 ? -28.817 22.424 -21.490 1.00 13.24 478 GLU B N 1
ATOM 7388 C CA . GLU B 1 491 ? -28.584 23.383 -20.402 1.00 14.40 478 GLU B CA 1
ATOM 7389 C C . GLU B 1 491 ? -27.089 23.629 -20.166 1.00 18.18 478 GLU B C 1
ATOM 7390 O O . GLU B 1 491 ? -26.721 24.728 -19.763 1.00 17.63 478 GLU B O 1
ATOM 7396 N N . ASN B 1 492 ? -26.227 22.651 -20.501 1.00 15.01 479 ASN B N 1
ATOM 7397 C CA . ASN B 1 492 ? -24.750 22.818 -20.409 1.00 15.32 479 ASN B CA 1
ATOM 7398 C C . ASN B 1 492 ? -24.289 23.949 -21.333 1.00 18.11 479 ASN B C 1
ATOM 7399 O O . ASN B 1 492 ? -23.214 24.505 -21.135 1.00 18.99 479 ASN B O 1
ATOM 7404 N N . PHE B 1 493 ? -25.074 24.235 -22.382 1.00 13.56 480 PHE B N 1
ATOM 7405 C CA . PHE B 1 493 ? -24.729 25.234 -23.370 1.00 12.76 480 PHE B CA 1
ATOM 7406 C C . PHE B 1 493 ? -25.500 26.552 -23.266 1.00 16.89 480 PHE B C 1
ATOM 7407 O O . PHE B 1 493 ? -25.538 27.322 -24.228 1.00 15.66 480 PHE B O 1
ATOM 7415 N N . LEU B 1 494 ? -26.058 26.840 -22.089 1.00 14.27 481 LEU B N 1
ATOM 7416 C CA . LEU B 1 494 ? -26.782 28.084 -21.886 1.00 15.25 481 LEU B CA 1
ATOM 7417 C C . LEU B 1 494 ? -26.104 28.918 -20.827 1.00 19.88 481 LEU B C 1
ATOM 7418 O O . LEU B 1 494 ? -25.603 28.376 -19.834 1.00 19.49 481 LEU B O 1
ATOM 7423 N N . ASN B 1 495 ? -26.111 30.238 -21.011 1.00 15.66 482 ASN B N 1
ATOM 7424 C CA . ASN B 1 495 ? -25.656 31.153 -19.982 1.00 14.94 482 ASN B CA 1
ATOM 7425 C C . ASN B 1 495 ? -26.914 31.578 -19.246 1.00 18.19 482 ASN B C 1
ATOM 7426 O O . ASN B 1 495 ? -27.915 31.926 -19.871 1.00 18.80 482 ASN B O 1
ATOM 7431 N N . ILE B 1 496 ? -26.867 31.556 -17.918 1.00 14.17 483 ILE B N 1
ATOM 7432 C CA . ILE B 1 496 ? -28.025 31.919 -17.118 1.00 14.88 483 ILE B CA 1
ATOM 7433 C C . ILE B 1 496 ? -27.829 33.340 -16.549 1.00 19.72 483 ILE B C 1
ATOM 7434 O O . ILE B 1 496 ? -26.778 33.670 -15.981 1.00 18.72 483 ILE B O 1
ATOM 7439 N N . LYS B 1 497 ? -28.834 34.164 -16.753 1.00 16.70 484 LYS B N 1
ATOM 7440 C CA . LYS B 1 497 ? -28.822 35.534 -16.265 1.00 16.03 484 LYS B CA 1
ATOM 7441 C C . LYS B 1 497 ? -29.959 35.779 -15.305 1.00 20.49 484 LYS B C 1
ATOM 7442 O O . LYS B 1 497 ? -31.094 35.357 -15.539 1.00 20.18 484 LYS B O 1
ATOM 7448 N N . GLN B 1 498 ? -29.648 36.516 -14.244 1.00 18.57 485 GLN B N 1
ATOM 7449 C CA . GLN B 1 498 ? -30.601 37.029 -13.297 1.00 19.59 485 GLN B CA 1
ATOM 7450 C C . GLN B 1 498 ? -30.869 38.480 -13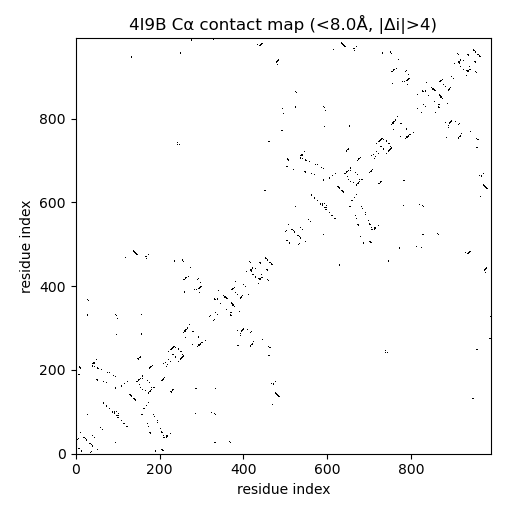.768 1.00 21.70 485 GLN B C 1
ATOM 7451 O O . GLN B 1 498 ? -29.928 39.249 -13.972 1.00 18.93 485 GLN B O 1
ATOM 7457 N N . VAL B 1 499 ? -32.148 38.848 -13.910 1.00 18.84 486 VAL B N 1
ATOM 7458 C CA . VAL B 1 499 ? -32.541 40.212 -14.250 1.00 17.55 486 VAL B CA 1
ATOM 7459 C C . VAL B 1 499 ? -33.395 40.725 -13.080 1.00 22.06 486 VAL B C 1
ATOM 7460 O O . VAL B 1 499 ? -34.468 40.176 -12.834 1.00 21.74 486 VAL B O 1
ATOM 7464 N N . THR B 1 500 ? -32.893 41.717 -12.332 1.00 20.92 487 THR B N 1
ATOM 7465 C CA . THR B 1 500 ? -33.553 42.278 -11.142 1.00 21.44 4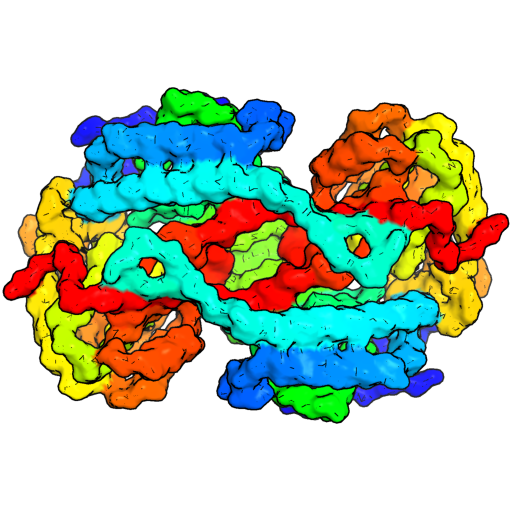87 THR B CA 1
ATOM 7466 C C . THR B 1 500 ? -33.803 43.771 -11.322 1.00 25.71 487 THR B C 1
ATOM 7467 O O . THR B 1 500 ? -32.861 44.556 -11.492 1.00 24.11 487 THR B O 1
ATOM 7471 N N . GLU B 1 501 ? -35.083 44.156 -11.285 1.00 22.36 488 GLU B N 1
ATOM 7472 C CA . GLU B 1 501 ? -35.488 45.541 -11.484 1.00 22.54 488 GLU B CA 1
ATOM 7473 C C . GLU B 1 501 ? -36.143 46.158 -10.241 1.00 28.41 488 GLU B C 1
ATOM 7474 O O . GLU B 1 501 ? -37.020 45.548 -9.636 1.00 27.66 488 GLU B O 1
ATOM 7480 N N . TYR B 1 502 ? -35.703 47.371 -9.881 1.00 25.99 489 TYR B N 1
ATOM 7481 C CA . TYR B 1 502 ? -36.234 48.162 -8.781 1.00 25.87 489 TYR B CA 1
ATOM 7482 C C . TYR B 1 502 ? -37.374 48.971 -9.385 1.00 30.09 489 TYR B C 1
ATOM 7483 O O . TYR B 1 502 ? -37.156 49.750 -10.314 1.00 28.52 489 TYR B O 1
ATOM 7492 N N . THR B 1 503 ? -38.600 48.683 -8.936 1.00 30.04 490 THR B N 1
ATOM 7493 C CA . THR B 1 503 ? -39.840 49.284 -9.447 1.00 31.63 490 THR B CA 1
ATOM 7494 C C . THR B 1 503 ? -40.394 50.426 -8.574 1.00 39.27 490 THR B C 1
ATOM 7495 O O . THR B 1 503 ? -41.214 51.208 -9.058 1.00 40.68 490 THR B O 1
ATOM 7499 N N . SER B 1 504 ? -39.952 50.519 -7.310 1.00 36.90 491 SER B N 1
ATOM 7500 C CA . SER B 1 504 ? -40.359 51.564 -6.367 1.00 37.20 491 SER B CA 1
ATOM 7501 C C . SER B 1 504 ? -39.816 52.916 -6.791 1.00 42.73 491 SER B C 1
ATOM 7502 O O . SER B 1 504 ? -38.712 53.002 -7.326 1.00 42.40 491 SER B O 1
ATOM 7505 N N . ALA B 1 505 ? -40.594 53.972 -6.537 1.00 40.90 492 ALA B N 1
ATOM 7506 C CA . ALA B 1 505 ? -40.227 55.349 -6.856 1.00 40.95 492 ALA B CA 1
ATOM 7507 C C . ALA B 1 505 ? -39.377 55.965 -5.735 1.00 44.61 492 ALA B C 1
ATOM 7508 O O . ALA B 1 505 ? -38.755 57.009 -5.937 1.00 44.50 492 ALA B O 1
ATOM 7510 N N . GLU B 1 506 ? -39.350 55.306 -4.565 1.00 41.31 493 GLU B N 1
ATOM 7511 C CA . GLU B 1 506 ? -38.643 55.730 -3.357 1.00 40.96 493 GLU B CA 1
ATOM 7512 C C . GLU B 1 506 ? -37.123 55.584 -3.443 1.00 43.61 493 GLU B C 1
ATOM 7513 O O . GLU B 1 506 ? -36.636 54.661 -4.107 1.00 43.36 493 GLU B O 1
ATOM 7519 N N . PRO B 1 507 ? -36.349 56.431 -2.718 1.00 38.42 494 PRO B N 1
ATOM 7520 C CA . PRO B 1 507 ? -34.888 56.239 -2.697 1.00 36.88 494 PRO B CA 1
ATOM 7521 C C . PRO B 1 507 ? -34.552 55.002 -1.873 1.00 36.88 494 PRO B C 1
ATOM 7522 O O . PRO B 1 507 ? -35.393 54.532 -1.098 1.00 36.23 494 PRO B O 1
ATOM 7526 N N . LEU B 1 508 ? -33.323 54.482 -2.023 1.00 30.54 495 LEU B N 1
ATOM 7527 C CA . LEU B 1 508 ? -32.855 53.317 -1.275 1.00 28.87 495 LEU B CA 1
ATOM 7528 C C . LEU B 1 508 ? -32.830 53.631 0.237 1.00 32.39 495 LEU B C 1
ATOM 7529 O O . LEU B 1 508 ? -33.201 52.771 1.036 1.00 31.36 495 LEU B O 1
ATOM 7534 N N . ALA B 1 509 ? -32.420 54.870 0.604 1.00 29.58 496 ALA B N 1
ATOM 7535 C CA . ALA B 1 509 ? -32.340 55.370 1.985 1.00 30.04 496 ALA B CA 1
ATOM 7536 C C . ALA B 1 509 ? -31.414 54.539 2.890 1.00 33.58 496 ALA B C 1
ATOM 7537 O O . ALA B 1 509 ? -31.755 54.179 4.020 1.00 33.83 496 ALA B O 1
ATOM 7539 N N . PHE B 1 510 ? -30.227 54.247 2.365 1.00 28.18 497 PHE B N 1
ATOM 7540 C CA . PHE B 1 510 ? -29.172 53.562 3.084 1.00 27.03 497 PHE B CA 1
ATOM 7541 C C . PHE B 1 510 ? -28.201 54.653 3.573 1.00 29.44 497 PHE B C 1
ATOM 7542 O O . PHE B 1 510 ? -27.820 54.652 4.734 1.00 28.87 497 PHE B O 1
ATOM 7550 N N . TYR B 1 511 ? -27.840 55.589 2.684 1.00 25.28 498 TYR B N 1
ATOM 7551 C CA . TYR B 1 511 ? -26.924 56.691 2.950 1.00 24.62 498 TYR B CA 1
ATOM 7552 C C . TYR B 1 511 ? -27.661 57.973 3.366 1.00 29.83 498 TYR B C 1
ATOM 7553 O O . TYR B 1 511 ? -28.859 58.109 3.110 1.00 27.76 498 TYR B O 1
ATOM 7562 N N . LYS B 1 512 ? -26.924 58.910 3.994 1.00 30.02 499 LYS B N 1
ATOM 7563 C CA . LYS B 1 512 ? -27.455 60.214 4.419 1.00 31.47 499 LYS B CA 1
ATOM 7564 C C . LYS B 1 512 ? -27.389 61.204 3.264 1.00 35.32 499 LYS B C 1
ATOM 7565 O O . LYS B 1 512 ? -26.296 61.507 2.766 1.00 33.74 499 LYS B O 1
ATOM 7571 N N . SER B 1 513 ? -28.571 61.687 2.828 1.00 33.77 500 SER B N 1
ATOM 7572 C CA . SER B 1 513 ? -28.747 62.683 1.770 1.00 34.73 500 SER B CA 1
ATOM 7573 C C . SER B 1 513 ? -27.950 63.959 2.110 1.00 39.27 500 SER B C 1
ATOM 7574 O O . SER B 1 513 ? -27.978 64.382 3.269 1.00 39.86 500 SER B O 1
ATOM 7577 N N . PRO B 1 514 ? -27.186 64.547 1.151 1.00 35.98 501 PRO B N 1
ATOM 7578 C CA . PRO B 1 514 ? -26.436 65.781 1.460 1.00 39.42 501 PRO B CA 1
ATOM 7579 C C . PRO B 1 514 ? -27.309 67.038 1.539 1.00 78.25 501 PRO B C 1
ATOM 7580 O O . PRO B 1 514 ? -28.532 66.964 1.667 1.00 47.60 501 PRO B O 1
#

CATH classification: 3.40.605.10 (+1 more: 3.40.309.10)

Solvent-accessible surface area: 34952 Å² total; per-residue (Å²): 114,121,42,36,155,61,39,0,1,4,21,17,93,64,90,92,2,73,125,133,72,52,29,70,6,73,8,0,7,55,69,106,125,46,27,46,4,0,2,0,14,45,65,2,0,77,51,0,3,72,12,0,100,116,0,58,91,82,113,71,2,31,73,18,54,0,45,91,19,0,155,56,0,90,35,0,1,52,51,0,84,133,51,61,88,96,3,2,25,5,0,0,21,3,6,1,7,7,54,142,18,0,25,44,8,0,66,75,0,4,30,0,0,69,44,0,0,29,39,0,84,57,26,44,96,168,106,83,45,95,27,120,15,152,42,149,38,40,93,0,35,4,4,38,30,39,21,9,5,0,0,0,12,6,17,34,5,44,2,1,11,20,0,0,21,3,0,0,1,0,0,0,1,1,0,0,0,0,0,4,2,11,53,67,1,2,4,0,0,5,13,1,0,32,1,0,108,75,29,49,10,8,43,1,0,1,0,0,0,0,0,60,26,119,77,0,3,27,27,0,0,51,22,90,86,3,37,15,0,4,6,11,17,58,22,98,58,0,15,150,14,1,48,32,0,0,117,31,2,9,21,15,15,1,11,2,4,3,2,2,3,0,0,0,1,53,50,17,117,65,53,46,32,5,0,1,0,0,0,41,2,4,0,10,11,6,2,6,17,23,2,7,0,10,0,0,0,0,18,78,121,22,10,97,53,0,22,61,64,0,32,94,9,3,148,66,12,77,18,6,47,3,53,85,151,83,4,22,2,1,1,0,6,20,52,36,32,33,124,118,0,47,135,41,2,48,51,1,125,99,82,56,8,54,42,64,10,26,15,118,74,5,130,108,32,176,138,0,22,3,0,38,11,0,0,0,30,99,8,68,51,75,6,59,1,0,95,52,48,9,39,2,0,3,0,1,6,48,74,6,127,68,38,120,70,0,45,116,26,2,28,62,26,96,32,3,4,1,0,0,0,4,1,98,53,108,149,42,6,89,110,0,2,128,30,2,74,7,0,0,0,0,12,22,0,0,25,21,42,44,33,57,0,0,25,0,3,31,60,90,0,3,27,30,21,12,1,0,84,37,2,10,61,45,5,14,4,18,1,0,1,0,60,21,80,33,90,114,63,47,83,35,12,144,73,72,136,114,35,34,155,62,48,0,3,3,20,14,105,64,104,99,3,75,124,139,72,61,29,75,8,58,10,0,9,52,55,98,130,47,21,43,5,0,10,1,18,44,69,1,0,76,54,0,1,72,13,0,99,117,0,60,92,81,115,75,3,30,78,19,60,0,52,86,16,0,150,58,1,76,37,0,9,56,53,0,90,137,58,62,88,96,2,2,33,5,0,1,16,3,7,1,9,6,35,124,18,0,26,43,8,0,65,74,0,10,32,0,0,83,41,0,0,28,44,0,95,49,21,61,102,172,74,93,65,114,35,142,28,158,46,142,31,38,131,5,35,7,2,40,33,42,23,8,5,0,0,0,12,6,17,32,7,46,1,1,10,19,0,0,22,4,0,0,1,0,1,0,1,1,0,0,0,0,0,4,2,12,53,70,1,2,4,1,0,4,16,0,0,27,2,0,114,76,31,48,9,9,42,1,0,1,0,0,0,0,0,67,28,112,79,0,2,29,26,0,1,54,21,95,83,4,42,27,0,6,7,11,16,58,21,94,54,0,14,144,12,1,47,32,0,0,120,26,4,9,18,14,16,1,11,1,5,3,2,2,3,0,0,0,0,57,51,22,122,65,50,46,30,4,0,1,0,0,0,41,1,3,1,11,10,5,3,6,16,22,2,7,0,10,0,0,0,1,22,80,117,23,17,100,54,0,23,62,62,0,34,94,11,4,137,62,13,80,35,10,54,3,61,72,136,76,1,22,1,1,1,0,6,19,50,41,32,26,105,121,0,45,128,36,1,52,41,1,100,97,81,56,10,54,43,63,14,24,6,107,69,13,158,178,35,161,119,0,23,4,0,48,10,0,0,0,18,104,8,69,65,76,7,52,2,0,96,58,47,8,38,1,0,2,0,2,11,48,72,5,128,70,36,102,76,0,30,105,29,2,26,61,26,96,29,2,3,1,0,0,0,5,2,138,50,105,147,34,6,76,112,0,0,126,32,1,74,6,0,0,0,0,8,42,0,0,23,22,42,48,32,59,0,0,25,0,4,27,58,75,0,2,27,30,21,13,1,0,87,39,1,10,57,45,4,13,4,19,1,0,1,0,48,21,72,34,92,116,62,47,82,36,14,130,75,72

InterPro domains:
  IPR015590 Aldehyde dehydrogenase domain [PF00171] (19-486)
  IPR016160 Aldehyde dehydrogenase, cysteine active site [PS00070] (288-299)
  IPR016161 Aldehyde/histidinol dehydrogenase [SSF53720] (6-488)
  IPR016162 Aldehyde dehydrogenase, N-terminal [G3DSA:3.40.605.10] (27-484)
  IPR016163 Aldehyde dehydrogenase, C-terminal [G3DSA:3.40.309.10] (263-456)
  IPR029510 Aldehyde dehydrogenase, glutamic acid active site [PS00687] (259-266)